Protein 8ZIA (pdb70)

B-factor: mean 26.36, std 8.09, range [13.13, 72.3]

Secondary structure (DSSP, 8-state):
----HHHHHHHHHHTT-HHHHHHHHHTTTT--SS--SHHHHHHHHHHHTTS---BSSSS-HHHHHHHHHHTSHHHHHHTTBHHHHHHHHHHHHHHHHHHTSGGGGGGSS--B-SSS-B-TTSHHHHHHHTTTSTT--HHHHB---TTSGGGG-SSHHHHHTPPBS-HHHHS--TT-TT-TTEEE-SSSEEEEEEESS---BS--SSS-S---HHHHTTT-TTHHHHTT-EEEEEE--TTS--EEE-SSSEEEEEEEEE--BSS---GGGTT----SSSSS--GGGG-HHHHHTTBSEEEEEEEESSTTT-EEEEEEE-BTTB-EEEE-S-TT-EE-TT-EEEEEESB-/-EEEEE-TT-S-EE-GGGGSTT-EE-TTSEEEE-/----HHHHHHHHHHHHSHHHHHHHHHTTTT--SS--SHHHHHHHHHHHTTS---B-SSS-HHHHHHHHHHTSHHHHHHTTBHHHHHHHHHHHHHHHHHHTSGGGGGGSS--B-SSS-B-TTSHHHHHHHTTTSTT--HHHHB---TTSGGGG-SSHHHHHTPPBS-HHHHS--TT-TT-TTEEE-SS-EEEEEEESS---BS--SSGGG---HHHHTTT-TTGGGGTT-EEEEEE--TTS--EEE-SSSEEEEEEEEE--BSS---GGGTT----SSSSSPPGGGG-HHHHHTTBSEEEEEEEESSTTT-EEEEEEE-BTTB-EEEE-S-TT-EE-TT-EEEEEESB-/-EEEEE-TT-S-EE-GGGGSTT-EE-TTSEEEE-

Foldseek 3Di:
DDAPPLLVVLVVVCVVDVLSVVLQQVLLPPPDDPPNGVVRVSVVLRVLLLEAFWDFDQAGDNCVRCVSSLLAPSSLVNQFDLVSLVSLQVSQASSQVNQQAQVHLVLLDQADDDPGTHRCPNPVNQCVLCVQQPPDGSVQQWPFQCPDRSSHARGNQCVLQTDGPCCCRRPNPPPDLVPQVFFAAFFDFAWDDKDFQAEADPDCDPPPLADHQCLLVVNDPCSVVCHRHMDTDGHATPSTNFFTWGGGFFFWADKDWDAFGASHFRPVQRPPDDDPDNPDHHRRSVRVRNCSRGAGKMKIWTAGPPCVVGIDIDIGGHYHQFRDWAFPDDGGDTHTTGHGGTGITRGD/DDDDDDDPPPPWDADPVPVDPPDDDDPPDDGTDD/DDADPLLVVLVVVLVPDDLSVVLQVVLLPPPDDPPNGVVRVSVVLRVLLLEAFWDFDQATDNCVRCVSSLLAPSSLVNQFDLVSLVSLQVSQASSQVNQQAQVHLVLLDQADPDPGTHGCVNPVNQCVLCVQQVPDGSVQQFPFQNPDRSSHARGNQCVLQTDGPCCCRRPNPPPDLPPQVFFAAFFDFAWDDKDFQAEADPDQDDPPLHAHQCLLVVNDPCSVVCHRHMDTDGHATPSTNFFTWGGAFWFWADKDWDAFGASHFRPVQRPPDADPDNPDDHRRSNRVSVCSRGAGWMKIWTAHPPVVVGIDIDIGGHYHQFRDWAFPDDHGDTDTTGHTGTGITRGD/DDDDDDDPPPPWAADVVPVDPPDDDDPPDDGTGD

GO terms:
  GO:0036469 L-tryptophan decarboxylase activity (F, IDA)
  GO:0036469 L-tryptophan decarboxylase activity (F, EXP)
  GO:0140380 psilocybin biosynthetic process (P, IDA)

Organism: Psilocybe cubensis (NCBI:txid181762)

Nearest PDB structures (foldseek):
  8x4q-assembly6_L  TM=1.020E+00  e=7.781E-04  Psilocybe cubensis
  8x4q-assembly1_B  TM=1.007E+00  e=7.781E-04  Psilocybe cubensis
  8x4q-assembly4_H  TM=1.014E+00  e=1.023E-03  Psilocybe cubensis
  8x4q-assembly5_J  TM=1.018E+00  e=1.096E-03  Psilocybe cubensis
  8x4q-assembly1_A  TM=9.985E-01  e=2.226E-72  Psilocybe cubensis

InterPro domains:
  IPR003817 Phosphatidylserine decarboxylase-related [PF02666] (212-435)
  IPR003817 Phosphatidylserine decarboxylase-related [PTHR10067] (170-434)
  IPR022237 L-tryptophan decarboxylase PsiD-like [PF12588] (59-183)

Solvent-accessible surface area: 29964 Å² total; per-residue (Å²): 269,64,50,40,135,18,0,81,85,0,41,52,32,0,81,80,34,108,88,1,52,88,15,1,84,53,1,13,142,72,30,152,75,51,8,114,58,11,73,36,0,0,79,54,0,13,75,25,3,132,134,9,8,51,41,17,41,50,10,21,32,0,11,75,31,0,10,98,0,1,21,38,146,17,0,0,7,0,0,0,12,42,32,0,6,117,45,0,89,110,0,0,50,32,0,13,137,41,2,69,40,128,102,0,61,92,10,1,33,61,79,123,94,70,116,119,38,5,0,9,20,29,120,152,0,29,49,31,8,21,156,46,9,126,80,61,43,5,27,72,0,1,95,21,73,110,137,27,103,68,26,41,12,90,6,5,28,51,3,7,8,9,107,24,107,63,90,101,101,13,3,57,19,67,53,35,54,135,62,48,40,25,0,1,0,1,0,10,7,45,4,47,34,22,28,127,67,8,34,2,3,6,3,11,8,57,16,66,28,49,4,0,0,36,23,0,1,46,55,11,109,51,10,92,88,1,45,78,2,18,0,0,0,0,39,10,50,46,21,13,6,7,16,1,6,0,0,1,14,0,47,1,53,65,35,38,102,13,103,5,2,8,0,1,3,2,24,83,13,43,57,47,109,62,37,150,41,83,172,68,76,3,3,9,30,90,1,1,22,3,2,0,2,10,2,4,14,3,0,0,0,0,53,1,58,26,128,73,0,2,10,0,1,0,0,0,0,1,26,2,0,18,3,34,18,71,27,68,12,72,98,59,78,94,3,56,4,3,55,72,0,2,16,3,32,13,1,15,7,2,0,2,0,2,43,141,109,10,138,2,131,12,45,123,106,1,44,115,85,49,32,37,0,76,1,0,26,25,0,0,27,93,268,62,38,36,128,20,0,84,81,0,54,56,32,0,95,80,31,110,83,5,57,87,15,1,84,55,1,12,149,63,31,151,73,52,8,116,54,15,78,38,0,0,78,54,0,13,71,24,2,131,134,9,8,48,34,21,39,55,10,20,34,0,13,73,32,0,11,93,1,1,21,36,151,17,0,0,5,0,0,0,14,41,30,0,6,116,43,0,85,103,1,0,49,36,0,11,139,40,2,62,40,127,102,0,64,88,10,1,34,61,77,101,92,70,129,128,34,0,0,10,21,25,129,104,0,28,55,31,8,22,154,43,9,127,82,63,44,6,24,71,0,1,94,22,71,110,138,28,106,68,28,48,11,69,6,5,27,62,2,6,7,9,115,24,106,60,73,101,100,13,3,60,14,65,50,33,41,144,57,50,54,24,0,1,0,1,0,10,7,48,4,43,34,22,31,127,70,9,26,9,5,5,3,18,10,71,25,59,68,39,4,0,0,43,22,0,1,39,52,12,112,48,14,100,88,1,47,81,2,18,1,0,0,0,39,10,52,47,23,13,6,8,12,0,6,0,0,4,18,0,46,1,51,48,34,41,98,11,102,5,1,8,0,1,3,3,31,103,12,43,56,48,112,60,31,152,51,103,173,72,71,3,2,8,30,77,0,1,4,12,2,0,3,9,3,4,14,2,0,0,0,0,73,4,68,24,182,84,1,5,12,0,1,0,0,0,1,1,24,2,0,17,3,33,18,72,27,67,12,72,100,58,77,93,4,58,3,5,55,59,0,1,17,2,31,12,1,16,6,1,0,2,0,2,48,143,115,9,134,2,128,12,43,124,106,1,42,119,91,48,26,37,0,76,1,0,25,24,0,0,36,67

Structure (mmCIF, N/CA/C/O backbone):
data_8ZIA
#
_entry.id   8ZIA
#
_cell.length_a   77.277
_cell.length_b   59.265
_cell.length_c   104.138
_cell.angle_alpha   90.000
_cell.angle_beta   93.464
_cell.angle_gamma   90.000
#
_symmetry.space_group_name_H-M   'P 1 21 1'
#
loop_
_entity.id
_entity.type
_entity.pdbx_description
1 polymer 'L-tryptophan decarboxylase'
2 polymer 'L-tryptophan decarboxylase'
3 non-polymer 2-(1H-INDOL-3-YL)ETHANAMINE
4 water water
#
loop_
_atom_site.group_PDB
_atom_site.id
_atom_site.type_symbol
_atom_site.label_atom_id
_atom_site.label_alt_id
_atom_site.label_comp_id
_atom_site.label_asym_id
_atom_site.label_entity_id
_atom_site.label_seq_id
_atom_site.pdbx_PDB_ins_code
_atom_site.Cartn_x
_atom_site.Cartn_y
_atom_site.Cartn_z
_atom_site.occupancy
_atom_site.B_iso_or_equiv
_atom_site.auth_seq_id
_atom_site.auth_comp_id
_atom_site.auth_asym_id
_atom_site.auth_atom_id
_atom_site.pdbx_PDB_model_num
ATOM 1 N N . PHE A 1 6 ? 13.73581 2.48717 -19.27247 1.000 41.67982 55 PHE I N 1
ATOM 2 C CA . PHE A 1 6 ? 12.84435 3.08865 -18.28498 1.000 40.12819 55 PHE I CA 1
ATOM 3 C C . PHE A 1 6 ? 12.55099 4.53858 -18.63435 1.000 38.72673 55 PHE I C 1
ATOM 4 O O . PHE A 1 6 ? 13.37563 5.21613 -19.25982 1.000 40.62568 55 PHE I O 1
ATOM 12 N N . GLY A 1 7 ? 11.37641 5.00973 -18.22128 1.000 35.20088 56 GLY I N 1
ATOM 13 C CA . GLY A 1 7 ? 10.96143 6.37080 -18.49251 1.000 33.92546 56 GLY I CA 1
ATOM 14 C C . GLY A 1 7 ? 9.95384 6.42584 -19.62269 1.000 34.23846 56 GLY I C 1
ATOM 15 O O . GLY A 1 7 ? 10.22011 5.92102 -20.71241 1.000 36.70205 56 GLY I O 1
ATOM 16 N N . LEU A 1 8 ? 8.79662 7.02496 -19.38096 1.000 32.44602 57 LEU I N 1
ATOM 17 C CA . LEU A 1 8 ? 7.72944 7.08388 -20.37111 1.000 30.16666 57 LEU I CA 1
ATOM 18 C C . LEU A 1 8 ? 7.56239 8.51142 -20.87401 1.000 29.68279 57 LEU I C 1
ATOM 19 O O . LEU A 1 8 ? 7.74722 9.47431 -20.12569 1.000 30.96016 57 LEU I O 1
ATOM 24 N N . MET A 1 9 ? 7.19797 8.65435 -22.14342 1.000 29.66045 58 MET I N 1
ATOM 25 C CA . MET A 1 9 ? 6.90919 9.99095 -22.63704 1.000 29.87018 58 MET I CA 1
ATOM 26 C C . MET A 1 9 ? 5.72378 10.58025 -21.87382 1.000 29.18810 58 MET I C 1
ATOM 27 O O . MET A 1 9 ? 4.85230 9.86223 -21.36763 1.000 29.01147 58 MET I O 1
ATOM 32 N N . GLN A 1 10 ? 5.70645 11.90656 -21.77921 1.000 30.12445 59 GLN I N 1
ATOM 33 C CA . GLN A 1 10 ? 4.73512 12.56730 -20.91299 1.000 30.43869 59 GLN I CA 1
ATOM 34 C C . GLN A 1 10 ? 3.28175 12.23255 -21.24085 1.000 28.69442 59 GLN I C 1
ATOM 35 O O . GLN A 1 10 ? 2.51675 11.98009 -20.29930 1.000 28.99600 59 GLN I O 1
ATOM 41 N N . PRO A 1 11 ? 2.83782 12.21860 -22.50244 1.000 27.05661 60 PRO I N 1
ATOM 42 C CA . PRO A 1 11 ? 1.41886 11.88980 -22.74693 1.000 25.80129 60 PRO I CA 1
ATOM 43 C C . PRO A 1 11 ? 1.04956 10.49912 -22.26975 1.000 26.38013 60 PRO I C 1
ATOM 44 O O . PRO A 1 11 ? -0.10652 10.26784 -21.88401 1.000 25.56125 60 PRO I O 1
ATOM 48 N N . ILE A 1 12 ? 2.00119 9.56247 -22.27397 1.000 24.34692 61 ILE I N 1
ATOM 49 C CA . ILE A 1 12 ? 1.71371 8.22721 -21.76662 1.000 25.92464 61 ILE I CA 1
ATOM 50 C C . ILE A 1 12 ? 1.62179 8.25699 -20.24996 1.000 26.74475 61 ILE I C 1
ATOM 51 O O . ILE A 1 12 ? 0.75779 7.60456 -19.65568 1.000 26.32165 61 ILE I O 1
ATOM 56 N N . GLN A 1 13 ? 2.49949 9.02141 -19.59387 1.000 27.78068 62 GLN I N 1
ATOM 57 C CA . GLN A 1 13 ? 2.38490 9.15172 -18.14594 1.000 30.95637 62 GLN I CA 1
ATOM 58 C C . GLN A 1 13 ? 1.02946 9.73115 -17.75651 1.000 28.74238 62 GLN I C 1
ATOM 59 O O . GLN A 1 13 ? 0.43702 9.32738 -16.74956 1.000 29.25482 62 GLN I O 1
ATOM 65 N N . GLU A 1 14 ? 0.51462 10.67064 -18.54895 1.000 27.61540 63 GLU I N 1
ATOM 66 C CA . GLU A 1 14 ? -0.78284 11.26179 -18.22987 1.000 28.69912 63 GLU I CA 1
ATOM 67 C C . GLU A 1 14 ? -1.91925 10.28464 -18.50636 1.000 27.61386 63 GLU I C 1
ATOM 68 O O . GLU A 1 14 ? -2.90949 10.24033 -17.76500 1.000 27.17840 63 GLU I O 1
ATOM 74 N N . PHE A 1 15 ? -1.78977 9.50581 -19.57982 1.000 27.05324 64 PHE I N 1
ATOM 75 C CA . PHE A 1 15 ? -2.70824 8.40552 -19.86304 1.000 24.15176 64 PHE I CA 1
ATOM 76 C C . PHE A 1 15 ? -2.76232 7.42374 -18.69437 1.000 26.02981 64 PHE I C 1
ATOM 77 O O . PHE A 1 15 ? -3.84581 7.06094 -18.21937 1.000 25.95300 64 PHE I O 1
ATOM 85 N N . LYS A 1 16 ? -1.59586 7.01209 -18.19100 1.000 27.32672 65 LYS I N 1
ATOM 86 C CA . LYS A 1 16 ? -1.56208 6.09226 -17.05711 1.000 28.45399 65 LYS I CA 1
ATOM 87 C C . LYS A 1 16 ? -2.16759 6.72766 -15.81263 1.000 28.51888 65 LYS I C 1
ATOM 88 O O . LYS A 1 16 ? -2.90062 6.06770 -15.06885 1.000 31.42939 65 LYS I O 1
ATOM 94 N N . ALA A 1 17 ? -1.86630 8.00290 -15.56255 1.000 27.63027 66 ALA I N 1
ATOM 95 C CA . ALA A 1 17 ? -2.46386 8.67743 -14.41661 1.000 28.88957 66 ALA I CA 1
ATOM 96 C C . ALA A 1 17 ? -3.97596 8.71222 -14.54650 1.000 29.79295 66 ALA I C 1
ATOM 97 O O . ALA A 1 17 ? -4.69584 8.55062 -13.55529 1.000 30.52344 66 ALA I O 1
ATOM 99 N N . PHE A 1 18 ? -4.48106 8.92852 -15.76214 1.000 26.87377 67 PHE I N 1
ATOM 100 C CA . PHE A 1 18 ? -5.92716 8.92477 -15.94618 1.000 26.36884 67 PHE I CA 1
ATOM 101 C C . PHE A 1 18 ? -6.52205 7.57165 -15.57697 1.000 28.59602 67 PHE I C 1
ATOM 102 O O . PHE A 1 18 ? -7.52493 7.49542 -14.85130 1.000 27.05957 67 PHE I O 1
ATOM 110 N N . ILE A 1 19 ? -5.91610 6.49140 -16.07090 1.000 28.01951 68 ILE I N 1
ATOM 111 C CA . ILE A 1 19 ? -6.39392 5.14577 -15.76248 1.000 28.06840 68 ILE I CA 1
ATOM 112 C C . ILE A 1 19 ? -6.51704 4.95493 -14.25597 1.000 29.15965 68 ILE I C 1
ATOM 113 O O . ILE A 1 19 ? -7.50700 4.40137 -13.76011 1.000 30.99240 68 ILE I O 1
ATOM 118 N N . GLU A 1 20 ? -5.51461 5.40396 -13.50823 1.000 28.55120 69 GLU I N 1
ATOM 119 C CA . GLU A 1 20 ? -5.48576 5.23660 -12.06165 1.000 30.86306 69 GLU I CA 1
ATOM 120 C C . GLU A 1 20 ? -6.30294 6.28712 -11.31750 1.000 32.90258 69 GLU I C 1
ATOM 121 O O . GLU A 1 20 ? -6.47977 6.16449 -10.09792 1.000 34.81244 69 GLU I O 1
ATOM 127 N N . SER A 1 21 ? -6.84117 7.28842 -12.01946 1.000 32.42699 70 SER I N 1
ATOM 128 C CA . SER A 1 21 ? -7.60365 8.35709 -11.38210 1.000 32.58368 70 SER I CA 1
ATOM 129 C C . SER A 1 21 ? -9.04352 7.96973 -11.07072 1.000 32.97918 70 SER I C 1
ATOM 130 O O . SER A 1 21 ? -9.67256 8.60217 -10.21651 1.000 35.06360 70 SER I O 1
ATOM 133 N N . ASP A 1 22 ? -9.58534 6.95808 -11.74303 1.000 31.62134 71 ASP I N 1
ATOM 134 C CA . ASP A 1 22 ? -10.98107 6.55846 -11.59402 1.000 33.44182 71 ASP I CA 1
ATOM 135 C C . ASP A 1 22 ? -11.01582 5.08138 -11.23650 1.000 33.64630 71 ASP I C 1
ATOM 136 O O . ASP A 1 22 ? -10.54295 4.25340 -12.03128 1.000 32.68657 71 ASP I O 1
ATOM 141 N N . PRO A 1 23 ? -11.54355 4.68637 -10.07607 1.000 32.02633 72 PRO I N 1
ATOM 142 C CA . PRO A 1 23 ? -11.54391 3.25044 -9.74419 1.000 31.46796 72 PRO I CA 1
ATOM 143 C C . PRO A 1 23 ? -12.28022 2.38506 -10.75641 1.000 31.40744 72 PRO I C 1
ATOM 144 O O . PRO A 1 23 ? -11.88286 1.23321 -10.96961 1.000 33.95720 72 PRO I O 1
ATOM 148 N N . VAL A 1 24 ? -13.34477 2.89088 -11.38257 1.000 31.67132 73 VAL I N 1
ATOM 149 C CA . VAL A 1 24 ? -14.05428 2.07667 -12.36336 1.000 28.56183 73 VAL I CA 1
ATOM 150 C C . VAL A 1 24 ? -13.21142 1.91544 -13.62255 1.000 30.82139 73 VAL I C 1
ATOM 151 O O . VAL A 1 24 ? -13.12560 0.81999 -14.19166 1.000 29.66085 73 VAL I O 1
ATOM 155 N N . VAL A 1 25 ? -12.58425 3.00374 -14.07748 1.000 29.36485 74 VAL I N 1
ATOM 156 C CA . VAL A 1 25 ? -11.67808 2.92502 -15.22163 1.000 28.79480 74 VAL I CA 1
ATOM 157 C C . VAL A 1 25 ? -10.49739 2.02405 -14.89684 1.000 27.71502 74 VAL I C 1
ATOM 158 O O . VAL A 1 25 ? -10.08808 1.18380 -15.70909 1.000 25.71988 74 VAL I O 1
ATOM 162 N N . HIS A 1 26 ? -9.92551 2.18867 -13.70288 1.000 27.75136 75 HIS I N 1
ATOM 163 C CA . HIS A 1 26 ? -8.81942 1.33456 -13.29037 1.000 28.88770 75 HIS I CA 1
ATOM 164 C C . HIS A 1 26 ? -9.22401 -0.13203 -13.34684 1.000 30.22900 75 HIS I C 1
ATOM 165 O O . HIS A 1 26 ? -8.47878 -0.97713 -13.85575 1.000 28.00065 75 HIS I O 1
ATOM 172 N N . GLN A 1 27 ? -10.41549 -0.45281 -12.83247 1.000 28.98116 76 GLN I N 1
ATOM 173 C CA . GLN A 1 27 ? -10.84680 -1.84531 -12.81828 1.000 29.83745 76 GLN I CA 1
ATOM 174 C C . GLN A 1 27 ? -11.05660 -2.38605 -14.22628 1.000 28.05511 76 GLN I C 1
ATOM 175 O O . GLN A 1 27 ? -10.78312 -3.56475 -14.47950 1.000 29.27869 76 GLN I O 1
ATOM 181 N N . GLU A 1 28 ? -11.54147 -1.55588 -15.15408 1.000 27.64472 77 GLU I N 1
ATOM 182 C CA . GLU A 1 28 ? -11.63754 -2.00664 -16.53922 1.000 25.93137 77 GLU I CA 1
ATOM 183 C C . GLU A 1 28 ? -10.26192 -2.33483 -17.09951 1.000 25.66121 77 GLU I C 1
ATOM 184 O O . GLU A 1 28 ? -10.10444 -3.30065 -17.85665 1.000 27.63063 77 GLU I O 1
ATOM 190 N N . PHE A 1 29 ? -9.25107 -1.55482 -16.73167 1.000 26.69652 78 PHE I N 1
ATOM 191 C CA . PHE A 1 29 ? -7.90657 -1.82024 -17.22335 1.000 25.70689 78 PHE I CA 1
ATOM 192 C C . PHE A 1 29 ? -7.21421 -2.95602 -16.47834 1.000 27.83189 78 PHE I C 1
ATOM 193 O O . PHE A 1 29 ? -6.07326 -3.29704 -16.81267 1.000 29.13260 78 PHE I O 1
ATOM 201 N N . ILE A 1 30 ? -7.87856 -3.55308 -15.49461 1.000 29.27565 79 ILE I N 1
ATOM 202 C CA . ILE A 1 30 ? -7.45539 -4.83881 -14.95040 1.000 29.88397 79 ILE I CA 1
ATOM 203 C C . ILE A 1 30 ? -8.22602 -5.98399 -15.59362 1.000 30.97705 79 ILE I C 1
ATOM 204 O O . ILE A 1 30 ? -7.63261 -6.94844 -16.08367 1.000 34.66723 79 ILE I O 1
ATOM 209 N N . ASP A 1 31 ? -9.55603 -5.86676 -15.64189 1.000 31.01842 80 ASP I N 1
ATOM 210 C CA . ASP A 1 31 ? -10.38710 -6.95384 -16.14885 1.000 32.40708 80 ASP I CA 1
ATOM 211 C C . ASP A 1 31 ? -10.10155 -7.25815 -17.61621 1.000 30.40546 80 ASP I C 1
ATOM 212 O O . ASP A 1 31 ? -10.11667 -8.42478 -18.02161 1.000 33.68465 80 ASP I O 1
ATOM 217 N N . MET A 1 32 ? -9.85421 -6.22993 -18.43778 1.000 28.74235 81 MET I N 1
ATOM 218 C CA . MET A 1 32 ? -9.66926 -6.48707 -19.86461 1.000 26.98810 81 MET I CA 1
ATOM 219 C C . MET A 1 32 ? -8.47535 -7.39604 -20.13395 1.000 30.56604 81 MET I C 1
ATOM 220 O O . MET A 1 32 ? -8.38078 -7.97005 -21.22536 1.000 31.16284 81 MET I O 1
ATOM 225 N N . PHE A 1 33 ? -7.57568 -7.55832 -19.16314 1.000 31.45769 82 PHE I N 1
ATOM 226 C CA . PHE A 1 33 ? -6.39073 -8.39075 -19.32498 1.000 33.09999 82 PHE I CA 1
ATOM 227 C C . PHE A 1 33 ? -6.55660 -9.80022 -18.77133 1.000 35.13866 82 PHE I C 1
ATOM 228 O O . PHE A 1 33 ? -5.59608 -10.57308 -18.79921 1.000 36.87132 82 PHE I O 1
ATOM 236 N N . GLU A 1 34 ? -7.73714 -10.15070 -18.26835 1.000 37.36122 83 GLU I N 1
ATOM 237 C CA . GLU A 1 34 ? -7.93094 -11.44590 -17.62744 1.000 39.32493 83 GLU I CA 1
ATOM 238 C C . GLU A 1 34 ? -7.50579 -12.59094 -18.53638 1.000 38.97318 83 GLU I C 1
ATOM 239 O O . GLU A 1 34 ? -7.89092 -12.65170 -19.70826 1.000 41.67820 83 GLU I O 1
ATOM 245 N N . GLY A 1 35 ? -6.70591 -13.50109 -17.98122 1.000 41.00784 84 GLY I N 1
ATOM 246 C CA . GLY A 1 35 ? -6.29206 -14.69422 -18.68308 1.000 40.96402 84 GLY I CA 1
ATOM 247 C C . GLY A 1 35 ? -5.29438 -14.48265 -19.79601 1.000 43.05852 84 GLY I C 1
ATOM 248 O O . GLY A 1 35 ? -4.91449 -15.46010 -20.45292 1.000 44.51450 84 GLY I O 1
ATOM 249 N N . ILE A 1 36 ? -4.85625 -13.25011 -20.03599 1.000 42.53170 85 ILE I N 1
ATOM 250 C CA . ILE A 1 36 ? -3.92534 -12.97738 -21.12550 1.000 41.60686 85 ILE I CA 1
ATOM 251 C C . ILE A 1 36 ? -2.53809 -13.46190 -20.73059 1.000 44.18429 85 ILE I C 1
ATOM 252 O O . ILE A 1 36 ? -2.05602 -13.17816 -19.62737 1.000 46.09333 85 ILE I O 1
ATOM 257 N N . GLN A 1 37 ? -1.88885 -14.18778 -21.63889 1.000 46.60093 86 GLN I N 1
ATOM 258 C CA . GLN A 1 37 ? -0.60604 -14.82359 -21.37006 1.000 46.54372 86 GLN I CA 1
ATOM 259 C C . GLN A 1 37 ? 0.58307 -14.03341 -21.89756 1.000 46.43189 86 GLN I C 1
ATOM 260 O O . GLN A 1 37 ? 1.64327 -14.03120 -21.26419 1.000 48.76953 86 GLN I O 1
ATOM 266 N N . ASP A 1 38 ? 0.43709 -13.36261 -23.03667 1.000 43.64799 87 ASP I N 1
ATOM 267 C CA . ASP A 1 38 ? 1.54152 -12.67691 -23.69232 1.000 41.66020 87 ASP I CA 1
ATOM 268 C C . ASP A 1 38 ? 1.42560 -11.16144 -23.52385 1.000 40.78284 87 ASP I C 1
ATOM 269 O O . ASP A 1 38 ? 0.38946 -10.62533 -23.12650 1.000 40.71727 87 ASP I O 1
ATOM 274 N N . SER A 1 39 ? 2.51402 -10.46872 -23.84275 1.000 39.66510 88 SER I N 1
ATOM 275 C CA . SER A 1 39 ? 2.55469 -9.02432 -23.65957 1.000 38.17723 88 SER I CA 1
ATOM 276 C C . SER A 1 39 ? 1.68520 -8.32798 -24.70316 1.000 36.64240 88 SER I C 1
ATOM 277 O O . SER A 1 39 ? 1.71210 -8.69454 -25.88271 1.000 38.32589 88 SER I O 1
ATOM 280 N N . PRO A 1 40 ? 0.92457 -7.30362 -24.30790 1.000 34.12732 89 PRO I N 1
ATOM 281 C CA . PRO A 1 40 ? 0.83859 -6.71759 -22.95999 1.000 33.98735 89 PRO I CA 1
ATOM 282 C C . PRO A 1 40 ? -0.02380 -7.54485 -22.01129 1.000 34.02485 89 PRO I C 1
ATOM 283 O O . PRO A 1 40 ? -1.13302 -7.94050 -22.36386 1.000 34.66292 89 PRO I O 1
ATOM 287 N N . ARG A 1 41 ? 0.45346 -7.81050 -20.79291 1.000 34.61843 90 ARG I N 1
ATOM 288 C CA . ARG A 1 41 ? -0.29959 -8.57744 -19.80647 1.000 34.69304 90 ARG I CA 1
ATOM 289 C C . ARG A 1 41 ? -0.99162 -7.70725 -18.76462 1.000 33.52035 90 ARG I C 1
ATOM 290 O O . ARG A 1 41 ? -1.78281 -8.23041 -17.97146 1.000 32.14304 90 ARG I O 1
ATOM 298 N N . ASN A 1 42 ? -0.70899 -6.40736 -18.74086 1.000 31.18635 91 ASN I N 1
ATOM 299 C CA . ASN A 1 42 ? -1.32642 -5.46840 -17.81504 1.000 30.95462 91 ASN I CA 1
ATOM 300 C C . ASN A 1 42 ? -1.17674 -4.07741 -18.41362 1.000 29.47724 91 ASN I C 1
ATOM 301 O O . ASN A 1 42 ? -0.47480 -3.88956 -19.41255 1.000 28.78151 91 ASN I O 1
ATOM 306 N N . TYR A 1 43 ? -1.85246 -3.09693 -17.80095 1.000 30.20212 92 TYR I N 1
ATOM 307 C CA . TYR A 1 43 ? -1.86034 -1.76815 -18.40708 1.000 28.87798 92 TYR I CA 1
ATOM 308 C C . TYR A 1 43 ? -0.51683 -1.06317 -18.26067 1.000 30.53724 92 TYR I C 1
ATOM 309 O O . TYR A 1 43 ? -0.20870 -0.16666 -19.05649 1.000 29.58633 92 TYR I O 1
ATOM 318 N N . GLN A 1 44 ? 0.30976 -1.46506 -17.29038 1.000 29.47109 93 GLN I N 1
ATOM 319 C CA . GLN A 1 44 ? 1.67023 -0.94477 -17.24464 1.000 30.77038 93 GLN I CA 1
ATOM 320 C C . GLN A 1 44 ? 2.47293 -1.39443 -18.45958 1.000 29.98872 93 GLN I C 1
ATOM 321 O O . GLN A 1 44 ? 3.16875 -0.58475 -19.08171 1.000 29.10683 93 GLN I O 1
ATOM 327 N N . GLU A 1 45 ? 2.38964 -2.68087 -18.81433 1.000 30.39126 94 GLU I N 1
ATOM 328 C CA . GLU A 1 45 ? 3.06191 -3.16014 -20.01820 1.000 30.30230 94 GLU I CA 1
ATOM 329 C C . GLU A 1 45 ? 2.50397 -2.48325 -21.26124 1.000 28.77063 94 GLU I C 1
ATOM 330 O O . GLU A 1 45 ? 3.25199 -2.13579 -22.18159 1.000 26.96914 94 GLU I O 1
ATOM 336 N N . LEU A 1 46 ? 1.18535 -2.29806 -21.31002 1.000 26.39801 95 LEU I N 1
ATOM 337 C CA . LEU A 1 46 ? 0.58885 -1.58272 -22.43188 1.000 25.16202 95 LEU I CA 1
ATOM 338 C C . LEU A 1 46 ? 1.21846 -0.20429 -22.58856 1.000 26.42498 95 LEU I C 1
ATOM 339 O O . LEU A 1 46 ? 1.57669 0.20388 -23.69893 1.000 24.08155 95 LEU I O 1
ATOM 344 N N . CYS A 1 47 ? 1.37493 0.52375 -21.48272 1.000 25.72303 96 CYS I N 1
ATOM 345 C CA . CYS A 1 47 ? 1.99737 1.84119 -21.54958 1.000 27.03223 96 CYS I CA 1
ATOM 346 C C . CYS A 1 47 ? 3.43876 1.74832 -22.03433 1.000 26.67965 96 CYS I C 1
ATOM 347 O O . CYS A 1 47 ? 3.87755 2.56400 -22.85335 1.000 25.25275 96 CYS I O 1
ATOM 350 N N . ASN A 1 48 ? 4.19551 0.77011 -21.52294 1.000 26.74722 97 ASN I N 1
ATOM 351 C CA . ASN A 1 48 ? 5.56833 0.57187 -21.97990 1.000 28.16325 97 ASN I CA 1
ATOM 352 C C . ASN A 1 48 ? 5.61302 0.29786 -23.47316 1.000 28.14071 97 ASN I C 1
ATOM 353 O O . ASN A 1 48 ? 6.45839 0.84327 -24.19157 1.000 28.08530 97 ASN I O 1
ATOM 358 N N . MET A 1 49 ? 4.71322 -0.55575 -23.95793 1.000 26.40367 98 MET I N 1
ATOM 359 C CA . MET A 1 49 ? 4.73138 -0.90509 -25.37275 1.000 27.16376 98 MET I CA 1
ATOM 360 C C . MET A 1 49 ? 4.29175 0.27079 -26.23922 1.000 25.35617 98 MET I C 1
ATOM 361 O O . MET A 1 49 ? 4.86622 0.50172 -27.31237 1.000 24.95829 98 MET I O 1
ATOM 366 N N . PHE A 1 50 ? 3.27154 1.01889 -25.79806 1.000 23.51226 99 PHE I N 1
ATOM 367 C CA . PHE A 1 50 ? 2.93669 2.28246 -26.45564 1.000 23.54616 99 PHE I CA 1
ATOM 368 C C . PHE A 1 50 ? 4.16102 3.17615 -26.58479 1.000 23.50164 99 PHE I C 1
ATOM 369 O O . PHE A 1 50 ? 4.39007 3.79795 -27.62935 1.000 24.73660 99 PHE I O 1
ATOM 377 N N . ASN A 1 51 ? 4.94340 3.28284 -25.51027 1.000 23.67144 100 ASN I N 1
ATOM 378 C CA . ASN A 1 51 ? 6.08043 4.19115 -25.52209 1.000 23.33610 100 ASN I CA 1
ATOM 379 C C . ASN A 1 51 ? 7.08223 3.81189 -26.60277 1.000 25.33943 100 ASN I C 1
ATOM 380 O O . ASN A 1 51 ? 7.71375 4.69062 -27.19910 1.000 25.99578 100 ASN I O 1
ATOM 385 N N . ASP A 1 52 ? 7.22701 2.51529 -26.87294 1.000 24.64633 101 ASP I N 1
ATOM 386 C CA . ASP A 1 52 ? 8.07264 2.04890 -27.97150 1.000 23.84545 101 ASP I CA 1
ATOM 387 C C . ASP A 1 52 ? 7.41621 2.27056 -29.33065 1.000 23.90623 101 ASP I C 1
ATOM 388 O O . ASP A 1 52 ? 8.07289 2.71985 -30.27970 1.000 23.90453 101 ASP I O 1
ATOM 393 N N . ILE A 1 53 ? 6.12284 1.96822 -29.44543 1.000 23.31608 102 ILE I N 1
ATOM 394 C CA . ILE A 1 53 ? 5.46509 2.08156 -30.74217 1.000 21.75723 102 ILE I CA 1
ATOM 395 C C . ILE A 1 53 ? 5.46670 3.52414 -31.21811 1.000 21.20823 102 ILE I C 1
ATOM 396 O O . ILE A 1 53 ? 5.68555 3.79960 -32.40139 1.000 21.20886 102 ILE I O 1
ATOM 401 N N . PHE A 1 54 ? 5.20677 4.46761 -30.31570 1.000 21.78189 103 PHE I N 1
ATOM 402 C CA . PHE A 1 54 ? 5.03682 5.85738 -30.73253 1.000 21.16540 103 PHE I CA 1
ATOM 403 C C . PHE A 1 54 ? 6.34005 6.53079 -31.13233 1.000 21.71252 103 PHE I C 1
ATOM 404 O O . PHE A 1 54 ? 6.30289 7.67103 -31.59895 1.000 24.36337 103 PHE I O 1
ATOM 412 N N . ARG A 1 55 ? 7.48380 5.87347 -30.95382 1.000 22.11236 104 ARG I N 1
ATOM 413 C CA . ARG A 1 55 ? 8.77720 6.39838 -31.37884 1.000 23.62014 104 ARG I CA 1
ATOM 414 C C . ARG A 1 55 ? 9.35148 5.60267 -32.54365 1.000 23.24509 104 ARG I C 1
ATOM 415 O O . ARG A 1 55 ? 10.54364 5.73299 -32.86247 1.000 24.13809 104 ARG I O 1
ATOM 423 N N . LYS A 1 56 ? 8.51865 4.78401 -33.18565 1.000 22.62495 105 LYS I N 1
ATOM 424 C CA . LYS A 1 56 ? 8.87400 3.98305 -34.34441 1.000 21.63267 105 LYS I CA 1
ATOM 425 C C . LYS A 1 56 ? 7.79628 4.14642 -35.40638 1.000 20.52427 105 LYS I C 1
ATOM 426 O O . LYS A 1 56 ? 6.67556 4.56508 -35.12099 1.000 20.39345 105 LYS I O 1
ATOM 432 N N . ALA A 1 57 ? 8.15479 3.82295 -36.64303 1.000 22.50677 106 ALA I N 1
ATOM 433 C CA . ALA A 1 57 ? 7.19311 3.75646 -37.72959 1.000 20.49840 106 ALA I CA 1
ATOM 434 C C . ALA A 1 57 ? 6.73972 2.32267 -37.95731 1.000 21.68530 106 ALA I C 1
ATOM 435 O O . ALA A 1 57 ? 7.43447 1.36680 -37.59795 1.000 24.21111 106 ALA I O 1
ATOM 437 N N . PRO A 1 58 ? 5.55847 2.13531 -38.53743 1.000 22.03225 107 PRO I N 1
ATOM 438 C CA . PRO A 1 58 ? 5.09579 0.78281 -38.84810 1.000 20.60345 107 PRO I CA 1
ATOM 439 C C . PRO A 1 58 ? 5.96930 0.14197 -39.91309 1.000 21.68520 107 PRO I C 1
ATOM 440 O O . PRO A 1 58 ? 6.57314 0.81760 -40.74509 1.000 22.05919 107 PRO I O 1
ATOM 444 N N . VAL A 1 59 ? 6.00074 -1.18881 -39.89230 1.000 22.54715 108 VAL I N 1
ATOM 445 C CA . VAL A 1 59 ? 6.63823 -1.96768 -40.94490 1.000 21.82289 108 VAL I CA 1
ATOM 446 C C . VAL A 1 59 ? 5.57850 -2.82624 -41.62784 1.000 22.98736 108 VAL I C 1
ATOM 447 O O . VAL A 1 59 ? 4.43486 -2.92868 -41.18013 1.000 23.08719 108 VAL I O 1
ATOM 451 N N . TYR A 1 60 ? 5.96533 -3.43003 -42.74241 1.000 20.55929 109 TYR I N 1
ATOM 452 C CA . TYR A 1 60 ? 5.04301 -4.24811 -43.51231 1.000 21.41349 109 TYR I CA 1
ATOM 453 C C . TYR A 1 60 ? 5.02407 -5.66902 -42.96745 1.000 23.08425 109 TYR I C 1
ATOM 454 O O . TYR A 1 60 ? 6.07384 -6.24114 -42.66369 1.000 23.94042 109 TYR I O 1
ATOM 463 N N . GLY A 1 61 ? 3.82318 -6.23027 -42.83736 1.000 22.32681 110 GLY I N 1
ATOM 464 C CA . GLY A 1 61 ? 3.69498 -7.65000 -42.56595 1.000 22.38103 110 GLY I CA 1
ATOM 465 C C . GLY A 1 61 ? 2.48696 -8.05287 -41.74601 1.000 24.81768 110 GLY I C 1
ATOM 466 O O . GLY A 1 61 ? 1.91061 -9.12174 -41.96639 1.000 25.21332 110 GLY I O 1
ATOM 467 N N . ASP A 1 62 ? 2.10216 -7.21142 -40.79671 1.000 24.46620 111 ASP I N 1
ATOM 468 C CA . ASP A 1 62 ? 0.94516 -7.51912 -39.97429 1.000 24.45632 111 ASP I CA 1
ATOM 469 C C . ASP A 1 62 ? -0.35229 -7.17847 -40.69537 1.000 24.29362 111 ASP I C 1
ATOM 470 O O . ASP A 1 62 ? -0.39693 -6.33962 -41.59832 1.000 23.57361 111 ASP I O 1
ATOM 475 N N . LEU A 1 63 ? -1.43410 -7.79580 -40.21355 1.000 23.90559 112 LEU I N 1
ATOM 476 C CA . LEU A 1 63 ? -2.76002 -7.55206 -40.77345 1.000 26.68483 112 LEU I CA 1
ATOM 477 C C . LEU A 1 63 ? -3.19211 -6.10398 -40.58233 1.000 26.21227 112 LEU I C 1
ATOM 478 O O . LEU A 1 63 ? -3.85522 -5.52228 -41.45113 1.000 26.54066 112 LEU I O 1
ATOM 483 N N . GLY A 1 64 ? -2.86347 -5.51988 -39.43400 1.000 21.77979 113 GLY I N 1
ATOM 484 C CA . GLY A 1 64 ? -3.22180 -4.15452 -39.14495 1.000 21.23387 113 GLY I CA 1
ATOM 485 C C . GLY A 1 64 ? -2.05426 -3.39816 -38.55348 1.000 20.13908 113 GLY I C 1
ATOM 486 O O . GLY A 1 64 ? -0.95461 -3.94154 -38.37481 1.000 21.57441 113 GLY I O 1
ATOM 487 N N . PRO A 1 65 ? -2.26632 -2.12203 -38.25624 1.000 19.51693 114 PRO I N 1
ATOM 488 C CA . PRO A 1 65 ? -1.18733 -1.29422 -37.72684 1.000 20.78326 114 PRO I CA 1
ATOM 489 C C . PRO A 1 65 ? -0.84388 -1.68871 -36.29997 1.000 19.38765 114 PRO I C 1
ATOM 490 O O . PRO A 1 65 ? -1.57584 -2.45466 -35.65194 1.000 18.40717 114 PRO I O 1
ATOM 494 N N . PRO A 1 66 ? 0.26324 -1.16698 -35.77418 1.000 18.97983 115 PRO I N 1
ATOM 495 C CA . PRO A 1 66 ? 0.86289 -1.76788 -34.56827 1.000 21.27100 115 PRO I CA 1
ATOM 496 C C . PRO A 1 66 ? 0.03288 -1.64836 -33.31230 1.000 21.21394 115 PRO I C 1
ATOM 497 O O . PRO A 1 66 ? 0.06301 -2.56429 -32.47626 1.000 21.86684 115 PRO I O 1
ATOM 501 N N . VAL A 1 67 ? -0.66164 -0.52896 -33.10867 1.000 20.27932 116 VAL I N 1
ATOM 502 C CA . VAL A 1 67 ? -1.46192 -0.40271 -31.89533 1.000 20.01523 116 VAL I CA 1
ATOM 503 C C . VAL A 1 67 ? -2.65330 -1.35303 -31.95003 1.000 21.16359 116 VAL I C 1
ATOM 504 O O . VAL A 1 67 ? -2.93420 -2.06476 -30.97846 1.000 20.75539 116 VAL I O 1
ATOM 508 N N . TYR A 1 68 ? -3.34829 -1.41245 -33.09108 1.000 18.30933 117 TYR I N 1
ATOM 509 C CA . TYR A 1 68 ? -4.39991 -2.41962 -33.23750 1.000 19.32015 117 TYR I CA 1
ATOM 510 C C . TYR A 1 68 ? -3.89457 -3.80235 -32.83640 1.000 19.70828 117 TYR I C 1
ATOM 511 O O . TYR A 1 68 ? -4.56506 -4.53629 -32.10567 1.000 20.27376 117 TYR I O 1
ATOM 520 N N . MET A 1 69 ? -2.71145 -4.18361 -33.32571 1.000 18.13254 118 MET I N 1
ATOM 521 C CA . MET A 1 69 ? -2.25162 -5.55396 -33.11944 1.000 19.02058 118 MET I CA 1
ATOM 522 C C . MET A 1 69 ? -2.15610 -5.90385 -31.63960 1.000 22.45470 118 MET I C 1
ATOM 523 O O . MET A 1 69 ? -2.46187 -7.03420 -31.24559 1.000 25.22020 118 MET I O 1
ATOM 528 N N . ILE A 1 70 ? -1.71382 -4.96553 -30.79924 1.000 21.76234 119 ILE I N 1
ATOM 529 C CA . ILE A 1 70 ? -1.60028 -5.29459 -29.37940 1.000 23.20623 119 ILE I CA 1
ATOM 530 C C . ILE A 1 70 ? -2.86095 -4.96283 -28.60022 1.000 22.99374 119 ILE I C 1
ATOM 531 O O . ILE A 1 70 ? -2.99490 -5.40610 -27.45065 1.000 24.28648 119 ILE I O 1
ATOM 536 N N . MET A 1 71 ? -3.80460 -4.23123 -29.19469 1.000 19.84325 120 MET I N 1
ATOM 537 C CA . MET A 1 71 ? -5.06619 -3.91540 -28.53134 1.000 20.48378 120 MET I CA 1
ATOM 538 C C . MET A 1 71 ? -6.17553 -4.90959 -28.83877 1.000 21.44794 120 MET I C 1
ATOM 539 O O . MET A 1 71 ? -7.18071 -4.93268 -28.11702 1.000 21.20754 120 MET I O 1
ATOM 544 N N . ALA A 1 72 ? -6.02318 -5.72920 -29.87993 1.000 19.07508 121 ALA I N 1
ATOM 545 C CA . ALA A 1 72 ? -7.15169 -6.51110 -30.37423 1.000 20.71970 121 ALA I CA 1
ATOM 546 C C . ALA A 1 72 ? -7.74804 -7.39680 -29.28475 1.000 19.88526 121 ALA I C 1
ATOM 547 O O . ALA A 1 72 ? -8.97490 -7.47929 -29.15256 1.000 21.01561 121 ALA I O 1
ATOM 549 N N . LYS A 1 73 ? -6.90555 -8.07833 -28.50315 1.000 22.95155 122 LYS I N 1
ATOM 550 C CA . LYS A 1 73 ? -7.43700 -8.92868 -27.43983 1.000 23.53291 122 LYS I CA 1
ATOM 551 C C . LYS A 1 73 ? -8.20800 -8.12121 -26.40247 1.000 23.45254 122 LYS I C 1
ATOM 552 O O . LYS A 1 73 ? -9.19250 -8.61132 -25.83692 1.000 24.02620 122 LYS I O 1
ATOM 558 N N . LEU A 1 74 ? -7.77370 -6.89010 -26.13202 1.000 22.83981 123 LEU I N 1
ATOM 559 C CA . LEU A 1 74 ? -8.43107 -6.07306 -25.11809 1.000 22.85915 123 LEU I CA 1
ATOM 560 C C . LEU A 1 74 ? -9.76241 -5.54168 -25.62605 1.000 21.36149 123 LEU I C 1
ATOM 561 O O . LEU A 1 74 ? -10.75741 -5.50233 -24.88594 1.000 22.65049 123 LEU I O 1
ATOM 566 N N . MET A 1 75 ? -9.79405 -5.13037 -26.89489 1.000 19.70893 124 MET I N 1
ATOM 567 C CA . MET A 1 75 ? -11.03197 -4.68885 -27.52532 1.000 19.75092 124 MET I CA 1
ATOM 568 C C . MET A 1 75 ? -12.09775 -5.76791 -27.47425 1.000 20.79002 124 MET I C 1
ATOM 569 O O . MET A 1 75 ? -13.29035 -5.45841 -27.40130 1.000 21.81585 124 MET I O 1
ATOM 574 N N . ASN A 1 76 ? -11.67791 -7.03684 -27.50463 1.000 20.75917 125 ASN I N 1
ATOM 575 C CA . ASN A 1 76 ? -12.54556 -8.20187 -27.59929 1.000 22.72323 125 ASN I CA 1
ATOM 576 C C . ASN A 1 76 ? -13.05995 -8.65914 -26.23772 1.000 24.54228 125 ASN I C 1
ATOM 577 O O . ASN A 1 76 ? -13.30079 -9.85853 -26.03807 1.000 24.84584 125 ASN I O 1
ATOM 582 N N . THR A 1 77 ? -13.20127 -7.73261 -25.29128 1.000 23.44384 126 THR I N 1
ATOM 583 C CA . THR A 1 77 ? -13.73713 -8.01306 -23.96442 1.000 24.03171 126 THR I CA 1
ATOM 584 C C . THR A 1 77 ? -14.76782 -6.94769 -23.61547 1.000 23.90749 126 THR I C 1
ATOM 585 O O . THR A 1 77 ? -14.74906 -5.83911 -24.15295 1.000 21.62009 126 THR I O 1
ATOM 589 N N . ARG A 1 78 ? -15.68536 -7.28261 -22.70179 1.000 25.81187 127 ARG I N 1
ATOM 590 C CA . ARG A 1 78 ? -16.64647 -6.27307 -22.26863 1.000 25.23253 127 ARG I CA 1
ATOM 591 C C . ARG A 1 78 ? -15.96114 -5.13338 -21.52131 1.000 23.69389 127 ARG I C 1
ATOM 592 O O . ARG A 1 78 ? -16.35236 -3.96986 -21.66329 1.000 21.97252 127 ARG I O 1
ATOM 600 N N . ALA A 1 79 ? -14.93622 -5.44305 -20.71810 1.000 23.61364 128 ALA I N 1
ATOM 601 C CA . ALA A 1 79 ? -14.24801 -4.39070 -19.97267 1.000 24.56245 128 ALA I CA 1
ATOM 602 C C . ALA A 1 79 ? -13.51379 -3.45027 -20.91719 1.000 23.03083 128 ALA I C 1
ATOM 603 O O . ALA A 1 79 ? -13.50967 -2.23014 -20.71237 1.000 22.36752 128 ALA I O 1
ATOM 605 N N . GLY A 1 80 ? -12.90779 -4.00386 -21.96547 1.000 22.72200 129 GLY I N 1
ATOM 606 C CA . GLY A 1 80 ? -12.24647 -3.16541 -22.95434 1.000 22.32536 129 GLY I CA 1
ATOM 607 C C . GLY A 1 80 ? -13.23372 -2.29745 -23.70850 1.000 19.50627 129 GLY I C 1
ATOM 608 O O . GLY A 1 80 ? -13.06737 -1.07734 -23.79717 1.000 19.76744 129 GLY I O 1
ATOM 609 N N . PHE A 1 81 ? -14.29140 -2.91380 -24.24708 1.000 19.84328 130 PHE I N 1
ATOM 610 C CA . PHE A 1 81 ? -15.32068 -2.13353 -24.92116 1.000 19.64666 130 PHE I CA 1
ATOM 611 C C . PHE A 1 81 ? -15.84562 -1.01223 -24.02426 1.000 18.81587 130 PHE I C 1
ATOM 612 O O . PHE A 1 81 ? -16.03880 0.12080 -24.48195 1.000 18.98897 130 PHE I O 1
ATOM 620 N N . SER A 1 82 ? -16.06953 -1.30297 -22.73837 1.000 21.11546 131 SER I N 1
ATOM 621 C CA . SER A 1 82 ? -16.55540 -0.27279 -21.82269 1.000 22.91300 131 SER I CA 1
ATOM 622 C C . SER A 1 82 ? -15.55025 0.86228 -21.69008 1.000 21.74739 131 SER I C 1
ATOM 623 O O . SER A 1 82 ? -15.90306 2.03868 -21.83106 1.000 21.53289 131 SER I O 1
ATOM 626 N N . ALA A 1 83 ? -14.27736 0.53025 -21.45632 1.000 20.11027 132 ALA I N 1
ATOM 627 C CA . ALA A 1 83 ? -13.26899 1.57907 -21.35086 1.000 21.31500 132 ALA I CA 1
ATOM 628 C C . ALA A 1 83 ? -13.18501 2.38300 -22.63661 1.000 19.93562 132 ALA I C 1
ATOM 629 O O . ALA A 1 83 ? -13.10569 3.61708 -22.61065 1.000 19.09783 132 ALA I O 1
ATOM 631 N N . PHE A 1 84 ? -13.22934 1.69745 -23.77088 1.000 18.93786 133 PHE I N 1
ATOM 632 C CA . PHE A 1 84 ? -12.97576 2.32131 -25.05999 1.000 17.60763 133 PHE I CA 1
ATOM 633 C C . PHE A 1 84 ? -14.18156 3.07783 -25.59994 1.000 18.43466 133 PHE I C 1
ATOM 634 O O . PHE A 1 84 ? -14.09671 3.64975 -26.69567 1.000 18.62121 133 PHE I O 1
ATOM 642 N N . THR A 1 85 ? -15.29245 3.11616 -24.86117 1.000 17.11431 134 THR I N 1
ATOM 643 C CA . THR A 1 85 ? -16.42848 3.94595 -25.23408 1.000 17.73015 134 THR I CA 1
ATOM 644 C C . THR A 1 85 ? -16.68241 5.04018 -24.19806 1.000 18.37644 134 THR I C 1
ATOM 645 O O . THR A 1 85 ? -17.81752 5.52334 -24.07005 1.000 18.70876 134 THR I O 1
ATOM 649 N N . ARG A 1 86 ? -15.64474 5.42366 -23.44701 1.000 18.42509 135 ARG I N 1
ATOM 650 C CA . ARG A 1 86 ? -15.66238 6.59748 -22.57967 1.000 18.80459 135 ARG I CA 1
ATOM 651 C C . ARG A 1 86 ? -15.00063 7.75767 -23.30818 1.000 18.17535 135 ARG I C 1
ATOM 652 O O . ARG A 1 86 ? -13.82699 7.65818 -23.69628 1.000 17.34187 135 ARG I O 1
ATOM 660 N N . GLN A 1 87 ? -15.71799 8.87439 -23.45013 1.000 17.93804 136 GLN I N 1
ATOM 661 C CA . GLN A 1 87 ? -15.11513 10.00157 -24.15672 1.000 17.90519 136 GLN I CA 1
ATOM 662 C C . GLN A 1 87 ? -13.88251 10.54261 -23.42971 1.000 20.19267 136 GLN I C 1
ATOM 663 O O . GLN A 1 87 ? -12.93814 10.99768 -24.08368 1.000 18.25244 136 GLN I O 1
ATOM 669 N N . ARG A 1 88 ? -13.84747 10.47901 -22.09269 1.000 17.44554 137 ARG I N 1
ATOM 670 C CA . ARG A 1 88 ? -12.65951 10.94869 -21.37456 1.000 18.70154 137 ARG I CA 1
ATOM 671 C C . ARG A 1 88 ? -11.41742 10.15161 -21.75588 1.000 20.45011 137 ARG I C 1
ATOM 672 O O . ARG A 1 88 ? -10.33053 10.72095 -21.91021 1.000 20.89208 137 ARG I O 1
ATOM 680 N N . LEU A 1 89 ? -11.54471 8.83042 -21.88862 1.000 19.35992 138 LEU I N 1
ATOM 681 C CA . LEU A 1 89 ? -10.37746 8.03261 -22.25028 1.000 19.46250 138 LEU I CA 1
ATOM 682 C C . LEU A 1 89 ? -9.96746 8.29691 -23.69438 1.000 17.64037 138 LEU I C 1
ATOM 683 O O . LEU A 1 89 ? -8.77133 8.34578 -24.01483 1.000 18.74508 138 LEU I O 1
ATOM 688 N N . ASN A 1 90 ? -10.94597 8.47831 -24.57771 1.000 17.61902 139 ASN I N 1
ATOM 689 C CA . ASN A 1 90 ? -10.60615 8.70269 -25.97292 1.000 17.24554 139 ASN I CA 1
ATOM 690 C C . ASN A 1 90 ? -9.94072 10.05629 -26.19975 1.000 18.60438 139 ASN I C 1
ATOM 691 O O . ASN A 1 90 ? -9.18024 10.19619 -27.16067 1.000 19.48142 139 ASN I O 1
ATOM 696 N N . LEU A 1 91 ? -10.14896 11.03671 -25.31621 1.000 18.43260 140 LEU I N 1
ATOM 697 C CA . LEU A 1 91 ? -9.35114 12.25909 -25.38675 1.000 18.98137 140 LEU I CA 1
ATOM 698 C C . LEU A 1 91 ? -7.86501 11.95196 -25.24157 1.000 19.92795 140 LEU I C 1
ATOM 699 O O . LEU A 1 91 ? -7.02381 12.58057 -25.89470 1.000 20.94889 140 LEU I O 1
ATOM 704 N N . HIS A 1 92 ? -7.52449 10.98445 -24.38616 1.000 19.00670 141 HIS I N 1
ATOM 705 C CA . HIS A 1 92 ? -6.13037 10.60225 -24.21146 1.000 19.73873 141 HIS I CA 1
ATOM 706 C C . HIS A 1 92 ? -5.60397 9.84133 -25.41667 1.000 19.90715 141 HIS I C 1
ATOM 707 O O . HIS A 1 92 ? -4.46375 10.06342 -25.84060 1.000 20.95633 141 HIS I O 1
ATOM 714 N N . PHE A 1 93 ? -6.39559 8.91376 -25.95936 1.000 19.26448 142 PHE I N 1
ATOM 715 C CA . PHE A 1 93 ? -5.95554 8.23301 -27.17152 1.000 20.11789 142 PHE I CA 1
ATOM 716 C C . PHE A 1 93 ? -5.67634 9.23616 -28.28248 1.000 19.86925 142 PHE I C 1
ATOM 717 O O . PHE A 1 93 ? -4.68090 9.10075 -29.01109 1.000 19.36303 142 PHE I O 1
ATOM 725 N N . LYS A 1 94 ? -6.52919 10.25812 -28.41673 1.000 18.01261 143 LYS I N 1
ATOM 726 C CA . LYS A 1 94 ? -6.30487 11.28801 -29.42964 1.000 18.55494 143 LYS I CA 1
ATOM 727 C C . LYS A 1 94 ? -4.94568 11.94312 -29.23166 1.000 20.12202 143 LYS I C 1
ATOM 728 O O . LYS A 1 94 ? -4.17321 12.10457 -30.18493 1.000 20.23317 143 LYS I O 1
ATOM 734 N N . LYS A 1 95 ? -4.65051 12.35093 -27.99627 1.000 20.09966 144 LYS I N 1
ATOM 735 C CA . LYS A 1 95 ? -3.35505 12.96172 -27.69932 1.000 20.65605 144 LYS I CA 1
ATOM 736 C C . LYS A 1 95 ? -2.20461 12.01757 -28.01500 1.000 21.54914 144 LYS I C 1
ATOM 737 O O . LYS A 1 95 ? -1.20326 12.42653 -28.61916 1.000 20.64630 144 LYS I O 1
ATOM 743 N N . LEU A 1 96 ? -2.32665 10.74804 -27.62172 1.000 20.26461 145 LEU I N 1
ATOM 744 C CA . LEU A 1 96 ? -1.25771 9.78671 -27.88129 1.000 20.09970 145 LEU I CA 1
ATOM 745 C C . LEU A 1 96 ? -1.01614 9.61579 -29.37706 1.000 19.04129 145 LEU I C 1
ATOM 746 O O . LEU A 1 96 ? 0.12625 9.64913 -29.84164 1.000 19.49931 145 LEU I O 1
ATOM 751 N N . PHE A 1 97 ? -2.08412 9.43736 -30.15568 1.000 18.67870 146 PHE I N 1
ATOM 752 C CA . PHE A 1 97 ? -1.87003 9.19674 -31.57711 1.000 17.81743 146 PHE I CA 1
ATOM 753 C C . PHE A 1 97 ? -1.42661 10.46436 -32.28801 1.000 18.93874 146 PHE I C 1
ATOM 754 O O . PHE A 1 97 ? -0.64516 10.38716 -33.23918 1.000 19.37676 146 PHE I O 1
ATOM 762 N N . ASP A 1 98 ? -1.89273 11.63518 -31.83956 1.000 18.92063 147 ASP I N 1
ATOM 763 C CA . ASP A 1 98 ? -1.37628 12.88245 -32.39542 1.000 19.74400 147 ASP I CA 1
ATOM 764 C C . ASP A 1 98 ? 0.12302 12.99784 -32.14750 1.000 19.76929 147 ASP I C 1
ATOM 765 O O . ASP A 1 98 ? 0.87139 13.47137 -33.01007 1.000 20.54349 147 ASP I O 1
ATOM 770 N N . THR A 1 99 ? 0.56957 12.60999 -30.95029 1.000 18.92756 148 THR I N 1
ATOM 771 C CA . THR A 1 99 ? 1.99800 12.63218 -30.64507 1.000 20.74302 148 THR I CA 1
ATOM 772 C C . THR A 1 99 ? 2.76115 11.69542 -31.56924 1.000 19.55906 148 THR I C 1
ATOM 773 O O . THR A 1 99 ? 3.81459 12.05219 -32.11579 1.000 20.60756 148 THR I O 1
ATOM 777 N N . TRP A 1 100 ? 2.25775 10.47576 -31.74038 1.000 19.54777 149 TRP I N 1
ATOM 778 C CA . TRP A 1 100 ? 2.88847 9.55710 -32.68545 1.000 20.02458 149 TRP I CA 1
ATOM 779 C C . TRP A 1 100 ? 2.92812 10.16542 -34.08054 1.000 19.28476 149 TRP I C 1
ATOM 780 O O . TRP A 1 100 ? 3.94246 10.06588 -34.78492 1.000 19.51035 149 TRP I O 1
ATOM 791 N N . GLY A 1 101 ? 1.83233 10.81044 -34.49391 1.000 18.14587 150 GLY I N 1
ATOM 792 C CA . GLY A 1 101 ? 1.80120 11.45604 -35.79567 1.000 19.71548 150 GLY I CA 1
ATOM 793 C C . GLY A 1 101 ? 2.91461 12.46223 -36.01561 1.000 20.94161 150 GLY I C 1
ATOM 794 O O . GLY A 1 101 ? 3.41677 12.59565 -37.13345 1.000 21.51167 150 GLY I O 1
ATOM 795 N N . LEU A 1 102 ? 3.30061 13.20347 -34.97153 1.000 20.79019 151 LEU I N 1
ATOM 796 C CA . LEU A 1 102 ? 4.43595 14.11077 -35.10623 1.000 21.20679 151 LEU I CA 1
ATOM 797 C C . LEU A 1 102 ? 5.70495 13.35695 -35.47856 1.000 22.12717 151 LEU I C 1
ATOM 798 O O . LEU A 1 102 ? 6.46027 13.79629 -36.35134 1.000 23.21795 151 LEU I O 1
ATOM 803 N N . PHE A 1 103 ? 5.95875 12.22021 -34.82747 1.000 20.56400 152 PHE I N 1
ATOM 804 C CA . PHE A 1 103 ? 7.12337 11.42217 -35.19359 1.000 21.74893 152 PHE I CA 1
ATOM 805 C C . PHE A 1 103 ? 7.02144 10.92803 -36.62713 1.000 20.19164 152 PHE I C 1
ATOM 806 O O . PHE A 1 103 ? 8.01310 10.92593 -37.36857 1.000 21.06905 152 PHE I O 1
ATOM 814 N N . LEU A 1 104 ? 5.82925 10.48720 -37.02948 1.000 19.55717 153 LEU I N 1
ATOM 815 C CA . LEU A 1 104 ? 5.63970 9.89939 -38.34561 1.000 20.58302 153 LEU I CA 1
ATOM 816 C C . LEU A 1 104 ? 5.73106 10.92857 -39.46260 1.000 19.55960 153 LEU I C 1
ATOM 817 O O . LEU A 1 104 ? 5.88322 10.54391 -40.62710 1.000 20.19743 153 LEU I O 1
ATOM 822 N N . SER A 1 105 ? 5.67280 12.21437 -39.14105 1.000 19.53950 154 SER I N 1
ATOM 823 C CA . SER A 1 105 ? 5.88187 13.27376 -40.11642 1.000 22.74356 154 SER I CA 1
ATOM 824 C C . SER A 1 105 ? 7.31832 13.77230 -40.12910 1.000 22.88921 154 SER I C 1
ATOM 825 O O . SER A 1 105 ? 7.63034 14.69550 -40.88464 1.000 26.26427 154 SER I O 1
ATOM 828 N N . SER A 1 106 ? 8.18408 13.18903 -39.30822 1.000 21.74259 155 SER I N 1
ATOM 829 C CA . SER A 1 106 ? 9.56008 13.62654 -39.13073 1.000 23.87052 155 SER I CA 1
ATOM 830 C C . SER A 1 106 ? 10.50687 12.77634 -39.97150 1.000 24.88480 155 SER I C 1
ATOM 831 O O . SER A 1 106 ? 10.18692 11.66256 -40.39078 1.000 23.44607 155 SER I O 1
ATOM 834 N N . LYS A 1 107 ? 11.70290 13.31910 -40.19977 1.000 24.83795 156 LYS I N 1
ATOM 835 C CA . LYS A 1 107 ? 12.68266 12.61446 -41.01631 1.000 25.81625 156 LYS I CA 1
ATOM 836 C C . LYS A 1 107 ? 13.14646 11.32449 -40.35331 1.000 25.63677 156 LYS I C 1
ATOM 837 O O . LYS A 1 107 ? 13.54480 10.38151 -41.04668 1.000 26.12822 156 LYS I O 1
ATOM 843 N N . ASP A 1 108 ? 13.09870 11.25980 -39.02034 1.000 25.41888 157 ASP I N 1
ATOM 844 C CA . ASP A 1 108 ? 13.51478 10.04826 -38.32362 1.000 25.47853 157 ASP I CA 1
ATOM 845 C C . ASP A 1 108 ? 12.64433 8.85460 -38.67622 1.000 25.22095 157 ASP I C 1
ATOM 846 O O . ASP A 1 108 ? 13.09292 7.71016 -38.53914 1.000 26.05232 157 ASP I O 1
ATOM 851 N N . SER A 1 109 ? 11.40268 9.08586 -39.11601 1.000 21.75370 158 SER I N 1
ATOM 852 C CA . SER A 1 109 ? 10.51509 7.97880 -39.41611 1.000 19.77994 158 SER I CA 1
ATOM 853 C C . SER A 1 109 ? 10.81664 7.33931 -40.75843 1.000 19.85879 158 SER I C 1
ATOM 854 O O . SER A 1 109 ? 10.13964 6.37585 -41.13330 1.000 20.65675 158 SER I O 1
ATOM 857 N N . ARG A 1 110 ? 11.81308 7.85296 -41.49021 1.000 20.65019 159 ARG I N 1
ATOM 858 C CA . ARG A 1 110 ? 12.17018 7.24591 -42.76260 1.000 21.48496 159 ARG I CA 1
ATOM 859 C C . ARG A 1 110 ? 12.87953 5.91122 -42.58946 1.000 22.08396 159 ARG I C 1
ATOM 860 O O . ARG A 1 110 ? 13.07415 5.20577 -43.58592 1.000 23.12579 159 ARG I O 1
ATOM 868 N N . ASN A 1 111 ? 13.24054 5.52905 -41.35721 1.000 23.22510 160 ASN I N 1
ATOM 869 C CA . ASN A 1 111 ? 14.08684 4.35331 -41.19083 1.000 26.80686 160 ASN I CA 1
ATOM 870 C C . ASN A 1 111 ? 13.36785 3.04510 -41.51024 1.000 26.03253 160 ASN I C 1
ATOM 871 O O . ASN A 1 111 ? 14.02230 1.99918 -41.56822 1.000 27.46551 160 ASN I O 1
ATOM 876 N N . VAL A 1 112 ? 12.05025 3.06098 -41.73732 1.000 22.33871 161 VAL I N 1
ATOM 877 C CA . VAL A 1 112 ? 11.37803 1.86269 -42.22854 1.000 21.66842 161 VAL I CA 1
ATOM 878 C C . VAL A 1 112 ? 11.22176 1.86974 -43.73728 1.000 21.44782 161 VAL I C 1
ATOM 879 O O . VAL A 1 112 ? 10.77200 0.86021 -44.30537 1.000 22.01004 161 VAL I O 1
ATOM 883 N N . LEU A 1 113 ? 11.56264 2.97247 -44.40254 1.000 21.21800 162 LEU I N 1
ATOM 884 C CA . LEU A 1 113 ? 11.46544 3.07320 -45.85526 1.000 19.94292 162 LEU I CA 1
ATOM 885 C C . LEU A 1 113 ? 12.76468 2.54253 -46.45699 1.000 22.74694 162 LEU I C 1
ATOM 886 O O . LEU A 1 113 ? 13.56153 3.25559 -47.06430 1.000 23.23422 162 LEU I O 1
ATOM 891 N N . VAL A 1 114 ? 12.96449 1.24784 -46.23684 1.000 21.81561 163 VAL I N 1
ATOM 892 C CA . VAL A 1 114 ? 14.17796 0.53967 -46.61291 1.000 23.24490 163 VAL I CA 1
ATOM 893 C C . VAL A 1 114 ? 13.75190 -0.79232 -47.20872 1.000 22.85366 163 VAL I C 1
ATOM 894 O O . VAL A 1 114 ? 12.60324 -1.22025 -47.07599 1.000 23.32774 163 VAL I O 1
ATOM 898 N N . ALA A 1 115 ? 14.68706 -1.43777 -47.89385 1.000 25.21845 164 ALA I N 1
ATOM 899 C CA . ALA A 1 115 ? 14.42060 -2.72128 -48.52112 1.000 25.95541 164 ALA I CA 1
ATOM 900 C C . ALA A 1 115 ? 14.73938 -3.88950 -47.60370 1.000 26.55895 164 ALA I C 1
ATOM 901 O O . ALA A 1 115 ? 14.53395 -5.04168 -47.99965 1.000 29.18670 164 ALA I O 1
ATOM 903 N N . ASP A 1 116 ? 15.20795 -3.61475 -46.38972 1.000 27.53682 165 ASP I N 1
ATOM 904 C CA . ASP A 1 116 ? 15.56552 -4.67032 -45.45736 1.000 30.14331 165 ASP I CA 1
ATOM 905 C C . ASP A 1 116 ? 14.38379 -5.59240 -45.18870 1.000 25.60130 165 ASP I C 1
ATOM 906 O O . ASP A 1 116 ? 13.22417 -5.16624 -45.12459 1.000 25.86792 165 ASP I O 1
ATOM 911 N N . GLN A 1 117 ? 14.69633 -6.86770 -45.00118 1.000 27.46732 166 GLN I N 1
ATOM 912 C CA . GLN A 1 117 ? 13.78762 -7.81856 -44.38086 1.000 25.15524 166 GLN I CA 1
ATOM 913 C C . GLN A 1 117 ? 14.16137 -7.88548 -42.90662 1.000 26.86037 166 GLN I C 1
ATOM 914 O O . GLN A 1 117 ? 15.33854 -8.04970 -42.57327 1.000 28.31729 166 GLN I O 1
ATOM 920 N N . PHE A 1 118 ? 13.17624 -7.70891 -42.02930 1.000 25.32476 167 PHE I N 1
ATOM 921 C CA . PHE A 1 118 ? 13.44652 -7.64398 -40.59920 1.000 27.85298 167 PHE I CA 1
ATOM 922 C C . PHE A 1 118 ? 13.36631 -9.01044 -39.93377 1.000 29.43575 167 PHE I C 1
ATOM 923 O O . PHE A 1 118 ? 14.21599 -9.34322 -39.10256 1.000 31.11627 167 PHE I O 1
ATOM 931 N N . ASP A 1 119 ? 12.37114 -9.81307 -40.28131 1.000 26.92810 168 ASP I N 1
ATOM 932 C CA . ASP A 1 119 ? 12.33995 -11.20900 -39.86016 1.000 30.30580 168 ASP I CA 1
ATOM 933 C C . ASP A 1 119 ? 11.51378 -11.97447 -40.89130 1.000 32.23805 168 ASP I C 1
ATOM 934 O O . ASP A 1 119 ? 11.36067 -11.52809 -42.03451 1.000 28.79175 168 ASP I O 1
ATOM 939 N N . ASP A 1 120 ? 10.98644 -13.13289 -40.49713 1.000 33.24463 169 ASP I N 1
ATOM 940 C CA . ASP A 1 120 ? 10.26346 -13.97247 -41.44685 1.000 32.03967 169 ASP I CA 1
ATOM 941 C C . ASP A 1 120 ? 8.97895 -13.31280 -41.93738 1.000 35.86151 169 ASP I C 1
ATOM 942 O O . ASP A 1 120 ? 8.52711 -13.59759 -43.05291 1.000 38.91390 169 ASP I O 1
ATOM 947 N N . ARG A 1 121 ? 8.38249 -12.42807 -41.13854 1.000 32.94659 170 ARG I N 1
ATOM 948 C CA . ARG A 1 121 ? 7.07490 -11.87683 -41.46817 1.000 34.60474 170 ARG I CA 1
ATOM 949 C C . ARG A 1 121 ? 7.01258 -10.35297 -41.50867 1.000 32.94142 170 ARG I C 1
ATOM 950 O O . ARG A 1 121 ? 5.91797 -9.80899 -41.69463 1.000 34.69865 170 ARG I O 1
ATOM 958 N N . HIS A 1 122 ? 8.12962 -9.64460 -41.32973 1.000 28.41820 171 HIS I N 1
ATOM 959 C CA . HIS A 1 122 ? 8.13451 -8.18637 -41.37054 1.000 26.10752 171 HIS I CA 1
ATOM 960 C C . HIS A 1 122 ? 9.26809 -7.68686 -42.24946 1.000 25.46462 171 HIS I C 1
ATOM 961 O O . HIS A 1 122 ? 10.36106 -8.25921 -42.25232 1.000 25.73353 171 HIS I O 1
ATOM 968 N N . CYS A 1 123 ? 9.02026 -6.59770 -42.97233 1.000 23.71672 172 CYS I N 1
ATOM 969 C CA . CYS A 1 123 ? 10.05562 -6.03833 -43.82664 1.000 24.06286 172 CYS I CA 1
ATOM 970 C C . CYS A 1 123 ? 9.81872 -4.54637 -44.00426 1.000 21.33105 172 CYS I C 1
ATOM 971 O O . CYS A 1 123 ? 8.73711 -4.02158 -43.71511 1.000 20.89126 172 CYS I O 1
ATOM 974 N N . GLY A 1 124 ? 10.85222 -3.86712 -44.48717 1.000 21.51522 173 GLY I N 1
ATOM 975 C CA . GLY A 1 124 ? 10.70857 -2.47352 -44.83895 1.000 20.79789 173 GLY I CA 1
ATOM 976 C C . GLY A 1 124 ? 9.79685 -2.28677 -46.03381 1.000 20.69697 173 GLY I C 1
ATOM 977 O O . GLY A 1 124 ? 9.52452 -3.20647 -46.81251 1.000 20.82917 173 GLY I O 1
ATOM 978 N N . TRP A 1 125 ? 9.29857 -1.05984 -46.17239 1.000 19.90605 174 TRP I N 1
ATOM 979 C CA . TRP A 1 125 ? 8.31189 -0.78511 -47.20312 1.000 18.99166 174 TRP I CA 1
ATOM 980 C C . TRP A 1 125 ? 8.90121 -0.76872 -48.60122 1.000 19.65003 174 TRP I C 1
ATOM 981 O O . TRP A 1 125 ? 8.13724 -0.77943 -49.56890 1.000 20.74638 174 TRP I O 1
ATOM 992 N N . LEU A 1 126 ? 10.22530 -0.76793 -48.74038 1.000 19.73929 175 LEU I N 1
ATOM 993 C CA . LEU A 1 126 ? 10.83279 -0.85636 -50.06203 1.000 22.25355 175 LEU I CA 1
ATOM 994 C C . LEU A 1 126 ? 11.35151 -2.25626 -50.37444 1.000 23.71934 175 LEU I C 1
ATOM 995 O O . LEU A 1 126 ? 12.01446 -2.45215 -51.40568 1.000 24.01281 175 LEU I O 1
ATOM 1000 N N . ASN A 1 127 ? 11.10087 -3.22177 -49.49566 1.000 22.57404 176 ASN I N 1
ATOM 1001 C CA . ASN A 1 127 ? 11.35159 -4.61409 -49.83127 1.000 23.57573 176 ASN I CA 1
ATOM 1002 C C . ASN A 1 127 ? 10.34528 -5.07337 -50.87950 1.000 21.22513 176 ASN I C 1
ATOM 1003 O O . ASN A 1 127 ? 9.20455 -4.61111 -50.91610 1.000 21.73511 176 ASN I O 1
ATOM 1008 N N . GLU A 1 128 ? 10.77207 -6.00146 -51.74426 1.000 22.69195 177 GLU I N 1
ATOM 1009 C CA . GLU A 1 128 ? 9.91775 -6.41016 -52.85555 1.000 21.63795 177 GLU I CA 1
ATOM 1010 C C . GLU A 1 128 ? 8.58600 -6.97512 -52.37468 1.000 24.96729 177 GLU I C 1
ATOM 1011 O O . GLU A 1 128 ? 7.56141 -6.80418 -53.04444 1.000 23.80571 177 GLU I O 1
ATOM 1017 N N . ARG A 1 129 ? 8.56921 -7.65010 -51.22546 1.000 23.04826 178 ARG I N 1
ATOM 1018 C CA . ARG A 1 129 ? 7.30360 -8.18709 -50.73701 1.000 23.96837 178 ARG I CA 1
ATOM 1019 C C . ARG A 1 129 ? 6.29403 -7.07094 -50.47061 1.000 24.44000 178 ARG I C 1
ATOM 1020 O O . ARG A 1 129 ? 5.10171 -7.20445 -50.78915 1.000 24.58937 178 ARG I O 1
ATOM 1028 N N . ALA A 1 130 ? 6.74837 -5.96817 -49.87462 1.000 22.38069 179 ALA I N 1
ATOM 1029 C CA . ALA A 1 130 ? 5.84648 -4.85736 -49.58697 1.000 22.93023 179 ALA I CA 1
ATOM 1030 C C . ALA A 1 130 ? 5.47033 -4.11258 -50.86422 1.000 21.92243 179 ALA I C 1
ATOM 1031 O O . ALA A 1 130 ? 4.29418 -3.79758 -51.09163 1.000 22.04742 179 ALA I O 1
ATOM 1033 N N . LEU A 1 131 ? 6.46161 -3.83434 -51.71774 1.000 21.62326 180 LEU I N 1
ATOM 1034 C CA . LEU A 1 131 ? 6.18722 -3.15375 -52.98072 1.000 20.74937 180 LEU I CA 1
ATOM 1035 C C . LEU A 1 131 ? 5.14126 -3.90551 -53.79708 1.000 23.50376 180 LEU I C 1
ATOM 1036 O O . LEU A 1 131 ? 4.17829 -3.30774 -54.29347 1.000 23.10368 180 LEU I O 1
ATOM 1041 N N . SER A 1 132 ? 5.29693 -5.22546 -53.92608 1.000 23.39766 181 SER I N 1
ATOM 1042 C CA . SER A 1 132 ? 4.33701 -6.00350 -54.70750 1.000 24.27713 181 SER I CA 1
ATOM 1043 C C . SER A 1 132 ? 2.94965 -5.95891 -54.08564 1.000 24.28988 181 SER I C 1
ATOM 1044 O O . SER A 1 132 ? 1.94702 -5.84931 -54.80137 1.000 25.09827 181 SER I O 1
ATOM 1047 N N . ALA A 1 133 ? 2.86435 -6.08147 -52.75612 1.000 21.76595 182 ALA I N 1
ATOM 1048 C CA . ALA A 1 133 ? 1.56426 -5.98228 -52.10348 1.000 22.34046 182 ALA I CA 1
ATOM 1049 C C . ALA A 1 133 ? 0.89773 -4.65074 -52.41165 1.000 23.46826 182 ALA I C 1
ATOM 1050 O O . ALA A 1 133 ? -0.32130 -4.58989 -52.62602 1.000 22.83620 182 ALA I O 1
ATOM 1052 N N . MET A 1 134 ? 1.67686 -3.56955 -52.43439 1.000 21.49770 183 MET I N 1
ATOM 1053 C CA . MET A 1 134 ? 1.08621 -2.25658 -52.63851 1.000 21.62628 183 MET I CA 1
ATOM 1054 C C . MET A 1 134 ? 0.61219 -2.03445 -54.06585 1.000 21.57672 183 MET I C 1
ATOM 1055 O O . MET A 1 134 ? -0.23032 -1.15953 -54.28343 1.000 22.33373 183 MET I O 1
ATOM 1060 N N . VAL A 1 135 ? 1.09844 -2.80220 -55.04338 1.000 20.97699 184 VAL I N 1
ATOM 1061 C CA . VAL A 1 135 ? 0.63743 -2.61479 -56.41522 1.000 21.95628 184 VAL I CA 1
ATOM 1062 C C . VAL A 1 135 ? -0.20391 -3.79963 -56.89700 1.000 22.30782 184 VAL I C 1
ATOM 1063 O O . VAL A 1 135 ? -0.40116 -3.96486 -58.09624 1.000 22.61714 184 VAL I O 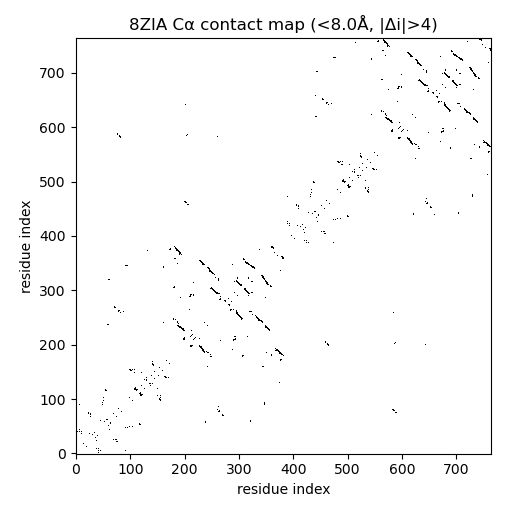1
ATOM 1067 N N . LYS A 1 136 ? -0.74589 -4.59356 -55.96996 1.000 23.01856 185 LYS I N 1
ATOM 1068 C CA . LYS A 1 136 ? -1.54027 -5.75857 -56.35313 1.000 24.37715 185 LYS I CA 1
ATOM 1069 C C . LYS A 1 136 ? -2.64276 -5.40066 -57.34469 1.000 24.09020 185 LYS I C 1
ATOM 1070 O O . LYS A 1 136 ? -2.89189 -6.14276 -58.29990 1.000 25.32176 185 LYS I O 1
ATOM 1076 N N . HIS A 1 137 ? -3.32514 -4.27443 -57.13446 1.000 22.65617 186 HIS I N 1
ATOM 1077 C CA . HIS A 1 137 ? -4.47556 -3.90949 -57.95643 1.000 21.62459 186 HIS I CA 1
ATOM 1078 C C . HIS A 1 137 ? -4.12766 -2.90733 -59.05028 1.000 22.71089 186 HIS I C 1
ATOM 1079 O O . HIS A 1 137 ? -4.99625 -2.14729 -59.49398 1.000 20.49271 186 HIS I O 1
ATOM 1086 N N . TYR A 1 138 ? -2.88527 -2.91989 -59.53988 1.000 22.66496 187 TYR I N 1
ATOM 1087 C CA . TYR A 1 138 ? -2.47717 -1.97537 -60.57037 1.000 22.96482 187 TYR I CA 1
ATOM 1088 C C . TYR A 1 138 ? -1.99500 -2.67009 -61.84220 1.000 26.00643 187 TYR I C 1
ATOM 1089 O O . TYR A 1 138 ? -1.21815 -2.09055 -62.60700 1.000 25.97984 187 TYR I O 1
ATOM 1098 N N . ASN A 1 139 ? -2.46249 -3.89468 -62.08681 1.000 27.24726 188 ASN I N 1
ATOM 1099 C CA . ASN A 1 139 ? -2.40202 -4.50047 -63.42106 1.000 27.36163 188 ASN I CA 1
ATOM 1100 C C . ASN A 1 139 ? -0.97101 -4.62647 -63.93017 1.000 28.79331 188 ASN I C 1
ATOM 1101 O O . ASN A 1 139 ? -0.69643 -4.41846 -65.11401 1.000 29.64195 188 ASN I O 1
ATOM 1106 N N . GLY A 1 140 ? -0.04846 -4.96648 -63.03112 1.000 26.82733 189 GLY I N 1
ATOM 1107 C CA . GLY A 1 140 ? 1.32186 -5.24492 -63.40719 1.000 27.80751 189 GLY I CA 1
ATOM 1108 C C . GLY A 1 140 ? 2.26711 -4.06331 -63.38226 1.000 28.08823 189 GLY I C 1
ATOM 1109 O O . GLY A 1 140 ? 3.48134 -4.26068 -63.53485 1.000 27.18816 189 GLY I O 1
ATOM 1110 N N . ARG A 1 141 ? 1.76555 -2.84609 -63.19385 1.000 25.46259 190 ARG I N 1
ATOM 1111 C CA . ARG A 1 141 ? 2.64445 -1.69161 -63.09687 1.000 25.40166 190 ARG I CA 1
ATOM 1112 C C . ARG A 1 141 ? 3.40042 -1.70321 -61.77204 1.000 24.25114 190 ARG I C 1
ATOM 1113 O O . ARG A 1 141 ? 2.89015 -2.15529 -60.74005 1.000 24.49234 190 ARG I O 1
ATOM 1121 N N . ALA A 1 142 ? 4.62489 -1.18749 -61.80503 1.000 25.38544 191 ALA I N 1
ATOM 1122 C CA . ALA A 1 142 ? 5.48701 -1.20624 -60.63240 1.000 23.73969 191 ALA I CA 1
ATOM 1123 C C . ALA A 1 142 ? 5.17422 -0.03558 -59.70361 1.000 22.62256 191 ALA I C 1
ATOM 1124 O O . ALA A 1 142 ? 4.59937 0.97340 -60.10997 1.000 22.08009 191 ALA I O 1
ATOM 1126 N N . PHE A 1 143 ? 5.60600 -0.17231 -58.44800 1.000 22.70417 192 PHE I N 1
ATOM 1127 C CA . PHE A 1 143 ? 5.35438 0.86373 -57.44745 1.000 23.45128 192 PHE I CA 1
ATOM 1128 C C . PHE A 1 143 ? 5.78767 2.23571 -57.94519 1.000 22.61035 192 PHE I C 1
ATOM 1129 O O . PHE A 1 143 ? 5.05082 3.21931 -57.80451 1.000 20.86512 192 PHE I O 1
ATOM 1137 N N . ASP A 1 144 ? 6.99837 2.32507 -58.52171 1.000 22.60468 193 ASP I N 1
ATOM 1138 C CA . ASP A 1 144 ? 7.51399 3.61793 -58.95227 1.000 23.06252 193 ASP I CA 1
ATOM 1139 C C . ASP A 1 144 ? 6.84901 4.13350 -60.22369 1.000 23.89053 193 ASP I C 1
ATOM 1140 O O . ASP A 1 144 ? 7.01097 5.31557 -60.54282 1.000 24.41428 193 ASP I O 1
ATOM 1145 N N . GLU A 1 145 ? 6.10637 3.29169 -60.95043 1.000 21.83919 194 GLU I N 1
ATOM 1146 C CA . GLU A 1 145 ? 5.28041 3.79248 -62.04513 1.000 22.30769 194 GLU I CA 1
ATOM 1147 C C . GLU A 1 145 ? 3.95742 4.34168 -61.53308 1.000 22.01973 194 GLU I C 1
ATOM 1148 O O . GLU A 1 145 ? 3.48050 5.37753 -62.01786 1.000 21.82095 194 GLU I O 1
ATOM 1154 N N . VAL A 1 146 ? 3.37193 3.65808 -60.54395 1.000 21.14580 195 VAL I N 1
ATOM 1155 C CA . VAL A 1 146 ? 2.05638 4.02337 -60.02812 1.000 19.87392 195 VAL I CA 1
ATOM 1156 C C . VAL A 1 146 ? 2.15039 5.26366 -59.16117 1.000 19.33224 195 VAL I C 1
ATOM 1157 O O . VAL A 1 146 ? 1.29151 6.15254 -59.22838 1.000 19.39901 195 VAL I O 1
ATOM 1161 N N . PHE A 1 147 ? 3.17718 5.34197 -58.32061 1.000 18.57960 196 PHE I N 1
ATOM 1162 C CA . PHE A 1 147 ? 3.24356 6.38144 -57.31053 1.000 19.66177 196 PHE I CA 1
ATOM 1163 C C . PHE A 1 147 ? 4.39653 7.33444 -57.56869 1.000 21.50269 196 PHE I C 1
ATOM 1164 O O . PHE A 1 147 ? 5.44380 6.95193 -58.10022 1.000 21.56742 196 PHE I O 1
ATOM 1172 N N . LEU A 1 148 ? 4.18564 8.58088 -57.16281 1.000 21.57026 197 LEU I N 1
ATOM 1173 C CA . LEU A 1 148 ? 5.18141 9.62538 -57.34342 1.000 23.41920 197 LEU I CA 1
ATOM 1174 C C . LEU A 1 148 ? 6.30861 9.43385 -56.33434 1.000 22.53267 197 LEU I C 1
ATOM 1175 O O . LEU A 1 148 ? 6.09840 9.52630 -55.12402 1.000 22.25492 197 LEU I O 1
ATOM 1180 N N . CYS A 1 149 ? 7.50655 9.16221 -56.82808 1.000 22.03232 198 CYS I N 1
ATOM 1181 C CA . CYS A 1 149 ? 8.64023 8.85503 -55.97340 1.000 22.95271 198 CYS I CA 1
ATOM 1182 C C . CYS A 1 149 ? 9.87779 8.90398 -56.85239 1.000 24.49717 198 CYS I C 1
ATOM 1183 O O . CYS A 1 149 ? 9.78968 9.07624 -58.07296 1.000 26.29640 198 CYS I O 1
ATOM 1186 N N . ASP A 1 150 ? 11.03333 8.72648 -56.22271 1.000 23.48221 199 ASP I N 1
ATOM 1187 C CA . ASP A 1 150 ? 12.30871 8.62030 -56.93503 1.000 26.12570 199 ASP I CA 1
ATOM 1188 C C . ASP A 1 150 ? 12.92975 7.28533 -56.54444 1.000 24.00894 199 ASP I C 1
ATOM 1189 O O . ASP A 1 150 ? 13.54847 7.17799 -55.48470 1.000 22.95464 199 ASP I O 1
ATOM 1194 N N . LYS A 1 151 ? 12.78180 6.27264 -57.40309 1.000 24.00947 200 LYS I N 1
ATOM 1195 C CA . LYS A 1 151 ? 13.23274 4.93534 -57.03636 1.000 25.33195 200 LYS I CA 1
ATOM 1196 C C . LYS A 1 151 ? 14.74559 4.85838 -56.85718 1.000 27.85614 200 LYS I C 1
ATOM 1197 O O . LYS A 1 151 ? 15.23551 3.88214 -56.27972 1.000 27.20459 200 LYS I O 1
ATOM 1203 N N . ASN A 1 152 ? 15.49004 5.86521 -57.31266 1.000 28.24799 201 ASN I N 1
ATOM 1204 C CA . ASN A 1 152 ? 16.94444 5.87785 -57.19355 1.000 28.45948 201 ASN I CA 1
ATOM 1205 C C . ASN A 1 152 ? 17.43618 6.66702 -55.98916 1.000 28.52824 201 ASN I C 1
ATOM 1206 O O . ASN A 1 152 ? 18.65059 6.75296 -55.77353 1.000 30.25155 201 ASN I O 1
ATOM 1211 N N . ALA A 1 153 ? 16.52028 7.23126 -55.18062 1.000 25.88742 202 ALA I N 1
ATOM 1212 C CA . ALA A 1 153 ? 16.88310 8.02553 -54.02453 1.000 26.85225 202 ALA I CA 1
ATOM 1213 C C . ALA A 1 153 ? 16.72949 7.20891 -52.75015 1.000 27.04308 202 ALA I C 1
ATOM 1214 O O . ALA A 1 153 ? 15.91798 6.27712 -52.69622 1.000 26.08024 202 ALA I O 1
ATOM 1216 N N . PRO A 1 154 ? 17.51767 7.51975 -51.72259 1.000 26.62676 203 PRO I N 1
ATOM 1217 C CA . PRO A 1 154 ? 17.25988 6.93324 -50.40481 1.000 25.08724 203 PRO I CA 1
ATOM 1218 C C . PRO A 1 154 ? 15.80149 7.14174 -50.03826 1.000 23.71047 203 PRO I C 1
ATOM 1219 O O . PRO A 1 154 ? 15.24286 8.21170 -50.27293 1.000 22.77470 203 PRO I O 1
ATOM 1223 N N . TYR A 1 155 ? 15.19722 6.11445 -49.45403 1.000 21.42142 204 TYR I N 1
ATOM 1224 C CA . TYR A 1 155 ? 13.81095 6.18705 -48.98178 1.000 20.49549 204 TYR I CA 1
ATOM 1225 C C . TYR A 1 155 ? 12.83144 6.44384 -50.11400 1.000 23.04193 204 TYR I C 1
ATOM 1226 O O . TYR A 1 155 ? 11.70182 6.89030 -49.87165 1.000 21.80529 204 TYR I O 1
ATOM 1235 N N . TYR A 1 156 ? 13.23711 6.16940 -51.35209 1.000 22.87202 205 TYR I N 1
ATOM 1236 C CA . TYR A 1 156 ? 12.44009 6.47528 -52.53731 1.000 25.25111 205 TYR I CA 1
ATOM 1237 C C . TYR A 1 156 ? 12.08084 7.95447 -52.62053 1.000 23.11861 205 TYR I C 1
ATOM 1238 O O . TYR A 1 156 ? 11.11804 8.32415 -53.29665 1.000 22.48690 205 TYR I O 1
ATOM 1247 N N . GLY A 1 157 ? 12.86082 8.81641 -51.96610 1.000 22.37007 206 GLY I N 1
ATOM 1248 C CA . GLY A 1 157 ? 12.63383 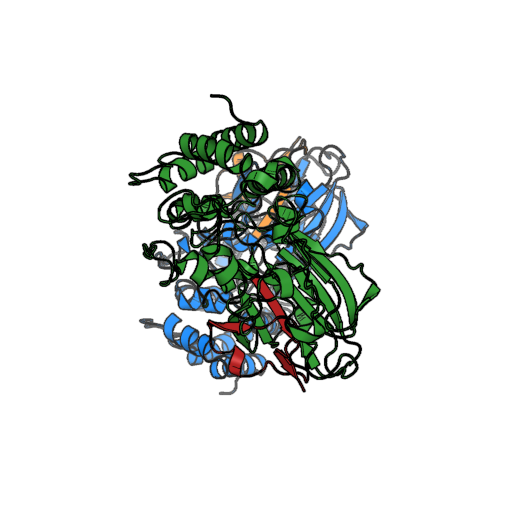10.24319 -51.99961 1.000 23.93288 206 GLY I CA 1
ATOM 1249 C C . GLY A 1 157 ? 11.60423 10.74465 -51.01103 1.000 23.50531 206 GLY I C 1
ATOM 1250 O O . GLY A 1 157 ? 11.38842 11.96033 -50.92967 1.000 23.73614 206 GLY I O 1
ATOM 1251 N N . PHE A 1 158 ? 10.97384 9.85521 -50.25582 1.000 21.14830 207 PHE I N 1
ATOM 1252 C CA . PHE A 1 158 ? 9.96230 10.28887 -49.30086 1.000 21.67163 207 PHE I CA 1
ATOM 1253 C C . PHE A 1 158 ? 10.60882 10.95126 -48.09050 1.000 22.46272 207 PHE I C 1
ATOM 1254 O O . PHE A 1 158 ? 11.67464 10.53128 -47.62407 1.000 23.36027 207 PHE I O 1
ATOM 1262 N N . ASN A 1 159 ? 9.93717 11.97918 -47.56087 1.000 21.85025 208 ASN I N 1
ATOM 1263 C CA . ASN A 1 159 ? 10.49597 12.78657 -46.48287 1.000 22.14522 208 ASN I CA 1
ATOM 1264 C C . ASN A 1 159 ? 10.16399 12.25445 -45.09805 1.000 24.04583 208 ASN I C 1
ATOM 1265 O O . ASN A 1 159 ? 10.75742 12.70743 -44.11502 1.000 23.33694 208 ASN I O 1
ATOM 1270 N N . SER A 1 160 ? 9.22856 11.31835 -44.99732 1.000 20.96420 209 SER I N 1
ATOM 1271 C CA . SER A 1 160 ? 8.75250 10.82309 -43.71456 1.000 20.67321 209 SER I CA 1
ATOM 1272 C C . SER A 1 160 ? 7.87690 9.61210 -43.99544 1.000 20.13703 209 SER I C 1
ATOM 1273 O O . SER A 1 160 ? 7.47892 9.36443 -45.13962 1.000 18.92194 209 SER I O 1
ATOM 1276 N N . TYR A 1 161 ? 7.54081 8.87862 -42.92952 1.000 18.91914 210 TYR I N 1
ATOM 1277 C CA . TYR A 1 161 ? 6.57315 7.80158 -43.09836 1.000 19.14909 210 TYR I CA 1
ATOM 1278 C C . TYR A 1 161 ? 5.22400 8.35030 -43.56283 1.000 18.09832 210 TYR I C 1
ATOM 1279 O O . TYR A 1 161 ? 4.57992 7.76033 -44.43569 1.000 18.70098 210 TYR I O 1
ATOM 1288 N N . ASP A 1 162 ? 4.79878 9.50072 -43.03073 1.000 18.69887 211 ASP I N 1
ATOM 1289 C CA . ASP A 1 162 ? 3.51703 10.07186 -43.45405 1.000 17.96549 211 ASP I CA 1
ATOM 1290 C C . ASP A 1 162 ? 3.52460 10.42175 -44.94164 1.000 17.98122 211 ASP I C 1
ATOM 1291 O O . ASP A 1 162 ? 2.50837 10.27061 -45.63498 1.000 16.82891 211 ASP I O 1
ATOM 1296 N N . ASP A 1 163 ? 4.65997 10.91156 -45.44804 1.000 17.91357 212 ASP I N 1
ATOM 1297 C CA . ASP A 1 163 ? 4.75903 11.25370 -46.86429 1.000 18.90606 212 ASP I CA 1
ATOM 1298 C C . ASP A 1 163 ? 4.56469 10.00992 -47.72677 1.000 18.65057 212 ASP I C 1
ATOM 1299 O O . ASP A 1 163 ? 3.88702 10.04866 -48.75949 1.000 19.15859 212 ASP I O 1
ATOM 1304 N N . PHE A 1 164 ? 5.16994 8.89823 -47.31194 1.000 17.45138 213 PHE I N 1
ATOM 1305 C CA . PHE A 1 164 ? 4.99510 7.62064 -47.99470 1.000 18.39726 213 PHE I CA 1
ATOM 1306 C C . PHE A 1 164 ? 3.56079 7.11402 -47.86069 1.000 18.14352 213 PHE I C 1
ATOM 1307 O O . PHE A 1 164 ? 2.95674 6.66318 -48.84102 1.000 18.24484 213 PHE I O 1
ATOM 1315 N N . PHE A 1 165 ? 3.02370 7.14363 -46.63697 1.000 16.58914 214 PHE I N 1
ATOM 1316 C CA . PHE A 1 165 ? 1.64316 6.72903 -46.39587 1.000 16.96767 214 PHE I CA 1
ATOM 1317 C C . PHE A 1 165 ? 0.68204 7.48047 -47.29989 1.000 16.32322 214 PHE I C 1
ATOM 1318 O O . PHE A 1 165 ? -0.29055 6.90775 -47.81361 1.000 18.36214 214 PHE I O 1
ATOM 1326 N N . ASN A 1 166 ? 0.92921 8.77276 -47.49019 1.000 16.57376 215 ASN I N 1
ATOM 1327 C CA . ASN A 1 166 ? 0.09198 9.63166 -48.31302 1.000 18.17588 215 ASN I CA 1
ATOM 1328 C C . ASN A 1 166 ? 0.72091 9.90403 -49.67110 1.000 17.34834 215 ASN I C 1
ATOM 1329 O O . ASN A 1 166 ? 0.54430 10.98476 -50.24875 1.000 18.10917 215 ASN I O 1
ATOM 1334 N N . ARG A 1 167 ? 1.45870 8.93075 -50.18440 1.000 16.73399 216 ARG I N 1
ATOM 1335 C CA . ARG A 1 167 ? 2.01963 9.04769 -51.52010 1.000 18.13913 216 ARG I CA 1
ATOM 1336 C C . ARG A 1 167 ? 0.91837 9.35236 -52.53300 1.000 17.61596 216 ARG I C 1
ATOM 1337 O O . ARG A 1 167 ? -0.24187 8.96161 -52.36665 1.000 17.10405 216 ARG I O 1
ATOM 1345 N N . ARG A 1 168 ? 1.29616 10.04685 -53.60580 1.000 17.30474 217 ARG I N 1
ATOM 1346 C CA . ARG A 1 168 ? 0.37632 10.44017 -54.66470 1.000 17.93478 217 ARG I CA 1
ATOM 1347 C C . ARG A 1 168 ? 0.55926 9.54566 -55.88504 1.000 18.58775 217 ARG I C 1
ATOM 1348 O O . ARG A 1 168 ? 1.60026 8.90698 -56.05899 1.000 18.36043 217 ARG I O 1
ATOM 1356 N N . PHE A 1 169 ? -0.45046 9.54206 -56.75699 1.000 18.23109 218 PHE I N 1
ATOM 1357 C CA . PHE A 1 169 ? -0.32272 8.87132 -58.05035 1.000 17.99007 218 PHE I CA 1
ATOM 1358 C C . PHE A 1 169 ? 0.55694 9.67921 -58.99204 1.000 21.60343 218 PHE I C 1
ATOM 1359 O O . PHE A 1 169 ? 0.43563 10.90577 -59.08448 1.000 20.79806 218 PHE I O 1
ATOM 1367 N N . ARG A 1 170 ? 1.43981 8.97403 -59.69893 1.000 19.56269 219 ARG I N 1
ATOM 1368 C CA . ARG A 1 170 ? 2.29144 9.62731 -60.68921 1.000 22.40926 219 ARG I CA 1
ATOM 1369 C C . ARG A 1 170 ? 1.51643 9.95941 -61.95682 1.000 23.41218 219 ARG I C 1
ATOM 1370 O O . ARG A 1 170 ? 1.72804 11.02134 -62.56146 1.000 25.42820 219 ARG I O 1
ATOM 1378 N N A ASN A 1 171 ? 0.59619 9.07711 -62.36334 0.475 22.72277 220 ASN I N 1
ATOM 1379 N N B ASN A 1 171 ? 0.61791 9.05922 -62.38883 0.525 22.75035 220 ASN I N 1
ATOM 1380 C CA A ASN A 1 171 ? -0.14894 9.28367 -63.60437 0.475 24.46060 220 ASN I CA 1
ATOM 1381 C CA B ASN A 1 171 ? -0.14945 9.24830 -63.62903 0.525 24.50352 220 ASN I CA 1
ATOM 1382 C C A ASN A 1 171 ? -1.51607 8.61136 -63.44989 0.475 23.24626 220 ASN I C 1
ATOM 1383 C C B ASN A 1 171 ? -1.52266 8.59364 -63.44281 0.525 23.22756 220 ASN I C 1
ATOM 1384 O O A ASN A 1 171 ? -1.77151 7.50997 -63.94607 0.475 21.93763 220 ASN I O 1
ATOM 1385 O O B ASN A 1 171 ? -1.79290 7.48682 -63.91886 0.525 21.98230 220 ASN I O 1
ATOM 1394 N N . ARG A 1 172 ? -2.41669 9.29477 -62.74231 1.000 23.19149 221 ARG I N 1
ATOM 1395 C CA . ARG A 1 172 ? -3.72533 8.70696 -62.47302 1.000 20.95890 221 ARG I CA 1
ATOM 1396 C C . ARG A 1 172 ? -4.51773 8.44707 -63.75166 1.000 21.49942 221 ARG I C 1
ATOM 1397 O O . ARG A 1 172 ? -5.35611 7.53787 -63.77678 1.000 21.25544 221 ARG I O 1
ATOM 1405 N N . ASP A 1 173 ? -4.26604 9.19780 -64.83261 1.000 22.35384 222 ASP I N 1
ATOM 1406 C CA . ASP A 1 173 ? -5.00664 8.90519 -66.05487 1.000 24.12496 222 ASP I CA 1
ATOM 1407 C C . ASP A 1 173 ? -4.67722 7.52420 -66.60424 1.000 23.26341 222 ASP I C 1
ATOM 1408 O O . ASP A 1 173 ? -5.48620 6.95739 -67.34626 1.000 24.67540 222 ASP I O 1
ATOM 1413 N N . ILE A 1 174 ? -3.50804 6.97810 -66.27629 1.000 21.77009 223 ILE I N 1
ATOM 1414 C CA . ILE A 1 174 ? -3.19588 5.59144 -66.60712 1.000 21.97993 223 ILE I CA 1
ATOM 1415 C C . ILE A 1 174 ? -3.73757 4.62460 -65.55897 1.000 22.81820 223 ILE I C 1
ATOM 1416 O O . ILE A 1 174 ? -4.42562 3.65525 -65.88698 1.000 24.69840 223 ILE I O 1
ATOM 1421 N N . ASP A 1 175 ? -3.41113 4.84330 -64.28985 1.000 21.36753 224 ASP I N 1
ATOM 1422 C CA . ASP A 1 175 ? -3.64951 3.82249 -63.27279 1.000 20.71430 224 ASP I CA 1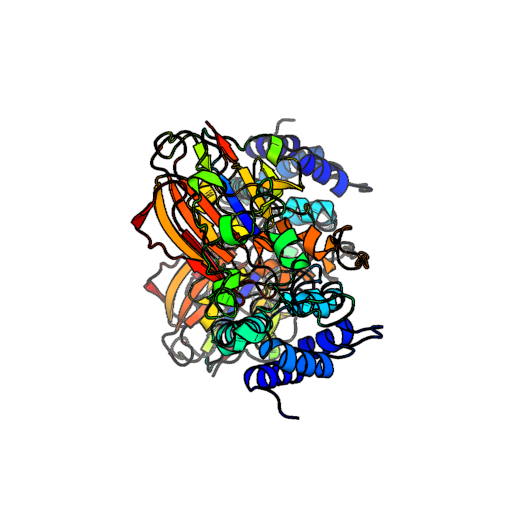
ATOM 1423 C C . ASP A 1 175 ? -5.02811 3.89686 -62.62974 1.000 20.18782 224 ASP I C 1
ATOM 1424 O O . ASP A 1 175 ? -5.57640 2.86016 -62.24986 1.000 19.30872 224 ASP I O 1
ATOM 1429 N N . ARG A 1 176 ? -5.59737 5.08459 -62.48605 1.000 18.92908 225 ARG I N 1
ATOM 1430 C CA . ARG A 1 176 ? -6.87928 5.25980 -61.79595 1.000 17.60511 225 ARG I CA 1
ATOM 1431 C C . ARG A 1 176 ? -7.65693 6.34490 -62.51001 1.000 18.78285 225 ARG I C 1
ATOM 1432 O O . ARG A 1 176 ? -7.88141 7.43877 -61.97328 1.000 18.04728 225 ARG I O 1
ATOM 1440 N N . PRO A 1 177 ? -8.07516 6.09705 -63.74752 1.000 19.35559 226 PRO I N 1
ATOM 1441 C CA . PRO A 1 177 ? -8.73022 7.15159 -64.52130 1.000 19.86067 226 PRO I CA 1
ATOM 1442 C C . PRO A 1 177 ? -10.06976 7.55298 -63.91850 1.000 18.38868 226 PRO I C 1
ATOM 1443 O O . PRO A 1 177 ? -10.73024 6.77637 -63.22852 1.000 18.91875 226 PRO I O 1
ATOM 1447 N N . VAL A 1 178 ? -10.46412 8.79183 -64.19062 1.000 19.75383 227 VAL I N 1
ATOM 1448 C CA . VAL A 1 178 ? -11.79963 9.24508 -63.83076 1.000 19.72628 227 VAL I CA 1
ATOM 1449 C C . VAL A 1 178 ? -12.76308 8.65979 -64.85455 1.000 20.72938 227 VAL I C 1
ATOM 1450 O O . VAL A 1 178 ? -12.99800 9.24347 -65.91931 1.000 22.55348 227 VAL I O 1
ATOM 1454 N N . VAL A 1 179 ? -13.30689 7.48131 -64.54279 1.000 21.09845 228 VAL I N 1
ATOM 1455 C CA . VAL A 1 179 ? -14.00959 6.69549 -65.55041 1.000 21.04987 228 VAL I CA 1
ATOM 1456 C C . VAL A 1 179 ? -15.24310 7.44360 -66.03085 1.000 22.20249 228 VAL I C 1
ATOM 1457 O O . VAL A 1 179 ? -16.02538 7.97927 -65.23298 1.000 22.26475 228 VAL I O 1
ATOM 1461 N N . GLY A 1 180 ? -15.43291 7.47339 -67.35249 1.000 25.23371 229 GLY I N 1
ATOM 1462 C CA . GLY A 1 180 ? -16.56764 8.15943 -67.93244 1.000 25.01906 229 GLY I CA 1
ATOM 1463 C C . GLY A 1 180 ? -16.31447 9.60685 -68.27316 1.000 27.68325 229 GLY I C 1
ATOM 1464 O O . GLY A 1 180 ? -17.13702 10.22012 -68.96923 1.000 26.45738 229 GLY I O 1
ATOM 1465 N N . GLY A 1 181 ? -15.20616 10.17265 -67.80825 1.000 24.24466 230 GLY I N 1
ATOM 1466 C CA . GLY A 1 181 ? -14.88207 11.54809 -68.10454 1.000 25.26667 230 GLY I CA 1
ATOM 1467 C C . GLY A 1 181 ? -15.36430 12.51883 -67.05040 1.000 22.58655 230 GLY I C 1
ATOM 1468 O O . GLY A 1 181 ? -16.52955 12.47069 -66.62360 1.000 22.75793 230 GLY I O 1
ATOM 1469 N N . VAL A 1 182 ? -14.47565 13.43428 -66.65446 1.000 23.90359 231 VAL I N 1
ATOM 1470 C CA . VAL A 1 182 ? -14.79627 14.39110 -65.60242 1.000 22.93137 231 VAL I CA 1
ATOM 1471 C C . VAL A 1 182 ? -16.01417 15.22831 -65.96415 1.000 22.10888 231 VAL I C 1
ATOM 1472 O O . VAL A 1 182 ? -16.77068 15.65128 -65.08365 1.000 22.33165 231 VAL I O 1
ATOM 1476 N N . ASN A 1 183 ? -16.24239 15.47093 -67.24967 1.000 24.56890 232 ASN I N 1
ATOM 1477 C CA . ASN A 1 183 ? -17.31383 16.38225 -67.60651 1.000 25.05220 232 ASN I CA 1
ATOM 1478 C C . ASN A 1 183 ? -18.69420 15.74768 -67.52446 1.000 25.71150 232 ASN I C 1
ATOM 1479 O O . ASN A 1 183 ? -19.69099 16.47602 -67.59556 1.000 26.29894 232 ASN I O 1
ATOM 1484 N N . ASN A 1 184 ? -18.78759 14.42681 -67.35847 1.000 24.71382 233 ASN I N 1
ATOM 1485 C CA . ASN A 1 184 ? -20.08457 13.76938 -67.20803 1.000 25.44528 233 ASN I CA 1
ATOM 1486 C C . ASN A 1 184 ? -20.52482 13.92791 -65.75877 1.000 24.74976 233 ASN I C 1
ATOM 1487 O O . ASN A 1 184 ? -20.05509 13.21009 -64.87237 1.000 23.55242 233 ASN I O 1
ATOM 1492 N N . THR A 1 185 ? -21.45004 14.86026 -65.51396 1.000 23.10171 234 THR I N 1
ATOM 1493 C CA . THR A 1 185 ? -21.85894 15.20318 -64.15694 1.000 22.78736 234 THR I CA 1
ATOM 1494 C C . THR A 1 185 ? -22.84408 14.20806 -63.55269 1.000 22.26529 234 THR I C 1
ATOM 1495 O O . THR A 1 185 ? -23.24567 14.39021 -62.39721 1.000 22.49976 234 THR I O 1
ATOM 1499 N N . THR A 1 186 ? -23.21969 13.15596 -64.27785 1.000 23.19027 235 THR I N 1
ATOM 1500 C CA . THR A 1 186 ? -24.17150 12.17404 -63.76780 1.000 23.58773 235 THR I CA 1
ATOM 1501 C C . THR A 1 186 ? -23.50465 11.02364 -63.03554 1.000 24.42191 235 THR I C 1
ATOM 1502 O O . THR A 1 186 ? -24.20723 10.13376 -62.54451 1.000 25.14256 235 THR I O 1
ATOM 1506 N N . LEU A 1 187 ? -22.17745 11.01866 -62.94511 1.000 21.38973 236 LEU I N 1
ATOM 1507 C CA . LEU A 1 187 ? -21.43332 9.88031 -62.42758 1.000 20.15659 236 LEU I CA 1
ATOM 1508 C C . LEU A 1 187 ? -20.83738 10.22903 -61.07312 1.000 19.31468 236 LEU I C 1
ATOM 1509 O O . LEU A 1 187 ? -20.42223 11.36954 -60.83840 1.000 20.99138 236 LEU I O 1
ATOM 1514 N N . ILE A 1 188 ? -20.81409 9.24343 -60.18375 1.000 17.95659 237 ILE I N 1
ATOM 1515 C CA . ILE A 1 188 ? -20.20318 9.37224 -58.86788 1.000 16.87076 237 ILE I CA 1
ATOM 1516 C C . ILE A 1 188 ? -19.08230 8.35268 -58.76605 1.000 18.19703 237 ILE I C 1
ATOM 1517 O O . ILE A 1 188 ? -19.30590 7.15618 -59.00383 1.000 18.45347 237 ILE I O 1
ATOM 1522 N N . SER A 1 189 ? -17.88454 8.82537 -58.40523 1.000 18.23432 238 SER I N 1
ATOM 1523 C CA . SER A 1 189 ? -16.69195 8.00136 -58.30693 1.000 18.15034 23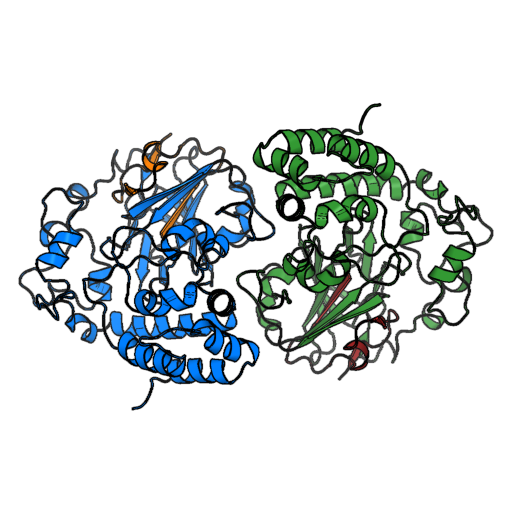8 SER I CA 1
ATOM 1524 C C . SER A 1 189 ? -16.39771 7.62035 -56.86224 1.000 16.77816 238 SER I C 1
ATOM 1525 O O . SER A 1 189 ? -16.83504 8.28297 -55.91460 1.000 17.28007 238 SER I O 1
ATOM 1528 N N . ALA A 1 190 ? -15.62478 6.54382 -56.71620 1.000 17.17737 239 ALA I N 1
ATOM 1529 C CA . ALA A 1 190 ? -15.10551 6.14465 -55.41411 1.000 16.31885 239 ALA I CA 1
ATOM 1530 C C . ALA A 1 190 ? -14.13946 7.19001 -54.87305 1.000 17.22895 239 ALA I C 1
ATOM 1531 O O . ALA A 1 190 ? -13.17978 7.56788 -55.54603 1.000 17.13303 239 ALA I O 1
ATOM 1533 N N . ALA A 1 191 ? -14.37653 7.63640 -53.64311 1.000 15.85373 240 ALA I N 1
ATOM 1534 C CA . ALA A 1 191 ? -13.52884 8.63936 -53.01888 1.000 14.80813 240 ALA I CA 1
ATOM 1535 C C . ALA A 1 191 ? -12.24454 8.05118 -52.46327 1.000 15.67849 240 ALA I C 1
ATOM 1536 O O . ALA A 1 191 ? -11.28262 8.80153 -52.23413 1.000 15.87925 240 ALA I O 1
ATOM 1538 N N . CYS A 1 192 ? -12.21127 6.73729 -52.23560 1.000 15.48780 241 CYS I N 1
ATOM 1539 C CA . CYS A 1 192 ? -11.06145 6.06277 -51.65203 1.000 15.60742 241 CYS I CA 1
ATOM 1540 C C . CYS A 1 192 ? -10.80125 4.75217 -52.36423 1.000 16.49581 241 CYS I C 1
ATOM 1541 O O . CYS A 1 192 ? -11.73528 4.07378 -52.80312 1.000 17.03803 241 CYS I O 1
ATOM 1544 N N . GLU A 1 193 ? -9.51277 4.43048 -52.47721 1.000 14.86528 242 GLU I N 1
ATOM 1545 C CA . GLU A 1 193 ? -9.05921 3.12148 -52.91934 1.000 15.05494 242 GLU I CA 1
ATOM 1546 C C . GLU A 1 193 ? -9.34126 2.11488 -51.81211 1.000 17.13988 242 GLU I C 1
ATOM 1547 O O . GLU A 1 193 ? -8.84914 2.26884 -50.68673 1.000 16.78413 242 GLU I O 1
ATOM 1553 N N . SER A 1 194 ? -10.14029 1.09232 -52.10075 1.000 15.80670 243 SER I N 1
ATOM 1554 C CA . SER A 1 194 ? -10.72230 0.35033 -50.98848 1.000 15.95739 243 SER I CA 1
ATOM 1555 C C . SER A 1 194 ? -11.24378 -1.00032 -51.46244 1.000 17.21793 243 SER I C 1
ATOM 1556 O O . SER A 1 194 ? -11.16580 -1.35122 -52.64295 1.000 17.66635 243 SER I O 1
ATOM 1559 N N . LEU A 1 195 ? -11.78915 -1.75644 -50.51386 1.000 17.54370 244 LEU I N 1
ATOM 1560 C CA . LEU A 1 195 ? -12.59012 -2.93896 -50.78968 1.000 17.10158 244 LEU I CA 1
ATOM 1561 C C . LEU A 1 195 ? -14.00664 -2.65957 -50.31233 1.000 17.05921 244 LEU I C 1
ATOM 1562 O O . LEU A 1 195 ? -14.20467 -2.05015 -49.25684 1.000 16.89330 244 LEU I O 1
ATOM 1567 N N . SER A 1 196 ? -15.00110 -3.06307 -51.09797 1.000 17.47574 245 SER I N 1
ATOM 1568 C CA . SER A 1 196 ? -16.36037 -2.85190 -50.63602 1.000 16.48469 245 SER I CA 1
ATOM 1569 C C . SER A 1 196 ? -16.56709 -3.56940 -49.31061 1.000 18.84941 245 SER I C 1
ATOM 1570 O O . SER A 1 196 ? -16.08352 -4.68768 -49.10436 1.000 17.49871 245 SER I O 1
ATOM 1573 N N . TYR A 1 197 ? -17.23818 -2.89362 -48.38536 1.000 16.65783 246 TYR I N 1
ATOM 1574 C CA . TYR A 1 197 ? -17.55997 -3.49574 -47.10075 1.000 18.17108 246 TYR I CA 1
ATOM 1575 C C . TYR A 1 197 ? -19.04711 -3.72963 -46.92503 1.000 18.19399 246 TYR I C 1
ATOM 1576 O O . TYR A 1 197 ? -19.45344 -4.81027 -46.49110 1.000 18.71150 246 TYR I O 1
ATOM 1585 N N . ASN A 1 198 ? -19.86339 -2.74546 -47.27286 1.000 17.29985 247 ASN I N 1
ATOM 1586 C CA . ASN A 1 198 ? -21.29385 -2.87091 -47.06930 1.000 17.65004 247 ASN I CA 1
ATOM 1587 C C . ASN A 1 198 ? -22.03522 -1.89495 -47.95842 1.000 17.45982 247 ASN I C 1
ATOM 1588 O O . ASN A 1 198 ? -21.58357 -0.77005 -48.18186 1.000 17.77756 247 ASN I O 1
ATOM 1593 N N . VAL A 1 199 ? -23.20340 -2.32096 -48.43759 1.000 18.15399 248 VAL I N 1
ATOM 1594 C CA . VAL A 1 199 ? -24.17037 -1.41663 -49.04232 1.000 16.37163 248 VAL I CA 1
ATOM 1595 C C . VAL A 1 199 ? -25.48404 -1.61178 -48.30072 1.000 18.39886 248 VAL I C 1
ATOM 1596 O O . VAL A 1 199 ? -25.93215 -2.75136 -48.12874 1.000 19.00179 248 VAL I O 1
ATOM 1600 N N . SER A 1 200 ? -26.06959 -0.51512 -47.82974 1.000 16.99357 249 SER I N 1
ATOM 1601 C CA . SER A 1 200 ? -27.37394 -0.54440 -47.17724 1.000 17.82653 249 SER I CA 1
ATOM 1602 C C . SER A 1 200 ? -28.34756 0.36369 -47.90538 1.000 18.93947 249 SER I C 1
ATOM 1603 O O . SER A 1 200 ? -27.99290 1.46650 -48.33439 1.000 17.38650 249 SER I O 1
ATOM 1606 N N . TYR A 1 201 ? -29.59186 -0.08911 -48.01553 1.000 18.35835 250 TYR I N 1
ATOM 1607 C CA . TYR A 1 201 ? -30.65922 0.70737 -48.59318 1.000 19.27431 250 TYR I CA 1
ATOM 1608 C C . TYR A 1 201 ? -31.68283 1.08287 -47.52563 1.000 19.79211 250 TYR I C 1
ATOM 1609 O O . TYR A 1 201 ? -31.77364 0.44845 -46.46823 1.000 21.79605 250 TYR I O 1
ATOM 1618 N N . ASP A 1 202 ? -32.45542 2.12889 -47.82205 1.000 17.94217 251 ASP I N 1
ATOM 1619 C CA . ASP A 1 202 ? -33.54912 2.56751 -46.95854 1.000 22.89243 251 ASP I CA 1
ATOM 1620 C C . ASP A 1 202 ? -33.05116 2.87834 -45.55020 1.000 23.13671 251 ASP I C 1
ATOM 1621 O O . ASP A 1 202 ? -33.64625 2.47144 -44.55452 1.000 21.50792 251 ASP I O 1
ATOM 1626 N N . VAL A 1 203 ? -31.93337 3.60577 -45.47073 1.000 19.42821 252 VAL I N 1
ATOM 1627 C CA . VAL A 1 203 ? -31.27330 3.77785 -44.18260 1.000 19.44771 252 VAL I CA 1
ATOM 1628 C C . VAL A 1 203 ? -32.07475 4.72079 -43.28559 1.000 19.57914 252 VAL I C 1
ATOM 1629 O O . VAL A 1 203 ? -32.86970 5.55279 -43.73983 1.000 20.41438 252 VAL I O 1
ATOM 1633 N N . GLN A 1 204 ? -31.88624 4.55435 -41.97418 1.000 19.24144 253 GLN I N 1
ATOM 1634 C CA . GLN A 1 204 ? -32.73526 5.18717 -40.97145 1.000 21.26920 253 GLN I CA 1
ATOM 1635 C C . GLN A 1 204 ? -31.88539 5.61346 -39.77919 1.000 18.45020 253 GLN I C 1
ATOM 1636 O O . GLN A 1 204 ? -30.66368 5.40757 -39.74268 1.000 16.81936 253 GLN I O 1
ATOM 1642 N N . SER A 1 205 ? -32.54739 6.19923 -38.78440 1.000 18.54598 254 SER I N 1
ATOM 1643 C CA . SER A 1 205 ? -31.91351 6.54976 -37.52372 1.000 16.31308 254 SER I CA 1
ATOM 1644 C C . SER A 1 205 ? -32.45758 5.67020 -36.40551 1.000 16.38330 254 SER I C 1
ATOM 1645 O O . SER A 1 205 ? -33.62979 5.27045 -36.40866 1.000 16.42252 254 SER I O 1
ATOM 1648 N N . LEU A 1 206 ? -31.58579 5.39652 -35.44891 1.000 15.73971 255 LEU I N 1
ATOM 1649 C CA . LEU A 1 206 ? -31.86938 4.54429 -34.31003 1.000 18.39813 255 LEU I CA 1
ATOM 1650 C C . LEU A 1 206 ? -31.69946 5.36913 -33.04727 1.000 18.58981 255 LEU I C 1
ATOM 1651 O O . LEU A 1 206 ? -30.86323 6.27499 -32.99092 1.000 17.36875 255 LEU I O 1
ATOM 1656 N N . ASP A 1 207 ? -32.49239 5.05974 -32.02305 1.000 14.10196 256 ASP I N 1
ATOM 1657 C CA . ASP A 1 207 ? -32.29994 5.77290 -30.77277 1.000 14.19429 256 ASP I CA 1
ATOM 1658 C C . ASP A 1 207 ? -31.10579 5.24815 -29.99526 1.000 15.71368 256 ASP I C 1
ATOM 1659 O O . ASP A 1 207 ? -30.47537 6.00996 -29.25675 1.000 17.50814 256 ASP I O 1
ATOM 1664 N N . THR A 1 208 ? -30.80285 3.95918 -30.12976 1.000 15.77713 257 THR I N 1
ATOM 1665 C CA . THR A 1 208 ? -29.64737 3.35746 -29.46715 1.000 17.25346 257 THR I CA 1
ATOM 1666 C C . THR A 1 208 ? -28.95774 2.40238 -30.42137 1.000 20.40264 257 THR I C 1
ATOM 1667 O O . THR A 1 208 ? -29.59849 1.80740 -31.29291 1.000 20.59010 257 THR I O 1
ATOM 1671 N N . LEU A 1 209 ? -27.65033 2.23674 -30.21716 1.000 22.31114 258 LEU I N 1
ATOM 1672 C CA . LEU A 1 209 ? -26.83492 1.32284 -31.01429 1.000 24.57964 258 LEU I CA 1
ATOM 1673 C C . LEU A 1 209 ? -26.64088 0.00180 -30.27495 1.000 26.56293 258 LEU I C 1
ATOM 1674 O O . LEU A 1 209 ? -25.52982 -0.37083 -29.88890 1.000 28.40259 258 LEU I O 1
ATOM 1679 N N . VAL A 1 210 ? -27.75838 -0.67906 -30.04477 1.000 29.06964 259 VAL I N 1
ATOM 1680 C CA . VAL A 1 210 ? -27.82311 -1.92800 -29.28746 1.000 29.12929 259 VAL I CA 1
ATOM 1681 C C . VAL A 1 210 ? -28.74497 -2.86453 -30.05854 1.000 31.45637 259 VAL I C 1
ATOM 1682 O O . VAL A 1 210 ? -29.91312 -2.52416 -30.29086 1.000 31.98720 259 VAL I O 1
ATOM 1686 N N . PHE A 1 211 ? -28.22807 -4.02311 -30.46906 1.000 31.15630 260 PHE I N 1
ATOM 1687 C CA . PHE A 1 211 ? -29.01609 -5.01802 -31.23872 1.000 30.68879 260 PHE I CA 1
ATOM 1688 C C . PHE A 1 211 ? -29.33844 -4.40060 -32.60530 1.000 32.64670 260 PHE I C 1
ATOM 1689 O O . PHE A 1 211 ? -28.51487 -3.66425 -33.17342 1.000 31.50430 260 PHE I O 1
ATOM 1697 N N . LYS A 1 212 ? -30.51979 -4.69003 -33.16122 1.000 28.97219 261 LYS I N 1
ATOM 1698 C CA . LYS A 1 212 ? -31.02996 -4.01367 -34.35872 1.000 28.84889 261 LYS I CA 1
ATOM 1699 C C . LYS A 1 212 ? -30.08453 -4.17196 -35.54748 1.000 32.24774 261 LYS I C 1
ATOM 1700 O O . LYS A 1 212 ? -30.04224 -3.32511 -36.44634 1.000 29.01258 261 LYS I O 1
ATOM 1706 N N . GLY A 1 213 ? -29.34870 -5.27838 -35.58113 1.000 32.53539 262 GLY I N 1
ATOM 1707 C CA . GLY A 1 213 ? -28.41517 -5.53435 -36.65675 1.000 32.50189 262 GLY I CA 1
ATOM 1708 C C . GLY A 1 213 ? -27.15280 -4.70311 -36.59951 1.000 33.51168 262 GLY I C 1
ATOM 1709 O O . GLY A 1 213 ? -26.30208 -4.83526 -37.49697 1.000 31.19957 262 GLY I O 1
ATOM 1710 N N . GLU A 1 214 ? -27.00114 -3.84244 -35.58580 1.000 30.53922 263 GLU I N 1
ATOM 1711 C CA . GLU A 1 214 ? -25.79811 -3.01887 -35.45118 1.000 30.28585 263 GLU I CA 1
ATOM 1712 C C . GLU A 1 214 ? -25.48119 -2.31850 -36.77076 1.000 30.13845 263 GLU I C 1
ATOM 1713 O O . GLU A 1 214 ? -24.33704 -2.27977 -37.23167 1.000 30.10066 263 GLU I O 1
ATOM 1719 N N . THR A 1 215 ? -26.53207 -1.73710 -37.35822 1.000 33.43988 264 THR I N 1
ATOM 1720 C CA . THR A 1 215 ? -26.52305 -1.14029 -38.68386 1.000 25.21252 264 THR I CA 1
ATOM 1721 C C . THR A 1 215 ? -26.21923 0.35369 -38.58789 1.000 20.16731 264 THR I C 1
ATOM 1722 O O . THR A 1 215 ? -25.88137 0.86096 -37.51413 1.000 19.75785 264 THR I O 1
ATOM 1726 N N . TYR A 1 216 ? -26.35890 1.08864 -39.70169 1.000 17.84249 265 TYR I N 1
ATOM 1727 C CA . TYR A 1 216 ? -26.20484 2.54031 -39.63958 1.000 18.00806 265 TYR I CA 1
ATOM 1728 C C . TYR A 1 216 ? -27.34218 3.18021 -38.86492 1.000 18.45917 265 TYR I C 1
ATOM 1729 O O . TYR A 1 216 ? -28.50302 2.76659 -38.98032 1.000 18.31492 265 TYR I O 1
ATOM 1738 N N . SER A 1 217 ? -27.01456 4.22859 -38.11216 1.000 16.56776 266 SER I N 1
ATOM 1739 C CA . SER A 1 217 ? -28.01522 5.15696 -37.58721 1.000 16.79969 266 SER I CA 1
ATOM 1740 C C . SER A 1 217 ? -27.63884 6.54609 -38.08830 1.000 16.60575 266 SER I C 1
ATOM 1741 O O . SER A 1 217 ? -26.61906 7.10475 -37.66068 1.000 15.07611 266 SER I O 1
ATOM 1744 N N . LEU A 1 218 ? -28.42636 7.08060 -39.03212 1.000 16.54835 267 LEU I N 1
ATOM 1745 C CA . LEU A 1 218 ? -28.06707 8.34267 -39.67698 1.000 16.16060 267 LEU I CA 1
ATOM 1746 C C . LEU A 1 218 ? -27.76021 9.42727 -38.66008 1.000 16.74046 267 LEU I C 1
ATOM 1747 O O . LEU A 1 218 ? -26.76174 10.14425 -38.78895 1.000 16.73774 267 LEU I O 1
ATOM 1752 N N . LYS A 1 219 ? -28.59855 9.55893 -37.62504 1.000 14.88499 268 LYS I N 1
ATOM 1753 C CA . LYS A 1 219 ? -28.36727 10.65765 -36.69756 1.000 16.22172 268 LYS I CA 1
ATOM 1754 C C . LYS A 1 219 ? -27.07242 10.46488 -35.90956 1.000 16.95646 268 LYS I C 1
ATOM 1755 O O . LYS A 1 219 ? -26.46789 11.45007 -35.48035 1.000 18.05038 268 LYS I O 1
ATOM 1761 N N . HIS A 1 220 ? -26.65690 9.21852 -35.67508 1.000 14.91146 269 HIS I N 1
ATOM 1762 C CA . HIS A 1 220 ? -25.34745 8.98184 -35.07370 1.000 14.75019 269 HIS I CA 1
ATOM 1763 C C . HIS A 1 220 ? -24.24445 9.25884 -36.08110 1.000 16.16406 269 HIS I C 1
ATOM 1764 O O . HIS A 1 220 ? -23.35488 10.08509 -35.83882 1.000 15.69189 269 HIS I O 1
ATOM 1771 N N . LEU A 1 221 ? -24.27598 8.53579 -37.20090 1.000 15.56346 270 LEU I N 1
ATOM 1772 C CA . LEU A 1 221 ? -23.26169 8.68225 -38.24497 1.000 15.20346 270 LEU I CA 1
ATOM 1773 C C . LEU A 1 221 ? -22.98978 10.14855 -38.57129 1.000 15.52685 270 LEU I C 1
ATOM 1774 O O . LEU A 1 221 ? -21.82606 10.57643 -38.65826 1.000 15.09740 270 LEU I O 1
ATOM 1779 N N . LEU A 1 222 ? -24.05227 10.92672 -38.77555 1.000 15.70882 271 LEU I N 1
ATOM 1780 C CA . LEU A 1 222 ? -23.96391 12.32675 -39.16974 1.000 14.53187 271 LEU I CA 1
ATOM 1781 C C . LEU A 1 222 ? -23.98829 13.27882 -37.98279 1.000 16.52735 271 LEU I C 1
ATOM 1782 O O . LEU A 1 222 ? -24.11565 14.49590 -38.17810 1.000 16.56231 271 LEU I O 1
ATOM 1787 N N . ASN A 1 223 ? -23.86887 12.74908 -36.76607 1.000 16.36950 272 ASN I N 1
ATOM 1788 C CA . ASN A 1 223 ? -23.77405 13.55413 -35.54663 1.000 20.07496 272 ASN I CA 1
ATOM 1789 C C . ASN A 1 223 ? -24.89250 14.59287 -35.46866 1.000 22.41580 272 ASN I C 1
ATOM 1790 O O . ASN A 1 223 ? -24.66438 15.77013 -35.16690 1.000 20.14425 272 ASN I O 1
ATOM 1795 N N . ASN A 1 224 ? -26.11414 14.14823 -35.75597 1.000 20.61346 273 ASN I N 1
ATOM 1796 C CA . ASN A 1 224 ? -27.31093 14.97865 -35.62503 1.000 21.67402 273 ASN I CA 1
ATOM 1797 C C . ASN A 1 224 ? -27.24112 16.24216 -36.47221 1.000 23.41528 273 ASN I C 1
ATOM 1798 O O . ASN A 1 224 ? -27.83329 17.26732 -36.12795 1.000 22.47902 273 ASN I O 1
ATOM 1803 N N . ASP A 1 225 ? -26.54472 16.18330 -37.60249 1.000 18.86605 274 ASP I N 1
ATOM 1804 C CA . ASP A 1 225 ? -26.51163 17.33235 -38.48206 1.000 20.92857 274 ASP I CA 1
ATOM 1805 C C . ASP A 1 225 ? -27.93076 17.73166 -38.88989 1.000 19.20742 274 ASP I C 1
ATOM 1806 O O . ASP A 1 225 ? -28.79492 16.87245 -39.09012 1.000 20.79185 274 ASP I O 1
ATOM 1811 N N . PRO A 1 226 ? -28.18323 19.02801 -39.07039 1.000 21.49120 275 PRO I N 1
ATOM 1812 C CA . PRO A 1 226 ? -29.48043 19.45176 -39.63054 1.000 21.74131 275 PRO I CA 1
ATOM 1813 C C . PRO A 1 226 ? -29.80444 18.84477 -40.98621 1.000 22.44237 275 PRO I C 1
ATOM 1814 O O . PRO A 1 226 ? -30.98535 18.80143 -41.35400 1.000 22.92453 275 PRO I O 1
ATOM 1818 N N . PHE A 1 227 ? -28.80577 18.39509 -41.75383 1.000 20.97806 276 PHE I N 1
ATOM 1819 C CA . PHE A 1 227 ? -29.06618 17.75300 -43.03716 1.000 19.94245 276 PHE I CA 1
ATOM 1820 C C . PHE A 1 227 ? -29.55969 16.32111 -42.89346 1.000 19.85324 276 PHE I C 1
ATOM 1821 O O . PHE A 1 227 ? -30.03350 15.74200 -43.87875 1.000 19.53211 276 PHE I O 1
ATOM 1829 N N . THR A 1 228 ? -29.45612 15.73383 -41.70261 1.000 18.47894 277 THR I N 1
ATOM 1830 C CA . THR A 1 228 ? -29.74224 14.30933 -41.53835 1.000 19.48791 277 THR I CA 1
ATOM 1831 C C . THR A 1 228 ? -31.08200 13.88902 -42.12695 1.000 19.16772 277 THR I C 1
ATOM 1832 O O . THR A 1 228 ? -31.13177 12.86026 -42.82168 1.000 19.43683 277 THR I O 1
ATOM 1836 N N . PRO A 1 229 ? -32.18414 14.60986 -41.90702 1.000 22.09147 278 PRO I N 1
ATOM 1837 C CA . PRO A 1 229 ? -33.46996 14.14667 -42.44914 1.000 22.51018 278 PRO I CA 1
ATOM 1838 C C . PRO A 1 229 ? -33.47325 13.96114 -43.95217 1.000 22.52669 278 PRO I C 1
ATOM 1839 O O . PRO A 1 229 ? -34.23821 13.12795 -44.45525 1.000 23.16695 278 PRO I O 1
ATOM 1843 N N . GLN A 1 230 ? -32.65889 14.71763 -44.68953 1.000 21.07654 279 GLN I N 1
ATOM 1844 C CA . GLN A 1 230 ? -32.65024 14.56914 -46.13890 1.000 22.50266 279 GLN I CA 1
ATOM 1845 C C . GLN A 1 230 ? -32.16225 13.19539 -46.56713 1.000 22.28816 279 GLN I C 1
ATOM 1846 O O . GLN A 1 230 ? -32.41242 12.78999 -47.70675 1.000 20.89553 279 GLN I O 1
ATOM 1852 N N . PHE A 1 231 ? -31.47192 12.47104 -45.68521 1.000 20.34423 280 PHE I N 1
ATOM 1853 C CA . PHE A 1 231 ? -30.89797 11.18278 -46.03562 1.000 19.10113 280 PHE I CA 1
ATOM 1854 C C . PHE A 1 231 ? -31.69270 10.01174 -45.50374 1.000 19.62187 280 PHE I C 1
ATOM 1855 O O . PHE A 1 231 ? -31.36459 8.86421 -45.81789 1.000 19.15017 280 PHE I O 1
ATOM 1863 N N . GLU A 1 232 ? -32.75821 10.26547 -44.73849 1.000 21.09780 281 GLU I N 1
ATOM 1864 C CA . GLU A 1 232 ? -33.63144 9.17923 -44.32889 1.000 23.57413 281 GLU I CA 1
ATOM 1865 C C . GLU A 1 232 ? -34.20479 8.50160 -45.56881 1.000 20.01515 281 GLU I C 1
ATOM 1866 O O . GLU A 1 232 ? -34.58551 9.16937 -46.53864 1.000 19.98212 281 GLU I O 1
ATOM 1872 N N . HIS A 1 233 ? -34.20916 7.16836 -45.55457 1.000 20.36183 282 HIS I N 1
ATOM 1873 C CA . HIS A 1 233 ? -34.61092 6.31286 -46.67218 1.000 21.10067 282 HIS I CA 1
ATOM 1874 C C . HIS A 1 233 ? -33.58555 6.27997 -47.79406 1.000 21.53711 282 HIS I C 1
ATOM 1875 O O . HIS A 1 233 ? -33.85920 5.70323 -48.85419 1.000 21.26193 282 HIS I O 1
ATOM 1882 N N . GLY A 1 234 ? -32.40353 6.86020 -47.59165 1.000 19.33042 283 GLY I N 1
ATOM 1883 C CA . GLY A 1 234 ? -31.37290 6.86520 -48.61379 1.000 19.14835 283 GLY I CA 1
ATOM 1884 C C . GLY A 1 234 ? -30.55266 5.58925 -48.61735 1.000 19.62667 283 GLY I C 1
ATOM 1885 O O . GLY A 1 234 ? -30.93728 4.56503 -48.05174 1.000 18.69544 283 GLY I O 1
ATOM 1886 N N . SER A 1 235 ? -29.39433 5.65016 -49.28177 1.000 18.82979 284 SER I N 1
ATOM 1887 C CA . SER A 1 235 ? -28.53354 4.48410 -49.38896 1.000 18.70704 284 SER I CA 1
ATOM 1888 C C . SER A 1 235 ? -27.10617 4.87169 -49.03681 1.000 16.19885 284 SER I C 1
ATOM 1889 O O . SER A 1 235 ? -26.71295 6.03335 -49.16671 1.000 16.83526 284 SER I O 1
ATOM 1892 N N . ILE A 1 236 ? -26.34500 3.89259 -48.57353 1.000 15.67290 285 ILE I N 1
ATOM 1893 C CA . ILE A 1 236 ? -24.95590 4.10572 -48.18028 1.000 16.47858 285 ILE I CA 1
ATOM 1894 C C . ILE A 1 236 ? -24.08337 3.00119 -48.75962 1.000 16.76527 285 ILE I C 1
ATOM 1895 O O . ILE A 1 236 ? -24.41795 1.81462 -48.65851 1.000 16.51150 285 ILE I O 1
ATOM 1900 N N . LEU A 1 237 ? -22.95240 3.39350 -49.34773 1.000 15.51806 286 LEU I N 1
ATOM 1901 C CA . LEU A 1 237 ? -21.87962 2.49054 -49.73207 1.000 15.77053 286 LEU I CA 1
ATOM 1902 C C . LEU A 1 237 ? -20.68846 2.75018 -48.81938 1.000 14.80567 286 LEU I C 1
ATOM 1903 O O . LEU A 1 237 ? -20.26716 3.89941 -48.66021 1.000 16.69950 286 LEU I O 1
ATOM 1908 N N . GLN A 1 238 ? -20.15582 1.69604 -48.21581 1.000 15.20940 287 GLN I N 1
ATOM 1909 C CA . GLN A 1 238 ? -19.01692 1.82003 -47.31424 1.000 14.63357 287 GLN I CA 1
ATOM 1910 C C . GLN A 1 238 ? -17.88660 0.93039 -47.80411 1.000 15.15581 287 GLN I C 1
ATOM 1911 O O . GLN A 1 238 ? -18.11955 -0.23274 -48.15233 1.000 15.29570 287 GLN I O 1
ATOM 1917 N N . GLY A 1 239 ? -16.66704 1.47807 -47.81909 1.000 15.84886 288 GLY I N 1
ATOM 1918 C CA . GLY A 1 239 ? -15.47062 0.75715 -48.22507 1.000 17.00557 288 GLY I CA 1
ATOM 1919 C C . GLY A 1 239 ? -14.45152 0.68225 -47.10488 1.000 15.84223 288 GLY I C 1
ATOM 1920 O O . GLY A 1 239 ? -14.48575 1.48483 -46.15889 1.000 15.11452 288 GLY I O 1
ATOM 1921 N N . PHE A 1 240 ? -13.53897 -0.27971 -47.21008 1.000 15.77153 289 PHE I N 1
ATOM 1922 C CA . PHE A 1 240 ? -12.47363 -0.49899 -46.24242 1.000 14.09559 289 PHE I CA 1
ATOM 1923 C C . PHE A 1 240 ? -11.14202 -0.32249 -46.95205 1.000 14.99084 289 PHE I C 1
ATOM 1924 O O . PHE A 1 240 ? -10.88842 -0.98113 -47.96970 1.000 17.24402 289 PHE I O 1
ATOM 1932 N N . LEU A 1 241 ? -10.30557 0.56376 -46.40869 1.000 14.19735 290 LEU I N 1
ATOM 1933 C CA . LEU A 1 241 ? -8.94037 0.79316 -46.87871 1.000 14.63041 290 LEU I CA 1
ATOM 1934 C C . LEU A 1 241 ? -8.00512 -0.04827 -46.02366 1.000 17.74810 290 LEU I C 1
ATOM 1935 O O . LEU A 1 241 ? -7.89809 0.18560 -44.81193 1.000 17.36891 290 LEU I O 1
ATOM 1940 N N . ASN A 1 242 ? -7.33468 -1.02422 -46.63623 1.000 17.35262 291 ASN I N 1
ATOM 1941 C CA . ASN A 1 242 ? -6.46426 -1.89252 -45.85750 1.000 19.57769 291 ASN I CA 1
ATOM 1942 C C . ASN A 1 242 ? -5.08151 -1.25290 -45.69493 1.000 20.83564 291 ASN I C 1
ATOM 1943 O O . ASN A 1 242 ? -4.81404 -0.15328 -46.18264 1.000 18.68605 291 ASN I O 1
ATOM 1948 N N . VAL A 1 243 ? -4.19744 -1.93597 -44.96353 1.000 20.98104 292 VAL I N 1
ATOM 1949 C CA . VAL A 1 243 ? -2.94675 -1.30949 -44.54287 1.000 23.09657 292 VAL I CA 1
ATOM 1950 C C . VAL A 1 243 ? -2.04813 -0.92042 -45.70799 1.000 23.63483 292 VAL I C 1
ATOM 1951 O O . VAL A 1 243 ? -1.18776 -0.05278 -45.54490 1.000 28.74797 292 VAL I O 1
ATOM 1955 N N . THR A 1 244 ? -2.22288 -1.52041 -46.87812 1.000 21.63131 293 THR I N 1
ATOM 1956 C CA . THR A 1 244 ? -1.36787 -1.18404 -48.01325 1.000 23.22139 293 THR I CA 1
ATOM 1957 C C . THR A 1 244 ? -2.03695 -0.25172 -49.01718 1.000 23.68954 293 THR I C 1
ATOM 1958 O O . THR A 1 244 ? -1.41428 0.10442 -50.01780 1.000 23.83173 293 THR I O 1
ATOM 1962 N N . ALA A 1 245 ? -3.27631 0.15893 -48.78144 1.000 19.98960 294 ALA I N 1
ATOM 1963 C CA . ALA A 1 245 ? -3.98267 0.97236 -49.75679 1.000 19.19184 294 ALA I CA 1
ATOM 1964 C C . ALA A 1 245 ? -3.46914 2.40764 -49.77374 1.000 17.40225 294 ALA I C 1
ATOM 1965 O O . ALA A 1 245 ? -3.03543 2.95232 -48.75295 1.000 18.32162 294 ALA I O 1
ATOM 1967 N N . TYR A 1 246 ? -3.54396 3.02140 -50.95343 1.000 15.58833 295 TYR I N 1
ATOM 1968 C CA . TYR A 1 246 ? -3.53184 4.47597 -51.06833 1.000 15.67069 295 TYR I CA 1
ATOM 1969 C C . TYR A 1 246 ? -4.53701 5.07064 -50.09115 1.000 16.31638 295 TYR I C 1
ATOM 1970 O O . TYR A 1 246 ? -5.66947 4.59401 -49.99614 1.000 15.27267 295 TYR I O 1
ATOM 1979 N N . HIS A 1 247 ? -4.12209 6.11572 -49.36179 1.000 15.06806 296 HIS I N 1
ATOM 1980 C CA . HIS A 1 247 ? -4.92007 6.62138 -48.24879 1.000 15.07652 296 HIS I CA 1
ATOM 1981 C C . HIS A 1 247 ? -5.33181 8.08243 -48.40083 1.000 15.61077 296 HIS I C 1
ATOM 1982 O O . HIS A 1 247 ? -5.80068 8.68916 -47.42666 1.000 14.99109 296 HIS I O 1
ATOM 1989 N N . ARG A 1 248 ? -5.21686 8.64831 -49.59608 1.000 15.52453 297 ARG I N 1
ATOM 1990 C CA . ARG A 1 248 ? -5.75443 9.97234 -49.86984 1.000 15.05561 297 ARG I CA 1
ATOM 1991 C C . ARG A 1 248 ? -7.21753 9.84978 -50.30133 1.000 15.43603 297 ARG I C 1
ATOM 1992 O O . ARG A 1 248 ? -7.69913 8.76610 -50.62726 1.000 16.25646 297 ARG I O 1
ATOM 2000 N N . TRP A 1 249 ? -7.91769 10.97928 -50.29053 1.000 15.50654 298 TRP I N 1
ATOM 2001 C CA . TRP A 1 249 ? -9.31762 11.05750 -50.67521 1.000 15.82962 298 TRP I CA 1
ATOM 2002 C C . TRP A 1 249 ? -9.42847 11.86744 -51.95747 1.000 17.36977 298 TRP I C 1
ATOM 2003 O O . TRP A 1 249 ? -8.76117 12.89908 -52.10009 1.000 16.42071 298 TRP I O 1
ATOM 2014 N N . HIS A 1 250 ? -10.31089 11.42936 -52.85533 1.000 15.86257 299 HIS I N 1
ATOM 2015 C CA . HIS A 1 250 ? -10.62003 12.13875 -54.08780 1.000 15.79031 299 HIS I CA 1
ATOM 2016 C C . HIS A 1 250 ? -12.08392 12.55859 -54.10378 1.000 15.54699 299 HIS I C 1
ATOM 2017 O O . HIS A 1 250 ? -12.94305 11.91906 -53.48689 1.000 17.45798 299 HIS I O 1
ATOM 2024 N N . ALA A 1 251 ? -12.36758 13.63982 -54.82054 1.000 15.89661 300 ALA I N 1
ATOM 2025 C CA . ALA A 1 251 ? -13.75270 14.11620 -54.89604 1.000 16.20417 300 ALA I CA 1
ATOM 2026 C C . ALA A 1 251 ? -14.61380 13.10669 -55.65014 1.000 16.13763 300 ALA I C 1
ATOM 2027 O O . ALA A 1 251 ? -14.22613 12.64188 -56.72476 1.000 17.09090 300 ALA I O 1
ATOM 2029 N N . PRO A 1 252 ? -15.78778 12.75380 -55.13168 1.000 15.88605 301 PRO I N 1
ATOM 2030 C CA . PRO A 1 252 ? -16.59898 11.71732 -55.78538 1.000 17.08357 301 PRO I CA 1
ATOM 2031 C C . PRO A 1 252 ? -17.48669 12.24901 -56.88806 1.000 16.96184 301 PRO I C 1
ATOM 2032 O O . PRO A 1 252 ? -18.00624 11.44900 -57.67820 1.000 18.00256 301 PRO I O 1
ATOM 2036 N N . VAL A 1 253 ? -17.67506 13.56660 -56.96623 1.000 17.39898 302 VAL I N 1
ATOM 2037 C CA . VAL A 1 253 ? -18.58742 14.17643 -57.92551 1.000 17.53419 302 VAL I CA 1
ATOM 2038 C C . VAL A 1 253 ? -18.10016 15.58514 -58.20957 1.000 20.38469 302 VAL I C 1
ATOM 2039 O O . VAL A 1 253 ? -17.38779 16.18898 -57.40280 1.000 20.54414 302 VAL I O 1
ATOM 2043 N N . ASN A 1 254 ? -18.46721 16.10010 -59.38706 1.000 18.69135 303 ASN I N 1
ATOM 2044 C CA . ASN A 1 254 ? -18.40333 17.53438 -59.62760 1.000 18.70167 303 ASN I CA 1
ATOM 2045 C C . ASN A 1 254 ? -19.41873 18.20957 -58.72293 1.000 20.37612 303 ASN I C 1
ATOM 2046 O O . ASN A 1 254 ? -20.61591 17.90443 -58.79952 1.000 20.84591 303 ASN I O 1
ATOM 2051 N N . GLY A 1 255 ? -18.96589 19.14739 -57.90521 1.000 18.76565 304 GLY I N 1
ATOM 2052 C CA . GLY A 1 255 ? -19.88694 19.75702 -56.96954 1.000 20.40374 304 GLY I CA 1
ATOM 2053 C C . GLY A 1 255 ? -19.17758 20.73348 -56.06496 1.000 20.54797 304 GLY I C 1
ATOM 2054 O O . GLY A 1 255 ? -17.98883 21.01853 -56.22887 1.000 20.95124 304 GLY I O 1
ATOM 2055 N N . THR A 1 256 ? -19.93103 21.23702 -55.10017 1.000 20.34028 305 THR I N 1
ATOM 2056 C CA . THR A 1 256 ? -19.45072 22.25355 -54.17855 1.000 21.72912 305 THR I CA 1
ATOM 2057 C C . THR A 1 256 ? -19.42014 21.69524 -52.76301 1.000 19.68753 305 THR I C 1
ATOM 2058 O O . THR A 1 256 ? -20.40348 21.10632 -52.29953 1.000 18.97587 305 THR I O 1
ATOM 2062 N N . ILE A 1 257 ? -18.30078 21.90073 -52.07134 1.000 19.16434 306 ILE I N 1
ATOM 2063 C CA . ILE A 1 257 ? -18.21886 21.51019 -50.66912 1.000 19.49118 306 ILE I CA 1
ATOM 2064 C C . ILE A 1 257 ? -19.16346 22.38416 -49.85778 1.000 20.05084 306 ILE I C 1
ATOM 2065 O O . ILE A 1 257 ? -19.02049 23.61362 -49.82663 1.000 20.99211 306 ILE I O 1
ATOM 2070 N N . VAL A 1 258 ? -20.12136 21.75990 -49.17818 1.000 18.29893 307 VAL I N 1
ATOM 2071 C CA . VAL A 1 258 ? -21.09150 22.52718 -48.40706 1.000 19.85063 307 VAL I CA 1
ATOM 2072 C C . VAL A 1 258 ? -20.65321 22.68184 -46.96090 1.000 20.64887 307 VAL I C 1
ATOM 2073 O O . VAL A 1 258 ? -20.68698 23.78536 -46.40563 1.000 23.81706 307 VAL I O 1
ATOM 2077 N N . LYS A 1 259 ? -20.22532 21.59101 -46.32709 1.000 19.33593 308 LYS I N 1
ATOM 2078 C CA . LYS A 1 259 ? -19.99519 21.61500 -44.88962 1.000 19.86889 308 LYS I CA 1
ATOM 2079 C C . LYS A 1 259 ? -19.03295 20.49502 -44.52603 1.000 18.33266 308 LYS I C 1
ATOM 2080 O O . LYS A 1 259 ? -19.17397 19.37706 -45.02516 1.000 18.40199 308 LYS I O 1
ATOM 2086 N N . ILE A 1 260 ? -18.05239 20.80184 -43.67560 1.000 18.06872 309 ILE I N 1
ATOM 2087 C CA . ILE A 1 260 ? -17.09709 19.82320 -43.16427 1.000 19.90296 309 ILE I CA 1
ATOM 2088 C C . ILE A 1 260 ? -17.18926 19.81208 -41.64524 1.000 19.50547 309 ILE I C 1
ATOM 2089 O O . ILE A 1 260 ? -17.02991 20.86193 -41.00918 1.000 19.93137 309 ILE I O 1
ATOM 2094 N N . ILE A 1 261 ? -17.40562 18.63186 -41.06076 1.000 17.77849 310 ILE I N 1
ATOM 2095 C CA . ILE A 1 261 ? -17.53060 18.50469 -39.60343 1.000 20.20423 310 ILE I CA 1
ATOM 2096 C C . ILE A 1 261 ? -16.59264 17.41673 -39.09650 1.000 18.61203 310 ILE I C 1
ATOM 2097 O O . ILE A 1 261 ? -16.69881 16.25678 -39.51034 1.000 16.73688 310 ILE I O 1
ATOM 2102 N N . ASN A 1 262 ? -15.70615 17.77323 -38.17430 1.000 18.69236 311 ASN I N 1
ATOM 2103 C CA . ASN A 1 262 ? -14.85696 16.79688 -37.50832 1.000 20.69115 311 ASN I CA 1
ATOM 2104 C C . ASN A 1 262 ? -15.50776 16.39109 -36.19621 1.000 20.91384 311 ASN I C 1
ATOM 2105 O O . ASN A 1 262 ? -15.81795 17.25585 -35.37040 1.000 22.45234 311 ASN I O 1
ATOM 2110 N N . VAL A 1 263 ? -15.71232 15.09161 -36.00223 1.000 17.36492 312 VAL I N 1
ATOM 2111 C CA . VAL A 1 263 ? -16.46657 14.59286 -34.85350 1.000 16.91979 312 VAL I CA 1
ATOM 2112 C C . VAL A 1 263 ? -15.55117 13.73825 -33.99203 1.000 19.03910 312 VAL I C 1
ATOM 2113 O O . VAL A 1 263 ? -15.06971 12.69365 -34.44198 1.000 17.28302 312 VAL I O 1
ATOM 2117 N N . PRO A 1 264 ? -15.30823 14.10457 -32.73504 1.000 17.59120 313 PRO I N 1
ATOM 2118 C CA . PRO A 1 264 ? -14.55395 13.22165 -31.84037 1.000 18.08353 313 PRO I CA 1
ATOM 2119 C C . PRO A 1 264 ? -15.30260 11.91668 -31.63835 1.000 16.79476 313 PRO I C 1
ATOM 2120 O O . PRO A 1 264 ? -16.53375 11.87799 -31.65040 1.000 16.52135 313 PRO I O 1
ATOM 2124 N N . GLY A 1 265 ? -14.55252 10.84534 -31.41579 1.000 16.12170 314 GLY I N 1
ATOM 2125 C CA . GLY A 1 265 ? -15.20467 9.56421 -31.24368 1.000 16.70213 314 GLY I CA 1
ATOM 2126 C C . GLY A 1 265 ? -14.32007 8.45676 -30.72675 1.000 14.25722 314 GLY I C 1
ATOM 2127 O O . GLY A 1 265 ? -13.31576 8.70368 -30.04298 1.000 16.47121 314 GLY I O 1
ATOM 2128 N N . THR A 1 266 ? -14.66872 7.22179 -31.06118 1.000 13.83013 315 THR I N 1
ATOM 2129 C CA . THR A 1 266 ? -13.93313 6.05346 -30.59968 1.000 14.66268 315 THR I CA 1
ATOM 2130 C C . THR A 1 266 ? -12.77825 5.70765 -31.53877 1.000 13.71220 315 THR I C 1
ATOM 2131 O O . THR A 1 266 ? -12.69949 6.16334 -32.68533 1.000 15.87286 315 THR I O 1
ATOM 2135 N N . TYR A 1 267 ? -11.89230 4.86669 -31.02755 1.000 16.08678 316 TYR I N 1
ATOM 2136 C CA . TYR A 1 267 ? -10.73961 4.29170 -31.71428 1.000 14.36842 316 TYR I CA 1
ATOM 2137 C C . TYR A 1 267 ? -10.74580 2.77533 -31.67446 1.000 16.19303 316 TYR I C 1
ATOM 2138 O O . TYR A 1 267 ? -10.36857 2.13336 -32.66039 1.000 17.18919 316 TYR I O 1
ATOM 2147 N N . PHE A 1 268 ? -11.20315 2.18340 -30.57150 1.000 15.93758 317 PHE I N 1
ATOM 2148 C CA . PHE A 1 268 ? -11.01953 0.76242 -30.30856 1.000 15.97061 317 PHE I CA 1
ATOM 2149 C C . PHE A 1 268 ? -12.33357 0.06493 -29.98813 1.000 17.37897 317 PHE I C 1
ATOM 2150 O O . PHE A 1 268 ? -12.32554 -0.99940 -29.35800 1.000 17.84924 317 PHE I O 1
ATOM 2158 N N . ALA A 1 269 ? -13.45242 0.63353 -30.41729 1.000 16.90851 318 ALA I N 1
ATOM 2159 C CA . ALA A 1 269 ? -14.76113 0.05200 -30.16501 1.000 16.90127 318 ALA I CA 1
ATOM 2160 C C . ALA A 1 269 ? -15.14873 -0.85689 -31.32663 1.000 16.17483 318 ALA I C 1
ATOM 2161 O O . ALA A 1 269 ? -15.32100 -0.39231 -32.45820 1.000 17.91868 318 ALA I O 1
ATOM 2163 N N . GLN A 1 270 ? -15.28109 -2.14135 -31.04825 1.000 18.40319 319 GLN I N 1
ATOM 2164 C CA . GLN A 1 270 ? -15.86235 -3.08062 -31.99131 1.000 17.25923 319 GLN I CA 1
ATOM 2165 C C . GLN A 1 270 ? -17.34308 -3.25535 -31.66230 1.000 18.76520 319 GLN I C 1
ATOM 2166 O O . GLN A 1 270 ? -17.84658 -2.75022 -30.65438 1.000 19.76848 319 GLN I O 1
ATOM 2172 N N . ALA A 1 271 ? -18.04357 -3.97276 -32.53182 1.000 17.39104 320 ALA I N 1
ATOM 2173 C CA . ALA A 1 271 ? -19.47042 -4.17866 -32.32997 1.000 19.62693 320 ALA I CA 1
ATOM 2174 C C . ALA A 1 271 ? -19.69440 -5.06524 -31.10974 1.000 19.85944 320 ALA I C 1
ATOM 2175 O O . ALA A 1 271 ? -19.04188 -6.10745 -30.98048 1.000 20.15899 320 ALA I O 1
ATOM 2177 N N . PRO A 1 272 ? -20.59482 -4.69008 -30.19682 1.000 19.43677 321 PRO I N 1
ATOM 2178 C CA . PRO A 1 272 ? -20.76746 -5.49752 -28.97784 1.000 22.13663 321 PRO I CA 1
ATOM 2179 C C . PRO A 1 272 ? -21.13494 -6.94695 -29.24875 1.000 23.07113 321 PRO I C 1
ATOM 2180 O O . PRO A 1 272 ? -20.73170 -7.83133 -28.47809 1.000 23.75461 321 PRO I O 1
ATOM 2184 N N . SER A 1 273 ? -21.89366 -7.22275 -30.31220 1.000 22.18818 322 SER I N 1
ATOM 2185 C CA . SER A 1 273 ? -22.26963 -8.60322 -30.60339 1.000 25.06159 322 SER I CA 1
ATOM 2186 C C . SER A 1 273 ? -21.06930 -9.48593 -30.91653 1.000 26.94413 322 SER I C 1
ATOM 2187 O O . SER A 1 273 ? -21.18217 -10.71477 -30.83100 1.000 29.33027 322 SER I O 1
ATOM 2190 N N . THR A 1 274 ? -19.92915 -8.90204 -31.27811 1.000 23.23717 323 THR I N 1
ATOM 2191 C CA . THR A 1 274 ? -18.75931 -9.68229 -31.65502 1.000 23.48027 323 THR I CA 1
ATOM 2192 C C . THR A 1 274 ? -17.81718 -9.93319 -30.48985 1.000 24.20803 323 THR I C 1
ATOM 2193 O O . THR A 1 274 ? -16.81832 -10.63799 -30.66467 1.000 24.75921 323 THR I O 1
ATOM 2197 N N . ILE A 1 275 ? -18.09508 -9.36058 -29.31964 1.000 22.61342 324 ILE I N 1
ATOM 2198 C CA . ILE A 1 275 ? -17.18659 -9.50253 -28.19002 1.000 23.16309 324 ILE I CA 1
ATOM 2199 C C . ILE A 1 275 ? -17.07992 -10.97496 -27.81988 1.000 24.47214 324 ILE I C 1
ATOM 2200 O O . ILE A 1 275 ? -18.08539 -11.62978 -27.51621 1.000 26.01384 324 ILE I O 1
ATOM 2205 N N . GLY A 1 276 ? -15.85976 -11.50097 -27.84526 1.000 25.15154 325 GLY I N 1
ATOM 2206 C CA . GLY A 1 276 ? -15.60865 -12.89627 -27.55586 1.000 26.33761 325 GLY I CA 1
ATOM 2207 C C . GLY A 1 276 ? -15.41164 -13.76864 -28.77513 1.000 29.42467 325 GLY I C 1
ATOM 2208 O O . GLY A 1 276 ? -14.96176 -14.91408 -28.63071 1.000 30.97994 325 GLY I O 1
ATOM 2209 N N . ASP A 1 277 ? -15.72853 -13.27096 -29.96631 1.000 28.09848 326 ASP I N 1
ATOM 2210 C CA . ASP A 1 277 ? -15.46753 -14.04315 -31.16527 1.000 27.73205 326 ASP I CA 1
ATOM 2211 C C . ASP A 1 277 ? -13.97152 -14.32916 -31.28303 1.000 29.41837 326 ASP I C 1
ATOM 2212 O O . ASP A 1 277 ? -13.13997 -13.56492 -30.78345 1.000 29.09765 326 ASP I O 1
ATOM 2217 N N . PRO A 1 278 ? -13.59763 -15.41723 -31.94933 1.000 31.35186 327 PRO I N 1
ATOM 2218 C CA . PRO A 1 278 ? -12.17240 -15.71305 -32.11166 1.000 31.02084 327 PRO I CA 1
ATOM 2219 C C . PRO A 1 278 ? -11.46492 -14.64426 -32.93293 1.000 31.36911 327 PRO I C 1
ATOM 2220 O O . PRO A 1 278 ? -12.03512 -14.04140 -33.84690 1.000 30.25164 327 PRO I O 1
ATOM 2224 N N . ILE A 1 279 ? -10.20705 -14.40466 -32.57804 1.000 29.63327 328 ILE I N 1
ATOM 2225 C CA . ILE A 1 279 ? -9.30688 -13.56670 -33.36285 1.000 30.85913 328 ILE I CA 1
ATOM 2226 C C . ILE A 1 279 ? -8.41537 -14.50859 -34.16122 1.000 31.18347 328 ILE I C 1
ATOM 2227 O O . ILE A 1 279 ? -7.48761 -15.10243 -33.59314 1.000 32.01825 328 ILE I O 1
ATOM 2232 N N . PRO A 1 280 ? -8.66311 -14.69325 -35.45645 1.000 32.28973 329 PRO I N 1
ATOM 2233 C CA . PRO A 1 280 ? -7.90713 -15.70339 -36.20899 1.000 32.24732 329 PRO I CA 1
ATOM 2234 C C . PRO A 1 280 ? -6.42201 -15.38719 -36.22464 1.000 33.51036 329 PRO I C 1
ATOM 2235 O O . PRO A 1 280 ? -6.01636 -14.22409 -36.25582 1.000 34.64568 329 PRO I O 1
ATOM 2239 N N . ASP A 1 281 ? -5.60965 -16.44159 -36.21014 1.000 36.08021 330 ASP I N 1
ATOM 2240 C CA . ASP A 1 281 ? -4.15313 -16.31605 -36.26065 1.000 37.22735 330 ASP I CA 1
ATOM 2241 C C . ASP A 1 281 ? -3.64162 -16.38708 -37.69810 1.000 37.70701 330 ASP I C 1
ATOM 2242 O O . ASP A 1 281 ? -2.73356 -17.15046 -38.03526 1.000 39.66550 330 ASP I O 1
ATOM 2247 N N . ASN A 1 282 ? -4.24640 -15.57601 -38.55939 1.000 36.14263 331 ASN I N 1
ATOM 2248 C CA . ASN A 1 282 ? -3.88626 -15.51114 -39.96825 1.000 36.87377 331 ASN I CA 1
ATOM 2249 C C . ASN A 1 282 ? -4.40957 -14.19024 -40.51379 1.000 37.00421 331 ASN I C 1
ATOM 2250 O O . ASN A 1 282 ? -5.11938 -13.45406 -39.82538 1.000 37.90216 331 ASN I O 1
ATOM 2255 N N . ASP A 1 283 ? -4.06330 -13.89675 -41.76555 1.000 36.41809 332 ASP I N 1
ATOM 2256 C CA . ASP A 1 283 ? -4.39921 -12.60585 -42.35156 1.000 36.99227 332 ASP I CA 1
ATOM 2257 C C . ASP A 1 283 ? -5.60553 -12.65945 -43.28122 1.000 36.00685 332 ASP I C 1
ATOM 2258 O O . ASP A 1 283 ? -5.90804 -11.65521 -43.93364 1.000 38.93435 332 ASP I O 1
ATOM 2263 N N . TYR A 1 284 ? -6.31903 -13.78527 -43.34439 1.000 35.44739 333 TYR I N 1
ATOM 2264 C CA . TYR A 1 284 ? -7.43605 -13.90681 -44.27499 1.000 35.44386 333 TYR I CA 1
ATOM 2265 C C . TYR A 1 284 ? -8.79594 -14.11557 -43.61870 1.000 36.15386 333 TYR I C 1
ATOM 2266 O O . TYR A 1 284 ? -9.80493 -13.72242 -44.20768 1.000 39.46155 333 TYR I O 1
ATOM 2275 N N . ASP A 1 285 ? -8.86499 -14.71150 -42.42790 1.000 35.81703 334 ASP I N 1
ATOM 2276 C CA . ASP A 1 285 ? -10.13420 -14.81430 -41.71298 1.000 32.69658 334 ASP I CA 1
ATOM 2277 C C . ASP A 1 285 ? -10.33863 -13.56001 -40.86992 1.000 33.49729 334 ASP I C 1
ATOM 2278 O O . ASP A 1 285 ? -9.53230 -13.29901 -39.96802 1.000 32.22860 334 ASP I O 1
ATOM 2283 N N . PRO A 1 286 ? -11.38081 -12.76842 -41.11235 1.000 30.61919 335 PRO I N 1
ATOM 2284 C CA . PRO A 1 286 ? -11.46763 -11.43304 -40.49326 1.000 29.27338 335 PRO I CA 1
ATOM 2285 C C . PRO A 1 286 ? -11.68716 -11.52403 -38.99361 1.000 28.19382 335 PRO I C 1
ATOM 2286 O O . PRO A 1 286 ? -12.49196 -12.33973 -38.51658 1.000 30.70732 335 PRO I O 1
ATOM 2290 N N . PRO A 1 287 ? -10.99331 -10.69104 -38.22315 1.000 25.39616 336 PRO I N 1
ATOM 2291 C CA . PRO A 1 287 ? -11.22612 -10.63442 -36.78274 1.000 24.57669 336 PRO I CA 1
ATOM 2292 C C . PRO A 1 287 ? -12.42929 -9.76378 -36.47027 1.000 22.36235 336 PRO I C 1
ATOM 2293 O O . PRO A 1 287 ? -12.93883 -9.05466 -37.34987 1.000 22.29477 336 PRO I O 1
ATOM 2297 N N . PRO A 1 288 ? -12.89375 -9.76363 -35.21622 1.000 21.97438 337 PRO I N 1
ATOM 2298 C CA . PRO A 1 288 ? -14.15294 -9.06018 -34.90367 1.000 20.82551 337 PRO I CA 1
ATOM 2299 C C . PRO A 1 288 ? -14.14750 -7.57757 -35.23899 1.000 19.70914 337 PRO I C 1
ATOM 2300 O O . PRO A 1 288 ? -15.16731 -7.05711 -35.70414 1.000 20.12884 337 PRO I O 1
ATOM 2304 N N . TYR A 1 289 ? -13.04132 -6.86839 -35.00290 1.000 18.69054 338 TYR I N 1
ATOM 2305 C CA . TYR A 1 289 ? -13.03438 -5.44283 -35.31833 1.000 18.20713 338 TYR I CA 1
ATOM 2306 C C . TYR A 1 289 ? -13.28810 -5.21432 -36.80339 1.000 18.02089 338 TYR I C 1
ATOM 2307 O O . TYR A 1 289 ? -13.96241 -4.24907 -37.18343 1.000 18.68607 338 TYR I O 1
ATOM 2316 N N . LEU A 1 290 ? -12.75079 -6.08611 -37.66342 1.000 19.34193 339 LEU I N 1
ATOM 2317 C CA . LEU A 1 290 ? -12.97650 -5.93227 -39.09994 1.000 18.77032 339 LEU I CA 1
ATOM 2318 C C . LEU A 1 290 ? -14.33820 -6.46598 -39.53044 1.000 21.02431 339 LEU I C 1
ATOM 2319 O O . LEU A 1 290 ? -14.67499 -6.39263 -40.71445 1.000 20.70480 339 LEU I O 1
ATOM 2324 N N . LYS A 1 291 ? -15.12686 -6.99634 -38.59840 1.000 18.25103 340 LYS I N 1
ATOM 2325 C CA . LYS A 1 291 ? -16.53707 -7.27342 -38.83857 1.000 20.85389 340 LYS I CA 1
ATOM 2326 C C . LYS A 1 291 ? -17.43755 -6.19982 -38.23423 1.000 20.54024 340 LYS I C 1
ATOM 2327 O O . LYS A 1 291 ? -18.65434 -6.38789 -38.16166 1.000 20.82786 340 LYS I O 1
ATOM 2333 N N . SER A 1 292 ? -16.86424 -5.07094 -37.80621 1.000 18.22136 341 SER I N 1
ATOM 2334 C CA . SER A 1 292 ? -17.59205 -4.04494 -37.07140 1.000 17.80394 341 SER I CA 1
ATOM 2335 C C . SER A 1 292 ? -17.64880 -2.70070 -37.78888 1.000 16.48070 341 SER I C 1
ATOM 2336 O O . SER A 1 292 ? -18.05947 -1.71523 -37.17935 1.000 15.80706 341 SER I O 1
ATOM 2339 N N . LEU A 1 293 ? -17.23970 -2.61590 -39.05931 1.000 16.44717 342 LEU I N 1
ATOM 2340 C CA . LEU A 1 293 ? -17.09415 -1.29722 -39.67525 1.000 16.74892 342 LEU I CA 1
ATOM 2341 C C . LEU A 1 293 ? -18.41927 -0.54872 -39.77800 1.000 14.59462 342 LEU I C 1
ATOM 2342 O O . LEU A 1 293 ? -18.43819 0.68549 -39.68032 1.000 14.63027 342 LEU I O 1
ATOM 2347 N N . VAL A 1 294 ? -19.53191 -1.25012 -40.02274 1.000 15.95185 343 VAL I N 1
ATOM 2348 C CA . VAL A 1 294 ? -20.81594 -0.55489 -40.05957 1.000 16.58511 343 VAL I CA 1
ATOM 2349 C C . VAL A 1 294 ? -21.15922 -0.03090 -38.67277 1.000 14.85506 343 VAL I C 1
ATOM 2350 O O . VAL A 1 294 ? -21.52108 1.14001 -38.50414 1.000 15.23722 343 VAL I O 1
ATOM 2354 N N . TYR A 1 295 ? -20.98632 -0.87356 -37.65347 1.000 15.57425 344 TYR I N 1
ATOM 2355 C CA . TYR A 1 295 ? -21.28495 -0.44522 -36.29324 1.000 17.29246 344 TYR I CA 1
ATOM 2356 C C . TYR A 1 295 ? -20.49852 0.80140 -35.92060 1.000 15.66037 344 TYR I C 1
ATOM 2357 O O . TYR A 1 295 ? -21.07191 1.79375 -35.45430 1.000 14.12428 344 TYR I O 1
ATOM 2366 N N . PHE A 1 296 ? -19.17030 0.77745 -36.10365 1.000 14.54090 345 PHE I N 1
ATOM 2367 C CA . PHE A 1 296 ? -18.42312 1.89597 -35.54889 1.000 16.69120 345 PHE I CA 1
ATOM 2368 C C . PHE A 1 296 ? -18.36825 3.09852 -36.48067 1.000 14.73211 345 PHE I C 1
ATOM 2369 O O . PHE A 1 296 ? -17.92748 4.16711 -36.04364 1.000 14.55239 345 PHE I O 1
ATOM 2377 N N . SER A 1 297 ? -18.90343 2.99136 -37.70609 1.000 14.58898 346 SER I N 1
ATOM 2378 C CA . SER A 1 297 ? -19.12295 4.20154 -38.49518 1.000 13.42853 346 SER I CA 1
ATOM 2379 C C . SER A 1 297 ? -19.97257 5.20034 -37.71788 1.000 14.25333 346 SER I C 1
ATOM 2380 O O . SER A 1 297 ? -19.83048 6.41677 -37.90110 1.000 14.69962 346 SER I O 1
ATOM 2383 N N . ASN A 1 298 ? -20.84640 4.69913 -36.83079 1.000 14.30673 347 ASN I N 1
ATOM 2384 C CA . ASN A 1 298 ? -21.72910 5.54145 -36.04528 1.000 14.26700 347 ASN I CA 1
ATOM 2385 C C . ASN A 1 298 ? -21.02238 6.31222 -34.94257 1.000 15.30728 347 ASN I C 1
ATOM 2386 O O . ASN A 1 298 ? -21.56969 7.33132 -34.49105 1.000 16.35434 347 ASN I O 1
ATOM 2391 N N . ILE A 1 299 ? -19.83504 5.86572 -34.50283 1.000 14.69313 348 ILE I N 1
ATOM 2392 C CA . ILE A 1 299 ? -19.25717 6.39504 -33.26650 1.000 13.56573 348 ILE I CA 1
ATOM 2393 C C . ILE A 1 299 ? -17.76407 6.68871 -33.34599 1.000 14.58713 348 ILE I C 1
ATOM 2394 O O . ILE A 1 299 ? -17.22260 7.32362 -32.43442 1.000 14.15673 348 ILE I O 1
ATOM 2399 N N . ALA A 1 300 ? -17.08704 6.22031 -34.39227 1.000 13.75006 349 ALA I N 1
ATOM 2400 C CA . ALA A 1 300 ? -15.64091 6.40860 -34.48946 1.000 13.67189 349 ALA I CA 1
ATOM 2401 C C . ALA A 1 300 ? -15.29427 7.87773 -34.70979 1.000 13.46792 349 ALA I C 1
ATOM 2402 O O . ALA A 1 300 ? -16.05806 8.63072 -35.30484 1.000 14.18252 349 ALA I O 1
ATOM 2404 N N . ALA A 1 301 ? -14.08907 8.27364 -34.28505 1.000 13.42769 350 ALA I N 1
ATOM 2405 C CA . ALA A 1 301 ? -13.55865 9.55544 -34.73221 1.000 14.04709 350 ALA I CA 1
ATOM 2406 C C . ALA A 1 301 ? -13.67516 9.63349 -36.25498 1.000 14.41861 350 ALA I C 1
ATOM 2407 O O . ALA A 1 301 ? -13.29007 8.69617 -36.95782 1.000 16.21156 350 ALA I O 1
ATOM 2409 N N . ARG A 1 302 ? -14.26223 10.71883 -36.76305 1.000 14.41385 351 ARG I N 1
ATOM 2410 C CA . ARG A 1 302 ? -14.65888 10.72169 -38.16892 1.000 13.60753 351 ARG I CA 1
ATOM 2411 C C . ARG A 1 302 ? -14.82438 12.15518 -38.64433 1.000 14.93001 351 ARG I C 1
ATOM 2412 O O . ARG A 1 302 ? -14.99926 13.07752 -37.84500 1.000 16.75622 351 ARG I O 1
ATOM 2420 N N . GLN A 1 303 ? -14.78064 12.32937 -39.96178 1.000 13.93239 352 GLN I N 1
ATOM 2421 C CA . GLN A 1 303 ? -15.10644 13.60308 -40.58860 1.000 14.05279 352 GLN I CA 1
ATOM 2422 C C . GLN A 1 303 ? -16.29603 13.41453 -41.51482 1.000 15.37081 352 GLN I C 1
ATOM 2423 O O . GLN A 1 303 ? -16.30905 12.49575 -42.34273 1.000 14.75027 352 GLN I O 1
ATOM 2429 N N . ILE A 1 304 ? -17.28564 14.28387 -41.37547 1.000 15.91417 353 ILE I N 1
ATOM 2430 C CA . ILE A 1 304 ? -18.45081 14.29782 -42.24739 1.000 14.73252 353 ILE I CA 1
ATOM 2431 C C . ILE A 1 304 ? -18.26303 15.41840 -43.25215 1.000 16.57091 353 ILE I C 1
ATOM 2432 O O . ILE A 1 304 ? -17.95311 16.55267 -42.87099 1.000 16.97596 353 ILE I O 1
ATOM 2437 N N . MET A 1 305 ? -18.46984 15.12245 -44.53016 1.000 16.16728 354 MET I N 1
ATOM 2438 C CA . MET A 1 305 ? -18.36101 16.14272 -45.56417 1.000 15.92796 354 MET I CA 1
ATOM 2439 C C . MET A 1 305 ? -19.61287 16.09989 -46.42319 1.000 16.84653 354 MET I C 1
ATOM 2440 O O . MET A 1 305 ? -19.89987 15.07506 -47.05272 1.000 18.23095 354 MET I O 1
ATOM 2445 N N . PHE A 1 306 ? -20.34868 17.20760 -46.46591 1.000 16.52368 355 PHE I N 1
ATOM 2446 C CA . PHE A 1 306 ? -21.50263 17.31605 -47.35888 1.000 16.72471 355 PHE I CA 1
ATOM 2447 C C . PHE A 1 306 ? -21.09037 18.03459 -48.63768 1.000 18.12765 355 PHE I C 1
ATOM 2448 O O . PHE A 1 306 ? -20.43000 19.07845 -48.58562 1.000 18.77846 355 PHE I O 1
ATOM 2456 N N . ILE A 1 307 ? -21.48883 17.47758 -49.78079 1.000 17.87182 356 ILE I N 1
ATOM 2457 C CA . ILE A 1 307 ? -21.16629 18.02597 -51.09414 1.000 17.29785 356 ILE I CA 1
ATOM 2458 C C . ILE A 1 307 ? -22.46205 18.17551 -51.88193 1.000 17.92162 356 ILE I C 1
ATOM 2459 O O . ILE A 1 307 ? -23.26950 17.24302 -51.93042 1.000 18.52396 356 ILE I O 1
ATOM 2464 N N . GLU A 1 308 ? -22.66523 19.34226 -52.49336 1.000 17.83498 357 GLU I N 1
ATOM 2465 C CA . GLU A 1 308 ? -23.80096 19.56465 -53.38385 1.000 20.36518 357 GLU I CA 1
ATOM 2466 C C . GLU A 1 308 ? -23.31122 19.34646 -54.80621 1.000 20.89589 357 GLU I C 1
ATOM 2467 O O . GLU A 1 308 ? -22.56881 20.17024 -55.34174 1.000 21.91742 357 GLU I O 1
ATOM 2473 N N . ALA A 1 309 ? -23.73131 18.24658 -55.41514 1.000 20.80514 358 ALA I N 1
ATOM 2474 C CA . ALA A 1 309 ? -23.33534 17.97358 -56.78938 1.000 19.75769 358 ALA I CA 1
ATOM 2475 C C . ALA A 1 309 ? -23.81801 19.07949 -57.72503 1.000 22.50996 358 ALA I C 1
ATOM 2476 O O . ALA A 1 309 ? -24.88433 19.67356 -57.51835 1.000 22.21136 358 ALA I O 1
ATOM 2478 N N . ASP A 1 310 ? -23.01333 19.36047 -58.75982 1.000 20.89448 359 ASP I N 1
ATOM 2479 C CA . ASP A 1 310 ? -23.45046 20.25698 -59.83063 1.000 24.48100 359 ASP I CA 1
ATOM 2480 C C . ASP A 1 310 ? -24.72410 19.74143 -60.48122 1.000 24.05095 359 ASP I C 1
ATOM 2481 O O . ASP A 1 310 ? -25.61440 20.52059 -60.84964 1.000 24.56163 359 ASP I O 1
ATOM 2486 N N . ASN A 1 311 ? -24.81698 18.43177 -60.65565 1.000 22.31044 360 ASN I N 1
ATOM 2487 C CA . ASN A 1 311 ? -26.02213 17.81540 -61.18790 1.000 24.16060 360 ASN I CA 1
ATOM 2488 C C . ASN A 1 311 ? -27.03031 17.67245 -60.05455 1.000 23.97125 360 ASN I C 1
ATOM 2489 O O . ASN A 1 311 ? -26.82315 16.88794 -59.12681 1.000 24.83211 360 ASN I O 1
ATOM 2494 N N . LYS A 1 312 ? -28.12681 18.42421 -60.12222 1.000 27.48989 361 LYS I N 1
ATOM 2495 C CA . LYS A 1 312 ? -29.07266 18.39892 -59.01420 1.000 28.24419 361 LYS I CA 1
ATOM 2496 C C . LYS A 1 312 ? -29.95617 17.15432 -59.00695 1.000 28.66020 361 LYS I C 1
ATOM 2497 O O . LYS A 1 312 ? -30.66949 16.93765 -58.02048 1.000 29.53885 361 LYS I O 1
ATOM 2503 N N . GLU A 1 313 ? -29.92395 16.33329 -60.06172 1.000 27.27257 362 GLU I N 1
ATOM 2504 C CA . GLU A 1 313 ? -30.48533 14.99244 -59.95261 1.000 29.86709 362 GLU I CA 1
ATOM 2505 C C . GLU A 1 313 ? -29.66995 14.10835 -59.02020 1.000 27.18639 362 GLU I C 1
ATOM 2506 O O . GLU A 1 313 ? -30.17762 13.08407 -58.54800 1.000 28.17678 362 GLU I O 1
ATOM 2512 N N . ILE A 1 314 ? -28.41767 14.47225 -58.75952 1.000 24.11124 363 ILE I N 1
ATOM 2513 C CA . ILE A 1 314 ? -27.65871 13.88032 -57.66631 1.000 21.67692 363 ILE I CA 1
ATOM 2514 C C . ILE A 1 314 ? -27.79238 14.71541 -56.40613 1.000 21.51898 363 ILE I C 1
ATOM 2515 O O . ILE A 1 314 ? -28.09155 14.19580 -55.32560 1.000 22.48203 363 ILE I O 1
ATOM 2520 N N . GLY A 1 315 ? -27.58178 16.02516 -56.54255 1.000 21.87540 364 GLY I N 1
ATOM 2521 C CA . GLY A 1 315 ? -27.83982 16.94533 -55.44742 1.000 22.90569 364 GLY I CA 1
ATOM 2522 C C . GLY A 1 315 ? -26.92050 16.71379 -54.26434 1.000 20.55376 364 GLY I C 1
ATOM 2523 O O . GLY A 1 315 ? -25.73985 16.38295 -54.41188 1.000 20.92821 364 GLY I O 1
ATOM 2524 N N . LEU A 1 316 ? -27.47255 16.89615 -53.07141 1.000 19.78891 365 LEU I N 1
ATOM 2525 C CA . LEU A 1 316 ? -26.68517 16.81835 -51.85030 1.000 18.02964 365 LEU I CA 1
ATOM 2526 C C . LEU A 1 316 ? -26.33798 15.36847 -51.54029 1.000 18.60323 365 LEU I C 1
ATOM 2527 O O . LEU A 1 316 ? -27.21373 14.50027 -51.50655 1.000 19.45487 365 LEU I O 1
ATOM 2532 N N . ILE A 1 317 ? -25.04811 15.10664 -51.33597 1.000 17.24514 366 ILE I N 1
ATOM 2533 C CA . ILE A 1 317 ? -24.55487 13.79858 -50.91697 1.000 16.73450 366 ILE I CA 1
ATOM 2534 C C . ILE A 1 317 ? -23.71311 13.99997 -49.66320 1.000 15.16704 366 ILE I C 1
ATOM 2535 O O . ILE A 1 317 ? -23.39197 15.12800 -49.28022 1.000 16.60453 366 ILE I O 1
ATOM 2540 N N . PHE A 1 318 ? -23.36335 12.89233 -49.00431 1.000 14.50902 367 PHE I N 1
ATOM 2541 C CA . PHE A 1 318 ? -22.36876 12.98593 -47.94437 1.000 15.47002 367 PHE I CA 1
ATOM 2542 C C . PHE A 1 318 ? -21.27118 11.94977 -48.12174 1.000 15.51112 367 PHE I C 1
ATOM 2543 O O . PHE A 1 318 ? -21.44769 10.89221 -48.73953 1.000 15.20268 367 PHE I O 1
ATOM 2551 N N . LEU A 1 319 ? -20.10711 12.30758 -47.60587 1.000 15.56837 368 LEU I N 1
ATOM 2552 C CA . LEU A 1 319 ? -19.03163 11.37358 -47.34300 1.000 15.12421 368 LEU I CA 1
ATOM 2553 C C . LEU A 1 319 ? -18.76598 11.38785 -45.85332 1.000 15.21934 368 LEU I C 1
ATOM 2554 O O . LEU A 1 319 ? -18.81174 12.44553 -45.22142 1.000 16.99016 368 LEU I O 1
ATOM 2559 N N . VAL A 1 320 ? -18.48751 10.22436 -45.28474 1.000 14.57843 369 VAL I N 1
ATOM 2560 C CA . VAL A 1 320 ? -17.92361 10.15848 -43.94421 1.000 13.95896 369 VAL I CA 1
ATOM 2561 C C . VAL A 1 320 ? -16.60580 9.41606 -44.03810 1.000 14.21488 369 VAL I C 1
ATOM 2562 O O . VAL A 1 320 ? -16.55152 8.28276 -44.53334 1.000 15.16226 369 VAL I O 1
ATOM 2566 N N . PHE A 1 321 ? -15.54636 10.06356 -43.59350 1.000 13.37804 370 PHE I N 1
ATOM 2567 C CA . PHE A 1 321 ? -14.24203 9.43896 -43.50038 1.000 14.11996 370 PHE I CA 1
ATOM 2568 C C . PHE A 1 321 ? -14.09324 8.96117 -42.06707 1.000 13.63833 370 PHE I C 1
ATOM 2569 O O . PHE A 1 321 ? -14.23349 9.75020 -41.12694 1.000 14.78292 370 PHE I O 1
ATOM 2577 N N . ILE A 1 322 ? -13.91078 7.65663 -41.91613 1.000 13.13403 371 ILE I N 1
ATOM 2578 C CA . ILE A 1 322 ? -14.12360 6.94628 -40.65908 1.000 13.68551 371 ILE I CA 1
ATOM 2579 C C . ILE A 1 322 ? -12.76781 6.46259 -40.15957 1.000 15.19221 371 ILE I C 1
ATOM 2580 O O . ILE A 1 322 ? -12.08751 5.68662 -40.84545 1.000 14.28043 371 ILE I O 1
ATOM 2585 N N . GLY A 1 323 ? -12.37506 6.90543 -38.96380 1.000 13.76510 372 GLY I N 1
ATOM 2586 C CA . GLY A 1 323 ? -11.12468 6.44575 -38.39252 1.000 14.04628 372 GLY I CA 1
ATOM 2587 C C . GLY A 1 323 ? -11.16300 4.97501 -38.01808 1.000 14.25500 372 GLY I C 1
ATOM 2588 O O . GLY A 1 323 ? -12.21490 4.37884 -37.76603 1.000 14.36692 372 GLY I O 1
ATOM 2589 N N . MET A 1 324 ? -9.97980 4.37295 -37.97946 1.000 14.09083 373 MET I N 1
ATOM 2590 C CA . MET A 1 324 ? -9.82077 3.02592 -37.44480 1.000 14.16476 373 MET I CA 1
ATOM 2591 C C . MET A 1 324 ? -8.55000 2.99090 -36.61425 1.000 14.45371 373 MET I C 1
ATOM 2592 O O . MET A 1 324 ? -7.46437 3.28131 -37.12252 1.000 15.11242 373 MET I O 1
ATOM 2597 N N . THR A 1 325 ? -8.69665 2.63855 -35.33890 1.000 14.78356 374 THR I N 1
ATOM 2598 C CA . THR A 1 325 ? -7.62418 2.64863 -34.34434 1.000 15.47320 374 THR I CA 1
ATOM 2599 C C . THR A 1 325 ? -6.70806 3.85722 -34.54090 1.000 14.97708 374 THR I C 1
ATOM 2600 O O . THR A 1 325 ? -7.19173 4.99516 -34.52271 1.000 16.29732 374 THR I O 1
ATOM 2604 N N . GLU A 1 326 ? -5.39135 3.64863 -34.69545 1.000 15.85267 375 GLU I N 1
ATOM 2605 C CA . GLU A 1 326 ? -4.46532 4.77151 -34.74684 1.000 16.54193 375 GLU I CA 1
ATOM 2606 C C . GLU A 1 326 ? -4.52942 5.56073 -36.04712 1.000 17.23039 375 GLU I C 1
ATOM 2607 O O . GLU A 1 326 ? -3.91884 6.63305 -36.12490 1.000 16.69812 375 GLU I O 1
ATOM 2613 N N . ILE A 1 327 ? -5.22379 5.05856 -37.07303 1.000 14.65419 376 ILE I N 1
ATOM 2614 C CA . ILE A 1 327 ? -5.35076 5.80124 -38.31884 1.000 15.54439 376 ILE I CA 1
ATOM 2615 C C . ILE A 1 327 ? -6.69531 6.51261 -38.30663 1.000 15.66873 376 ILE I C 1
ATOM 2616 O O . ILE A 1 327 ? -7.64211 6.10662 -38.98683 1.000 13.99623 376 ILE I O 1
ATOM 2621 N N . SER A 1 328 ? -6.77703 7.59991 -37.54105 1.000 15.50612 377 SER I N 1
ATOM 2622 C CA . SER A 1 328 ? -8.04703 8.25606 -37.29844 1.000 16.95662 377 SER I CA 1
ATOM 2623 C C . SER A 1 328 ? -8.02028 9.75901 -37.53287 1.000 18.23425 377 SER I C 1
ATOM 2624 O O . SER A 1 328 ? -9.06102 10.40079 -37.37538 1.000 18.75106 377 SER I O 1
ATOM 2627 N N . THR A 1 329 ? -6.90160 10.33336 -37.96784 1.000 15.19304 378 THR I N 1
ATOM 2628 C CA . THR A 1 329 ? -6.91338 11.73115 -38.36730 1.000 16.42358 378 THR I CA 1
ATOM 2629 C C . THR A 1 329 ? -7.45872 11.86177 -39.78447 1.000 17.81878 378 THR I C 1
ATOM 2630 O O . THR A 1 329 ? -6.98093 11.20168 -40.71552 1.000 16.44884 378 THR I O 1
ATOM 2634 N N . CYS A 1 330 ? -8.46922 12.70838 -39.93779 1.000 17.88864 379 CYS I N 1
ATOM 2635 C CA . CYS A 1 330 ? -9.10544 12.98218 -41.22051 1.000 16.24465 379 CYS I CA 1
ATOM 2636 C C . CYS A 1 330 ? -8.80759 14.43389 -41.57209 1.000 19.90926 379 CYS I C 1
ATOM 2637 O O . CYS A 1 330 ? -9.31430 15.35166 -40.91449 1.000 22.35085 379 CYS I O 1
ATOM 2640 N N . GLU A 1 331 ? -7.96670 14.64716 -42.59098 1.000 17.06196 380 GLU I N 1
ATOM 2641 C CA . GLU A 1 331 ? -7.58228 15.99166 -43.01452 1.000 17.38985 380 GLU I CA 1
ATOM 2642 C C . GLU A 1 331 ? -8.22888 16.31454 -44.35351 1.000 19.23357 380 GLU I C 1
ATOM 2643 O O . GLU A 1 331 ? -7.86618 15.73395 -45.38357 1.000 16.98674 380 GLU I O 1
ATOM 2649 N N . ALA A 1 332 ? -9.17219 17.24900 -44.34152 1.000 16.31131 381 ALA I N 1
ATOM 2650 C CA . ALA A 1 332 ? -9.67192 17.81793 -45.58652 1.000 17.40303 381 ALA I CA 1
ATOM 2651 C C . ALA A 1 332 ? -8.68900 18.86623 -46.08934 1.000 20.41675 381 ALA I C 1
ATOM 2652 O O . ALA A 1 332 ? -8.20079 19.69691 -45.31917 1.000 19.89071 381 ALA I O 1
ATOM 2654 N N . THR A 1 333 ? -8.39017 18.82825 -47.38916 1.000 19.42477 382 THR I N 1
ATOM 2655 C CA . THR A 1 333 ? -7.57262 19.87304 -47.99382 1.000 21.01097 382 THR I CA 1
ATOM 2656 C C . THR A 1 333 ? -8.39437 20.80638 -48.87502 1.000 21.03983 382 THR I C 1
ATOM 2657 O O . THR A 1 333 ? -7.82825 21.66672 -49.55634 1.000 25.60249 382 THR I O 1
ATOM 2661 N N . VAL A 1 334 ? -9.71523 20.65289 -48.87396 1.000 19.33383 383 VAL I N 1
ATOM 2662 C CA . VAL A 1 334 ? -10.62997 21.57070 -49.53456 1.000 21.23200 383 VAL I CA 1
ATOM 2663 C C . VAL A 1 334 ? -11.35432 22.35880 -48.45128 1.000 22.58063 383 VAL I C 1
ATOM 2664 O O . VAL A 1 334 ? -11.42024 21.94521 -47.28821 1.000 21.99819 383 VAL I O 1
ATOM 2668 N N . SER A 1 335 ? -11.88049 23.51738 -48.83818 1.000 22.54065 384 SER I N 1
ATOM 2669 C CA . SER A 1 335 ? -12.61224 24.40181 -47.94238 1.000 22.57781 384 SER I CA 1
ATOM 2670 C C . SER A 1 335 ? -14.09540 24.40949 -48.28112 1.000 20.96927 384 SER I C 1
ATOM 2671 O O . SER A 1 335 ? -14.49247 24.17205 -49.42654 1.000 22.38384 384 SER I O 1
ATOM 2674 N N . GLU A 1 336 ? -14.91316 24.72337 -47.27701 1.000 21.48091 385 GLU I N 1
ATOM 2675 C CA . GLU A 1 336 ? -16.33248 24.94032 -47.53355 1.000 21.00068 385 GLU I CA 1
ATOM 2676 C C . GLU A 1 336 ? -16.50914 26.04599 -48.57468 1.000 22.70597 385 GLU I C 1
ATOM 2677 O O . GLU A 1 336 ? -15.81194 27.06969 -48.54734 1.000 23.98439 385 GLU I O 1
ATOM 2683 N N . GLY A 1 337 ? -17.41839 25.81139 -49.52527 1.000 23.02655 386 GLY I N 1
ATOM 2684 C CA . GLY A 1 337 ? -17.66067 26.72710 -50.62337 1.000 23.73612 386 GLY I CA 1
ATOM 2685 C C . GLY A 1 337 ? -16.83356 26.47717 -51.86866 1.000 22.95628 386 GLY I C 1
ATOM 2686 O O . GLY A 1 337 ? -17.09591 27.10886 -52.90369 1.000 26.73756 386 GLY I O 1
ATOM 2687 N N . GLN A 1 338 ? -15.84318 25.58789 -51.80364 1.000 22.94100 387 GLN I N 1
ATOM 2688 C CA . GLN A 1 338 ? -14.96364 25.31669 -52.93337 1.000 24.31195 387 GLN I CA 1
ATOM 2689 C C . GLN A 1 338 ? -15.63047 24.35953 -53.91514 1.000 23.97115 387 GLN I C 1
ATOM 2690 O O . GLN A 1 338 ? -16.26186 23.37761 -53.51416 1.000 21.50377 387 GLN I O 1
ATOM 2696 N N . HIS A 1 339 ? -15.48622 24.64517 -55.20768 1.000 24.81760 388 HIS I N 1
ATOM 2697 C CA . HIS A 1 339 ? -15.91247 23.70757 -56.23360 1.000 24.52858 388 HIS I CA 1
ATOM 2698 C C . HIS A 1 339 ? -14.83116 22.66312 -56.46631 1.000 24.07169 388 HIS I C 1
ATOM 2699 O O . HIS A 1 339 ? -13.63552 22.98049 -56.50464 1.000 25.34875 388 HIS I O 1
ATOM 2706 N N . VAL A 1 340 ? -15.25675 21.41275 -56.62308 1.000 20.44454 389 VAL I N 1
ATOM 2707 C CA . VAL A 1 340 ? -14.34941 20.32543 -56.95697 1.000 20.91972 389 VAL I CA 1
ATOM 2708 C C . VAL A 1 340 ? -14.89487 19.58940 -58.17007 1.000 21.19665 389 VAL I C 1
ATOM 2709 O O . VAL A 1 340 ? -16.10769 19.55153 -58.40911 1.000 20.40821 389 VAL I O 1
ATOM 2713 N N . ASN A 1 341 ? -13.98701 19.01260 -58.94200 1.000 19.99237 390 ASN I N 1
ATOM 2714 C CA . ASN A 1 341 ? -14.34546 18.06787 -59.98394 1.000 18.93210 390 ASN I CA 1
ATOM 2715 C C . ASN A 1 341 ? -14.03604 16.65464 -59.52200 1.000 18.57616 390 ASN I C 1
ATOM 2716 O O . ASN A 1 341 ? -13.09684 16.41884 -58.75430 1.000 17.85490 390 ASN I O 1
ATOM 2721 N N . ARG A 1 342 ? -14.83798 15.71629 -60.01268 1.000 18.72606 391 ARG I N 1
ATOM 2722 C CA . ARG A 1 342 ? -14.64400 14.30256 -59.72486 1.000 18.33744 391 ARG I CA 1
ATOM 2723 C C . ARG A 1 342 ? -13.19317 13.90012 -59.99608 1.000 17.54835 391 ARG I C 1
ATOM 2724 O O . ARG A 1 342 ? -12.64811 14.16636 -61.07179 1.000 19.37398 391 ARG I O 1
ATOM 2732 N N . GLY A 1 343 ? -12.55363 13.27967 -58.99500 1.000 17.27612 392 GLY I N 1
ATOM 2733 C CA . GLY A 1 343 ? -11.15514 12.90881 -59.08218 1.000 17.74319 392 GLY I CA 1
ATOM 2734 C C . GLY A 1 343 ? -10.17430 13.86277 -58.42201 1.000 19.42605 392 GLY I C 1
ATOM 2735 O O . GLY A 1 343 ? -9.00650 13.47796 -58.22024 1.000 19.32139 392 GLY I O 1
ATOM 2736 N N . ASP A 1 344 ? -10.59057 15.08969 -58.11419 1.000 18.43074 393 ASP I N 1
ATOM 2737 C CA . ASP A 1 344 ? -9.69262 16.07586 -57.51893 1.000 18.62698 393 ASP I CA 1
ATOM 2738 C C . ASP A 1 344 ? -9.25949 15.65080 -56.11827 1.000 19.73342 393 ASP I C 1
ATOM 2739 O O . ASP A 1 344 ? -9.96997 14.93292 -55.41054 1.000 18.28570 393 ASP I O 1
ATOM 2744 N N . ASP A 1 345 ? -8.07723 16.12874 -55.71684 1.000 19.76843 394 ASP I N 1
ATOM 2745 C CA . ASP A 1 345 ? -7.60047 15.92891 -54.35273 1.000 21.86423 394 ASP I CA 1
ATOM 2746 C C . ASP A 1 345 ? -8.60391 16.50231 -53.36765 1.000 21.96981 394 ASP I C 1
ATOM 2747 O O . ASP A 1 345 ? -9.01136 17.66459 -53.48469 1.000 22.63465 394 ASP I O 1
ATOM 2752 N N . LEU A 1 346 ? -8.99094 15.69416 -52.38201 1.000 17.71657 395 LEU I N 1
ATOM 2753 C CA . LEU A 1 346 ? -10.00084 16.08367 -51.40836 1.000 17.38403 395 LEU I CA 1
ATOM 2754 C C . LEU A 1 346 ? -9.46919 16.14553 -49.97868 1.000 19.31410 395 LEU I C 1
ATOM 2755 O O . LEU A 1 346 ? -9.92947 16.98826 -49.19251 1.000 18.38615 395 LEU I O 1
ATOM 2760 N N . GLY A 1 347 ? -8.48022 15.32169 -49.64882 1.000 16.94052 396 GLY I N 1
ATOM 2761 C CA . GLY A 1 347 ? -7.92975 15.23554 -48.30440 1.000 16.95064 396 GLY I CA 1
ATOM 2762 C C . GLY A 1 347 ? -7.21891 13.90383 -48.14326 1.000 16.95198 396 GLY I C 1
ATOM 2763 O O . GLY A 1 347 ? -6.90261 13.23851 -49.12810 1.000 16.00866 396 GLY I O 1
ATOM 2764 N N . MET A 1 348 ? -6.98868 13.52218 -46.88801 1.000 15.63100 397 MET I N 1
ATOM 2765 C CA . MET A 1 348 ? -6.34108 12.23508 -46.66743 1.000 14.85962 397 MET I CA 1
ATOM 2766 C C . MET A 1 348 ? -6.47247 11.82194 -45.20812 1.000 14.66657 397 MET I C 1
ATOM 2767 O O . MET A 1 348 ? -6.78523 12.63889 -44.33536 1.000 14.67353 397 MET I O 1
ATOM 2772 N N . PHE A 1 349 ? -6.22461 10.53638 -44.96233 1.000 14.54517 398 PHE I N 1
ATOM 2773 C CA . PHE A 1 349 ? -6.05533 10.01441 -43.61142 1.000 14.82923 398 PHE I CA 1
ATOM 2774 C C . PHE A 1 349 ? -4.61736 10.20067 -43.14435 1.000 16.12359 398 PHE I C 1
ATOM 2775 O O . PHE A 1 349 ? -3.67809 10.18446 -43.94359 1.000 17.59107 398 PHE I O 1
ATOM 2783 N N . HIS A 1 350 ? -4.44629 10.33211 -41.83217 1.000 15.65058 399 HIS I N 1
ATOM 2784 C CA . HIS A 1 350 ? -3.12460 10.24741 -41.21058 1.000 16.48316 399 HIS I CA 1
ATOM 2785 C C . HIS A 1 350 ? -3.19925 9.36190 -39.97371 1.000 16.46070 399 HIS I C 1
ATOM 2786 O O . HIS A 1 350 ? -4.25108 9.23005 -39.33617 1.000 15.73115 399 HIS I O 1
ATOM 2793 N N . PHE A 1 351 ? -2.05083 8.79387 -39.60494 1.000 18.68660 400 PHE I N 1
ATOM 2794 C CA . PHE A 1 351 ? -1.89021 8.32488 -38.23591 1.000 17.51598 400 PHE I CA 1
ATOM 2795 C C . PHE A 1 351 ? -2.10487 9.49966 -37.29547 1.000 18.72660 400 PHE I C 1
ATOM 2796 O O . PHE A 1 351 ? -1.54217 10.57870 -37.49280 1.000 21.00251 400 PHE I O 1
ATOM 2804 N N . GLY A 1 352 ? -2.94173 9.30690 -36.29457 1.000 16.52474 401 GLY I N 1
ATOM 2805 C CA . GLY A 1 352 ? -3.30186 10.39050 -35.40306 1.000 18.38829 401 GLY I CA 1
ATOM 2806 C C . GLY A 1 352 ? -4.70737 10.18042 -34.88142 1.000 16.99607 401 GLY I C 1
ATOM 2807 O O . GLY A 1 352 ? -5.39525 9.23086 -35.24443 1.000 17.39546 401 GLY I O 1
ATOM 2808 N N . GLY A 1 353 ? -5.10215 11.07102 -33.98189 1.000 19.30623 402 GLY I N 1
ATOM 2809 C CA . GLY A 1 353 ? -6.42011 10.97844 -33.37418 1.000 19.61137 402 GLY I CA 1
ATOM 2810 C C . GLY A 1 353 ? -7.50232 11.72578 -34.11085 1.000 22.66419 402 GLY I C 1
ATOM 2811 O O . GLY A 1 353 ? -8.68532 11.63556 -33.73937 1.000 20.68432 402 GLY I O 1
ATOM 2818 N N . SER B 2 2 ? -11.77125 3.78698 -43.27911 1.000 13.55940 502 SER J N 1
ATOM 2819 C CA . SER B 2 2 ? -13.02435 3.43682 -43.93275 1.000 13.41519 502 SER J CA 1
ATOM 2820 C C . SER B 2 2 ? -13.66544 4.70405 -44.43636 1.000 13.93273 502 SER J C 1
ATOM 2821 O O . SER B 2 2 ? -13.34659 5.79705 -43.97047 1.000 13.33653 502 SER J O 1
ATOM 2824 N N . PHE B 2 3 ? -14.58488 4.57811 -45.38755 1.000 14.24780 503 PHE J N 1
ATOM 2825 C CA . PHE B 2 3 ? -15.35184 5.73503 -45.81648 1.000 13.56426 503 PHE J CA 1
ATOM 2826 C C . PHE B 2 3 ? -16.73366 5.26668 -46.20686 1.000 14.66810 503 PHE J C 1
ATOM 2827 O O . PHE B 2 3 ? -16.92532 4.10814 -46.59183 1.000 15.18195 503 PHE J O 1
ATOM 2835 N N . ALA B 2 4 ? -17.68608 6.17825 -46.08932 1.000 15.34582 504 ALA J N 1
ATOM 2836 C CA . ALA B 2 4 ? -19.05855 5.91816 -46.47762 1.000 14.58844 504 ALA J CA 1
ATOM 2837 C C . ALA B 2 4 ? -19.50790 7.02519 -47.40468 1.000 15.12279 504 ALA J C 1
ATOM 2838 O O . ALA B 2 4 ? -19.23789 8.19870 -47.15314 1.000 16.72390 504 ALA J O 1
ATOM 2840 N N . LEU B 2 5 ? -20.21077 6.63135 -48.46111 1.000 14.71152 505 LEU J N 1
ATOM 2841 C CA . LEU B 2 5 ? -20.86864 7.53947 -49.38788 1.000 14.36506 505 LEU J CA 1
ATOM 2842 C C . LEU B 2 5 ? -22.36136 7.42834 -49.14459 1.000 14.96525 505 LEU J C 1
ATOM 2843 O O . LEU B 2 5 ? -22.90460 6.32440 -49.17398 1.000 15.57189 505 LEU J O 1
ATOM 2848 N N . GLY B 2 6 ? -23.00368 8.56208 -48.89575 1.000 14.47208 506 GLY J N 1
ATOM 2849 C CA . GLY B 2 6 ? -24.43266 8.58431 -48.62099 1.000 14.62491 506 GLY J CA 1
ATOM 2850 C C . GLY B 2 6 ? -25.19956 9.30704 -49.70912 1.000 15.07581 506 GLY J C 1
ATOM 2851 O O . GLY B 2 6 ? -24.85921 10.43780 -50.07728 1.000 16.28753 506 GLY J O 1
ATOM 2852 N N . LEU B 2 7 ? -26.26493 8.67029 -50.19690 1.000 17.18722 507 LEU J N 1
ATOM 2853 C CA . LEU B 2 7 ? -27.12181 9.20377 -51.24644 1.000 17.36605 507 LEU J CA 1
ATOM 2854 C C . LEU B 2 7 ? -28.54177 9.34424 -50.71893 1.000 19.33956 507 LEU J C 1
ATOM 2855 O O . LEU B 2 7 ? -29.02890 8.47399 -49.99229 1.000 21.02916 507 LEU J O 1
ATOM 2860 N N . ARG B 2 8 ? -29.19299 10.43978 -51.09142 1.000 18.34086 508 ARG J N 1
ATOM 2861 C CA . ARG B 2 8 ? -30.58778 10.64431 -50.72463 1.000 21.49736 508 ARG J CA 1
ATOM 2862 C C . ARG B 2 8 ? -31.48088 9.71582 -51.54686 1.000 22.59288 508 ARG J C 1
ATOM 2863 O O . ARG B 2 8 ? -31.11753 9.26328 -52.63603 1.000 26.80427 508 ARG J O 1
ATOM 2871 N N . LYS B 2 9 ? -32.67356 9.43594 -51.01327 1.000 27.24318 509 LYS J N 1
ATOM 2872 C CA . LYS B 2 9 ? -33.58600 8.53083 -51.70942 1.000 28.27342 509 LYS J CA 1
ATOM 2873 C C . LYS B 2 9 ? -33.92000 9.03739 -53.11010 1.000 31.71777 509 LYS J C 1
ATOM 2874 O O . LYS B 2 9 ? -34.01566 8.24667 -54.05911 1.000 33.02285 509 LYS J O 1
ATOM 2880 N N . ASP B 2 10 ? -34.07795 10.35348 -53.26346 1.000 35.05295 510 ASP J N 1
ATOM 2881 C CA . ASP B 2 10 ? -34.39199 10.95573 -54.55643 1.000 36.52917 510 ASP J CA 1
ATOM 2882 C C . ASP B 2 10 ? -33.19540 11.04260 -55.49803 1.000 35.76098 510 ASP J C 1
ATOM 2883 O O . ASP B 2 10 ? -33.38157 11.34574 -56.68355 1.000 39.52598 510 ASP J O 1
ATOM 2888 N N . CYS B 2 11 ? -31.98277 10.79140 -55.01483 1.000 32.96735 511 CYS J N 1
ATOM 2889 C CA . CYS B 2 11 ? -30.82291 10.76760 -55.89631 1.000 33.57649 511 CYS J CA 1
ATOM 2890 C C . CYS B 2 11 ? -31.05792 9.77559 -57.02631 1.000 34.19903 511 CYS J C 1
ATOM 2891 O O . CYS B 2 11 ? -31.34823 8.60010 -56.78525 1.000 35.34250 511 CYS J O 1
ATOM 2894 N N . ARG B 2 12 ? -30.94276 10.24898 -58.26607 1.000 36.54093 512 ARG J N 1
ATOM 2895 C CA . ARG B 2 12 ? -31.14842 9.35330 -59.39536 1.000 35.54011 512 ARG J CA 1
ATOM 2896 C C . ARG B 2 12 ? -29.95074 8.45091 -59.65593 1.000 37.00353 512 ARG J C 1
ATOM 2897 O O . ARG B 2 12 ? -30.10048 7.42838 -60.33444 1.000 38.04974 512 ARG J O 1
ATOM 2905 N N . ALA B 2 13 ? -28.77251 8.80275 -59.14476 1.000 36.40907 513 ALA J N 1
ATOM 2906 C CA . ALA B 2 13 ? -27.62659 7.91057 -59.22072 1.000 33.38775 513 ALA J CA 1
ATOM 2907 C C . ALA B 2 13 ? -27.79032 6.79760 -58.19751 1.000 32.55231 513 ALA J C 1
ATOM 2908 O O . ALA B 2 13 ? -27.99956 7.05919 -57.00890 1.000 37.93248 513 ALA J O 1
ATOM 2910 N N . GLU B 2 14 ? -27.71294 5.55928 -58.66516 1.000 31.12545 514 GLU J N 1
ATOM 2911 C CA . GLU B 2 14 ? -27.85616 4.37991 -57.83005 1.000 30.31808 514 GLU J CA 1
ATOM 2912 C C . GLU B 2 14 ? -26.52040 3.66056 -57.73669 1.000 25.62285 514 GLU J C 1
ATOM 2913 O O . GLU B 2 14 ? -25.76283 3.61144 -58.71195 1.000 25.57246 514 GLU J O 1
ATOM 2919 N N . ILE B 2 15 ? -26.25586 3.08363 -56.56385 1.000 24.84404 515 ILE J N 1
ATOM 2920 C CA . ILE B 2 15 ? -25.00085 2.37769 -56.33340 1.000 23.37910 515 ILE J CA 1
ATOM 2921 C C . ILE B 2 15 ? -24.83796 1.23578 -57.33123 1.000 23.90737 515 ILE J C 1
ATOM 2922 O O . ILE B 2 15 ? -25.77787 0.47757 -57.61325 1.000 24.86045 515 ILE J O 1
ATOM 2927 N N . VAL B 2 16 ? -23.62713 1.11876 -57.87913 1.000 21.92431 516 VAL J N 1
ATOM 2928 C CA . VAL B 2 16 ? -23.33394 0.09010 -58.87063 1.000 22.56294 516 VAL J CA 1
ATOM 2929 C C . VAL B 2 16 ? -23.40521 -1.28245 -58.21532 1.000 24.46597 516 VAL J C 1
ATOM 2930 O O . VAL B 2 16 ? -22.81494 -1.51843 -57.15147 1.000 24.42078 516 VAL J O 1
ATOM 2934 N N . GLU B 2 17 ? -24.10680 -2.20985 -58.87399 1.000 26.62424 517 GLU J N 1
ATOM 2935 C CA . GLU B 2 17 ? -24.55068 -3.43070 -58.20534 1.000 28.47235 517 GLU J CA 1
ATOM 2936 C C . GLU B 2 17 ? -23.38569 -4.27211 -57.69120 1.000 24.07099 517 GLU J C 1
ATOM 2937 O O . GLU B 2 17 ? -23.48639 -4.88198 -56.61849 1.000 25.68861 517 GLU J O 1
ATOM 2943 N N . LYS B 2 18 ? -22.27556 -4.33439 -58.43376 1.000 25.55768 518 LYS J N 1
ATOM 2944 C CA . LYS B 2 18 ? -21.19773 -5.23287 -58.02719 1.000 24.73489 518 LYS J CA 1
ATOM 2945 C C . LYS B 2 18 ? -20.65385 -4.88463 -56.64779 1.000 24.45056 518 LYS J C 1
ATOM 2946 O O . LYS B 2 18 ? -20.10315 -5.75781 -55.96919 1.000 26.05216 518 LYS J O 1
ATOM 2952 N N . PHE B 2 19 ? -20.80315 -3.63984 -56.20842 1.000 21.89490 519 PHE J N 1
ATOM 2953 C CA . PHE B 2 19 ? -20.24649 -3.25805 -54.91838 1.000 20.85165 519 PHE J CA 1
ATOM 2954 C C . PHE B 2 19 ? -21.10177 -3.69400 -53.73953 1.000 23.20416 519 PHE J C 1
ATOM 2955 O O . PHE B 2 19 ? -20.65559 -3.55002 -52.59408 1.000 21.02156 519 PHE J O 1
ATOM 2963 N N . THR B 2 20 ? -22.30240 -4.23786 -53.98182 1.000 21.60541 520 THR J N 1
ATOM 2964 C CA . THR B 2 20 ? -23.09738 -4.78878 -52.88886 1.000 21.68663 520 THR J CA 1
ATOM 2965 C C . THR B 2 20 ? -22.52081 -6.08942 -52.36089 1.000 22.82419 520 THR J C 1
ATOM 2966 O O . THR B 2 20 ? -22.94721 -6.55081 -51.29613 1.000 25.51818 520 THR J O 1
ATOM 2970 N N . GLU B 2 21 ? -21.57829 -6.69072 -53.07803 1.000 24.87427 521 GLU J N 1
ATOM 2971 C CA . GLU B 2 21 ? -20.91060 -7.89225 -52.60505 1.000 26.32359 521 GLU J CA 1
ATOM 2972 C C . GLU B 2 21 ? -19.67007 -7.49506 -51.82039 1.000 24.95631 521 GLU J C 1
ATOM 2973 O O . GLU B 2 21 ? -18.75785 -6.89019 -52.39867 1.000 22.16214 521 GLU J O 1
ATOM 2979 N N . PRO B 2 22 ? -19.58430 -7.80922 -50.53099 1.000 21.80352 522 PRO J N 1
ATOM 2980 C CA . PRO B 2 22 ? -18.39904 -7.41349 -49.75984 1.000 21.70165 522 PRO J CA 1
ATOM 2981 C C . PRO B 2 22 ? -17.12408 -8.02037 -50.32866 1.000 22.11968 522 PRO J C 1
ATOM 2982 O O . PRO B 2 22 ? -17.12209 -9.12738 -50.87162 1.000 22.86247 522 PRO J O 1
ATOM 2986 N N . GLY B 2 23 ? -16.02345 -7.28114 -50.18498 1.000 21.37509 523 GLY J N 1
ATOM 2987 C CA . GLY B 2 23 ? -14.73174 -7.72350 -50.65958 1.000 21.45975 523 GLY J CA 1
ATOM 2988 C C . GLY B 2 23 ? -14.42554 -7.36106 -52.09288 1.000 21.74915 523 GLY J C 1
ATOM 2989 O O . GLY B 2 23 ? -13.34195 -7.70673 -52.57999 1.000 23.97158 523 GLY J O 1
ATOM 2990 N N . THR B 2 24 ? -15.33837 -6.67794 -52.77741 1.000 20.69557 524 THR J N 1
ATOM 2991 C CA . THR B 2 24 ? -15.12087 -6.30948 -54.17106 1.000 19.77318 524 THR J CA 1
ATOM 2992 C C . THR B 2 24 ? -14.14378 -5.14406 -54.26228 1.000 19.89655 524 THR J C 1
ATOM 2993 O O . THR B 2 24 ? -14.23010 -4.17484 -53.50264 1.000 19.76994 524 THR J O 1
ATOM 2997 N N . VAL B 2 25 ? -13.21068 -5.22891 -55.20970 1.000 20.51485 525 VAL J N 1
ATOM 2998 C CA . VAL B 2 25 ? -12.21395 -4.17242 -55.33034 1.000 19.95049 525 VAL J CA 1
ATOM 2999 C C . VAL B 2 25 ? -12.89295 -2.87837 -55.75543 1.000 18.91038 525 VAL J C 1
ATOM 3000 O O . VAL B 2 25 ? -13.67257 -2.85252 -56.71676 1.000 20.30585 525 VAL J O 1
ATOM 3004 N N . ILE B 2 26 ? -12.60674 -1.80081 -55.02802 1.000 17.78492 526 ILE J N 1
ATOM 3005 C CA . ILE B 2 26 ? -13.01895 -0.44685 -55.38604 1.000 18.83658 526 ILE J CA 1
ATOM 3006 C C . ILE B 2 26 ? -11.76077 0.30779 -55.80110 1.000 17.64977 526 ILE J C 1
ATOM 3007 O O . ILE B 2 26 ? -10.94947 0.71232 -54.95803 1.000 16.89691 526 ILE J O 1
ATOM 3012 N N . ARG B 2 27 ? -11.58132 0.50686 -57.10420 1.000 17.00375 527 ARG J N 1
ATOM 3013 C CA . ARG B 2 27 ? -10.47436 1.31851 -57.58087 1.000 18.00527 527 ARG J CA 1
ATOM 3014 C C . ARG B 2 27 ? -10.84696 2.78469 -57.44335 1.000 16.59156 527 ARG J C 1
ATOM 3015 O O . ARG B 2 27 ? -11.91235 3.20928 -57.90781 1.000 16.37685 527 ARG J O 1
ATOM 3023 N N . ILE B 2 28 ? -10.01202 3.55260 -56.74769 1.000 15.88746 528 ILE J N 1
ATOM 3024 C CA . ILE B 2 28 ? -10.33517 4.95824 -56.57467 1.000 16.37850 528 ILE J CA 1
ATOM 3025 C C . ILE B 2 28 ? -10.58165 5.58350 -57.94772 1.000 16.15814 528 ILE J C 1
ATOM 3026 O O . ILE B 2 28 ? -9.95545 5.21544 -58.95280 1.000 16.49655 528 ILE J O 1
ATOM 3031 N N . ASN B 2 29 ? -11.55092 6.48987 -58.00718 1.000 16.15105 529 ASN J N 1
ATOM 3032 C CA . ASN B 2 29 ? -12.00073 7.20505 -59.19828 1.000 16.54393 529 ASN J CA 1
ATOM 3033 C C . ASN B 2 29 ? -12.92236 6.37566 -60.09504 1.000 17.90200 529 ASN J C 1
ATOM 3034 O O . ASN B 2 29 ? -13.49825 6.94113 -61.02564 1.000 18.62490 529 ASN J O 1
ATOM 3039 N N . GLU B 2 30 ? -13.07301 5.06735 -59.88140 1.000 17.35421 530 GLU J N 1
ATOM 3040 C CA . GLU B 2 30 ? -14.01264 4.35299 -60.73443 1.000 18.27714 530 GLU J CA 1
ATOM 3041 C C . GLU B 2 30 ? -15.44066 4.67556 -60.31212 1.000 17.24558 530 GLU J C 1
ATOM 3042 O O . GLU B 2 30 ? -15.69269 5.17009 -59.21309 1.000 17.76134 530 GLU J O 1
ATOM 3048 N N . VAL B 2 31 ? -16.38699 4.40173 -61.20882 1.000 17.69662 531 VAL J N 1
ATOM 3049 C CA . VAL B 2 31 ? -17.77586 4.75867 -60.94813 1.000 17.34864 531 VAL J CA 1
ATOM 3050 C C . VAL B 2 31 ? -18.35514 3.82684 -59.89854 1.000 18.49871 531 VAL J C 1
ATOM 3051 O O . VAL B 2 31 ? -18.29083 2.59625 -60.03214 1.000 20.72898 531 VAL J O 1
ATOM 3055 N N . VAL B 2 32 ? -18.94348 4.40567 -58.85250 1.000 17.67979 532 VAL J N 1
ATOM 3056 C CA . VAL B 2 32 ? -19.65294 3.61568 -57.85269 1.000 17.30256 532 VAL J CA 1
ATOM 3057 C C . VAL B 2 32 ? -21.14381 3.90315 -57.82497 1.000 18.76522 532 VAL J C 1
ATOM 3058 O O . VAL B 2 32 ? -21.88807 3.13319 -57.20306 1.000 20.01579 532 VAL J O 1
ATOM 3062 N N . ALA B 2 33 ? -21.60737 4.97484 -58.47109 1.000 18.65086 533 ALA J N 1
ATOM 3063 C CA . ALA B 2 33 ? -23.03664 5.23649 -58.58029 1.000 20.58827 533 ALA J CA 1
ATOM 3064 C C . ALA B 2 33 ? -23.28115 6.01738 -59.86073 1.000 22.39807 533 ALA J C 1
ATOM 3065 O O . ALA B 2 33 ? -22.44382 6.82204 -60.27921 1.000 21.22507 533 ALA J O 1
ATOM 3067 N N . ALA B 2 34 ? -24.43257 5.76984 -60.48476 1.000 23.26687 534 ALA J N 1
ATOM 3068 C CA . ALA B 2 34 ? -24.70454 6.34439 -61.79336 1.000 26.38904 534 ALA J CA 1
ATOM 3069 C C . ALA B 2 34 ? -26.20953 6.38689 -61.99573 1.000 32.02830 534 ALA J C 1
ATOM 3070 O O . ALA B 2 34 ? -26.95099 5.63895 -61.35355 1.000 29.82030 534 ALA J O 1
ATOM 3072 N N . LEU B 2 35 ? -26.64426 7.26772 -62.89461 1.000 33.09226 535 LEU J N 1
ATOM 3073 C CA . LEU B 2 35 ? -28.06676 7.48698 -63.14530 1.000 35.81440 535 LEU J CA 1
ATOM 3074 C C . LEU B 2 35 ? -28.66763 6.34840 -63.96555 1.000 38.46566 535 LEU J C 1
ATOM 3075 O O . LEU B 2 35 ? -28.15967 5.22399 -63.95695 1.000 42.55385 535 LEU J O 1
ATOM 3080 N N . PHE C 1 6 ? -65.98322 -2.51040 -34.86756 1.000 38.35470 55 PHE A N 1
ATOM 3081 C CA . PHE C 1 6 ? -65.06265 -2.56061 -35.99775 1.000 35.79556 55 PHE A CA 1
ATOM 3082 C C . PHE C 1 6 ? -64.71821 -1.16934 -36.49779 1.000 36.80842 55 PHE A C 1
ATOM 3083 O O . PHE C 1 6 ? -65.49654 -0.22940 -36.33882 1.000 38.70343 55 PHE A O 1
ATOM 3091 N N . GLY C 1 7 ? -63.55136 -1.05288 -37.12113 1.000 32.62323 56 GLY A N 1
ATOM 3092 C CA . GLY C 1 7 ? -63.09580 0.21681 -37.64889 1.000 31.78263 56 GLY A CA 1
ATOM 3093 C C . GLY C 1 7 ? -62.07873 0.84972 -36.72240 1.000 32.97941 56 GLY A C 1
ATOM 3094 O O . GLY C 1 7 ? -62.35613 1.04075 -35.53808 1.000 35.45387 56 GLY A O 1
ATOM 3095 N N . LEU C 1 8 ? -60.90157 1.16602 -37.24368 1.000 29.79921 57 LEU A N 1
ATOM 3096 C CA . LEU C 1 8 ? -59.81894 1.73763 -36.45729 1.000 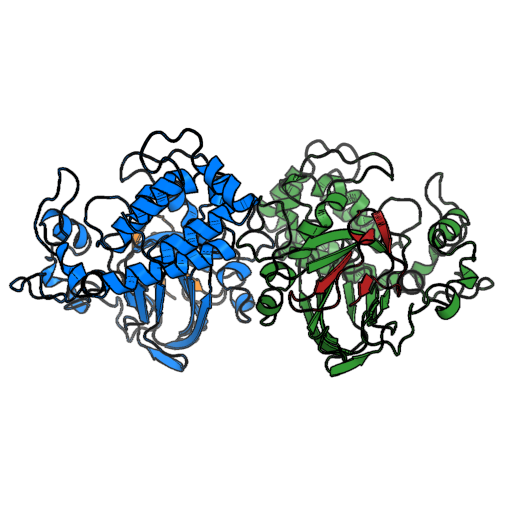30.75097 57 LEU A CA 1
ATOM 3097 C C . LEU C 1 8 ? -59.60395 3.19116 -36.85097 1.000 30.16251 57 LEU A C 1
ATOM 3098 O O . LEU C 1 8 ? -59.81302 3.57353 -38.00409 1.000 31.99872 57 LEU A O 1
ATOM 3103 N N . MET C 1 9 ? -59.16588 4.00306 -35.89292 1.000 30.58669 58 MET A N 1
ATOM 3104 C CA . MET C 1 9 ? -58.83587 5.37603 -36.24074 1.000 31.43018 58 MET A CA 1
ATOM 3105 C C . MET C 1 9 ? -57.64052 5.39974 -37.18712 1.000 30.93375 58 MET A C 1
ATOM 3106 O O . MET C 1 9 ? -56.78053 4.51320 -37.17018 1.000 28.38384 58 MET A O 1
ATOM 3111 N N . GLN C 1 10 ? -57.60644 6.41914 -38.04295 1.000 31.19450 59 GLN A N 1
ATOM 3112 C CA . GLN C 1 10 ? -56.63445 6.43000 -39.12812 1.000 33.69454 59 GLN A CA 1
ATOM 3113 C C . GLN C 1 10 ? -55.19480 6.31728 -38.64381 1.000 31.06666 59 GLN A C 1
ATOM 3114 O O . GLN C 1 10 ? -54.43218 5.54484 -39.24111 1.000 30.87986 59 GLN A O 1
ATOM 3120 N N . PRO C 1 11 ? -54.76510 7.02988 -37.60165 1.000 31.55790 60 PRO A N 1
ATOM 3121 C CA . PRO C 1 11 ? -53.36891 6.86629 -37.15711 1.000 28.90862 60 PRO A CA 1
ATOM 3122 C C . PRO C 1 11 ? -53.04289 5.44199 -36.73317 1.000 27.78572 60 PRO A C 1
ATOM 3123 O O . PRO C 1 11 ? -51.89780 4.99849 -36.89996 1.000 25.01894 60 PRO A O 1
ATOM 3127 N N . ILE C 1 12 ? -54.01495 4.70230 -36.19265 1.000 25.75235 61 ILE A N 1
ATOM 3128 C CA . ILE C 1 12 ? -53.73639 3.32003 -35.80943 1.000 25.51169 61 ILE A CA 1
ATOM 3129 C C . ILE C 1 12 ? -53.62441 2.43716 -37.04348 1.000 26.16847 61 ILE A C 1
ATOM 3130 O O . ILE C 1 12 ? -52.77614 1.54198 -37.10781 1.000 25.41006 61 ILE A O 1
ATOM 3135 N N . GLN C 1 13 ? -54.47133 2.67374 -38.04729 1.000 26.59028 62 GLN A N 1
ATOM 3136 C CA . GLN C 1 13 ? -54.35324 1.92120 -39.29205 1.000 28.33453 62 GLN A CA 1
ATOM 3137 C C . GLN C 1 13 ? -52.97665 2.12149 -39.92542 1.000 26.41807 62 GLN A C 1
ATOM 3138 O O . GLN C 1 13 ? -52.37684 1.17370 -40.44631 1.000 27.52325 62 GLN A O 1
ATOM 3144 N N . GLU C 1 14 ? -52.43354 3.33819 -39.84113 1.000 27.56077 63 GLU A N 1
ATOM 3145 C CA . GLU C 1 14 ? -51.12952 3.60763 -40.43707 1.000 27.29948 63 GLU A CA 1
ATOM 3146 C C . GLU C 1 14 ? -50.01309 2.94876 -39.64131 1.000 26.53623 63 GLU A C 1
ATOM 3147 O O . GLU C 1 14 ? -49.01809 2.48718 -40.21164 1.000 27.12133 63 GLU A O 1
ATOM 3153 N N . PHE C 1 15 ? -50.16395 2.91168 -38.31905 1.000 25.17215 64 PHE A N 1
ATOM 3154 C CA . PHE C 1 15 ? -49.22649 2.20146 -37.45540 1.000 23.95733 64 PHE A CA 1
ATOM 3155 C C . PHE C 1 15 ? -49.21692 0.71520 -37.78637 1.000 24.05446 64 PHE A C 1
ATOM 3156 O O . PHE C 1 15 ? -48.15191 0.09931 -37.94014 1.000 23.82211 64 PHE A O 1
ATOM 3164 N N . LYS C 1 16 ? -50.40589 0.12780 -37.92440 1.000 23.84872 65 LYS A N 1
ATOM 3165 C CA . LYS C 1 16 ? -50.49338 -1.28513 -38.26531 1.000 23.80047 65 LYS A CA 1
ATOM 3166 C C . LYS C 1 16 ? -49.90181 -1.55431 -39.64260 1.000 26.45563 65 LYS A C 1
ATOM 3167 O O . LYS C 1 16 ? -49.22205 -2.56444 -39.84537 1.000 26.52824 65 LYS A O 1
ATOM 3173 N N . ALA C 1 17 ? -50.14878 -0.66093 -40.60427 1.000 26.75385 66 ALA A N 1
ATOM 3174 C CA . ALA C 1 17 ? -49.59279 -0.84997 -41.94135 1.000 28.79501 66 ALA A CA 1
ATOM 3175 C C . ALA C 1 17 ? -48.07333 -0.77405 -41.92165 1.000 29.14491 66 ALA A C 1
ATOM 3176 O O . ALA C 1 17 ? -47.39331 -1.50815 -42.65270 1.000 29.66608 66 ALA A O 1
ATOM 3178 N N . PHE C 1 18 ? -47.51841 0.11434 -41.09417 1.000 25.98724 67 PHE A N 1
ATOM 3179 C CA . PHE C 1 18 ? -46.07027 0.16957 -40.95233 1.000 29.54054 67 PHE A CA 1
ATOM 3180 C C . PHE C 1 18 ? -45.52639 -1.16413 -40.45189 1.000 29.62345 67 PHE A C 1
ATOM 3181 O O . PHE C 1 18 ? -44.52931 -1.67445 -40.97343 1.000 30.12323 67 PHE A O 1
ATOM 3189 N N . ILE C 1 19 ? -46.18409 -1.75488 -39.45049 1.000 26.33797 68 ILE A N 1
ATOM 3190 C CA . ILE C 1 19 ? -45.74700 -3.04893 -38.93649 1.000 27.06549 68 ILE A CA 1
ATOM 3191 C C . ILE C 1 19 ? -45.83769 -4.13055 -40.00445 1.000 29.76046 68 ILE A C 1
ATOM 3192 O O . ILE C 1 19 ? -45.08216 -5.10926 -39.97221 1.000 33.16720 68 ILE A O 1
ATOM 3197 N N . GLU C 1 20 ? -46.76569 -3.99669 -40.94494 1.000 29.14501 69 GLU A N 1
ATOM 3198 C CA . GLU C 1 20 ? -46.95749 -5.00335 -41.97966 1.000 28.93169 69 GLU A CA 1
ATOM 3199 C C . GLU C 1 20 ? -46.16180 -4.69875 -43.23916 1.000 31.60678 69 GLU A C 1
ATOM 3200 O O . GLU C 1 20 ? -46.26783 -5.44554 -44.21979 1.000 35.09326 69 GLU A O 1
ATOM 3206 N N . SER C 1 21 ? -45.36323 -3.63481 -43.22067 1.000 31.51232 70 SER A N 1
ATOM 3207 C CA . SER C 1 21 ? -44.58332 -3.21977 -44.37571 1.000 34.31127 70 SER A CA 1
ATOM 3208 C C . SER C 1 21 ? -43.09896 -3.49484 -44.21863 1.000 34.47193 70 SER A C 1
ATOM 3209 O O . SER C 1 21 ? -42.42444 -3.78092 -45.21218 1.000 38.62923 70 SER A O 1
ATOM 3212 N N . ASP C 1 22 ? -42.56853 -3.41866 -43.00203 1.000 32.80433 71 ASP A N 1
ATOM 3213 C CA . ASP C 1 22 ? -41.14123 -3.58442 -42.79417 1.000 33.32426 71 ASP A CA 1
ATOM 3214 C C . ASP C 1 22 ? -40.82878 -4.98235 -42.28545 1.000 33.12006 71 ASP A C 1
ATOM 3215 O O . ASP C 1 22 ? -41.41819 -5.41518 -41.28170 1.000 31.56726 71 ASP A O 1
ATOM 3220 N N . PRO C 1 23 ? -39.89270 -5.70102 -42.91296 1.000 32.15203 72 PRO A N 1
ATOM 3221 C CA . PRO C 1 23 ? -39.64850 -7.09540 -42.51170 1.000 30.10302 72 PRO A CA 1
ATOM 3222 C C . PRO C 1 23 ? -39.15342 -7.23597 -41.08767 1.000 29.67199 72 PRO A C 1
ATOM 3223 O O . PRO C 1 23 ? -39.66148 -8.08573 -40.34311 1.000 30.01364 72 PRO A O 1
ATOM 3227 N N . VAL C 1 24 ? -38.15407 -6.44062 -40.69765 1.000 29.69115 73 VAL A N 1
ATOM 3228 C CA . VAL C 1 24 ? -37.57851 -6.58582 -39.36684 1.000 27.29292 73 VAL A CA 1
ATOM 3229 C C . VAL C 1 24 ? -38.57450 -6.13766 -38.30972 1.000 26.73687 73 VAL A C 1
ATOM 3230 O O . VAL C 1 24 ? -38.71524 -6.78561 -37.26947 1.000 23.12722 73 VAL A O 1
ATOM 3234 N N . VAL C 1 25 ? -39.28216 -5.03088 -38.55582 1.000 27.32709 74 VAL A N 1
ATOM 3235 C CA . VAL C 1 25 ? -40.25465 -4.54597 -37.57563 1.000 25.75878 74 VAL A CA 1
ATOM 3236 C C . VAL C 1 25 ? -41.37393 -5.56204 -37.38787 1.000 23.37231 74 VAL A C 1
ATOM 3237 O O . VAL C 1 25 ? -41.82638 -5.81458 -36.25795 1.000 21.76550 74 VAL A O 1
ATOM 3241 N N . HIS C 1 26 ? -41.84340 -6.16342 -38.48277 1.000 23.40219 75 HIS A N 1
ATOM 3242 C CA . HIS C 1 26 ? -42.89116 -7.16770 -38.36017 1.000 22.83567 75 HIS A CA 1
ATOM 3243 C C . HIS C 1 26 ? -42.43712 -8.31330 -37.46817 1.000 23.24175 75 HIS A C 1
ATOM 3244 O O . HIS C 1 26 ? -43.17916 -8.76344 -36.58933 1.000 21.85543 75 HIS A O 1
ATOM 3251 N N . GLN C 1 27 ? -41.20927 -8.78948 -37.66151 1.000 22.02378 76 GLN A N 1
ATOM 3252 C CA . GLN C 1 27 ? -40.75923 -9.91135 -36.84914 1.000 23.02958 76 GLN A CA 1
ATOM 3253 C C . GLN C 1 27 ? -40.59663 -9.50711 -35.38737 1.000 19.08612 76 GLN A C 1
ATOM 3254 O O . GLN C 1 27 ? -40.87645 -10.30679 -34.49077 1.000 21.03102 76 GLN A O 1
ATOM 3260 N N . GLU C 1 28 ? -40.14900 -8.27793 -35.12842 1.000 20.01062 77 GLU A N 1
ATOM 3261 C CA . GLU C 1 28 ? -40.06881 -7.81213 -33.74266 1.000 19.33413 77 GLU A CA 1
ATOM 3262 C C . GLU C 1 28 ? -41.44751 -7.77355 -33.10854 1.000 18.69016 77 GLU A C 1
ATOM 3263 O O . GLU C 1 28 ? -41.61024 -8.10906 -31.92692 1.000 18.32292 77 GLU A O 1
ATOM 3269 N N . PHE C 1 29 ? -42.45862 -7.38908 -33.88182 1.000 19.08154 78 PHE A N 1
ATOM 3270 C CA . PHE C 1 29 ? -43.81114 -7.36564 -33.33871 1.000 17.94825 78 PHE A CA 1
ATOM 3271 C C . PHE C 1 29 ? -44.45555 -8.74008 -33.27055 1.000 19.23660 78 PHE A C 1
ATOM 3272 O O . PHE C 1 29 ? -45.57798 -8.85023 -32.76000 1.000 19.91241 78 PHE A O 1
ATOM 3280 N N . ILE C 1 30 ? -43.78357 -9.77597 -33.76102 1.000 18.59721 79 ILE A N 1
ATOM 3281 C CA . ILE C 1 30 ? -44.11821 -11.15333 -33.41728 1.000 19.23092 79 ILE A CA 1
ATOM 3282 C C . ILE C 1 30 ? -43.36193 -11.59330 -32.17433 1.000 20.75104 79 ILE A C 1
ATOM 3283 O O . ILE C 1 30 ? -43.95539 -12.02373 -31.18279 1.000 21.63066 79 ILE A O 1
ATOM 3288 N N . ASP C 1 31 ? -42.03369 -11.47038 -32.21555 1.000 19.99320 80 ASP A N 1
ATOM 3289 C CA . ASP C 1 31 ? -41.20002 -12.01177 -31.14411 1.000 21.57390 80 ASP A CA 1
ATOM 3290 C C . ASP C 1 31 ? -41.48307 -11.37224 -29.78492 1.000 21.62620 80 ASP A C 1
ATOM 3291 O O . ASP C 1 31 ? -41.35841 -12.04398 -28.75152 1.000 22.38674 80 ASP A O 1
ATOM 3296 N N . MET C 1 32 ? -41.83750 -10.08806 -29.74616 1.000 18.45774 81 MET A N 1
ATOM 3297 C CA . MET C 1 32 ? -42.06282 -9.45888 -28.44510 1.000 18.12231 81 MET A CA 1
ATOM 3298 C C . MET C 1 32 ? -43.25878 -10.05661 -27.70920 1.000 19.38878 81 MET A C 1
ATOM 3299 O O . MET C 1 32 ? -43.36342 -9.89620 -26.48486 1.000 20.65126 81 MET A O 1
ATOM 3304 N N . PHE C 1 33 ? -44.15842 -10.75680 -28.40748 1.000 20.41736 82 PHE A N 1
ATOM 3305 C CA . PHE C 1 33 ? -45.30406 -11.38433 -27.76555 1.000 21.62425 82 PHE A CA 1
ATOM 3306 C C . PHE C 1 33 ? -45.05934 -12.84245 -27.41001 1.000 24.91990 82 PHE A C 1
ATOM 3307 O O . PHE C 1 33 ? -45.98315 -13.51490 -26.94131 1.000 26.35374 82 PHE A O 1
ATOM 3315 N N . GLU C 1 34 ? -43.84417 -13.34891 -27.61280 1.000 25.84434 83 GLU A N 1
ATOM 3316 C CA . GLU C 1 34 ? -43.61546 -14.77450 -27.43326 1.000 30.16505 83 GLU A CA 1
ATOM 3317 C C . GLU C 1 34 ? -44.03176 -15.19735 -26.03279 1.000 30.20371 83 GLU A C 1
ATOM 3318 O O . GLU C 1 34 ? -43.65701 -14.56338 -25.04069 1.000 30.10251 83 GLU A O 1
ATOM 3324 N N . GLY C 1 35 ? -44.84738 -16.24730 -25.96074 1.000 30.14416 84 GLY A N 1
ATOM 3325 C CA . GLY C 1 35 ? -45.29743 -16.80024 -24.69732 1.000 32.75799 84 GLY A CA 1
ATOM 3326 C C . GLY C 1 35 ? -46.37775 -16.02704 -23.96819 1.000 33.16476 84 GLY A C 1
ATOM 3327 O O . GLY C 1 35 ? -46.85873 -16.50393 -22.93240 1.000 35.81000 84 GLY A O 1
ATOM 3328 N N . ILE C 1 36 ? -46.78580 -14.86037 -24.45856 1.000 32.51041 85 ILE A N 1
ATOM 3329 C CA . ILE C 1 36 ? -47.75148 -14.03918 -23.73251 1.000 32.82797 85 ILE A CA 1
ATOM 3330 C C . ILE C 1 36 ? -49.12731 -14.68475 -23.81544 1.000 34.70251 85 ILE A C 1
ATOM 3331 O O . ILE C 1 36 ? -49.57167 -15.10200 -24.89259 1.000 34.92108 85 ILE A O 1
ATOM 3336 N N . GLN C 1 37 ? -49.80749 -14.75650 -22.67418 1.000 36.78748 86 GLN A N 1
ATOM 3337 C CA . GLN C 1 37 ? -51.08765 -15.44083 -22.53521 1.000 38.52013 86 GLN A CA 1
ATOM 3338 C C . GLN C 1 37 ? -52.28581 -14.50344 -22.56747 1.000 37.67566 86 GLN A C 1
ATOM 3339 O O . GLN C 1 37 ? -53.35790 -14.89511 -23.04277 1.000 40.86157 86 GLN A O 1
ATOM 3345 N N . ASP C 1 38 ? -52.14896 -13.28535 -22.05676 1.000 34.05254 87 ASP A N 1
ATOM 3346 C CA . ASP C 1 38 ? -53.29390 -12.39994 -21.90485 1.000 33.43383 87 ASP A CA 1
ATOM 3347 C C . ASP C 1 38 ? -53.23271 -11.27271 -22.92890 1.000 33.08048 87 ASP A C 1
ATOM 3348 O O . ASP C 1 38 ? -52.21847 -11.05951 -23.59708 1.000 29.55390 87 ASP A O 1
ATOM 3353 N N . SER C 1 39 ? -54.34936 -10.56171 -23.06348 1.000 29.68720 88 SER A N 1
ATOM 3354 C CA . SER C 1 39 ? -54.41574 -9.50001 -24.05967 1.000 29.17699 88 SER A CA 1
ATOM 3355 C C . SER C 1 39 ? -53.55839 -8.31714 -23.62337 1.000 28.84841 88 SER A C 1
ATOM 3356 O O . SER C 1 39 ? -53.58098 -7.93306 -22.45195 1.000 27.84829 88 SER A O 1
ATOM 3359 N N . PRO C 1 40 ? -52.79952 -7.71130 -24.53888 1.000 25.24966 89 PRO A N 1
ATOM 3360 C CA . PRO C 1 40 ? -52.67099 -8.04349 -25.96643 1.000 25.07863 89 PRO A CA 1
ATOM 3361 C C . PRO C 1 40 ? -51.78364 -9.25518 -26.21159 1.000 25.47043 89 PRO A C 1
ATOM 3362 O O . PRO C 1 40 ? -50.66136 -9.32430 -25.69480 1.000 23.84578 89 PRO A O 1
ATOM 3366 N N . ARG C 1 41 ? -52.25557 -10.20227 -27.02791 1.000 25.31189 90 ARG A N 1
ATOM 3367 C CA . ARG C 1 41 ? -51.51265 -11.40788 -27.36678 1.000 24.55725 90 ARG A CA 1
ATOM 3368 C C . ARG C 1 41 ? -50.74034 -11.29097 -28.67407 1.000 22.58678 90 ARG A C 1
ATOM 3369 O O . ARG C 1 41 ? -49.92611 -12.16914 -28.97465 1.000 23.41577 90 ARG A O 1
ATOM 3377 N N . ASN C 1 42 ? -50.98211 -10.23836 -29.44769 1.000 21.02332 91 ASN A N 1
ATOM 3378 C CA . ASN C 1 42 ? -50.35344 -10.05180 -30.74784 1.000 20.88741 91 ASN A CA 1
ATOM 3379 C C . ASN C 1 42 ? -50.51972 -8.58656 -31.12655 1.000 20.51442 91 ASN A C 1
ATOM 3380 O O . ASN C 1 42 ? -51.27465 -7.84747 -30.48862 1.000 20.03636 91 ASN A O 1
ATOM 3385 N N . TYR C 1 43 ? -49.81679 -8.16811 -32.18561 1.000 20.12601 92 TYR A N 1
ATOM 3386 C CA . TYR C 1 43 ? -49.84243 -6.74697 -32.51906 1.000 19.30867 92 TYR A CA 1
ATOM 3387 C C . TYR C 1 43 ? -51.21109 -6.31947 -33.03117 1.000 20.39894 92 TYR A C 1
ATOM 3388 O O . TYR C 1 43 ? -51.59512 -5.15394 -32.86808 1.000 20.56267 92 TYR A O 1
ATOM 3397 N N . GLN C 1 44 ? -51.97006 -7.24112 -33.62475 1.000 20.84708 93 GLN A N 1
ATOM 3398 C CA . GLN C 1 44 ? -53.32402 -6.90097 -34.04591 1.000 21.49299 93 GLN A CA 1
ATOM 3399 C C . GLN C 1 44 ? -54.18995 -6.55068 -32.83913 1.000 22.15956 93 GLN A C 1
ATOM 3400 O O . GLN C 1 44 ? -54.88860 -5.52969 -32.83182 1.000 22.52084 93 GLN A O 1
ATOM 3406 N N . GLU C 1 45 ? -54.13751 -7.37755 -31.79489 1.000 22.87318 94 GLU A N 1
ATOM 3407 C CA . GLU C 1 45 ? -54.86016 -7.05347 -30.56982 1.000 21.14555 94 GLU A CA 1
ATOM 3408 C C . GLU C 1 45 ? -54.34949 -5.75099 -29.96419 1.000 21.59220 94 GLU A C 1
ATOM 3409 O O . GLU C 1 45 ? -55.12811 -4.94282 -29.44804 1.000 21.70118 94 GLU A O 1
ATOM 3415 N N . LEU C 1 46 ? -53.03391 -5.53364 -30.00050 1.000 19.88059 95 LEU A N 1
ATOM 3416 C CA . LEU C 1 46 ? -52.50642 -4.29537 -29.44947 1.000 19.28084 95 LEU A CA 1
ATOM 3417 C C . LEU C 1 46 ? -53.12134 -3.09396 -30.14869 1.000 20.93252 95 LEU A C 1
ATOM 3418 O O . LEU C 1 46 ? -53.48803 -2.10830 -29.50135 1.000 21.22009 95 LEU A O 1
ATOM 3423 N N . CYS C 1 47 ? -53.23183 -3.15334 -31.47736 1.000 20.49774 96 CYS A N 1
ATOM 3424 C CA . CYS C 1 47 ? -53.81852 -2.03996 -32.21421 1.000 20.90851 96 CYS A CA 1
ATOM 3425 C C . CYS C 1 47 ? -55.26843 -1.83375 -31.81463 1.000 21.19379 96 CYS A C 1
ATOM 3426 O O . CYS C 1 47 ? -55.71924 -0.69414 -31.65302 1.000 22.57966 96 CYS A O 1
ATOM 3429 N N . ASN C 1 48 ? -56.01260 -2.92700 -31.64600 1.000 21.65114 97 ASN A N 1
ATOM 3430 C CA . ASN C 1 48 ? -57.39921 -2.81185 -31.21226 1.000 23.65724 97 ASN A CA 1
ATOM 3431 C C . ASN C 1 48 ? -57.48891 -2.15553 -29.84450 1.000 25.80824 97 ASN A C 1
ATOM 3432 O O . ASN C 1 48 ? -58.33793 -1.28634 -29.61572 1.000 25.12871 97 ASN A O 1
ATOM 3437 N N . MET C 1 49 ? -56.61720 -2.55920 -28.91966 1.000 20.81258 98 MET A N 1
ATOM 3438 C CA . MET C 1 49 ? -56.66971 -1.98934 -27.57953 1.000 21.42022 98 MET A CA 1
ATOM 3439 C C . MET C 1 49 ? -56.25094 -0.52620 -27.57744 1.000 22.50687 98 MET A C 1
ATOM 3440 O O . MET C 1 49 ? -56.84127 0.28322 -26.85374 1.000 21.68378 98 MET A O 1
ATOM 3445 N N . PHE C 1 50 ? -55.20295 -0.17773 -28.34392 1.000 20.81518 99 PHE A N 1
ATOM 3446 C CA . PHE C 1 50 ? -54.88482 1.22643 -28.58747 1.000 21.57478 99 PHE A CA 1
ATOM 3447 C C . PHE C 1 50 ? -56.11253 2.00181 -29.04474 1.000 23.59197 99 PHE A C 1
ATOM 3448 O O . PHE C 1 50 ? -56.35684 3.12547 -28.59044 1.000 23.92065 99 PHE A O 1
ATOM 3456 N N . ASN C 1 51 ? -56.87274 1.43745 -29.98468 1.000 23.09888 100 ASN A N 1
ATOM 3457 C CA . ASN C 1 51 ? -58.00272 2.18311 -30.53337 1.000 25.91392 100 ASN A CA 1
ATOM 3458 C C . ASN C 1 51 ? -59.01657 2.54705 -29.45578 1.000 27.38242 100 ASN A C 1
ATOM 3459 O O . ASN C 1 51 ? -59.64244 3.61085 -29.52896 1.000 29.56939 100 ASN A O 1
ATOM 3464 N N . ASP C 1 52 ? -59.18531 1.69349 -28.44538 1.000 26.60632 101 ASP A N 1
ATOM 3465 C CA . ASP C 1 52 ? -60.05961 2.02367 -27.32734 1.000 26.60300 101 ASP A CA 1
ATOM 3466 C C . ASP C 1 52 ? -59.38787 2.97030 -26.33927 1.000 25.86394 101 ASP A C 1
ATOM 3467 O O . ASP C 1 52 ? -60.02194 3.90153 -25.83435 1.000 25.81900 101 ASP A O 1
ATOM 3472 N N . ILE C 1 53 ? -58.10502 2.75775 -26.04774 1.000 23.62505 102 ILE A N 1
ATOM 3473 C CA . ILE C 1 53 ? -57.44596 3.60637 -25.06452 1.000 23.12012 102 ILE A CA 1
ATOM 3474 C C . ILE C 1 53 ? -57.42923 5.06061 -25.52060 1.000 22.52119 102 ILE A C 1
ATOM 3475 O O . ILE C 1 53 ? -57.63774 5.97708 -24.71675 1.000 22.88214 102 ILE A O 1
ATOM 3480 N N . PHE C 1 54 ? -57.15446 5.30280 -26.80027 1.000 21.87539 103 PHE A N 1
ATOM 3481 C CA . PHE C 1 54 ? -56.94406 6.67077 -27.27075 1.000 23.29649 103 PHE A CA 1
ATOM 3482 C C . PHE C 1 54 ? -58.23157 7.46721 -27.38919 1.000 25.20390 103 PHE A C 1
ATOM 3483 O O . PHE C 1 54 ? -58.17682 8.64940 -27.74973 1.000 26.68923 103 PHE A O 1
ATOM 3491 N N . ARG C 1 55 ? -59.37117 6.85365 -27.08763 1.000 23.58849 104 ARG A N 1
ATOM 3492 C CA . ARG C 1 55 ? -60.66686 7.52233 -27.09740 1.000 25.55046 104 ARG A CA 1
ATOM 3493 C C . ARG C 1 55 ? -61.29785 7.49310 -25.71340 1.000 26.15907 104 ARG A C 1
ATOM 3494 O O . ARG C 1 55 ? -62.50813 7.75207 -25.56625 1.000 27.47544 104 ARG A O 1
ATOM 3502 N N . LYS C 1 56 ? -60.49758 7.18063 -24.69201 1.000 27.12232 105 LYS A N 1
ATOM 3503 C CA . LYS C 1 56 ? -60.89094 7.18955 -23.29547 1.000 26.31917 105 LYS A CA 1
ATOM 3504 C C . LYS C 1 56 ? -59.85056 7.96887 -22.50377 1.000 26.29541 105 LYS A C 1
ATOM 3505 O O . LYS C 1 56 ? -58.72846 8.19805 -22.97014 1.000 25.67126 105 LYS A O 1
ATOM 3511 N N . ALA C 1 57 ? -60.22249 8.35640 -21.30139 1.000 27.57911 106 ALA A N 1
ATOM 3512 C CA . ALA C 1 57 ? -59.28637 8.98792 -20.38750 1.000 27.43683 106 ALA A CA 1
ATOM 3513 C C . ALA C 1 57 ? -58.81267 7.99030 -19.34204 1.000 25.76560 106 ALA A C 1
ATOM 3514 O O . ALA C 1 57 ? -59.48965 6.99855 -19.05705 1.000 29.21117 106 ALA A O 1
ATOM 3516 N N . PRO C 1 58 ? -57.62651 8.19993 -18.77161 1.000 25.76140 107 PRO A N 1
ATOM 3517 C CA . PRO C 1 58 ? -57.15576 7.30205 -17.71436 1.000 25.35721 107 PRO A CA 1
ATOM 3518 C C . PRO C 1 58 ? -58.06519 7.36726 -16.49776 1.000 26.87882 107 PRO A C 1
ATOM 3519 O O . PRO C 1 58 ? -58.72919 8.37458 -16.25148 1.000 26.31705 107 PRO A O 1
ATOM 3523 N N . VAL C 1 59 ? -58.06523 6.28422 -15.72185 1.000 27.79817 108 VAL A N 1
ATOM 3524 C CA . VAL C 1 59 ? -58.74548 6.23577 -14.43431 1.000 28.67288 108 VAL A CA 1
ATOM 3525 C C . VAL C 1 59 ? -57.70812 5.94728 -13.35278 1.000 28.41134 108 VAL A C 1
ATOM 3526 O O . VAL C 1 59 ? -56.54552 5.64223 -13.63505 1.000 28.90756 108 VAL A O 1
ATOM 3530 N N . TYR C 1 60 ? -58.14522 6.04893 -12.10078 1.000 28.43217 109 TYR A N 1
ATOM 3531 C CA . TYR C 1 60 ? -57.26775 5.84366 -10.95751 1.000 28.81041 109 TYR A CA 1
ATOM 3532 C C . TYR C 1 60 ? -57.24242 4.37390 -10.57095 1.000 29.75759 109 TYR A C 1
ATOM 3533 O O . TYR C 1 60 ? -58.28805 3.71830 -10.50988 1.000 33.49970 109 TYR A O 1
ATOM 3542 N N . GLY C 1 61 ? -56.04661 3.86542 -10.29169 1.000 28.15166 110 GLY A N 1
ATOM 3543 C CA . GLY C 1 61 ? -55.92736 2.51638 -9.77653 1.000 30.13072 110 GLY A CA 1
ATOM 3544 C C . GLY C 1 61 ? -54.62830 1.81671 -10.11270 1.000 30.64991 110 GLY A C 1
ATOM 3545 O O . GLY C 1 61 ? -54.05264 1.13018 -9.26190 1.000 31.64300 110 GLY A O 1
ATOM 3546 N N . ASP C 1 62 ? -54.15303 1.98698 -11.34403 1.000 27.37675 111 ASP A N 1
ATOM 3547 C CA . ASP C 1 62 ? -52.96987 1.27765 -11.80913 1.000 28.01797 111 ASP A CA 1
ATOM 3548 C C . ASP C 1 62 ? -51.69261 1.99989 -11.39540 1.000 27.21589 111 ASP A C 1
ATOM 3549 O O . ASP C 1 62 ? -51.68222 3.20298 -11.11503 1.000 26.38567 111 ASP A O 1
ATOM 3554 N N . LEU C 1 63 ? -50.59581 1.23805 -11.38161 1.000 24.16274 112 LEU A N 1
ATOM 3555 C CA . LEU C 1 63 ? -49.28601 1.80787 -11.07417 1.000 25.82261 112 LEU A CA 1
ATOM 3556 C C . LEU C 1 63 ? -48.90260 2.88180 -12.08206 1.000 24.39635 112 LEU A C 1
ATOM 3557 O O . LEU C 1 63 ? -48.34114 3.92350 -11.71937 1.000 25.58023 112 LEU A O 1
ATOM 3562 N N . GLY C 1 64 ? -49.20152 2.64936 -13.35175 1.000 23.16313 113 GLY A N 1
ATOM 3563 C CA . GLY C 1 64 ? -48.84593 3.58328 -14.38682 1.000 21.37154 113 GLY A CA 1
ATOM 3564 C C . GLY C 1 64 ? -50.01347 3.86323 -15.31173 1.000 19.50761 113 GLY A C 1
ATOM 3565 O O . GLY C 1 64 ? -51.11723 3.33093 -15.14033 1.000 21.25605 113 GLY A O 1
ATOM 3566 N N . PRO C 1 65 ? -49.79669 4.71319 -16.30966 1.000 19.49541 114 PRO A N 1
ATOM 3567 C CA . PRO C 1 65 ? -50.87656 5.06360 -17.23870 1.000 20.12544 114 PRO A CA 1
ATOM 3568 C C . PRO C 1 65 ? -51.18833 3.91260 -18.18180 1.000 19.60705 114 PRO A C 1
ATOM 3569 O O . PRO C 1 65 ? -50.45643 2.91268 -18.23068 1.000 19.30026 114 PRO A O 1
ATOM 3573 N N . PRO C 1 66 ? -52.30101 3.99273 -18.91770 1.000 19.04396 115 PRO A N 1
ATOM 3574 C CA . PRO C 1 66 ? -52.87309 2.77055 -19.50294 1.000 19.86118 115 PRO A CA 1
ATOM 3575 C C . PRO C 1 66 ? -52.05025 2.16101 -20.62440 1.000 19.30629 115 PRO A C 1
ATOM 3576 O O . PRO C 1 66 ? -52.09228 0.93520 -20.78868 1.000 20.46234 115 PRO A O 1
ATOM 3580 N N . VAL C 1 67 ? -51.30899 2.95329 -21.39798 1.000 20.10620 116 VAL A N 1
ATOM 3581 C CA . VAL C 1 67 ? -50.49887 2.35995 -22.45292 1.000 18.00639 116 VAL A CA 1
ATOM 3582 C C . VAL C 1 67 ? -49.29694 1.64156 -21.84831 1.000 18.67142 116 VAL A C 1
ATOM 3583 O O . VAL C 1 67 ? -49.01228 0.48792 -22.18889 1.000 19.08201 116 VAL A O 1
ATOM 3587 N N . TYR C 1 68 ? -48.61441 2.27991 -20.89438 1.000 17.66674 117 TYR A N 1
ATOM 3588 C CA . TYR C 1 68 ? -47.54661 1.57522 -20.18523 1.000 18.04652 117 TYR A CA 1
ATOM 3589 C C . TYR C 1 68 ? -48.03677 0.21979 -19.68157 1.000 18.32498 117 TYR A C 1
ATOM 3590 O O . TYR C 1 68 ? -47.34590 -0.79929 -19.81099 1.000 19.60076 117 TYR A O 1
ATOM 3599 N N . MET C 1 69 ? -49.22977 0.19651 -19.07634 1.000 17.58148 118 MET A N 1
ATOM 3600 C CA . MET C 1 69 ? -49.69721 -1.03182 -18.44123 1.000 18.25765 118 MET A CA 1
ATOM 3601 C C . MET C 1 69 ? -49.76135 -2.18619 -19.43372 1.000 20.32126 118 MET A C 1
ATOM 3602 O O . MET C 1 69 ? -49.40574 -3.31845 -19.09486 1.000 23.69122 118 MET A O 1
ATOM 3607 N N . ILE C 1 70 ? -50.19461 -1.93066 -20.67455 1.000 20.31106 119 ILE A N 1
ATOM 3608 C CA . ILE C 1 70 ? -50.29488 -3.04670 -21.61773 1.000 18.59537 119 ILE A CA 1
ATOM 3609 C C . ILE C 1 70 ? -49.02886 -3.23334 -22.44417 1.000 19.05293 119 ILE A C 1
ATOM 3610 O O . ILE C 1 70 ? -48.90679 -4.24976 -23.14543 1.000 22.55557 119 ILE A O 1
ATOM 3615 N N . MET C 1 71 ? -48.08083 -2.30489 -22.37058 1.000 17.45287 120 MET A N 1
ATOM 3616 C CA . MET C 1 71 ? -46.81432 -2.41694 -23.08841 1.000 17.09321 120 MET A CA 1
ATOM 3617 C C . MET C 1 71 ? -45.69121 -2.99932 -22.24109 1.000 17.07620 120 MET A C 1
ATOM 3618 O O . MET C 1 71 ? -44.65339 -3.37689 -22.79226 1.000 17.67083 120 MET A O 1
ATOM 3623 N N . ALA C 1 72 ? -45.86397 -3.07351 -20.91897 1.000 17.28396 121 ALA A N 1
ATOM 3624 C CA . ALA C 1 72 ? -44.72622 -3.36197 -20.05249 1.000 17.19869 121 ALA A CA 1
ATOM 3625 C C . ALA C 1 72 ? -44.09377 -4.70860 -20.39121 1.000 17.39367 121 ALA A C 1
ATOM 3626 O O . ALA C 1 72 ? -42.86347 -4.82905 -20.45515 1.000 17.55542 121 ALA A O 1
ATOM 3628 N N . LYS C 1 73 ? -44.91841 -5.73653 -20.62325 1.000 19.77751 122 LYS A N 1
ATOM 3629 C CA . LYS C 1 73 ? -44.36648 -7.04405 -20.96399 1.000 19.42855 122 LYS A CA 1
ATOM 3630 C C . LYS C 1 73 ? -43.61525 -7.01710 -22.28255 1.000 17.86224 122 LYS A C 1
ATOM 3631 O O . LYS C 1 73 ? -42.61944 -7.72710 -22.44204 1.000 21.14348 122 LYS A O 1
ATOM 3637 N N . LEU C 1 74 ? -44.06741 -6.19536 -23.22742 1.000 18.05097 123 LEU A N 1
ATOM 3638 C CA . LEU C 1 74 ? -43.40738 -6.11256 -24.52247 1.000 17.60893 123 LEU A CA 1
ATOM 3639 C C . LEU C 1 74 ? -42.08746 -5.36758 -24.41407 1.000 17.54286 123 LEU A C 1
ATOM 3640 O O . LEU C 1 74 ? -41.09958 -5.72978 -25.06763 1.000 18.38761 123 LEU A O 1
ATOM 3645 N N . MET C 1 75 ? -42.07351 -4.29528 -23.61831 1.000 16.51189 124 MET A N 1
ATOM 3646 C CA . MET C 1 75 ? -40.85696 -3.53200 -23.38355 1.000 16.07967 124 MET A CA 1
ATOM 3647 C C . MET C 1 75 ? -39.76275 -4.40053 -22.78788 1.000 16.20679 124 MET A C 1
ATOM 3648 O O . MET C 1 75 ? -38.57023 -4.16388 -23.02871 1.000 17.73118 124 MET A O 1
ATOM 3653 N N . ASN C 1 76 ? -40.15725 -5.40694 -22.01396 1.000 17.65496 125 ASN A N 1
ATOM 3654 C CA . ASN C 1 76 ? -39.24449 -6.25848 -21.25870 1.000 19.03928 125 ASN A CA 1
ATOM 3655 C C . ASN C 1 76 ? -38.71766 -7.42875 -22.08210 1.000 19.50531 125 ASN A C 1
ATOM 3656 O O . ASN C 1 76 ? -38.48516 -8.51878 -21.54276 1.000 21.96606 125 ASN A O 1
ATOM 3661 N N . THR C 1 77 ? -38.50571 -7.21114 -23.38228 1.000 17.83592 126 THR A N 1
ATOM 3662 C CA . THR C 1 77 ? -37.99292 -8.22788 -24.28570 1.000 19.50471 126 THR A CA 1
ATOM 3663 C C . THR C 1 77 ? -36.96007 -7.57901 -25.19261 1.000 17.57725 126 THR A C 1
ATOM 3664 O O . THR C 1 77 ? -37.00233 -6.36743 -25.43641 1.000 16.48199 126 THR A O 1
ATOM 3668 N N . ARG C 1 78 ? -36.02192 -8.38478 -25.69460 1.000 19.14603 127 ARG A N 1
ATOM 3669 C CA . ARG C 1 78 ? -35.06126 -7.84072 -26.64449 1.000 20.08455 127 ARG A CA 1
ATOM 3670 C C . ARG C 1 78 ? -35.76099 -7.33487 -27.89987 1.000 17.53162 127 ARG A C 1
ATOM 3671 O O . ARG C 1 78 ? -35.43354 -6.26102 -28.40519 1.000 18.39110 127 ARG A O 1
ATOM 3679 N N . ALA C 1 79 ? -36.76114 -8.07377 -28.38425 1.000 18.63423 128 ALA A N 1
ATOM 3680 C CA . ALA C 1 79 ? -37.46230 -7.66295 -29.59887 1.000 18.36205 128 ALA A CA 1
ATOM 3681 C C . ALA C 1 79 ? -38.22465 -6.35783 -29.39502 1.000 17.57710 128 ALA A C 1
ATOM 3682 O O . ALA C 1 79 ? -38.23916 -5.49286 -30.28573 1.000 18.24853 128 ALA A O 1
ATOM 3684 N N . GLY C 1 80 ? -38.88162 -6.20708 -28.24002 1.000 16.81117 129 GLY A N 1
ATOM 3685 C CA . GLY C 1 80 ? -39.55724 -4.95480 -27.93723 1.000 17.46052 129 GLY A CA 1
ATOM 3686 C C . GLY C 1 80 ? -38.59896 -3.78804 -27.79463 1.000 16.28092 129 GLY A C 1
ATOM 3687 O O . GLY C 1 80 ? -38.78269 -2.73840 -28.41532 1.000 15.90839 129 GLY A O 1
ATOM 3688 N N . PHE C 1 81 ? -37.54464 -3.95707 -26.98925 1.000 15.76631 130 PHE A N 1
ATOM 3689 C CA . PHE C 1 81 ? -36.54213 -2.90300 -26.88309 1.000 17.27831 130 PHE A CA 1
ATOM 3690 C C . PHE C 1 81 ? -36.02476 -2.50241 -28.25517 1.000 15.72386 130 PHE A C 1
ATOM 3691 O O . PHE C 1 81 ? -35.86509 -1.31313 -28.55065 1.000 16.52356 130 PHE A O 1
ATOM 3699 N N . SER C 1 82 ? -35.77982 -3.48970 -29.10966 1.000 16.15887 131 SER A N 1
ATOM 3700 C CA . SER C 1 82 ? -35.28343 -3.21543 -30.45268 1.000 17.35335 131 SER A CA 1
ATOM 3701 C C . SER C 1 82 ? -36.27497 -2.37583 -31.24306 1.000 16.64200 131 SER A C 1
ATOM 3702 O O . SER C 1 82 ? -35.92142 -1.32943 -31.79815 1.000 17.49191 131 SER A O 1
ATOM 3705 N N . ALA C 1 83 ? -37.53971 -2.80629 -31.28704 1.000 15.66823 132 ALA A N 1
ATOM 3706 C CA . ALA C 1 83 ? -38.52703 -2.03686 -32.03339 1.000 14.90530 132 ALA A CA 1
ATOM 3707 C C . ALA C 1 83 ? -38.64483 -0.62965 -31.47625 1.000 15.56750 132 ALA A C 1
ATOM 3708 O O . ALA C 1 83 ? -38.76856 0.34212 -32.22711 1.000 15.04800 132 ALA A O 1
ATOM 3710 N N . PHE C 1 84 ? -38.64724 -0.50856 -30.15142 1.000 15.47062 133 PHE A N 1
ATOM 3711 C CA . PHE C 1 84 ? -38.93145 0.75239 -29.48248 1.000 14.71601 133 PHE A CA 1
ATOM 3712 C C . PHE C 1 84 ? -37.73986 1.68766 -29.44288 1.000 16.16886 133 PHE A C 1
ATOM 3713 O O . PHE C 1 84 ? -37.85012 2.78866 -28.88960 1.000 16.11308 133 PHE A O 1
ATOM 3721 N N . THR C 1 85 ? -36.62365 1.29530 -30.04823 1.000 14.87267 134 THR A N 1
ATOM 3722 C CA . THR C 1 85 ? -35.49009 2.19029 -30.22441 1.000 15.43032 134 THR A CA 1
ATOM 3723 C C . THR C 1 85 ? -35.22228 2.44444 -31.70612 1.000 16.35969 134 THR A C 1
ATOM 3724 O O . THR C 1 85 ? -34.09151 2.77270 -32.08196 1.000 17.13076 134 THR A O 1
ATOM 3728 N N . ARG C 1 86 ? -36.24151 2.27879 -32.54503 1.000 14.57947 135 ARG A N 1
ATOM 3729 C CA . ARG C 1 86 ? -36.20996 2.69874 -33.94369 1.000 15.94884 135 ARG A CA 1
ATOM 3730 C C . ARG C 1 86 ? -36.91993 4.03994 -34.07736 1.000 16.91903 135 ARG A C 1
ATOM 3731 O O . ARG C 1 86 ? -38.08551 4.16673 -33.69358 1.000 16.94891 135 ARG A O 1
ATOM 3739 N N . GLN C 1 87 ? -36.23091 5.04036 -34.63639 1.000 17.63619 136 GLN A N 1
ATOM 3740 C CA . GLN C 1 87 ? -36.85719 6.35660 -34.72460 1.000 17.01944 136 GLN A CA 1
ATOM 3741 C C . GLN C 1 87 ? -38.09138 6.34490 -35.62325 1.000 19.20176 136 GLN A C 1
ATOM 3742 O O . GLN C 1 87 ? -39.03477 7.10172 -35.37572 1.000 19.22135 136 GLN A O 1
ATOM 3748 N N . ARG C 1 88 ? -38.12240 5.48027 -36.64446 1.000 17.21420 137 ARG A N 1
ATOM 3749 C CA . ARG C 1 88 ? -39.29086 5.43527 -37.52370 1.000 19.55231 137 ARG A CA 1
ATOM 3750 C C . ARG C 1 88 ? -40.52596 4.97341 -36.77581 1.000 20.28875 137 ARG A C 1
ATOM 3751 O O . ARG C 1 88 ? -41.62191 5.51205 -36.97453 1.000 20.89566 137 ARG A O 1
ATOM 3759 N N . LEU C 1 89 ? -40.38108 3.95537 -35.92772 1.000 18.77845 138 LEU A N 1
ATOM 3760 C CA . LEU C 1 89 ? -41.52916 3.51627 -35.14489 1.000 18.43597 138 LEU A CA 1
ATOM 3761 C C . LEU C 1 89 ? -41.95980 4.59284 -34.15956 1.000 17.41289 138 LEU A C 1
ATOM 3762 O O . LEU C 1 89 ? -43.15977 4.80158 -33.93149 1.000 16.72386 138 LEU A O 1
ATOM 3767 N N . ASN C 1 90 ? -41.00136 5.29936 -33.56839 1.000 17.80278 139 ASN A N 1
ATOM 3768 C CA . ASN C 1 90 ? -41.36243 6.29412 -32.57118 1.000 17.35404 139 ASN A CA 1
ATOM 3769 C C . ASN C 1 90 ? -42.07127 7.50087 -33.17450 1.000 19.45918 139 ASN A C 1
ATOM 3770 O O . ASN C 1 90 ? -42.85694 8.14726 -32.47258 1.000 19.12862 139 ASN A O 1
ATOM 3775 N N . LEU C 1 91 ? -41.86019 7.78690 -34.46568 1.000 18.47062 140 LEU A N 1
ATOM 3776 C CA . LEU C 1 91 ? -42.70441 8.76576 -35.14874 1.000 20.11521 140 LEU A CA 1
ATOM 3777 C C . LEU C 1 91 ? -44.17272 8.37171 -35.09225 1.000 19.64484 140 LEU A C 1
ATOM 3778 O O . LEU C 1 91 ? -45.04823 9.23443 -34.96001 1.000 21.46065 140 LEU A O 1
ATOM 3783 N N . HIS C 1 92 ? -44.46631 7.07715 -35.23672 1.000 18.85822 141 HIS A N 1
ATOM 3784 C CA . HIS C 1 92 ? -45.85562 6.63671 -35.14933 1.000 19.69102 141 HIS A CA 1
ATOM 3785 C C . HIS C 1 92 ? -46.38329 6.77898 -33.73077 1.000 19.78862 141 HIS A C 1
ATOM 3786 O O . HIS C 1 92 ? -47.51676 7.22974 -33.52179 1.000 19.90558 141 HIS A O 1
ATOM 3793 N N . PHE C 1 93 ? -45.58636 6.39495 -32.73220 1.000 18.82685 142 PHE A N 1
ATOM 3794 C CA . PHE C 1 93 ? -46.06089 6.57813 -31.36670 1.000 18.14287 142 PHE A CA 1
ATOM 3795 C C . PHE C 1 93 ? -46.33601 8.04689 -31.08618 1.000 19.71116 142 PHE A C 1
ATOM 3796 O O . PHE C 1 93 ? -47.30714 8.37697 -30.39807 1.000 19.64276 142 PHE A O 1
ATOM 3804 N N . LYS C 1 94 ? -45.49068 8.94562 -31.60271 1.000 18.94732 143 LYS A N 1
ATOM 3805 C CA . LYS C 1 94 ? -45.70719 10.37590 -31.38730 1.000 18.05548 143 LYS A CA 1
ATOM 3806 C C . LYS C 1 94 ? -47.05563 10.80643 -31.95331 1.000 21.04792 143 LYS A C 1
ATOM 3807 O O . LYS C 1 94 ? -47.81632 11.52565 -31.30152 1.000 21.47567 143 LYS A O 1
ATOM 3813 N N . LYS C 1 95 ? -47.36482 10.36952 -33.17108 1.000 21.39333 144 LYS A N 1
ATOM 3814 C CA . LYS C 1 95 ? -48.65137 10.70500 -33.77402 1.000 21.15670 144 LYS A CA 1
ATOM 3815 C C . LYS C 1 95 ? -49.81285 10.11842 -32.98003 1.000 23.07424 144 LYS A C 1
ATOM 3816 O O . LYS C 1 95 ? -50.82040 10.79831 -32.74183 1.000 23.72864 144 LYS A O 1
ATOM 3822 N N . LEU C 1 96 ? -49.69559 8.85687 -32.55645 1.000 21.98444 145 LEU A N 1
ATOM 3823 C CA . LEU C 1 96 ? -50.76769 8.23497 -31.78587 1.000 22.73808 145 LEU A CA 1
ATOM 3824 C C . LEU C 1 96 ? -51.01507 8.98030 -30.48351 1.000 22.02981 145 LEU A C 1
ATOM 3825 O O . LEU C 1 96 ? -52.16537 9.24661 -30.11646 1.000 21.30696 145 LEU A O 1
ATOM 3830 N N . PHE C 1 97 ? -49.94893 9.30821 -29.75132 1.000 20.34127 146 PHE A N 1
ATOM 3831 C CA . PHE C 1 97 ? -50.15833 9.95979 -28.46572 1.000 20.02021 146 PHE A CA 1
ATOM 3832 C C . PHE C 1 97 ? -50.62682 11.39723 -28.63633 1.000 20.85664 146 PHE A C 1
ATOM 3833 O O . PHE C 1 97 ? -51.43486 11.87009 -27.83453 1.000 21.73510 146 PHE A O 1
ATOM 3841 N N . ASP C 1 98 ? -50.13968 12.10362 -29.66175 1.000 22.03364 147 ASP A N 1
ATOM 3842 C CA . ASP C 1 98 ? -50.68072 13.42727 -29.95629 1.000 22.03946 147 ASP A CA 1
ATOM 3843 C C . ASP C 1 98 ? -52.17794 13.34256 -30.22316 1.000 23.41385 147 ASP A C 1
ATOM 3844 O O . ASP C 1 98 ? -52.94926 14.18933 -29.75964 1.000 23.98334 147 ASP A O 1
ATOM 3849 N N . THR C 1 99 ? -52.60054 12.31398 -30.96422 1.000 21.98169 148 THR A N 1
ATOM 3850 C CA . THR C 1 99 ? -54.02107 12.11457 -31.24133 1.000 23.92273 148 THR A CA 1
ATOM 3851 C C . THR C 1 99 ? -54.79712 11.90231 -29.95081 1.000 24.33917 148 THR A C 1
ATOM 3852 O O . THR C 1 99 ? -55.85539 12.51040 -29.72930 1.000 24.82425 148 THR A O 1
ATOM 3856 N N . TRP C 1 100 ? -54.29150 11.01991 -29.09020 1.000 22.29129 149 TRP A N 1
ATOM 3857 C CA . TRP C 1 100 ? -54.91909 10.82276 -27.78905 1.000 23.73628 149 TRP A CA 1
ATOM 3858 C C . TRP C 1 100 ? -54.97207 12.12794 -27.00713 1.000 24.31680 149 TRP A C 1
ATOM 3859 O O . TRP C 1 100 ? -55.97698 12.42702 -26.34956 1.000 25.00892 149 TRP A O 1
ATOM 3870 N N . GLY C 1 101 ? -53.89193 12.91739 -27.06254 1.000 23.17673 150 GLY A N 1
ATOM 3871 C CA . GLY C 1 101 ? -53.86642 14.18109 -26.34118 1.000 25.40152 150 GLY A CA 1
ATOM 3872 C C . GLY C 1 101 ? -54.95226 15.14439 -26.78281 1.000 26.89647 150 GLY A C 1
ATOM 3873 O O . GLY C 1 101 ? -55.47100 15.91549 -25.97003 1.000 27.11986 150 GLY A O 1
ATOM 3874 N N . LEU C 1 102 ? -55.30124 15.12811 -28.06948 1.000 25.96182 151 LEU A N 1
ATOM 3875 C CA . LEU C 1 102 ? -56.41013 15.95876 -28.53068 1.000 28.41152 151 LEU A CA 1
ATOM 3876 C C . LEU C 1 102 ? -57.69621 15.58867 -27.81058 1.000 28.26894 151 LEU A C 1
ATOM 3877 O O . LEU C 1 102 ? -58.45331 16.46708 -27.37995 1.000 31.58627 151 LEU A O 1
ATOM 3882 N N . PHE C 1 103 ? -57.95807 14.29009 -27.66049 1.000 27.30829 152 PHE A N 1
ATOM 3883 C CA . PHE C 1 103 ? -59.12512 13.86684 -26.89971 1.000 27.48055 152 PHE A CA 1
ATOM 3884 C C . PHE C 1 103 ? -59.01817 14.29002 -25.44178 1.000 27.25550 152 PHE A C 1
ATOM 3885 O O . PHE C 1 103 ? -60.00514 14.71301 -24.82973 1.000 26.38152 152 PHE A O 1
ATOM 3893 N N . LEU C 1 104 ? -57.82585 14.16844 -24.85643 1.000 23.39317 153 LEU A N 1
ATOM 3894 C CA . LEU C 1 104 ? -57.68602 14.45896 -23.43587 1.000 24.56957 153 LEU A CA 1
ATOM 3895 C C . LEU C 1 104 ? -57.81996 15.94575 -23.13272 1.000 24.93096 153 LEU A C 1
ATOM 3896 O O . LEU C 1 104 ? -58.01032 16.31138 -21.96596 1.000 25.53213 153 LEU A O 1
ATOM 3901 N N . SER C 1 105 ? -57.73563 16.79919 -24.14988 1.000 26.65440 154 SER A N 1
ATOM 3902 C CA . SER C 1 105 ? -57.93997 18.23457 -24.00121 1.000 27.51649 154 SER A CA 1
ATOM 3903 C C . SER C 1 105 ? -59.38084 18.64952 -24.25639 1.000 30.21327 154 SER A C 1
ATOM 3904 O O . SER C 1 105 ? -59.70395 19.83136 -24.10872 1.000 32.81874 154 SER A O 1
ATOM 3907 N N . SER C 1 106 ? -60.23903 17.71182 -24.63749 1.000 29.45017 155 SER A N 1
ATOM 3908 C CA . SER C 1 106 ? -61.61177 17.99288 -25.02791 1.000 31.42806 155 SER A CA 1
ATOM 3909 C C . SER C 1 106 ? -62.56580 17.76263 -23.86167 1.000 30.92353 155 SER A C 1
ATOM 3910 O O . SER C 1 106 ? -62.25764 17.05971 -22.89428 1.000 30.64741 155 SER A O 1
ATOM 3913 N N . LYS C 1 107 ? -63.75280 18.36275 -23.96993 1.000 32.20020 156 LYS A N 1
ATOM 3914 C CA . LYS C 1 107 ? -64.74182 18.20759 -22.91142 1.000 31.86719 156 LYS A CA 1
ATOM 3915 C C . LYS C 1 107 ? -65.17484 16.75507 -22.74283 1.000 30.62007 156 LYS A C 1
ATOM 3916 O O . LYS C 1 107 ? -65.57207 16.35200 -21.64426 1.000 32.42596 156 LYS A O 1
ATOM 3922 N N . ASP C 1 108 ? -65.10940 15.95349 -23.80956 1.000 30.83006 157 ASP A N 1
ATOM 3923 C CA . ASP C 1 108 ? -65.50486 14.55490 -23.69112 1.000 32.53066 157 ASP A CA 1
ATOM 3924 C C . A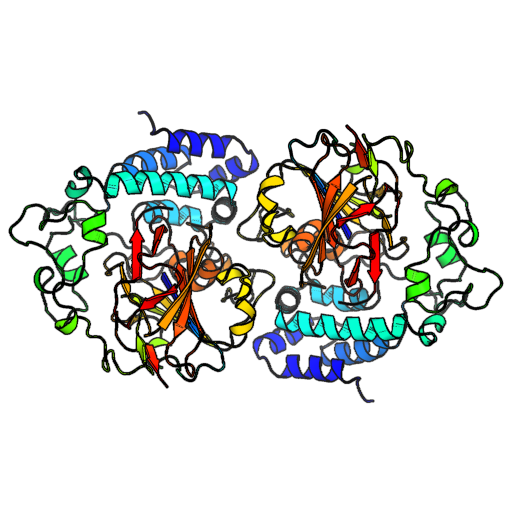SP C 1 108 ? -64.64836 13.78985 -22.68924 1.000 31.13918 157 ASP A C 1
ATOM 3925 O O . ASP C 1 108 ? -65.10569 12.77765 -22.14552 1.000 31.47609 157 ASP A O 1
ATOM 3930 N N . SER C 1 109 ? -63.41651 14.23953 -22.43282 1.000 28.56947 158 SER A N 1
ATOM 3931 C CA . SER C 1 109 ? -62.53905 13.51416 -21.52377 1.000 29.38656 158 SER A CA 1
ATOM 3932 C C . SER C 1 109 ? -62.85135 13.78019 -20.05962 1.000 28.57034 158 SER A C 1
ATOM 3933 O O . SER C 1 109 ? -62.14878 13.25888 -19.18698 1.000 27.95463 158 SER A O 1
ATOM 3936 N N . ARG C 1 110 ? -63.88883 14.56488 -19.76556 1.000 30.04835 159 ARG A N 1
ATOM 3937 C CA . ARG C 1 110 ? -64.28060 14.79394 -18.38382 1.000 29.82086 159 ARG A CA 1
ATOM 3938 C C . ARG C 1 110 ? -64.97628 13.59275 -17.75864 1.000 29.42724 159 ARG A C 1
ATOM 3939 O O . ARG C 1 110 ? -65.17469 13.58322 -16.53996 1.000 30.34074 159 ARG A O 1
ATOM 3947 N N . ASN C 1 111 ? -65.33509 12.57996 -18.55353 1.000 31.10747 160 ASN A N 1
ATOM 3948 C CA . ASN C 1 111 ? -66.18511 11.50330 -18.05815 1.000 31.48055 160 ASN A CA 1
ATOM 3949 C C . ASN C 1 111 ? -65.48671 10.60056 -17.04819 1.000 30.26038 160 ASN A C 1
ATOM 3950 O O . ASN C 1 111 ? -66.14092 9.73065 -16.46774 1.000 32.42745 160 ASN A O 1
ATOM 3955 N N . VAL C 1 112 ? -64.18200 10.77249 -16.81622 1.000 29.98978 161 VAL A N 1
ATOM 3956 C CA . VAL C 1 112 ? -63.53186 10.08268 -15.70651 1.000 27.59699 161 VAL A CA 1
ATOM 3957 C C . VAL C 1 112 ? -63.38432 10.97331 -14.48353 1.000 28.14875 161 VAL A C 1
ATOM 3958 O O . VAL C 1 112 ? -62.93503 10.49326 -13.42978 1.000 28.35436 161 VAL A O 1
ATOM 3962 N N . LEU C 1 113 ? -63.72324 12.25599 -14.59232 1.000 27.97541 162 LEU A N 1
ATOM 3963 C CA . LEU C 1 113 ? -63.67373 13.17197 -13.45676 1.000 26.21646 162 LEU A CA 1
ATOM 3964 C C . LEU C 1 113 ? -64.98980 13.05290 -12.69069 1.000 30.63534 162 LEU A C 1
ATOM 3965 O O . LEU C 1 113 ? -65.81792 13.96294 -12.65591 1.000 33.70624 162 LEU A O 1
ATOM 3970 N N . VAL C 1 114 ? -65.16526 11.87686 -12.08670 1.000 30.75652 163 VAL A N 1
ATOM 3971 C CA . VAL C 1 114 ? -66.37906 11.50528 -11.36451 1.000 32.38171 163 VAL A CA 1
ATOM 3972 C C . VAL C 1 114 ? -65.96593 10.70983 -10.13262 1.000 33.74616 163 VAL A C 1
ATOM 3973 O O . VAL C 1 114 ? -64.81123 10.30820 -9.98574 1.000 33.81521 163 VAL A O 1
ATOM 3977 N N . ALA C 1 115 ? -66.93004 10.46719 -9.24097 1.000 34.00936 164 ALA A N 1
ATOM 3978 C CA . ALA C 1 115 ? -66.64927 9.72385 -8.01890 1.000 34.91998 164 ALA A CA 1
ATOM 3979 C C . ALA C 1 115 ? -66.89705 8.22757 -8.16432 1.000 35.47621 164 ALA A C 1
ATOM 3980 O O . ALA C 1 115 ? -66.62373 7.47103 -7.22430 1.000 37.12744 164 ALA A O 1
ATOM 3982 N N . ASP C 1 116 ? -67.37024 7.78961 -9.32554 1.000 36.58834 165 ASP A N 1
ATOM 3983 C CA . ASP C 1 116 ? -67.75327 6.40067 -9.53035 1.000 37.76075 165 ASP A CA 1
ATOM 3984 C C . ASP C 1 116 ? -66.61672 5.43846 -9.20467 1.000 38.05946 165 ASP A C 1
ATOM 3985 O O . ASP C 1 116 ? -65.44302 5.69621 -9.48838 1.000 38.18294 165 ASP A O 1
ATOM 3990 N N . GLN C 1 117 ? -66.98647 4.31307 -8.60354 1.000 41.17211 166 GLN A N 1
ATOM 3991 C CA . GLN C 1 117 ? -66.13872 3.13152 -8.55952 1.000 40.13154 166 GLN A CA 1
ATOM 3992 C C . GLN C 1 117 ? -66.45041 2.29226 -9.79394 1.000 40.29982 166 GLN A C 1
ATOM 3993 O O . GLN C 1 117 ? -67.56463 1.77853 -9.93506 1.000 42.21379 166 GLN A O 1
ATOM 3999 N N . PHE C 1 118 ? -65.48530 2.17733 -10.70153 1.000 39.13435 167 PHE A N 1
ATOM 4000 C CA . PHE C 1 118 ? -65.74205 1.49438 -11.96478 1.000 39.72447 167 PHE A CA 1
ATOM 4001 C C . PHE C 1 118 ? -65.67892 -0.02450 -11.83704 1.000 41.28249 167 PHE A C 1
ATOM 4002 O O . PHE C 1 118 ? -66.53063 -0.73034 -12.38901 1.000 45.43489 167 PHE A O 1
ATOM 4010 N N . ASP C 1 119 ? -64.67856 -0.54500 -11.13980 1.000 43.29960 168 ASP A N 1
ATOM 4011 C CA . ASP C 1 119 ? -64.64240 -1.95696 -10.78157 1.000 43.73846 168 ASP A CA 1
ATOM 4012 C C . ASP C 1 119 ? -63.92408 -2.06125 -9.44050 1.000 43.52541 168 ASP A C 1
ATOM 4013 O O . ASP C 1 119 ? -63.74019 -1.05732 -8.74436 1.000 44.61535 168 ASP A O 1
ATOM 4018 N N . ASP C 1 120 ? -63.50875 -3.27281 -9.07089 1.000 46.65313 169 ASP A N 1
ATOM 4019 C CA . ASP C 1 120 ? -62.89998 -3.45361 -7.75857 1.000 45.39928 169 ASP A CA 1
ATOM 4020 C C . ASP C 1 120 ? -61.57679 -2.70962 -7.61906 1.000 45.08168 169 ASP A C 1
ATOM 4021 O O . ASP C 1 120 ? -61.17771 -2.38790 -6.49490 1.000 47.71053 169 ASP A O 1
ATOM 4026 N N . ARG C 1 121 ? -60.89507 -2.41199 -8.72454 1.000 42.94454 170 ARG A N 1
ATOM 4027 C CA . ARG C 1 121 ? -59.55712 -1.84495 -8.65872 1.000 42.88664 170 ARG A CA 1
ATOM 4028 C C . ARG C 1 121 ? -59.42811 -0.46776 -9.29672 1.000 41.01405 170 ARG A C 1
ATOM 4029 O O . ARG C 1 121 ? -58.35023 0.13526 -9.20379 1.000 41.13285 170 ARG A O 1
ATOM 4037 N N . HIS C 1 122 ? -60.48189 0.05105 -9.92789 1.000 38.51094 171 HIS A N 1
ATOM 4038 C CA . HIS C 1 122 ? -60.42185 1.30570 -10.66415 1.000 38.38370 171 HIS A CA 1
ATOM 4039 C C . HIS C 1 122 ? -61.59403 2.19939 -10.28809 1.000 38.55736 171 HIS A C 1
ATOM 4040 O O . HIS C 1 122 ? -62.71966 1.72185 -10.10266 1.000 38.26569 171 HIS A O 1
ATOM 4047 N N . CYS C 1 123 ? -61.32776 3.50134 -10.19978 1.000 35.77752 172 CYS A N 1
ATOM 4048 C CA . CYS C 1 123 ? -62.35376 4.47321 -9.85349 1.000 34.19314 172 CYS A CA 1
ATOM 4049 C C . CYS C 1 123 ? -62.05376 5.79313 -10.54985 1.000 33.02618 172 CYS A C 1
ATOM 4050 O O . CYS C 1 123 ? -60.96256 6.00821 -11.08928 1.000 30.29381 172 CYS A O 1
ATOM 4053 N N . GLY C 1 124 ? -63.04786 6.67533 -10.54571 1.000 32.75146 173 GLY A N 1
ATOM 4054 C CA . GLY C 1 124 ? -62.85426 8.00474 -11.08088 1.000 31.48854 173 GLY A CA 1
ATOM 4055 C C . GLY C 1 124 ? -61.96339 8.85069 -10.19365 1.000 31.47222 173 GLY A C 1
ATOM 4056 O O . GLY C 1 124 ? -61.70783 8.53644 -9.03239 1.000 29.76953 173 GLY A O 1
ATOM 4057 N N . TRP C 1 125 ? -61.46487 9.94891 -10.77050 1.000 29.36108 174 TRP A N 1
ATOM 4058 C CA . TRP C 1 125 ? -60.50432 10.79618 -10.07650 1.000 28.79201 174 TRP A CA 1
ATOM 4059 C C . TRP C 1 125 ? -61.11993 11.63472 -8.96991 1.000 31.77599 174 TRP A C 1
ATOM 4060 O O . TRP C 1 125 ? -60.37390 12.16276 -8.13797 1.000 29.82450 174 TRP A O 1
ATOM 4071 N N . LEU C 1 126 ? -62.44594 11.77485 -8.93373 1.000 30.43478 175 LEU A N 1
ATOM 4072 C CA . LEU C 1 126 ? -63.10967 12.47609 -7.84418 1.000 33.53788 175 LEU A CA 1
ATOM 4073 C C . LEU C 1 126 ? -63.61111 11.52316 -6.77085 1.000 34.53269 175 LEU A C 1
ATOM 4074 O O . LEU C 1 126 ? -64.27771 11.96291 -5.82861 1.000 37.56570 175 LEU A O 1
ATOM 4079 N N . ASN C 1 127 ? -63.30045 10.23420 -6.88951 1.000 35.46572 176 ASN A N 1
ATOM 4080 C CA . ASN C 1 127 ? -63.53245 9.28861 -5.80511 1.000 35.92607 176 ASN A CA 1
ATOM 4081 C C . ASN C 1 127 ? -62.62435 9.61041 -4.62338 1.000 34.56049 176 ASN A C 1
ATOM 4082 O O . ASN C 1 127 ? -61.45848 9.96929 -4.79587 1.000 33.64284 176 ASN A O 1
ATOM 4087 N N . GLU C 1 128 ? -63.16595 9.48746 -3.40802 1.000 37.23812 177 GLU A N 1
ATOM 4088 C CA . GLU C 1 128 ? -62.39715 9.84693 -2.21927 1.000 36.05432 177 GLU A CA 1
ATOM 4089 C C . GLU C 1 128 ? -61.04691 9.14153 -2.18193 1.000 36.83660 177 GLU A C 1
ATOM 4090 O O . GLU C 1 128 ? -60.07745 9.67757 -1.63229 1.000 36.73817 177 GLU A O 1
ATOM 4096 N N . ARG C 1 129 ? -60.96565 7.93892 -2.74955 1.000 37.45097 178 ARG A N 1
ATOM 4097 C CA . ARG C 1 129 ? -59.70798 7.20212 -2.75341 1.000 37.65182 178 ARG A CA 1
ATOM 4098 C C . ARG C 1 129 ? -58.67334 7.89048 -3.63643 1.000 36.07892 178 ARG A C 1
ATOM 4099 O O . ARG C 1 129 ? -57.49305 7.98630 -3.27279 1.000 37.41416 178 ARG A O 1
ATOM 4107 N N . ALA C 1 130 ? -59.09813 8.36630 -4.80828 1.000 35.03039 179 ALA A N 1
ATOM 4108 C CA . ALA C 1 130 ? -58.18175 9.06275 -5.70388 1.000 33.13909 179 ALA A CA 1
ATOM 4109 C C . ALA C 1 130 ? -57.80415 10.42341 -5.13701 1.000 33.47782 179 ALA A C 1
ATOM 4110 O O . ALA C 1 130 ? -56.62312 10.79306 -5.10720 1.000 31.29179 179 ALA A O 1
ATOM 4112 N N . LEU C 1 131 ? -58.80126 11.18163 -4.67176 1.000 31.80977 180 LEU A N 1
ATOM 4113 C CA . LEU C 1 131 ? -58.52041 12.46459 -4.03767 1.000 31.71463 180 LEU A CA 1
ATOM 4114 C C . LEU C 1 131 ? -57.51023 12.30802 -2.91112 1.000 34.44986 180 LEU A C 1
ATOM 4115 O O . LEU C 1 131 ? -56.57313 13.10597 -2.78637 1.000 32.01121 180 LEU A O 1
ATOM 4120 N N . SER C 1 132 ? -57.69070 11.28404 -2.07406 1.000 35.33734 181 SER A N 1
ATOM 4121 C CA . SER C 1 132 ? -56.78607 11.07236 -0.95167 1.000 34.29278 181 SER A CA 1
ATOM 4122 C C . SER C 1 132 ? -55.36230 10.81008 -1.42974 1.000 35.39552 181 SER A C 1
ATOM 4123 O O . SER C 1 132 ? -54.40233 11.37913 -0.89812 1.000 34.87953 181 SER A O 1
ATOM 4126 N N . ALA C 1 133 ? -55.20421 9.94195 -2.43193 1.000 34.27562 182 ALA A N 1
ATOM 4127 C CA . ALA C 1 133 ? -53.86417 9.62957 -2.91756 1.000 33.71669 182 ALA A CA 1
ATOM 4128 C C . ALA C 1 133 ? -53.17858 10.87499 -3.45710 1.000 34.35293 182 ALA A C 1
ATOM 4129 O O . ALA C 1 133 ? -51.95332 11.02098 -3.34655 1.000 32.19455 182 ALA A O 1
ATOM 4131 N N . MET C 1 134 ? -53.95535 11.79270 -4.03537 1.000 31.49333 183 MET A N 1
ATOM 4132 C CA . MET C 1 134 ? -53.37046 12.97788 -4.64369 1.000 30.40917 183 MET A CA 1
ATOM 4133 C C . MET C 1 134 ? -52.96648 14.04501 -3.62942 1.000 31.66752 183 MET A C 1
ATOM 4134 O O . MET C 1 134 ? -52.19191 14.93805 -3.98154 1.000 29.25082 183 MET A O 1
ATOM 4139 N N . VAL C 1 135 ? -53.45383 13.99485 -2.38912 1.000 30.54880 184 VAL A N 1
ATOM 4140 C CA . VAL C 1 135 ? -52.99336 14.95493 -1.38784 1.000 30.87990 184 VAL A CA 1
ATOM 4141 C C . VAL C 1 135 ? -52.10628 14.29061 -0.33540 1.000 31.90512 184 VAL A C 1
ATOM 4142 O O .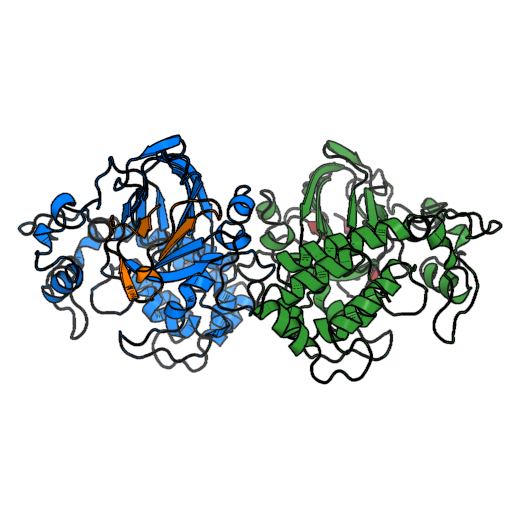 VAL C 1 135 ? -51.87537 14.86471 0.72421 1.000 33.08135 184 VAL A O 1
ATOM 4146 N N . LYS C 1 136 ? -51.58534 13.09722 -0.62986 1.000 31.34698 185 LYS A N 1
ATOM 4147 C CA . LYS C 1 136 ? -50.73549 12.38302 0.32009 1.000 33.02683 185 LYS A CA 1
ATOM 4148 C C . LYS C 1 136 ? -49.65506 13.27635 0.93120 1.000 33.16346 185 LYS A C 1
ATOM 4149 O O . LYS C 1 136 ? -49.36460 13.17763 2.13036 1.000 32.96358 185 LYS A O 1
ATOM 4155 N N . HIS C 1 137 ? -49.03839 14.15049 0.13242 1.000 31.68766 186 HIS A N 1
ATOM 4156 C CA . HIS C 1 137 ? -47.88041 14.91050 0.59143 1.000 29.71165 186 HIS A CA 1
ATOM 4157 C C . HIS C 1 137 ? -48.21093 16.36585 0.91219 1.000 29.36500 186 HIS A C 1
ATOM 4158 O O . HIS C 1 137 ? -47.32678 17.22525 0.88053 1.000 29.24514 186 HIS A O 1
ATOM 4165 N N . TYR C 1 138 ? -49.46517 16.65111 1.28613 1.000 31.73665 187 TYR A N 1
ATOM 4166 C CA . TYR C 1 138 ? -49.88482 18.01961 1.57240 1.000 29.80063 187 TYR A CA 1
ATOM 4167 C C . TYR C 1 138 ? -50.40410 18.17860 2.99776 1.000 34.09364 187 TYR A C 1
ATOM 4168 O O . TYR C 1 138 ? -51.20665 19.07467 3.26694 1.000 33.10266 187 TYR A O 1
ATOM 4177 N N . ASN C 1 139 ? -49.95799 17.31148 3.90327 1.000 33.49753 188 ASN A N 1
ATOM 4178 C CA . ASN C 1 139 ? -50.06509 17.52482 5.34962 1.000 35.90343 188 ASN A CA 1
ATOM 4179 C C . ASN C 1 139 ? -51.50616 17.76788 5.79474 1.000 35.59304 188 ASN A C 1
ATOM 4180 O O . ASN C 1 139 ? -51.79934 18.67886 6.57640 1.000 37.66062 188 ASN A O 1
ATOM 4185 N N . GLY C 1 140 ? -52.40884 16.91636 5.31250 1.000 37.27681 189 GLY A N 1
ATOM 4186 C CA . GLY C 1 140 ? -53.77956 16.90138 5.77807 1.000 35.52051 189 GLY A CA 1
ATOM 4187 C C . GLY C 1 140 ? -54.72660 17.82962 5.05359 1.000 37.18905 189 GLY A C 1
ATOM 4188 O O . GLY C 1 140 ? -55.93901 17.75491 5.29006 1.000 36.58625 189 GLY A O 1
ATOM 4189 N N . ARG C 1 141 ? -54.22226 18.70333 4.18929 1.000 36.23132 190 ARG A N 1
ATOM 4190 C CA . ARG C 1 141 ? -55.09084 19.56566 3.40528 1.000 34.17529 190 ARG A CA 1
ATOM 4191 C C . ARG C 1 141 ? -55.82508 18.75765 2.33824 1.000 36.37554 190 ARG A C 1
ATOM 4192 O O . ARG C 1 141 ? -55.29568 17.78959 1.77761 1.000 33.63526 190 ARG A O 1
ATOM 4200 N N . ALA C 1 142 ? -57.05804 19.17011 2.05913 1.000 34.00575 191 ALA A N 1
ATOM 4201 C CA . ALA C 1 142 ? -57.91281 18.47362 1.11329 1.000 32.91991 191 ALA A CA 1
ATOM 4202 C C . ALA C 1 142 ? -57.59693 18.89655 -0.31867 1.000 32.70341 191 ALA A C 1
ATOM 4203 O O . ALA C 1 142 ? -57.03871 19.96765 -0.57108 1.000 31.41624 191 ALA A O 1
ATOM 4205 N N . PHE C 1 143 ? -57.98009 18.03212 -1.26288 1.000 32.88532 192 PHE A N 1
ATOM 4206 C CA . PHE C 1 143 ? -57.71373 18.28806 -2.67690 1.000 31.41708 192 PHE A CA 1
ATOM 4207 C C . PHE C 1 143 ? -58.21425 19.66508 -3.10184 1.000 32.18087 192 PHE A C 1
ATOM 4208 O O . PHE C 1 143 ? -57.50674 20.40772 -3.78958 1.000 30.68477 192 PHE A O 1
ATOM 4216 N N . ASP C 1 144 ? -59.44489 20.02429 -2.71261 1.000 29.93010 193 ASP A N 1
ATOM 4217 C CA . ASP C 1 144 ? -59.97601 21.31532 -3.13700 1.000 31.64606 193 ASP A CA 1
ATOM 4218 C C . ASP C 1 144 ? -59.31317 22.49127 -2.43230 1.000 32.26199 193 ASP A C 1
ATOM 4219 O O . ASP C 1 144 ? -59.48884 23.63142 -2.87664 1.000 34.04078 193 ASP A O 1
ATOM 4224 N N . GLU C 1 145 ? -58.57912 22.24987 -1.34140 1.000 32.29279 194 GLU A N 1
ATOM 4225 C CA . GLU C 1 145 ? -57.79783 23.30672 -0.70744 1.000 32.04835 194 GLU A CA 1
ATOM 4226 C C . GLU C 1 145 ? -56.45762 23.48495 -1.40993 1.000 32.22698 194 GLU A C 1
ATOM 4227 O O . GLU C 1 145 ? -56.01777 24.61544 -1.65282 1.000 31.99472 194 GLU A O 1
ATOM 4233 N N . VAL C 1 146 ? -55.81752 22.37050 -1.76117 1.000 29.82037 195 VAL A N 1
ATOM 4234 C CA . VAL C 1 146 ? -54.50437 22.41979 -2.39821 1.000 27.73908 195 VAL A CA 1
ATOM 4235 C C . VAL C 1 146 ? -54.61289 22.90465 -3.83901 1.000 30.16884 195 VAL A C 1
ATOM 4236 O O . VAL C 1 146 ? -53.78631 23.70094 -4.30524 1.000 28.70494 195 VAL A O 1
ATOM 4240 N N . PHE C 1 147 ? -55.60822 22.42455 -4.57304 1.000 27.01347 196 PHE A N 1
ATOM 4241 C CA . PHE C 1 147 ? -55.67838 22.65139 -6.00662 1.000 28.27236 196 PHE A CA 1
ATOM 4242 C C . PHE C 1 147 ? -56.83661 23.57619 -6.34910 1.000 30.54790 196 PHE A C 1
ATOM 4243 O O . PHE C 1 147 ? -57.88318 23.57009 -5.68746 1.000 30.28521 196 PHE A O 1
ATOM 4251 N N . LEU C 1 148 ? -56.62548 24.37741 -7.39196 1.000 30.17442 197 LEU A N 1
ATOM 4252 C CA . LEU C 1 148 ? -57.64149 25.30754 -7.86548 1.000 32.34061 197 LEU A CA 1
ATOM 4253 C C . LEU C 1 148 ? -58.73012 24.54182 -8.60792 1.000 32.22005 197 LEU A C 1
ATOM 4254 O O . LEU C 1 148 ? -58.47521 23.95358 -9.66527 1.000 30.99596 197 LEU A O 1
ATOM 4259 N N . CYS C 1 149 ? -59.93872 24.54636 -8.05114 1.000 33.82136 198 CYS A N 1
ATOM 4260 C CA . CYS C 1 149 ? -61.06650 23.78224 -8.57212 1.000 32.64345 198 CYS A CA 1
ATOM 4261 C C . CYS C 1 149 ? -62.32675 24.31068 -7.89398 1.000 32.99623 198 CYS A C 1
ATOM 4262 O O . CYS C 1 149 ? -62.26522 25.20286 -7.04526 1.000 33.77199 198 CYS A O 1
ATOM 4265 N N . ASP C 1 150 ? -63.47007 23.74145 -8.26885 1.000 33.19574 199 ASP A N 1
ATOM 4266 C CA . ASP C 1 150 ? -64.76513 24.06485 -7.66411 1.000 34.14906 199 ASP A CA 1
ATOM 4267 C C . ASP C 1 150 ? -65.39884 22.74085 -7.25411 1.000 33.49710 199 ASP A C 1
ATOM 4268 O O . ASP C 1 150 ? -65.99013 22.04788 -8.08824 1.000 35.14453 199 ASP A O 1
ATOM 4273 N N . LYS C 1 151 ? -65.24569 22.37921 -5.97773 1.000 34.28365 200 LYS A N 1
ATOM 4274 C CA . LYS C 1 151 ? -65.69549 21.07043 -5.51706 1.000 36.57367 200 LYS A CA 1
ATOM 4275 C C . LYS C 1 151 ? -67.20190 20.89096 -5.64120 1.000 38.83751 200 LYS A C 1
ATOM 4276 O O . LYS C 1 151 ? -67.68575 19.75834 -5.53774 1.000 39.86457 200 LYS A O 1
ATOM 4282 N N . ASN C 1 152 ? -67.94884 21.97219 -5.85439 1.000 39.53087 201 ASN A N 1
ATOM 4283 C CA . ASN C 1 152 ? -69.39819 21.90597 -5.98914 1.000 38.24472 201 ASN A CA 1
ATOM 4284 C C . ASN C 1 152 ? -69.85413 21.91265 -7.44184 1.000 38.05898 201 ASN A C 1
ATOM 4285 O O . ASN C 1 152 ? -71.05670 21.81793 -7.70012 1.000 40.63976 201 ASN A O 1
ATOM 4290 N N . ALA C 1 153 ? -68.93273 22.01021 -8.39389 1.000 38.27333 202 ALA A N 1
ATOM 4291 C CA . ALA C 1 153 ? -69.29096 21.97810 -9.79938 1.000 37.04909 202 ALA A CA 1
ATOM 4292 C C . ALA C 1 153 ? -69.09867 20.58116 -10.37038 1.000 37.87420 202 ALA A C 1
ATOM 4293 O O . ALA C 1 153 ? -68.28969 19.79550 -9.86644 1.000 38.75263 202 ALA A O 1
ATOM 4295 N N . PRO C 1 154 ? -69.83948 20.22817 -11.41886 1.000 38.89476 203 PRO A N 1
ATOM 4296 C CA . PRO C 1 154 ? -69.58484 18.94985 -12.09160 1.000 34.35890 203 PRO A CA 1
ATOM 4297 C C . PRO C 1 154 ? -68.13732 18.88633 -12.55162 1.000 34.37035 203 PRO A C 1
ATOM 4298 O O . PRO C 1 154 ? -67.57890 19.87678 -13.02517 1.000 33.11395 203 PRO A O 1
ATOM 4302 N N . TYR C 1 155 ? -67.53407 17.71174 -12.39917 1.000 33.90553 204 TYR A N 1
ATOM 4303 C CA . TYR C 1 155 ? -66.13712 17.48543 -12.77946 1.000 31.00003 204 TYR A CA 1
ATOM 4304 C C . TYR C 1 155 ? -65.17734 18.35938 -11.98464 1.000 32.98109 204 TYR A C 1
ATOM 4305 O O . TYR C 1 155 ? -64.03416 18.57481 -12.40500 1.000 31.97040 204 TYR A O 1
ATOM 4314 N N . TYR C 1 156 ? -65.60953 18.85725 -10.82762 1.000 32.61641 205 TYR A N 1
ATOM 4315 C CA . TYR C 1 156 ? -64.84556 19.81904 -10.03665 1.000 34.01653 205 TYR A CA 1
ATOM 4316 C C . TYR C 1 156 ? -64.48541 21.06675 -10.83363 1.000 33.92220 205 TYR A C 1
ATOM 4317 O O . TYR C 1 156 ? -63.52559 21.76594 -10.49020 1.000 31.85335 205 TYR A O 1
ATOM 4326 N N . GLY C 1 157 ? -65.22930 21.35930 -11.89834 1.000 31.21892 206 GLY A N 1
ATOM 4327 C CA . GLY C 1 157 ? -64.99415 22.55227 -12.68466 1.000 30.59344 206 GLY A CA 1
ATOM 4328 C C . GLY C 1 157 ? -63.90739 22.43612 -13.73490 1.000 32.27137 206 GLY A C 1
ATOM 4329 O O . GLY C 1 157 ? -63.68151 23.40022 -14.47675 1.000 32.13580 206 GLY A O 1
ATOM 4330 N N . PHE C 1 158 ? -63.23857 21.29324 -13.83220 1.000 29.62721 207 PHE A N 1
ATOM 4331 C CA . PHE C 1 158 ? -62.23274 21.09525 -14.86675 1.000 30.94412 207 PHE A CA 1
ATOM 4332 C C . PHE C 1 158 ? -62.89202 20.90070 -16.22596 1.000 31.41665 207 PHE A C 1
ATOM 4333 O O . PHE C 1 158 ? -63.94475 20.26595 -16.33772 1.000 31.11584 207 PHE A O 1
ATOM 4341 N N . ASN C 1 159 ? -62.26196 21.44585 -17.26596 1.000 30.16080 208 ASN A N 1
ATOM 4342 C CA . ASN C 1 159 ? -62.83800 21.38847 -18.60374 1.000 32.92016 208 ASN A CA 1
ATOM 4343 C C . ASN C 1 159 ? -62.42675 20.15496 -19.39241 1.000 32.39977 208 ASN A C 1
ATOM 4344 O O . ASN C 1 159 ? -63.01109 19.88491 -20.44529 1.000 31.99701 208 ASN A O 1
ATOM 4349 N N . SER C 1 160 ? -61.42461 19.41705 -18.93335 1.000 28.95841 209 SER A N 1
ATOM 4350 C CA . SER C 1 160 ? -60.91403 18.28144 -19.68533 1.000 29.03814 209 SER A CA 1
ATOM 4351 C C . SER C 1 160 ? -60.03651 17.48157 -18.74150 1.000 27.03350 209 SER A C 1
ATOM 4352 O O . SER C 1 160 ? -59.68455 17.94731 -17.65698 1.000 25.89394 209 SER A O 1
ATOM 4355 N N . TYR C 1 161 ? -59.68658 16.26713 -19.16208 1.000 26.50389 210 TYR A N 1
ATOM 4356 C CA . TYR C 1 161 ? -58.73918 15.49917 -18.36466 1.000 26.71468 210 TYR A CA 1
ATOM 4357 C C . TYR C 1 161 ? -57.40608 16.22733 -18.25825 1.000 25.07421 210 TYR A C 1
ATOM 4358 O O . TYR C 1 161 ? -56.77483 16.22327 -17.19366 1.000 24.34977 210 TYR A O 1
ATOM 4367 N N . ASP C 1 162 ? -56.96419 16.85704 -19.34997 1.000 24.85909 211 ASP A N 1
ATOM 4368 C CA . ASP C 1 162 ? -55.69404 17.57754 -19.32770 1.000 25.11559 211 ASP A CA 1
ATOM 4369 C C . ASP C 1 162 ? -55.74364 18.74282 -18.35077 1.000 26.51934 211 ASP A C 1
ATOM 4370 O O . ASP C 1 162 ? -54.75396 19.03435 -17.66940 1.000 25.24135 211 ASP A O 1
ATOM 4375 N N . ASP C 1 163 ? -56.88921 19.42421 -18.26910 1.000 25.77699 212 ASP A N 1
ATOM 4376 C CA . ASP C 1 163 ? -57.03144 20.51595 -17.31112 1.000 25.62184 212 ASP A CA 1
ATOM 4377 C C . ASP C 1 163 ? -56.85587 20.01472 -15.88137 1.000 24.99395 212 ASP A C 1
ATOM 4378 O O . ASP C 1 163 ? -56.20397 20.67197 -15.05977 1.000 26.77443 212 ASP A O 1
ATOM 4383 N N . PHE C 1 164 ? -57.42205 18.84308 -15.57351 1.000 24.04356 213 PHE A N 1
ATOM 4384 C CA . PHE C 1 164 ? -57.25500 18.22248 -14.26274 1.000 23.61406 213 PHE A CA 1
ATOM 4385 C C . PHE C 1 164 ? -55.81643 17.74277 -14.06247 1.000 24.61563 213 PHE A C 1
ATOM 4386 O O . PHE C 1 164 ? -55.20865 17.98522 -13.01159 1.000 23.96530 213 PHE A O 1
ATOM 4394 N N . PHE C 1 165 ? -55.27149 17.04233 -15.05844 1.000 22.27721 214 PHE A N 1
ATOM 4395 C CA . PHE C 1 165 ? -53.88684 16.56785 -14.99223 1.000 22.73911 214 PHE A CA 1
ATOM 4396 C C . PHE C 1 165 ? -52.92141 17.71055 -14.70441 1.000 24.21736 214 PHE A C 1
ATOM 4397 O O . PHE C 1 165 ? -51.96584 17.55156 -13.93070 1.000 24.20670 214 PHE A O 1
ATOM 4405 N N . ASN C 1 166 ? -53.14147 18.86807 -15.32561 1.000 22.37382 215 ASN A N 1
ATOM 4406 C CA . ASN C 1 166 ? -52.30633 20.03931 -15.09540 1.000 23.58601 215 ASN A CA 1
ATOM 4407 C C . ASN C 1 166 ? -52.98216 21.06552 -14.19757 1.000 24.98936 215 ASN A C 1
ATOM 4408 O O . ASN C 1 166 ? -52.79078 22.27574 -14.37030 1.000 25.57226 215 ASN A O 1
ATOM 4413 N N . ARG C 1 167 ? -53.74957 20.58855 -13.22427 1.000 24.44153 216 ARG A N 1
ATOM 4414 C CA . ARG C 1 167 ? -54.33279 21.46180 -12.21849 1.000 25.86073 216 ARG A CA 1
ATOM 4415 C C . ARG C 1 167 ? -53.25336 22.32668 -11.57912 1.000 27.11808 216 ARG A C 1
ATOM 4416 O O . ARG C 1 167 ? -52.08750 21.92828 -11.45920 1.000 25.37696 216 ARG A O 1
ATOM 4424 N N . ARG C 1 168 ? -53.65571 23.52074 -11.16190 1.000 27.89752 217 ARG A N 1
ATOM 4425 C CA . ARG C 1 168 ? -52.77330 24.48863 -10.53544 1.000 25.86716 217 ARG A CA 1
ATOM 4426 C C . ARG C 1 168 ? -52.97484 24.50509 -9.02454 1.000 28.27959 217 ARG A C 1
ATOM 4427 O O . ARG C 1 168 ? -53.99475 24.04276 -8.49830 1.000 26.81527 217 ARG A O 1
ATOM 4435 N N . PHE C 1 169 ? -51.99242 25.07322 -8.32792 1.000 27.27320 218 PHE A N 1
ATOM 4436 C CA . PHE C 1 169 ? -52.10822 25.26134 -6.88728 1.000 26.92700 218 PHE A CA 1
ATOM 4437 C C . PHE C 1 169 ? -52.99721 26.45329 -6.56542 1.000 29.11404 218 PHE A C 1
ATOM 4438 O O . PHE C 1 169 ? -52.84017 27.53553 -7.14195 1.000 27.85128 218 PHE A O 1
ATOM 4446 N N . ARG C 1 170 ? -53.92385 26.24912 -5.62268 1.000 27.15530 219 ARG A N 1
ATOM 4447 C CA . ARG C 1 170 ? -54.76639 27.35068 -5.16581 1.000 30.49166 219 ARG A CA 1
ATOM 4448 C C . ARG C 1 170 ? -53.95576 28.38604 -4.39621 1.000 30.90327 219 ARG A C 1
ATOM 4449 O O . ARG C 1 170 ? -54.16054 29.59396 -4.56569 1.000 32.92005 219 ARG A O 1
ATOM 4457 N N . ASN C 1 171 ? -53.00672 27.93535 -3.56267 1.000 30.38899 220 ASN A N 1
ATOM 4458 C CA . ASN C 1 171 ? -52.24634 28.85324 -2.71002 1.000 31.65116 220 ASN A CA 1
ATOM 4459 C C . ASN C 1 171 ? -50.89525 28.20257 -2.38419 1.000 31.43615 220 ASN A C 1
ATOM 4460 O O . ASN C 1 171 ? -50.67283 27.63330 -1.30912 1.000 29.44695 220 ASN A O 1
ATOM 4465 N N . ARG C 1 172 ? -49.96747 28.29281 -3.33974 1.000 31.28517 221 ARG A N 1
ATOM 4466 C CA . ARG C 1 172 ? -48.67412 27.64521 -3.15644 1.000 29.34409 221 ARG A CA 1
ATOM 4467 C C . ARG C 1 172 ? -47.95541 28.15235 -1.91208 1.000 30.52809 221 ARG A C 1
ATOM 4468 O O . ARG C 1 172 ? -47.15634 27.41745 -1.32215 1.000 29.89218 221 ARG A O 1
ATOM 4476 N N . ASP C 1 173 ? -48.22567 29.39212 -1.48797 1.000 31.38225 222 ASP A N 1
ATOM 4477 C CA . ASP C 1 173 ? -47.56134 29.90668 -0.29340 1.000 32.35110 222 ASP A CA 1
ATOM 4478 C C . ASP C 1 173 ? -47.90962 29.08711 0.93947 1.000 32.42335 222 ASP A C 1
ATOM 4479 O O . ASP C 1 173 ? -47.11842 29.02109 1.88515 1.000 33.36965 222 ASP A O 1
ATOM 4484 N N . ILE C 1 174 ? -49.06547 28.44022 0.94657 1.000 32.06139 223 ILE A N 1
ATOM 4485 C CA . ILE C 1 174 ? -49.37889 27.51402 2.02356 1.000 33.19782 223 ILE A CA 1
ATOM 4486 C C . ILE C 1 174 ? -48.81976 26.12901 1.73668 1.000 31.11939 223 ILE A C 1
ATOM 4487 O O . ILE C 1 174 ? -48.07866 25.56399 2.54468 1.000 34.98723 223 ILE A O 1
ATOM 4492 N N . ASP C 1 175 ? -49.12530 25.57521 0.56503 1.000 29.79397 224 ASP A N 1
ATOM 4493 C CA . ASP C 1 175 ? -48.90148 24.15380 0.34152 1.000 28.54111 224 ASP A CA 1
ATOM 4494 C C . ASP C 1 175 ? -47.51469 23.82447 -0.18944 1.000 28.17797 224 ASP A C 1
ATOM 4495 O O . ASP C 1 175 ? -46.97964 22.76060 0.13871 1.000 28.46576 224 ASP A O 1
ATOM 4500 N N . ARG C 1 176 ? -46.91947 24.70374 -0.98612 1.000 26.53257 225 ARG A N 1
ATOM 4501 C CA . ARG C 1 176 ? -45.62245 24.44352 -1.61594 1.000 26.95015 225 ARG A CA 1
ATOM 4502 C C . ARG C 1 176 ? -44.82564 25.73603 -1.60412 1.000 26.81895 225 ARG A C 1
ATOM 4503 O O . ARG C 1 176 ? -44.60085 26.36326 -2.64283 1.000 26.82001 225 ARG A O 1
ATOM 4511 N N . PRO C 1 177 ? -44.40450 26.18513 -0.42356 1.000 28.13547 226 PRO A N 1
ATOM 4512 C CA . PRO C 1 177 ? -43.73422 27.48305 -0.33935 1.000 28.78345 226 PRO A CA 1
ATOM 4513 C C . PRO C 1 177 ? -42.44068 27.49479 -1.13012 1.000 26.23800 226 PRO A C 1
ATOM 4514 O O . PRO C 1 177 ? -41.77125 26.46971 -1.29022 1.000 26.34703 226 PRO A O 1
ATOM 4518 N N . VAL C 1 178 ? -42.09470 28.67792 -1.63132 1.000 27.43300 227 VAL A N 1
ATOM 4519 C CA . VAL C 1 178 ? -40.77284 28.88792 -2.20454 1.000 27.78613 227 VAL A CA 1
ATOM 4520 C C . VAL C 1 178 ? -39.81132 29.05823 -1.03486 1.000 27.37281 227 VAL A C 1
ATOM 4521 O O . VAL C 1 178 ? -39.56452 30.17545 -0.56316 1.000 29.18206 227 VAL A O 1
ATOM 4525 N N . VAL C 1 179 ? -39.27348 27.93439 -0.55716 1.000 27.25832 228 VAL A N 1
ATOM 4526 C CA . VAL C 1 179 ? -38.52795 27.92224 0.69831 1.000 28.39372 228 VAL A CA 1
ATOM 4527 C C . VAL C 1 179 ? -37.34976 28.88458 0.64273 1.000 29.12968 228 VAL A C 1
ATOM 4528 O O . VAL C 1 179 ? -36.55736 28.89035 -0.30717 1.000 26.93694 228 VAL A O 1
ATOM 4532 N N . GLY C 1 180 ? -37.20471 29.68926 1.69344 1.000 31.94621 229 GLY A N 1
ATOM 4533 C CA . GLY C 1 180 ? -36.17649 30.69514 1.74748 1.000 31.93339 229 GLY A CA 1
ATOM 4534 C C . GLY C 1 180 ? -36.56657 32.02643 1.14626 1.000 33.77694 229 GLY A C 1
ATOM 4535 O O . GLY C 1 180 ? -35.89238 33.02487 1.40829 1.000 34.92930 229 GLY A O 1
ATOM 4536 N N . GLY C 1 181 ? -37.63624 32.06905 0.35235 1.000 32.56472 230 GLY A N 1
ATOM 4537 C CA . GLY C 1 181 ? -38.10029 33.30939 -0.24394 1.000 31.93688 230 GLY A CA 1
ATOM 4538 C C . GLY C 1 181 ? -37.50567 33.61669 -1.60509 1.000 32.81220 230 GLY A C 1
ATOM 4539 O O . GLY C 1 181 ? -36.32056 33.36263 -1.84500 1.000 32.97947 230 GLY A O 1
ATOM 4540 N N . VAL C 1 182 ? -38.31272 34.19343 -2.50083 1.000 32.91541 231 VAL A N 1
ATOM 4541 C CA . VAL C 1 182 ? -37.82769 34.46976 -3.85394 1.000 32.94249 231 VAL A CA 1
ATOM 4542 C C . VAL C 1 182 ? -36.60560 35.37660 -3.83053 1.000 32.38426 231 VAL A C 1
ATOM 4543 O O . VAL C 1 182 ? -35.74005 35.28837 -4.71147 1.000 33.91735 231 VAL A O 1
ATOM 4547 N N . ASN C 1 183 ? -36.49522 36.24739 -2.82940 1.000 34.84098 232 ASN A N 1
ATOM 4548 C CA . ASN C 1 183 ? -35.39445 37.20208 -2.79588 1.000 37.40633 232 ASN A CA 1
ATOM 4549 C C . ASN C 1 183 ? -34.07811 36.60369 -2.31213 1.000 37.97941 232 ASN A C 1
ATOM 4550 O O . ASN C 1 183 ? -33.04699 37.28324 -2.38696 1.000 39.28985 232 ASN A O 1
ATOM 4555 N N . ASN C 1 184 ? -34.07625 35.36717 -1.81741 1.000 35.61129 233 ASN A N 1
ATOM 4556 C CA . ASN C 1 184 ? -32.83498 34.67267 -1.48013 1.000 35.00833 233 ASN A CA 1
ATOM 4557 C C . ASN C 1 184 ? -32.38310 33.90676 -2.71900 1.000 35.38616 233 ASN A C 1
ATOM 4558 O O . ASN C 1 184 ? -32.94186 32.85778 -3.04701 1.000 32.90809 233 ASN A O 1
ATOM 4563 N N . THR C 1 185 ? -31.36811 34.42707 -3.41222 1.000 34.41245 234 THR A N 1
ATOM 4564 C CA . THR C 1 185 ? -30.91475 33.83278 -4.66568 1.000 33.94385 234 THR A CA 1
ATOM 4565 C C . THR C 1 185 ? -29.73626 32.88748 -4.48772 1.000 31.81404 234 THR A C 1
ATOM 4566 O O . THR C 1 185 ? -29.08116 32.54267 -5.47741 1.000 35.14343 234 THR A O 1
ATOM 4570 N N . THR C 1 186 ? -29.44389 32.46418 -3.26338 1.000 33.14790 235 THR A N 1
ATOM 4571 C CA . THR C 1 186 ? -28.44847 31.42649 -3.03661 1.000 34.60605 235 THR A CA 1
ATOM 4572 C C . THR C 1 186 ? -29.04290 30.03005 -3.14757 1.000 33.46376 235 THR A C 1
ATOM 4573 O O . THR C 1 186 ? -28.33829 29.04506 -2.89764 1.000 32.32676 235 THR A O 1
ATOM 4577 N N . LEU C 1 187 ? -30.31749 29.92502 -3.51277 1.000 28.17293 236 LEU A N 1
ATOM 4578 C CA . LEU C 1 187 ? -31.06260 28.68475 -3.41429 1.000 27.64295 236 LEU A CA 1
ATOM 4579 C C . LEU C 1 187 ? -31.59615 28.27862 -4.78034 1.000 28.54681 236 LEU A C 1
ATOM 4580 O O . LEU C 1 187 ? -31.95166 29.12424 -5.60870 1.000 29.91711 236 LEU A O 1
ATOM 4585 N N . ILE C 1 188 ? -31.65879 26.97143 -5.00004 1.000 25.68045 237 ILE A N 1
ATOM 4586 C CA . ILE C 1 188 ? -32.27841 26.39920 -6.19141 1.000 25.82987 237 ILE A CA 1
ATOM 4587 C C . ILE C 1 188 ? -33.44565 25.52702 -5.74901 1.000 24.54087 237 ILE A C 1
ATOM 4588 O O . ILE C 1 188 ? -33.27372 24.63846 -4.90393 1.000 23.49787 237 ILE A O 1
ATOM 4593 N N . SER C 1 189 ? -34.62335 25.77362 -6.33015 1.000 23.60008 238 SER A N 1
ATOM 4594 C CA . SER C 1 189 ? -35.86098 25.07680 -6.00856 1.000 23.55274 238 SER A CA 1
ATOM 4595 C C . SER C 1 189 ? -36.07635 23.86702 -6.91126 1.000 24.26420 238 SER A C 1
ATOM 4596 O O . SER C 1 189 ? -35.60051 23.81316 -8.04709 1.000 24.38131 238 SER A O 1
ATOM 4599 N N . ALA C 1 190 ? -36.82378 22.89888 -6.38896 1.000 23.08449 239 ALA A N 1
ATOM 4600 C CA . ALA C 1 190 ? -37.26023 21.76527 -7.19564 1.000 21.31640 239 ALA A CA 1
ATOM 4601 C C . ALA C 1 190 ? -38.21939 22.23843 -8.28312 1.000 20.07643 239 ALA A C 1
ATOM 4602 O O . ALA C 1 190 ? -39.20331 22.92588 -8.00009 1.000 21.36300 239 ALA A O 1
ATOM 4604 N N . ALA C 1 191 ? -37.94888 21.85166 -9.53754 1.000 19.70283 240 ALA A N 1
ATOM 4605 C CA . ALA C 1 191 ? -38.80989 22.27515 -10.63330 1.000 19.30204 240 ALA A CA 1
ATOM 4606 C C . ALA C 1 191 ? -40.06074 21.42221 -10.77555 1.000 19.06981 240 ALA A C 1
ATOM 4607 O O . ALA C 1 191 ? -41.02706 21.87359 -11.40240 1.000 19.51585 240 ALA A O 1
ATOM 4609 N N . CYS C 1 192 ? -40.07735 20.21526 -10.20486 1.000 20.28845 241 CYS A N 1
ATOM 4610 C CA . CYS C 1 192 ? -41.24217 19.34485 -10.27670 1.000 19.47646 241 CYS A CA 1
ATOM 4611 C C . CYS C 1 192 ? -41.52595 18.69131 -8.93569 1.000 19.06148 241 CYS A C 1
ATOM 4612 O O . CYS C 1 192 ? -40.60359 18.35116 -8.18672 1.000 20.82721 241 CYS A O 1
ATOM 4615 N N . GLU C 1 193 ? -42.81466 18.49469 -8.67114 1.000 19.84012 242 GLU A N 1
ATOM 4616 C CA . GLU C 1 193 ? -43.28367 17.66196 -7.57228 1.000 20.34945 242 GLU A CA 1
ATOM 4617 C C . GLU C 1 193 ? -42.94456 16.20898 -7.87301 1.000 19.76713 242 GLU A C 1
ATOM 4618 O O . GLU C 1 193 ? -43.45115 15.64332 -8.84972 1.000 20.93502 242 GLU A O 1
ATOM 4624 N N . SER C 1 194 ? -42.10357 15.59024 -7.04848 1.000 20.52648 243 SER A N 1
ATOM 4625 C CA . SER C 1 194 ? -41.53312 14.31486 -7.46392 1.000 18.80476 243 SER A CA 1
ATOM 4626 C C . SER C 1 194 ? -40.98705 13.54288 -6.27019 1.000 20.76780 243 SER A C 1
ATOM 4627 O O . SER C 1 194 ? -41.06102 13.98094 -5.11869 1.000 21.36623 243 SER A O 1
ATOM 4630 N N . LEU C 1 195 ? -40.41910 12.37828 -6.57224 1.000 19.41698 244 LEU A N 1
ATOM 4631 C CA . LEU C 1 195 ? -39.58276 11.63620 -5.64128 1.000 20.83543 244 LEU A CA 1
ATOM 4632 C C . LEU C 1 195 ? -38.17138 11.63347 -6.19118 1.000 19.24062 244 LEU A C 1
ATOM 4633 O O . LEU C 1 195 ? -37.97154 11.49638 -7.40600 1.000 20.27116 244 LEU A O 1
ATOM 4638 N N . SER C 1 196 ? -37.18627 11.78210 -5.31274 1.000 20.21959 245 SER A N 1
ATOM 4639 C CA . SER C 1 196 ? -35.82394 11.71607 -5.81584 1.000 20.68811 245 SER A CA 1
ATOM 4640 C C . SER C 1 196 ? -35.59039 10.35320 -6.45727 1.000 20.55669 245 SER A C 1
ATOM 4641 O O . SER C 1 196 ? -36.08972 9.32670 -5.98463 1.000 20.90649 245 SER A O 1
ATOM 4644 N N . TYR C 1 197 ? -34.85521 10.34590 -7.56849 1.000 19.55301 246 TYR A N 1
ATOM 4645 C CA . TYR C 1 197 ? -34.52800 9.09625 -8.23774 1.000 18.93641 246 TYR A CA 1
ATOM 4646 C C . TYR C 1 197 ? -33.03310 8.83702 -8.27119 1.000 20.35547 246 TYR A C 1
ATOM 4647 O O . TYR C 1 197 ? -32.59336 7.71241 -7.99151 1.000 20.42214 246 TYR A O 1
ATOM 4656 N N . ASN C 1 198 ? -32.23787 9.85366 -8.58801 1.000 17.87151 247 ASN A N 1
ATOM 4657 C CA . ASN C 1 198 ? -30.80043 9.65505 -8.68534 1.000 17.90245 247 ASN A CA 1
ATOM 4658 C C . ASN C 1 198 ? -30.09316 10.98658 -8.53954 1.000 18.07658 247 ASN A C 1
ATOM 4659 O O . ASN C 1 198 ? -30.58965 12.01880 -8.99421 1.000 18.86923 247 ASN A O 1
ATOM 4664 N N . VAL C 1 199 ? -28.90976 10.94732 -7.91883 1.000 18.44028 248 VAL A N 1
ATOM 4665 C CA . VAL C 1 199 ? -27.96512 12.05360 -7.97830 1.000 19.71421 248 VAL A CA 1
ATOM 4666 C C . VAL C 1 199 ? -26.63316 11.49555 -8.44867 1.000 19.69464 248 VAL A C 1
ATOM 4667 O O . VAL C 1 199 ? -26.14823 10.49840 -7.89739 1.000 21.07995 248 VAL A O 1
ATOM 4671 N N . SER C 1 200 ? -26.05249 12.12342 -9.46320 1.000 19.07079 249 SER A N 1
ATOM 4672 C CA . SER C 1 200 ? -24.72720 11.75611 -9.93970 1.000 20.69754 249 SER A CA 1
ATOM 4673 C C . SER C 1 200 ? -23.80383 12.95769 -9.89081 1.000 19.99119 249 SER A C 1
ATOM 4674 O O . SER C 1 200 ? -24.21064 14.07688 -10.20804 1.000 19.06543 249 SER A O 1
ATOM 4677 N N . TYR C 1 201 ? -22.54170 12.70509 -9.54332 1.000 21.12239 250 TYR A N 1
ATOM 4678 C CA . TYR C 1 201 ? -21.49784 13.71540 -9.51569 1.000 22.62050 250 TYR A CA 1
ATOM 4679 C C . TYR C 1 201 ? -20.45849 13.42597 -10.59060 1.000 22.56047 250 TYR A C 1
ATOM 4680 O O . TYR C 1 201 ? -20.33237 12.29519 -11.06359 1.000 22.12418 250 TYR A O 1
ATOM 4689 N N . ASP C 1 202 ? -19.70952 14.46710 -10.95980 1.000 21.42453 251 ASP A N 1
ATOM 4690 C CA . ASP C 1 202 ? -18.60592 14.35108 -11.91631 1.000 22.25473 251 ASP A CA 1
ATOM 4691 C C . ASP C 1 202 ? -19.07180 13.72178 -13.22484 1.000 23.59125 251 ASP A C 1
ATOM 4692 O O . ASP C 1 202 ? -18.44933 12.79845 -13.74935 1.000 22.49894 251 ASP A O 1
ATOM 4697 N N . VAL C 1 203 ? -20.17426 14.24111 -13.76513 1.000 19.77709 252 VAL A N 1
ATOM 4698 C CA . VAL C 1 203 ? -20.80089 13.56028 -14.90431 1.000 17.73264 252 VAL A CA 1
ATOM 4699 C C . VAL C 1 203 ? -19.95710 13.71530 -16.16806 1.000 20.73124 252 VAL A C 1
ATOM 4700 O O . VAL C 1 203 ? -19.09560 14.59564 -16.29260 1.000 20.70191 252 VAL A O 1
ATOM 4704 N N . GLN C 1 204 ? -20.20285 12.82107 -17.12222 1.000 17.97774 253 GLN A N 1
ATOM 4705 C CA . GLN C 1 204 ? -19.33643 12.71327 -18.28708 1.000 17.57731 253 GLN A CA 1
ATOM 4706 C C . GLN C 1 204 ? -20.17242 12.29607 -19.48811 1.000 18.56252 253 GLN A C 1
ATOM 4707 O O . GLN C 1 204 ? -21.38109 12.07877 -19.38545 1.000 18.08522 253 GLN A O 1
ATOM 4713 N N . SER C 1 205 ? -19.51762 12.18314 -20.64283 1.000 17.27180 254 SER A N 1
ATOM 4714 C CA . SER C 1 205 ? -20.15383 11.72164 -21.86942 1.000 18.93686 254 SER A CA 1
ATOM 4715 C C . SER C 1 205 ? -19.59473 10.36770 -22.27158 1.000 17.64521 254 SER A C 1
ATOM 4716 O O . SER C 1 205 ? -18.40154 10.07906 -22.07884 1.000 17.38600 254 SER A O 1
ATOM 4719 N N . LEU C 1 206 ? -20.45985 9.55916 -22.87332 1.000 16.63924 255 LEU A N 1
ATOM 4720 C CA . LEU C 1 206 ? -20.12575 8.22138 -23.32585 1.000 20.11803 255 LEU A CA 1
ATOM 4721 C C . LEU C 1 206 ? -20.30313 8.14397 -24.83550 1.000 17.50629 255 LEU A C 1
ATOM 4722 O O . LEU C 1 206 ? -21.15303 8.83251 -25.40818 1.000 18.07914 255 LEU A O 1
ATOM 4727 N N . ASP C 1 207 ? -19.49058 7.30370 -25.48795 1.000 16.94901 256 ASP A N 1
ATOM 4728 C CA . ASP C 1 207 ? -19.67512 7.09706 -26.92112 1.000 16.41170 256 ASP A CA 1
ATOM 4729 C C . ASP C 1 207 ? -20.87584 6.20979 -27.22687 1.000 17.82086 256 ASP A C 1
ATOM 4730 O O . ASP C 1 207 ? -21.50691 6.36758 -28.27917 1.000 17.45982 256 ASP A O 1
ATOM 4735 N N . THR C 1 208 ? -21.19272 5.26898 -26.34245 1.000 15.89292 257 THR A N 1
ATOM 4736 C CA . THR C 1 208 ? -22.36560 4.41200 -26.50954 1.000 17.67671 257 THR A CA 1
ATOM 4737 C C . THR C 1 208 ? -22.99088 4.18445 -25.14970 1.000 20.25341 257 THR A C 1
ATOM 4738 O O . THR C 1 208 ? -22.31993 4.27075 -24.11833 1.000 20.40117 257 THR A O 1
ATOM 4742 N N . LEU C 1 209 ? -24.27909 3.84812 -25.17437 1.000 22.19361 258 LEU A N 1
ATOM 4743 C CA . LEU C 1 209 ? -25.02637 3.50658 -23.96396 1.000 26.19452 258 LEU A CA 1
ATOM 4744 C C . LEU C 1 209 ? -25.24689 1.99871 -23.88428 1.000 29.75215 258 LEU A C 1
ATOM 4745 O O . LEU C 1 209 ? -26.37999 1.49594 -23.92834 1.000 33.39202 258 LEU A O 1
ATOM 4750 N N . VAL C 1 210 ? -24.12840 1.28843 -23.79443 1.000 29.93808 259 VAL A N 1
ATOM 4751 C CA . VAL C 1 210 ? -24.07213 -0.15960 -23.63512 1.000 32.66332 259 VAL A CA 1
ATOM 4752 C C . VAL C 1 210 ? -23.16926 -0.41994 -22.43463 1.000 34.78792 259 VAL A C 1
ATOM 4753 O O . VAL C 1 210 ? -21.98923 -0.03753 -22.45834 1.000 36.14231 259 VAL A O 1
ATOM 4757 N N . PHE C 1 211 ? -23.71937 -1.03284 -21.38467 1.000 34.00821 260 PHE A N 1
ATOM 4758 C CA . PHE C 1 211 ? -22.97249 -1.36482 -20.14063 1.000 34.25099 260 PHE A CA 1
ATOM 4759 C C . PHE C 1 211 ? -22.63706 -0.05112 -19.41885 1.000 37.01967 260 PHE A C 1
ATOM 4760 O O . PHE C 1 211 ? -23.43079 0.90561 -19.43667 1.000 37.95183 260 PHE A O 1
ATOM 4768 N N . LYS C 1 212 ? -21.47651 0.01732 -18.75368 1.000 33.13377 261 LYS A N 1
ATOM 4769 C CA . LYS C 1 212 ? -20.94904 1.22920 -18.12297 1.000 34.55560 261 LYS A CA 1
ATOM 4770 C C . LYS C 1 212 ? -21.89654 1.80202 -17.06575 1.000 36.25076 261 LYS A C 1
ATOM 4771 O O . LYS C 1 212 ? -21.90267 3.02163 -16.82922 1.000 35.43358 261 LYS A O 1
ATOM 4777 N N . GLY C 1 213 ? -22.66073 0.94078 -16.39115 1.000 38.29826 262 GLY A N 1
ATOM 4778 C CA . GLY C 1 213 ? -23.66471 1.36087 -15.42939 1.000 37.58309 262 GLY A CA 1
ATOM 4779 C C . GLY C 1 213 ? -24.90931 1.93147 -16.10013 1.000 39.32864 262 GLY A C 1
ATOM 4780 O O . GLY C 1 213 ? -24.94761 2.17104 -17.31513 1.000 36.07841 262 GLY A O 1
ATOM 4781 N N . GLU C 1 214 ? -25.97093 2.09462 -15.29074 1.000 37.23311 263 GLU A N 1
ATOM 4782 C CA . GLU C 1 214 ? -27.07187 3.00328 -15.64122 1.000 33.60497 263 GLU A CA 1
ATOM 4783 C C . GLU C 1 214 ? -26.57712 4.41435 -15.36070 1.000 31.96097 263 GLU A C 1
ATOM 4784 O O . GLU C 1 214 ? -26.47525 4.84248 -14.20559 1.000 32.33025 263 GLU A O 1
ATOM 4790 N N . THR C 1 215 ? -26.24725 5.12729 -16.42751 1.000 32.62868 264 THR A N 1
ATOM 4791 C CA . THR C 1 215 ? -25.33071 6.24782 -16.35721 1.000 26.11974 264 THR A CA 1
ATOM 4792 C C . THR C 1 215 ? -25.79170 7.34279 -17.30216 1.000 18.91479 264 THR A C 1
ATOM 4793 O O . THR C 1 215 ? -26.22850 7.06693 -18.42558 1.000 20.48230 264 THR A O 1
ATOM 4797 N N . TYR C 1 216 ? -25.65978 8.59016 -16.86043 1.000 18.96643 265 TYR A N 1
ATOM 4798 C CA . TYR C 1 216 ? -25.84992 9.70376 -17.77024 1.000 17.31465 265 TYR A CA 1
ATOM 4799 C C . TYR C 1 216 ? -24.70753 9.75177 -18.75877 1.000 15.62386 265 TYR A C 1
ATOM 4800 O O . TYR C 1 216 ? -23.53983 9.56497 -18.39609 1.000 18.40797 265 TYR A O 1
ATOM 4809 N N . SER C 1 217 ? -25.04344 10.09676 -19.98823 1.000 16.11613 266 SER A N 1
ATOM 4810 C CA . SER C 1 217 ? -24.05961 10.53931 -20.96771 1.000 15.89907 266 SER A CA 1
ATOM 4811 C C . SER C 1 217 ? -24.44864 11.95564 -21.35101 1.000 16.54956 266 SER A C 1
ATOM 4812 O O . SER C 1 217 ? -25.48256 12.16076 -21.99324 1.000 16.18861 266 SER A O 1
ATOM 4815 N N . LEU C 1 218 ? -23.67476 12.94005 -20.89773 1.000 15.50340 267 LEU A N 1
ATOM 4816 C CA . LEU C 1 218 ? -24.05450 14.33349 -21.12484 1.000 16.28592 267 LEU A CA 1
ATOM 4817 C C . LEU C 1 218 ? -24.37800 14.61435 -22.58167 1.000 19.24922 267 LEU A C 1
ATOM 4818 O O . LEU C 1 218 ? -25.38832 15.25237 -22.89213 1.000 19.47918 267 LEU A O 1
ATOM 4823 N N . LYS C 1 219 ? -23.49948 14.20015 -23.49615 1.000 17.34739 268 LYS A N 1
ATOM 4824 C CA . LYS C 1 219 ? -23.73696 14.55228 -24.89003 1.000 19.54860 268 LYS A CA 1
ATOM 4825 C C . LYS C 1 219 ? -25.01138 13.90372 -25.42175 1.000 18.79089 268 LYS A C 1
ATOM 4826 O O . LYS C 1 219 ? -25.63741 14.43847 -26.34271 1.000 19.71605 268 LYS A O 1
ATOM 4832 N N . HIS C 1 220 ? -25.42386 12.77244 -24.84823 1.000 18.16796 269 HIS A N 1
ATOM 4833 C CA . HIS C 1 220 ? -26.71349 12.19161 -25.21810 1.000 16.68421 269 HIS A CA 1
ATOM 4834 C C . HIS C 1 220 ? -27.85310 12.97943 -24.59428 1.000 17.51105 269 HIS A C 1
ATOM 4835 O O . HIS C 1 220 ? -28.74308 13.48370 -25.29236 1.000 16.77824 269 HIS A O 1
ATOM 4842 N N . LEU C 1 221 ? -27.81818 13.10273 -23.26475 1.000 17.89401 270 LEU A N 1
ATOM 4843 C CA . LEU C 1 221 ? -28.85272 13.80585 -22.51236 1.000 16.14967 270 LEU A CA 1
ATOM 4844 C C . LEU C 1 221 ? -29.14630 15.17544 -23.11336 1.000 17.59331 270 LEU A C 1
ATOM 4845 O O . LEU C 1 221 ? -30.30825 15.54825 -23.30728 1.000 17.31198 270 LEU A O 1
ATOM 4850 N N . LEU C 1 222 ? -28.09222 15.94094 -23.41824 1.000 17.55872 271 LEU A N 1
ATOM 4851 C CA . LEU C 1 222 ? -28.22088 17.29852 -23.93447 1.000 17.77660 271 LEU A CA 1
ATOM 4852 C C . LEU C 1 222 ? -28.18547 17.35182 -25.45697 1.000 19.20575 271 LEU A C 1
ATOM 4853 O O . LEU C 1 222 ? -28.10635 18.44418 -26.02524 1.000 19.26643 271 LEU A O 1
ATOM 4858 N N . ASN C 1 223 ? -28.22686 16.19934 -26.11359 1.000 17.69903 272 ASN A N 1
ATOM 4859 C CA . ASN C 1 223 ? -28.33730 16.11185 -27.57312 1.000 21.00326 272 ASN A CA 1
ATOM 4860 C C . ASN C 1 223 ? -27.23242 16.89946 -28.27073 1.000 23.28680 272 ASN A C 1
ATOM 4861 O O . ASN C 1 223 ? -27.47509 17.62590 -29.23379 1.000 22.16740 272 ASN A O 1
ATOM 4866 N N . ASN C 1 224 ? -26.01300 16.77098 -27.76039 1.000 21.28259 273 ASN A N 1
ATOM 4867 C CA . ASN C 1 224 ? -24.82856 17.38160 -28.38125 1.000 22.16458 273 ASN A CA 1
ATOM 4868 C C . ASN C 1 224 ? -24.93234 18.90089 -28.42055 1.000 25.60297 273 ASN A C 1
ATOM 4869 O O . ASN C 1 224 ? -24.39218 19.54920 -29.31854 1.000 25.53031 273 ASN A O 1
ATOM 4874 N N . ASP C 1 225 ? -25.61892 19.48651 -27.44421 1.000 22.48649 274 ASP A N 1
ATOM 4875 C CA . ASP C 1 225 ? -25.73271 20.93267 -27.39878 1.000 23.45029 274 ASP A CA 1
ATOM 4876 C C . ASP C 1 225 ? -24.34697 21.57339 -27.30428 1.000 23.70114 274 ASP A C 1
ATOM 4877 O O . ASP C 1 225 ? -23.43077 21.00822 -26.70210 1.000 22.90716 274 ASP A O 1
ATOM 4882 N N . PRO C 1 226 ? -24.16155 22.75360 -27.89995 1.000 26.41439 275 PRO A N 1
ATOM 4883 C CA . PRO C 1 226 ? -22.87580 23.45773 -27.73932 1.000 25.57338 275 PRO A CA 1
ATOM 4884 C C . PRO C 1 226 ? -22.53965 23.80610 -26.29269 1.000 26.41841 275 PRO A C 1
ATOM 4885 O O . PRO C 1 226 ? -21.35708 23.98471 -25.97759 1.000 26.23672 275 PRO A O 1
ATOM 4889 N N . PHE C 1 227 ? -23.53226 23.91094 -25.40247 1.000 24.58510 276 PHE A N 1
ATOM 4890 C CA . PHE C 1 227 ? -23.25827 24.13744 -23.98949 1.000 24.71779 276 PHE A CA 1
ATOM 4891 C C . PHE C 1 227 ? -22.74965 22.89066 -23.27504 1.000 23.78447 276 PHE A C 1
ATOM 4892 O O . PHE C 1 227 ? -22.29779 22.99923 -22.13023 1.000 23.32514 276 PHE A O 1
ATOM 4900 N N . THR C 1 228 ? -22.83310 21.71597 -23.90188 1.000 21.89996 277 THR A N 1
ATOM 4901 C CA . THR C 1 228 ? -22.50564 20.47277 -23.20430 1.000 23.41379 277 THR A CA 1
ATOM 4902 C C . THR C 1 228 ? -21.16393 20.51376 -22.48085 1.000 24.67105 277 THR A C 1
ATOM 4903 O O . THR C 1 228 ? -21.10422 20.07446 -21.31820 1.000 22.48587 277 THR A O 1
ATOM 4907 N N . PRO C 1 229 ? -20.07800 21.01705 -23.07350 1.000 22.78158 278 PRO A N 1
ATOM 4908 C CA . PRO C 1 229 ? -18.78963 20.98054 -22.36838 1.000 23.58889 278 PRO A CA 1
ATOM 4909 C C . PRO C 1 229 ? -18.80360 21.72682 -21.05275 1.000 24.99399 278 PRO A C 1
ATOM 4910 O O . PRO C 1 229 ? -17.99732 21.41155 -20.16870 1.000 23.95555 278 PRO A O 1
ATOM 4914 N N . GLN C 1 230 ? -19.68751 22.71743 -20.89849 1.000 23.78210 279 GLN A N 1
ATOM 4915 C CA . GLN C 1 230 ? -19.73824 23.47673 -19.65402 1.000 25.94979 279 GLN A CA 1
ATOM 4916 C C . GLN C 1 230 ? -20.20630 22.63049 -18.48315 1.000 24.61979 279 GLN A C 1
ATOM 4917 O O . GLN C 1 230 ? -19.95084 22.99754 -17.32722 1.000 25.20019 279 GLN A O 1
ATOM 4923 N N . PHE C 1 231 ? -20.90191 21.52393 -18.74973 1.000 23.87187 280 PHE A N 1
ATOM 4924 C CA . PHE C 1 231 ? -21.44021 20.67933 -17.69354 1.000 21.85440 280 PHE A CA 1
ATOM 4925 C C . PHE C 1 231 ? -20.61390 19.42600 -17.47362 1.000 22.18952 280 PHE A C 1
ATOM 4926 O O . PHE C 1 231 ? -20.90603 18.65080 -16.56995 1.000 21.55562 280 PHE A O 1
ATOM 4934 N N . GLU C 1 232 ? -19.53767 19.24414 -18.22382 1.000 21.60294 281 GLU A N 1
ATOM 4935 C CA . GLU C 1 232 ? -18.61904 18.15765 -17.93314 1.000 22.26797 281 GLU A CA 1
ATOM 4936 C C . GLU C 1 232 ? -18.06594 18.32215 -16.52513 1.000 22.25844 281 GLU A C 1
ATOM 4937 O O . GLU C 1 232 ? -17.68646 19.42307 -16.12101 1.000 23.47541 281 GLU A O 1
ATOM 4943 N N . HIS C 1 233 ? -18.04831 17.22331 -15.77526 1.000 21.67846 282 HIS A N 1
ATOM 4944 C CA . HIS C 1 233 ? -17.65416 17.16552 -14.36359 1.000 22.47016 282 HIS A CA 1
ATOM 4945 C C . HIS C 1 233 ? -18.68477 17.77100 -13.42044 1.000 23.14489 282 HIS A C 1
ATOM 4946 O O . HIS C 1 233 ? -18.41404 17.87644 -12.21128 1.000 24.97523 282 HIS A O 1
ATOM 4953 N N . GLY C 1 234 ? -19.83638 18.19733 -13.93159 1.000 21.78306 283 GLY A N 1
ATOM 4954 C CA . GLY C 1 234 ? -20.89504 18.74415 -13.10745 1.000 23.29671 283 GLY A CA 1
ATOM 4955 C C . GLY C 1 234 ? -21.67625 17.66900 -12.37613 1.000 21.58910 283 GLY A C 1
ATOM 4956 O O . GLY C 1 234 ? -21.26290 16.50964 -12.27849 1.000 20.52466 283 GLY A O 1
ATOM 4957 N N . SER C 1 235 ? -22.83570 18.07186 -11.84446 1.000 21.39315 284 SER A N 1
ATOM 4958 C CA . SER C 1 235 ? -23.69582 17.18395 -11.07561 1.000 20.43122 284 SER A CA 1
ATOM 4959 C C . SER C 1 235 ? -25.12474 17.25680 -11.59766 1.000 19.43769 284 SER A C 1
ATOM 4960 O O . SER C 1 235 ? -25.56300 18.28198 -12.13637 1.000 19.14675 284 SER A O 1
ATOM 4963 N N . ILE C 1 236 ? -25.85837 16.16465 -11.41065 1.000 17.97269 285 ILE A N 1
ATOM 4964 C CA . ILE C 1 236 ? -27.23980 16.06115 -11.86945 1.000 17.96624 285 ILE A CA 1
ATOM 4965 C C . ILE C 1 236 ? -28.10106 15.46489 -10.76724 1.000 19.00148 285 ILE A C 1
ATOM 4966 O O . ILE C 1 236 ? -27.73074 14.45121 -10.16865 1.000 19.39485 285 ILE A O 1
ATOM 4971 N N . LEU C 1 237 ? -29.26219 16.07659 -10.53032 1.000 17.98390 286 LEU A N 1
ATOM 4972 C CA . LEU C 1 237 ? -30.32196 15.54121 -9.68745 1.000 18.87130 286 LEU A CA 1
ATOM 4973 C C . LEU C 1 237 ? -31.50907 15.20640 -10.57461 1.000 17.94197 286 LEU A C 1
ATOM 4974 O O . LEU C 1 237 ? -31.93466 16.04973 -11.37133 1.000 19.04081 286 LEU A O 1
ATOM 4979 N N . GLN C 1 238 ? -32.04184 13.98907 -10.43169 1.000 17.50844 287 GLN A N 1
ATOM 4980 C CA . GLN C 1 238 ? -33.18050 13.53089 -11.21720 1.000 17.13263 287 GLN A CA 1
ATOM 4981 C C . GLN C 1 238 ? -34.30233 13.06903 -10.29435 1.000 17.39389 287 GLN A C 1
ATOM 4982 O O . GLN C 1 238 ? -34.06106 12.34760 -9.31763 1.000 17.68758 287 GLN A O 1
ATOM 4988 N N . GLY C 1 239 ? -35.52522 13.47613 -10.63110 1.000 17.32059 288 GLY A N 1
ATOM 4989 C CA . GLY C 1 239 ? -36.73376 13.14728 -9.88625 1.000 17.56436 288 GLY A CA 1
ATOM 4990 C C . GLY C 1 239 ? -37.74376 12.42233 -10.75804 1.000 17.22401 288 GLY A C 1
ATOM 4991 O O . GLY C 1 239 ? -37.69621 12.50870 -11.99502 1.000 16.82973 288 GLY A O 1
ATOM 4992 N N . PHE C 1 240 ? -38.65878 11.70225 -10.11038 1.000 18.44362 289 PHE A N 1
ATOM 4993 C CA . PHE C 1 240 ? -39.68941 10.89962 -10.75507 1.000 19.24031 289 PHE A CA 1
ATOM 4994 C C . PHE C 1 240 ? -41.04414 11.42995 -10.31544 1.000 18.89525 289 PHE A C 1
ATOM 4995 O O . PHE C 1 240 ? -41.33812 11.44387 -9.11744 1.000 20.74199 289 PHE A O 1
ATOM 5003 N N . LEU C 1 241 ? -41.83837 11.89505 -11.27346 1.000 17.30738 290 LEU A N 1
ATOM 5004 C CA . LEU C 1 241 ? -43.22980 12.28717 -11.04779 1.000 19.19467 290 LEU A CA 1
ATOM 5005 C C . LEU C 1 241 ? -44.12360 11.07086 -11.25895 1.000 21.00981 290 LEU A C 1
ATOM 5006 O O . LEU C 1 241 ? -44.19245 10.53686 -12.36436 1.000 20.71048 290 LEU A O 1
ATOM 5011 N N . ASN C 1 242 ? -44.81850 10.63945 -10.21201 1.000 22.14045 291 ASN A N 1
ATOM 5012 C CA . ASN C 1 242 ? -45.68046 9.47341 -10.33465 1.000 23.78794 291 ASN A CA 1
ATOM 5013 C C . ASN C 1 242 ? -47.05605 9.87893 -10.87179 1.000 25.02771 291 ASN A C 1
ATOM 5014 O O . ASN C 1 242 ? -47.32594 11.05054 -11.14351 1.000 22.73280 291 ASN A O 1
ATOM 5019 N N . VAL C 1 243 ? -47.93894 8.88910 -11.04231 1.000 25.09085 292 VAL A N 1
ATOM 5020 C CA . VAL C 1 243 ? -49.20036 9.12489 -11.74946 1.000 27.85902 292 VAL A CA 1
ATOM 5021 C C . VAL C 1 243 ? -50.11339 10.11373 -11.03618 1.000 29.31484 292 VAL A C 1
ATOM 5022 O O . VAL C 1 243 ? -50.94736 10.75220 -11.68980 1.000 34.35183 292 VAL A O 1
ATOM 5026 N N . THR C 1 244 ? -49.99799 10.25814 -9.72265 1.000 27.25567 293 THR A N 1
ATOM 5027 C CA . THR C 1 244 ? -50.83355 11.19523 -8.98224 1.000 30.28638 293 THR A CA 1
ATOM 5028 C C . THR C 1 244 ? -50.13693 12.51702 -8.67519 1.000 28.15392 293 THR A C 1
ATOM 5029 O O . THR C 1 244 ? -50.70224 13.34196 -7.95040 1.000 32.73562 293 THR A O 1
ATOM 5033 N N . ALA C 1 245 ? -48.93504 12.74949 -9.20126 1.000 24.33314 294 ALA A N 1
ATOM 5034 C CA . ALA C 1 245 ? -48.22646 13.97562 -8.88223 1.000 24.04721 294 ALA A CA 1
ATOM 5035 C C . ALA C 1 245 ? -48.73494 15.14747 -9.71307 1.000 23.45476 294 ALA A C 1
ATOM 5036 O O . ALA C 1 245 ? -49.15225 14.99711 -10.86282 1.000 22.77483 294 ALA A O 1
ATOM 5038 N N . TYR C 1 246 ? -48.69551 16.32691 -9.10684 1.000 22.86622 295 TYR A N 1
ATOM 5039 C CA . TYR C 1 246 ? -48.72586 17.57667 -9.85381 1.000 21.31591 295 TYR A CA 1
ATOM 5040 C C . TYR C 1 246 ? -47.72200 17.50210 -10.99310 1.000 20.41882 295 TYR A C 1
ATOM 5041 O O . TYR C 1 246 ? -46.58622 17.08664 -10.78274 1.000 20.14949 295 TYR A O 1
ATOM 5050 N N . HIS C 1 247 ? -48.14098 17.89723 -12.20034 1.000 20.11965 296 HIS A N 1
ATOM 5051 C CA . HIS C 1 247 ? -47.31745 17.68964 -13.38837 1.000 19.10533 296 HIS A CA 1
ATOM 5052 C C . HIS C 1 247 ? -46.91576 18.97445 -14.10926 1.000 19.35641 296 HIS A C 1
ATOM 5053 O O . HIS C 1 247 ? -46.45403 18.90917 -15.25475 1.000 20.70223 296 HIS A O 1
ATOM 5060 N N . ARG C 1 248 ? -47.04231 20.13047 -13.47505 1.000 20.85806 297 ARG A N 1
ATOM 5061 C CA . ARG C 1 248 ? -46.52047 21.35134 -14.06399 1.000 21.46466 297 ARG A CA 1
ATOM 5062 C C . ARG C 1 248 ? -45.06715 21.55305 -13.62591 1.000 21.32039 297 ARG A C 1
ATOM 5063 O O . ARG C 1 248 ? -44.58023 20.91254 -12.69038 1.000 22.76065 297 ARG A O 1
ATOM 5071 N N . TRP C 1 249 ? -44.37216 22.45333 -14.31536 1.000 20.50229 298 TRP A N 1
ATOM 5072 C CA . TRP C 1 249 ? -42.97729 22.76600 -14.03048 1.000 19.91295 298 TRP A CA 1
ATOM 5073 C C . TRP C 1 249 ? -42.87233 24.16340 -13.44608 1.000 22.11616 298 TRP A C 1
ATOM 5074 O O . TRP C 1 249 ? -43.54791 25.08427 -13.91092 1.000 22.18653 298 TRP A O 1
ATOM 5085 N N . HIS C 1 250 ? -41.98546 24.33278 -12.46819 1.000 22.00081 299 HIS A N 1
ATOM 5086 C CA . HIS C 1 250 ? -41.73271 25.62891 -11.85679 1.000 22.62004 299 HIS A CA 1
ATOM 5087 C C . HIS C 1 250 ? -40.27501 26.01919 -12.04308 1.000 20.97608 299 HIS A C 1
ATOM 5088 O O . HIS C 1 250 ? -39.39405 25.16027 -12.13435 1.000 22.23581 299 HIS A O 1
ATOM 5095 N N . ALA C 1 251 ? -40.03399 27.32823 -12.07302 1.000 23.13814 300 ALA A N 1
ATOM 5096 C CA . ALA C 1 251 ? -38.68471 27.84550 -12.26232 1.000 21.04673 300 ALA A CA 1
ATOM 5097 C C . ALA C 1 251 ? -37.81485 27.49165 -11.06336 1.000 21.87611 300 ALA A C 1
ATOM 5098 O O . ALA C 1 251 ? -38.21723 27.73445 -9.91545 1.000 23.06690 300 ALA A O 1
ATOM 5100 N N . PRO C 1 252 ? -36.62444 26.93289 -11.28241 1.000 22.01734 301 PRO A N 1
ATOM 5101 C CA . PRO C 1 252 ? -35.76289 26.55973 -10.15241 1.000 23.32190 301 PRO A CA 1
ATOM 5102 C C . PRO C 1 252 ? -34.96708 27.71774 -9.57978 1.000 25.39358 301 PRO A C 1
ATOM 5103 O O . PRO C 1 252 ? -34.47575 27.59783 -8.45237 1.000 24.82735 301 PRO A O 1
ATOM 5107 N N . VAL C 1 253 ? -34.81635 28.82114 -10.31462 1.000 24.53632 302 VAL A N 1
ATOM 5108 C CA . VAL C 1 253 ? -34.04368 29.97568 -9.86637 1.000 24.95078 302 VAL A CA 1
ATOM 5109 C C . VAL C 1 253 ? -34.68930 31.23055 -10.43828 1.000 27.56494 302 VAL A C 1
ATOM 5110 O O . VAL C 1 253 ? -35.41587 31.18180 -11.43710 1.000 26.99714 302 VAL A O 1
ATOM 5114 N N . ASN C 1 254 ? -34.42344 32.36856 -9.79368 1.000 27.22858 303 ASN A N 1
ATOM 5115 C CA . ASN C 1 254 ? -34.54429 33.64299 -10.48824 1.000 28.41335 303 ASN A CA 1
ATOM 5116 C C . ASN C 1 254 ? -33.51054 33.66259 -11.60136 1.000 29.57181 303 ASN A C 1
ATOM 5117 O O . ASN C 1 254 ? -32.31344 33.51430 -11.33849 1.000 29.68721 303 ASN A O 1
ATOM 5122 N N . GLY C 1 255 ? -33.94757 33.82786 -12.84332 1.000 29.24362 304 GLY A N 1
ATOM 5123 C CA . GLY C 1 255 ? -32.97383 33.83518 -13.91754 1.000 29.44968 304 GLY A CA 1
ATOM 5124 C C . GLY C 1 255 ? -33.62429 34.03768 -15.26489 1.000 28.98532 304 GLY A C 1
ATOM 5125 O O . GLY C 1 255 ? -34.81252 34.34987 -15.36684 1.000 28.637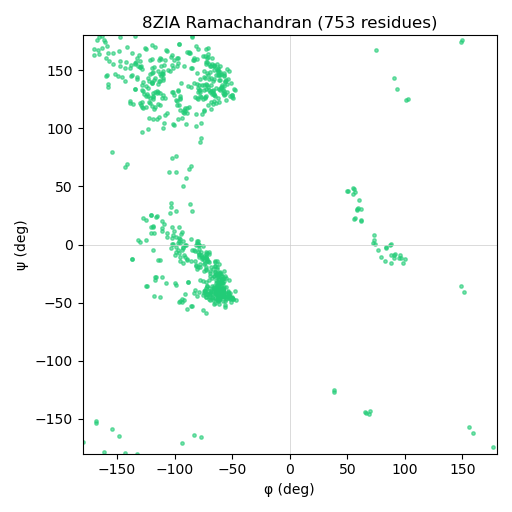13 304 GLY A O 1
ATOM 5126 N N . THR C 1 256 ? -32.81975 33.84757 -16.30402 1.000 28.12530 305 THR A N 1
ATOM 5127 C CA . THR C 1 256 ? -33.22845 34.12330 -17.67355 1.000 29.39027 305 THR A CA 1
ATOM 5128 C C . THR C 1 256 ? -33.22010 32.83864 -18.48651 1.000 26.95594 305 THR A C 1
ATOM 5129 O O . THR C 1 256 ? -32.23457 32.09616 -18.46787 1.000 26.73366 305 THR A O 1
ATOM 5133 N N . ILE C 1 257 ? -34.31155 32.58785 -19.20827 1.000 27.10862 306 ILE A N 1
ATOM 5134 C CA . ILE C 1 257 ? -34.36578 31.44274 -20.11008 1.000 26.94577 306 ILE A CA 1
ATOM 5135 C C . ILE C 1 257 ? -33.39704 31.69830 -21.25593 1.000 27.70030 306 ILE A C 1
ATOM 5136 O O . ILE C 1 257 ? -33.51029 32.70599 -21.96241 1.000 32.09527 306 ILE A O 1
ATOM 5141 N N . VAL C 1 258 ? -32.43996 30.79386 -21.44322 1.000 25.41935 307 VAL A N 1
ATOM 5142 C CA . VAL C 1 258 ? -31.42826 30.97499 -22.48296 1.000 25.31435 307 VAL A CA 1
ATOM 5143 C C . VAL C 1 258 ? -31.81708 30.25559 -23.76679 1.000 28.18097 307 VAL A C 1
ATOM 5144 O O . VAL C 1 258 ? -31.74504 30.82188 -24.86114 1.000 28.91601 307 VAL A O 1
ATOM 5148 N N . LYS C 1 259 ? -32.20980 28.99117 -23.65533 1.000 27.08616 308 LYS A N 1
ATOM 5149 C CA . LYS C 1 259 ? -32.43017 28.16676 -24.83195 1.000 26.66524 308 LYS A CA 1
ATOM 5150 C C . LYS C 1 259 ? -33.35186 27.01611 -24.46173 1.000 26.65510 308 LYS A C 1
ATOM 5151 O O . LYS C 1 259 ? -33.21020 26.41868 -23.39016 1.000 25.31201 308 LYS A O 1
ATOM 5157 N N . ILE C 1 260 ? -34.29362 26.71826 -25.35188 1.000 25.41363 309 ILE A N 1
ATOM 5158 C CA . ILE C 1 260 ? -35.22741 25.61186 -25.19118 1.000 24.02421 309 ILE A CA 1
ATOM 5159 C C . ILE C 1 260 ? -35.08346 24.71227 -26.40729 1.000 25.39003 309 ILE A C 1
ATOM 5160 O O . ILE C 1 260 ? -35.16812 25.18993 -27.54283 1.000 26.36787 309 ILE A O 1
ATOM 5165 N N . ILE C 1 261 ? -34.86900 23.42057 -26.17373 1.000 21.30070 310 ILE A N 1
ATOM 5166 C CA . ILE C 1 261 ? -34.67794 22.46004 -27.25638 1.000 24.51414 310 ILE A CA 1
ATOM 5167 C C . ILE C 1 261 ? -35.60031 21.27322 -27.03633 1.000 24.23708 310 ILE A C 1
ATOM 5168 O O . ILE C 1 261 ? -35.50278 20.59487 -26.00923 1.000 20.57952 310 ILE A O 1
ATOM 5173 N N . ASN C 1 262 ? -36.47179 20.99880 -28.00653 1.000 23.96246 311 ASN A N 1
ATOM 5174 C CA . ASN C 1 262 ? -37.28682 19.79119 -27.98064 1.000 23.85614 311 ASN A CA 1
ATOM 5175 C C . ASN C 1 262 ? -36.60334 18.70895 -28.80553 1.000 22.66558 311 ASN A C 1
ATOM 5176 O O . ASN C 1 262 ? -36.25203 18.93595 -29.96871 1.000 23.90613 311 ASN A O 1
ATOM 5181 N N . VAL C 1 263 ? -36.38798 17.54673 -28.19760 1.000 18.90504 312 VAL A N 1
ATOM 5182 C CA . VAL C 1 263 ? -35.61623 16.47357 -28.81022 1.000 20.58850 312 VAL A CA 1
ATOM 5183 C C . VAL C 1 263 ? -36.52167 15.26692 -28.99082 1.000 21.39801 312 VAL A C 1
ATOM 5184 O O . VAL C 1 263 ? -37.01105 14.70121 -28.00688 1.000 18.41558 312 VAL A O 1
ATOM 5188 N N . PRO C 1 264 ? -36.77799 14.82780 -30.21610 1.000 19.65157 313 PRO A N 1
ATOM 5189 C CA . PRO C 1 264 ? -37.51069 13.57653 -30.41763 1.000 19.39951 313 PRO A CA 1
ATOM 5190 C C . PRO C 1 264 ? -36.73174 12.40667 -29.84148 1.000 17.58818 313 PRO A C 1
ATOM 5191 O O . PRO C 1 264 ? -35.49616 12.39284 -29.83771 1.000 17.99611 313 PRO A O 1
ATOM 5195 N N . GLY C 1 265 ? -37.46450 11.41072 -29.36045 1.000 16.06676 314 GLY A N 1
ATOM 5196 C CA . GLY C 1 265 ? -36.80483 10.25687 -28.78381 1.000 16.57358 314 GLY A CA 1
ATOM 5197 C C . GLY C 1 265 ? -37.71383 9.06967 -28.53296 1.000 14.87615 314 GLY A C 1
ATOM 5198 O O . GLY C 1 265 ? -38.71878 8.87242 -29.23361 1.000 16.31285 314 GLY A O 1
ATOM 5199 N N . THR C 1 266 ? -37.35816 8.26672 -27.53573 1.000 15.02815 315 THR A N 1
ATOM 5200 C CA . THR C 1 266 ? -38.07417 7.04311 -27.21757 1.000 14.61260 315 THR A CA 1
ATOM 5201 C C . THR C 1 266 ? -39.23769 7.30655 -26.26878 1.000 14.35509 315 THR A C 1
ATOM 5202 O O . THR C 1 266 ? -39.32066 8.34365 -25.60573 1.000 15.16880 315 THR A O 1
ATOM 5206 N N . TYR C 1 267 ? -40.09754 6.32112 -26.18690 1.000 14.25140 316 TYR A N 1
ATOM 5207 C CA . TYR C 1 267 ? -41.23910 6.25894 -25.27618 1.000 14.51496 316 TYR A CA 1
ATOM 5208 C C . TYR C 1 267 ? -41.22771 5.01092 -24.42341 1.000 14.86407 316 TYR A C 1
ATOM 5209 O O . TYR C 1 267 ? -41.64265 5.06628 -23.25728 1.000 15.21148 316 TYR A O 1
ATOM 5218 N N . PHE C 1 268 ? -40.77649 3.88178 -24.97556 1.000 15.59260 317 PHE A N 1
ATOM 5219 C CA . PHE C 1 268 ? -40.94653 2.57452 -24.35028 1.000 16.06365 317 PHE A CA 1
ATOM 5220 C C . PHE C 1 268 ? -39.62779 1.84267 -24.17512 1.000 16.55840 317 PHE A C 1
ATOM 5221 O O . PHE C 1 268 ? -39.63041 0.61063 -24.04063 1.000 17.19025 317 PHE A O 1
ATOM 5229 N N . ALA C 1 269 ? -38.51328 2.57151 -24.16997 1.000 14.46650 318 ALA A N 1
ATOM 5230 C CA . ALA C 1 269 ? -37.18317 1.98831 -24.01782 1.000 14.38274 318 ALA A CA 1
ATOM 5231 C C . ALA C 1 269 ? -36.78934 1.94945 -22.54396 1.000 14.53923 318 ALA A C 1
ATOM 5232 O O . ALA C 1 269 ? -36.60484 2.99411 -21.91254 1.000 16.33610 318 ALA A O 1
ATOM 5234 N N . GLN C 1 270 ? -36.63679 0.74788 -22.01459 1.000 14.99444 319 GLN A N 1
ATOM 5235 C CA . GLN C 1 270 ? -36.05043 0.53141 -20.70149 1.000 15.32253 319 GLN A CA 1
ATOM 5236 C C . GLN C 1 270 ? -34.57162 0.20988 -20.86809 1.000 15.57299 319 GLN A C 1
ATOM 5237 O O . GLN C 1 270 ? -34.07700 0.02689 -21.98308 1.000 17.12771 319 GLN A O 1
ATOM 5243 N N . ALA C 1 271 ? -33.85854 0.14504 -19.75319 1.000 16.29294 320 ALA A N 1
ATOM 5244 C CA . ALA C 1 271 ? -32.42219 -0.11955 -19.83172 1.000 16.80653 320 ALA A CA 1
ATOM 5245 C C . ALA C 1 271 ? -32.18864 -1.55935 -20.27814 1.000 18.58037 320 ALA A C 1
ATOM 5246 O O . ALA C 1 271 ? -32.82895 -2.47436 -19.75179 1.000 18.58791 320 ALA A O 1
ATOM 5248 N N . PRO C 1 272 ? -31.30347 -1.80458 -21.24779 1.000 18.79090 321 PRO A N 1
ATOM 5249 C CA . PRO C 1 272 ? -31.12075 -3.18684 -21.72041 1.000 19.76645 321 PRO A CA 1
ATOM 5250 C C . PRO C 1 272 ? -30.68272 -4.14193 -20.62627 1.000 20.48896 321 PRO A C 1
ATOM 5251 O O . PRO C 1 272 ? -31.03035 -5.32877 -20.68029 1.000 21.00884 321 PRO A O 1
ATOM 5255 N N . SER C 1 273 ? -29.94596 -3.65922 -19.61816 1.000 21.22027 322 SER A N 1
ATOM 5256 C CA . SER C 1 273 ? -29.52239 -4.53580 -18.53253 1.000 24.06185 322 SER A CA 1
ATOM 5257 C C . SER C 1 273 ? -30.69247 -5.06233 -17.70871 1.000 23.14284 322 SER A C 1
ATOM 5258 O O . SER C 1 273 ? -30.51690 -6.02392 -16.95171 1.000 25.76021 322 SER A O 1
ATOM 5261 N N . THR C 1 274 ? -31.88035 -4.46618 -17.82808 1.000 20.75869 323 THR A N 1
ATOM 5262 C CA . THR C 1 274 ? -33.04237 -4.92137 -17.07624 1.000 22.02238 323 THR A CA 1
ATOM 5263 C C . THR C 1 274 ? -33.94896 -5.84518 -17.88155 1.000 19.43624 323 THR A C 1
ATOM 5264 O O . THR C 1 274 ? -34.93856 -6.34384 -17.33381 1.000 21.86070 323 THR A O 1
ATOM 5268 N N . ILE C 1 275 ? -33.65450 -6.05852 -19.16572 1.000 20.49912 324 ILE A N 1
ATOM 5269 C CA . ILE C 1 275 ? -34.56010 -6.84506 -19.99795 1.000 20.04863 324 ILE A CA 1
ATOM 5270 C C . ILE C 1 275 ? -34.64817 -8.25277 -19.43112 1.000 22.35073 324 ILE A C 1
ATOM 5271 O O . ILE C 1 275 ? -33.62807 -8.92319 -19.22585 1.000 24.33856 324 ILE A O 1
ATOM 5276 N N . GLY C 1 276 ? -35.87154 -8.70302 -19.16734 1.000 21.49666 325 GLY A N 1
ATOM 5277 C CA . GLY C 1 276 ? -36.10176 -10.00724 -18.59527 1.000 23.23641 325 GLY A CA 1
ATOM 5278 C C . GLY C 1 276 ? -36.27195 -10.00465 -17.09255 1.000 25.37525 325 GLY A C 1
ATOM 5279 O O . GLY C 1 276 ? -36.63889 -11.04188 -16.52940 1.000 26.87338 325 GLY A O 1
ATOM 5280 N N . ASP C 1 277 ? -36.01777 -8.88149 -16.42722 1.000 23.32999 326 ASP A N 1
ATOM 5281 C CA . ASP C 1 277 ? -36.26441 -8.81980 -14.99291 1.000 24.44790 326 ASP A CA 1
ATOM 5282 C C . ASP C 1 277 ? -37.75450 -9.00817 -14.72580 1.000 25.15406 326 ASP A C 1
ATOM 5283 O O . ASP C 1 277 ? -38.59251 -8.67420 -15.56434 1.000 23.58682 326 ASP A O 1
ATOM 5288 N N . PRO C 1 278 ? -38.12126 -9.54994 -13.57109 1.000 26.14411 327 PRO A N 1
ATOM 5289 C CA . PRO C 1 278 ? -39.54665 -9.74025 -13.28786 1.000 24.39914 327 PRO A CA 1
ATOM 5290 C C . PRO C 1 278 ? -40.29155 -8.41224 -13.24216 1.000 27.06716 327 PRO A C 1
ATOM 5291 O O . PRO C 1 278 ? -39.75264 -7.38047 -12.83315 1.000 25.86819 327 PRO A O 1
ATOM 5295 N N . ILE C 1 279 ? -41.54278 -8.44131 -13.69726 1.000 23.57238 328 ILE A N 1
ATOM 5296 C CA . ILE C 1 279 ? -42.42504 -7.28731 -13.56977 1.000 22.83388 328 ILE A CA 1
ATOM 5297 C C . ILE C 1 279 ? -43.35797 -7.57030 -12.39975 1.000 22.25899 328 ILE A C 1
ATOM 5298 O O . ILE C 1 279 ? -44.29436 -8.36618 -12.54321 1.000 24.75672 328 ILE A O 1
ATOM 5303 N N . PRO C 1 280 ? -43.14219 -6.96940 -11.23188 1.000 22.17431 329 PRO A N 1
ATOM 5304 C CA . PRO C 1 280 ? -43.95177 -7.34372 -10.06420 1.000 25.83300 329 PRO A CA 1
ATOM 5305 C C . PRO C 1 280 ? -45.43233 -7.05775 -10.26918 1.000 27.00041 329 PRO A C 1
ATOM 5306 O O . PRO C 1 280 ? -45.81754 -6.03701 -10.84479 1.000 26.30013 329 PRO A O 1
ATOM 5310 N N . ASP C 1 281 ? -46.27006 -7.96840 -9.76345 1.000 26.55106 330 ASP A N 1
ATOM 5311 C CA . ASP C 1 281 ? -47.72381 -7.79830 -9.80764 1.000 31.28588 330 ASP A CA 1
ATOM 5312 C C . ASP C 1 281 ? -48.21534 -7.07869 -8.54767 1.000 29.27838 330 ASP A C 1
ATOM 5313 O O . ASP C 1 281 ? -49.05411 -7.56416 -7.78691 1.000 31.93943 330 ASP A O 1
ATOM 5318 N N . ASN C 1 282 ? -47.65874 -5.88846 -8.34213 1.000 27.56266 331 ASN A N 1
ATOM 5319 C CA . ASN C 1 282 ? -48.02016 -5.02282 -7.23099 1.000 28.88760 331 ASN A CA 1
ATOM 5320 C C . ASN C 1 282 ? -47.54888 -3.62230 -7.58418 1.000 28.97430 331 ASN A C 1
ATOM 5321 O O . ASN C 1 282 ? -46.91176 -3.41104 -8.61911 1.000 26.36341 331 ASN A O 1
ATOM 5326 N N . ASP C 1 283 ? -47.85949 -2.66272 -6.71569 1.000 27.88097 332 ASP A N 1
ATOM 5327 C CA . ASP C 1 283 ? -47.52916 -1.27098 -6.98956 1.000 29.88995 332 ASP A CA 1
ATOM 5328 C C . ASP C 1 283 ? -46.36905 -0.74825 -6.15089 1.000 31.41066 332 ASP A C 1
ATOM 5329 O O . ASP C 1 283 ? -46.10565 0.45803 -6.16497 1.000 34.27657 332 ASP A O 1
ATOM 5334 N N . TYR C 1 284 ? -45.65494 -1.61330 -5.43756 1.000 28.16442 333 TYR A N 1
ATOM 5335 C CA . TYR C 1 284 ? -44.56533 -1.14014 -4.59242 1.000 28.19284 333 TYR A CA 1
ATOM 5336 C C . TYR C 1 284 ? -43.18744 -1.63296 -5.00720 1.000 26.60780 333 TYR A C 1
ATOM 5337 O O . TYR C 1 284 ? -42.20112 -0.95461 -4.72075 1.000 27.88809 333 TYR A O 1
ATOM 5346 N N . ASP C 1 285 ? -43.08195 -2.79396 -5.64329 1.000 24.23194 334 ASP A N 1
ATOM 5347 C CA . ASP C 1 285 ? -41.77997 -3.31991 -6.03711 1.000 22.70458 334 ASP A CA 1
ATOM 5348 C C . ASP C 1 285 ? -41.47160 -2.85032 -7.45178 1.000 24.13680 334 ASP A C 1
ATOM 5349 O O . ASP C 1 285 ? -42.16689 -3.25111 -8.39151 1.000 25.20230 334 ASP A O 1
ATOM 5354 N N . PRO C 1 286 ? -40.46364 -1.99866 -7.65638 1.000 22.45818 335 PRO A N 1
ATOM 5355 C CA . PRO C 1 286 ? -40.32316 -1.29059 -8.95437 1.000 22.47268 335 PRO A CA 1
ATOM 5356 C C . PRO C 1 286 ? -40.12451 -2.24357 -10.11598 1.000 22.90355 335 PRO A C 1
ATOM 5357 O O . PRO C 1 286 ? -39.26331 -3.13935 -10.06799 1.000 24.72537 335 PRO A O 1
ATOM 5361 N N . PRO C 1 287 ? -40.85079 -2.04203 -11.21287 1.000 20.16934 336 PRO A N 1
ATOM 5362 C CA . PRO C 1 287 ? -40.61222 -2.82835 -12.42406 1.000 19.66408 336 PRO A CA 1
ATOM 5363 C C . PRO C 1 287 ? -39.41915 -2.28670 -13.19816 1.000 19.95325 336 PRO A C 1
ATOM 5364 O O . PRO C 1 287 ? -38.94457 -1.17340 -12.92959 1.000 18.91598 336 PRO A O 1
ATOM 5368 N N . PRO C 1 288 ? -38.93273 -3.04031 -14.18442 1.000 19.56897 337 PRO A N 1
ATOM 5369 C CA . PRO C 1 288 ? -37.70962 -2.63244 -14.90757 1.000 19.71095 337 PRO A CA 1
ATOM 5370 C C . PRO C 1 288 ? -37.75675 -1.22561 -15.48009 1.000 17.14544 337 PRO A C 1
ATOM 5371 O O . PRO C 1 288 ? -36.75764 -0.50279 -15.41795 1.000 17.91617 337 PRO A O 1
ATOM 5375 N N . TYR C 1 289 ? -38.88207 -0.81842 -16.06078 1.000 17.77331 338 TYR A N 1
ATOM 5376 C CA . TYR C 1 289 ? -38.91899 0.51243 -16.65074 1.000 17.39935 338 TYR A CA 1
ATOM 5377 C C . TYR C 1 289 ? -38.69989 1.58454 -15.59275 1.000 17.81169 338 TYR A C 1
ATOM 5378 O O . TYR C 1 289 ? -38.04817 2.60398 -15.85554 1.000 17.50573 338 TYR A O 1
ATOM 5387 N N . LEU C 1 290 ? -39.20828 1.36311 -14.37497 1.000 16.85599 339 LEU A N 1
ATOM 5388 C CA . LEU C 1 290 ? -39.01251 2.34672 -13.31771 1.000 17.94847 339 LEU A CA 1
ATOM 5389 C C . LEU C 1 290 ? -37.65471 2.22409 -12.63972 1.000 19.05868 339 LEU A C 1
ATOM 5390 O O . LEU C 1 290 ? -37.37123 2.99624 -11.71701 1.000 19.39561 339 LEU A O 1
ATOM 5395 N N . LYS C 1 291 ? -36.82653 1.27299 -13.06547 1.000 17.52987 340 LYS A N 1
ATOM 5396 C CA . LYS C 1 291 ? -35.42334 1.22128 -12.69178 1.000 17.32780 340 LYS A CA 1
ATOM 5397 C C . LYS C 1 291 ? -34.52473 1.71543 -13.80814 1.000 17.62757 340 LYS A C 1
ATOM 5398 O O . LYS C 1 291 ? -33.30496 1.49593 -13.76137 1.000 19.35992 340 LYS A O 1
ATOM 5404 N N . SER C 1 292 ? -35.09630 2.39362 -14.81005 1.000 17.12275 341 SER A N 1
ATOM 5405 C CA . SER C 1 292 ? -34.36373 2.76032 -16.01336 1.000 16.24981 341 SER A CA 1
ATOM 5406 C C . SER C 1 292 ? -34.32543 4.26134 -16.25745 1.000 17.04449 341 SER A C 1
ATOM 5407 O O . SER C 1 292 ? -33.93629 4.68044 -17.35069 1.000 15.97189 341 SER A O 1
ATOM 5410 N N . LEU C 1 293 ? -34.75168 5.08117 -15.29096 1.000 16.78718 342 LEU A N 1
ATOM 5411 C CA . LEU C 1 293 ? -34.93068 6.51179 -15.54478 1.000 15.49300 342 LEU A CA 1
ATOM 5412 C C . LEU C 1 293 ? -33.61863 7.20864 -15.89512 1.000 16.81437 342 LEU A C 1
ATOM 5413 O O . LEU C 1 293 ? -33.61992 8.15116 -16.69239 1.000 15.65715 342 LEU A O 1
ATOM 5418 N N . VAL C 1 294 ? -32.49809 6.80576 -15.28863 1.000 16.65247 343 VAL A N 1
ATOM 5419 C CA . VAL C 1 294 ? -31.22487 7.40946 -15.67635 1.000 15.39228 343 VAL A CA 1
ATOM 5420 C C . VAL C 1 294 ? -30.86798 7.01227 -17.10259 1.000 15.45747 343 VAL A C 1
ATOM 5421 O O . VAL C 1 294 ? -30.47684 7.85644 -17.92063 1.000 16.55985 343 VAL A O 1
ATOM 5425 N N . TYR C 1 295 ? -31.02132 5.72573 -17.42399 1.000 16.37433 344 TYR A N 1
ATOM 5426 C CA . TYR C 1 295 ? -30.72500 5.26105 -18.77416 1.000 16.12257 344 TYR A CA 1
ATOM 5427 C C . TYR C 1 295 ? -31.53139 6.02587 -19.81393 1.000 14.77924 344 TYR A C 1
ATOM 5428 O O . TYR C 1 295 ? -30.97131 6.56964 -20.77224 1.000 15.69215 344 TYR A O 1
ATOM 5437 N N . PHE C 1 296 ? -32.86120 6.07643 -19.65766 1.000 15.46550 345 PHE A N 1
ATOM 5438 C CA . PHE C 1 296 ? -33.60217 6.66455 -20.76644 1.000 15.73028 345 PHE A CA 1
ATOM 5439 C C . PHE C 1 296 ? -33.64627 8.18494 -20.71166 1.000 14.21056 345 PHE A C 1
ATOM 5440 O O . PHE C 1 296 ? -34.10812 8.80323 -21.67927 1.000 14.57597 345 PHE A O 1
ATOM 5448 N N . SER C 1 297 ? -33.12611 8.81963 -19.65748 1.000 15.52559 346 SER A N 1
ATOM 5449 C CA . SER C 1 297 ? -32.94665 10.26855 -19.73107 1.000 14.44479 346 SER A CA 1
ATOM 5450 C C . SER C 1 297 ? -32.09704 10.64008 -20.94011 1.000 15.58146 346 SER A C 1
ATOM 5451 O O . SER C 1 297 ? -32.24568 11.73184 -21.50411 1.000 15.91433 346 SER A O 1
ATOM 5454 N N . ASN C 1 298 ? -31.24226 9.72049 -21.36366 1.000 14.99382 347 ASN A N 1
ATOM 5455 C CA . ASN C 1 298 ? -30.32471 9.94862 -22.47325 1.000 14.41182 347 ASN A CA 1
ATOM 5456 C C . ASN C 1 298 ? -31.01144 9.93450 -23.83112 1.000 15.64931 347 ASN A C 1
ATOM 5457 O O . ASN C 1 298 ? -30.43897 10.47544 -24.79317 1.000 17.56104 347 ASN A O 1
ATOM 5462 N N . ILE C 1 299 ? -32.18023 9.29245 -23.94523 1.000 15.15128 348 ILE A N 1
ATOM 5463 C CA . ILE C 1 299 ? -32.75337 8.95966 -25.25319 1.000 14.40254 348 ILE A CA 1
ATOM 5464 C C . ILE C 1 299 ? -34.25511 9.21692 -25.34328 1.000 13.76911 348 ILE A C 1
ATOM 5465 O O . ILE C 1 299 ? -34.81625 9.17271 -26.43820 1.000 15.00052 348 ILE A O 1
ATOM 5470 N N . ALA C 1 300 ? -34.92970 9.45219 -24.22177 1.000 13.77207 349 ALA A N 1
ATOM 5471 C CA . ALA C 1 300 ? -36.37758 9.63076 -24.27524 1.000 13.91224 349 ALA A CA 1
ATOM 5472 C C . ALA C 1 300 ? -36.75347 10.94154 -24.95809 1.000 13.95422 349 ALA A C 1
ATOM 5473 O O . ALA C 1 300 ? -36.01038 11.91863 -24.92893 1.000 15.94296 349 ALA A O 1
ATOM 5475 N N . ALA C 1 301 ? -37.95118 10.98072 -25.53892 1.000 14.05355 350 ALA A N 1
ATOM 5476 C CA . ALA C 1 301 ? -38.48234 12.27468 -25.93595 1.000 15.01277 350 ALA A CA 1
ATOM 5477 C C . ALA C 1 301 ? -38.38596 13.23534 -24.76082 1.000 16.16714 350 ALA A C 1
ATOM 5478 O O . ALA C 1 301 ? -38.81892 12.91310 -23.64768 1.000 16.42818 350 ALA A O 1
ATOM 5480 N N . ARG C 1 302 ? -37.80082 14.40660 -24.99027 1.000 16.39351 351 ARG A N 1
ATOM 5481 C CA . ARG C 1 302 ? -37.46790 15.26256 -23.85627 1.000 17.82653 351 ARG A CA 1
ATOM 5482 C C . ARG C 1 302 ? -37.32358 16.70352 -24.31994 1.000 19.44966 351 ARG A C 1
ATOM 5483 O O . ARG C 1 302 ? -37.20033 16.98226 -25.51636 1.000 20.83174 351 ARG A O 1
ATOM 5491 N N . GLN C 1 303 ? -37.33596 17.61713 -23.34885 1.000 17.52703 352 GLN A N 1
ATOM 5492 C CA . GLN C 1 303 ? -37.08761 19.03136 -23.58917 1.000 18.74698 352 GLN A CA 1
ATOM 5493 C C . GLN C 1 303 ? -35.93419 19.48207 -22.71323 1.000 18.76001 352 GLN A C 1
ATOM 5494 O O . GLN C 1 303 ? -35.93711 19.23973 -21.50379 1.000 18.25660 352 GLN A O 1
ATOM 5500 N N . ILE C 1 304 ? -34.96002 20.14227 -23.32561 1.000 17.89087 353 ILE A N 1
ATOM 5501 C CA . ILE C 1 304 ? -33.81473 20.69912 -22.61413 1.000 17.67967 353 ILE A CA 1
ATOM 5502 C C . ILE C 1 304 ? -34.03701 22.19010 -22.47456 1.000 20.22857 353 ILE A C 1
ATOM 5503 O O . ILE C 1 304 ? -34.34489 22.87080 -23.46041 1.000 20.13302 353 ILE A O 1
ATOM 5508 N N . MET C 1 305 ? -33.86563 22.70859 -21.26173 1.000 20.25754 354 MET A N 1
ATOM 5509 C CA . MET C 1 305 ? -34.02059 24.13334 -21.00455 1.000 19.43883 354 MET A CA 1
ATOM 5510 C C . MET C 1 305 ? -32.77634 24.62533 -20.27875 1.000 22.28193 354 MET A C 1
ATOM 5511 O O . MET C 1 305 ? -32.45901 24.14922 -19.18137 1.000 23.84230 354 MET A O 1
ATOM 5516 N N . PHE C 1 306 ? -32.06008 25.55714 -20.89755 1.000 20.66146 355 PHE A N 1
ATOM 5517 C CA . PHE C 1 306 ? -30.90698 26.18819 -20.26771 1.000 20.98027 355 PHE A CA 1
ATOM 5518 C C . PHE C 1 306 ? -31.34227 27.50943 -19.65537 1.000 22.91560 355 PHE A C 1
ATOM 5519 O O . PHE C 1 306 ? -32.03849 28.30045 -20.30206 1.000 24.82758 355 PHE A O 1
ATOM 5527 N N . ILE C 1 307 ? -30.94912 27.73827 -18.40431 1.000 22.52899 356 ILE A N 1
ATOM 5528 C CA . ILE C 1 307 ? -31.33761 28.93532 -17.67331 1.000 22.38745 356 ILE A CA 1
ATOM 5529 C C . ILE C 1 307 ? -30.08485 29.58248 -17.10555 1.000 24.05440 356 ILE A C 1
ATOM 5530 O O . ILE C 1 307 ? -29.25167 28.89918 -16.50285 1.000 24.55993 356 ILE A O 1
ATOM 5535 N N . GLU C 1 308 ? -29.95976 30.89600 -17.29051 1.000 27.24454 357 GLU A N 1
ATOM 5536 C CA . GLU C 1 308 ? -28.88872 31.67712 -16.67323 1.000 27.71485 357 GLU A CA 1
ATOM 5537 C C . GLU C 1 308 ? -29.41607 32.24891 -15.36007 1.000 28.49929 357 GLU A C 1
ATOM 5538 O O . GLU C 1 308 ? -30.26669 33.14358 -15.36025 1.000 28.03932 357 GLU A O 1
ATOM 5544 N N . ALA C 1 309 ? -28.92516 31.72144 -14.24111 1.000 28.13591 358 ALA A N 1
ATOM 5545 C CA . ALA C 1 309 ? -29.36987 32.20254 -12.93873 1.000 29.11945 358 ALA A CA 1
ATOM 5546 C C . ALA C 1 309 ? -28.93932 33.65041 -12.72940 1.000 31.04099 358 ALA A C 1
ATOM 5547 O O . ALA C 1 309 ? -27.84622 34.05397 -13.13898 1.000 31.39353 358 ALA A O 1
ATOM 5549 N N . ASP C 1 310 ? -29.81242 34.44114 -12.09488 1.000 30.79353 359 ASP A N 1
ATOM 5550 C CA . ASP C 1 310 ? -29.43604 35.80756 -11.74276 1.000 30.66976 359 ASP A CA 1
ATOM 5551 C C . ASP C 1 310 ? -28.18435 35.81976 -10.87616 1.000 34.14991 359 ASP A C 1
ATOM 5552 O O . ASP C 1 310 ? -27.34365 36.71529 -10.99934 1.000 35.53241 359 ASP A O 1
ATOM 5557 N N . ASN C 1 311 ? -28.05024 34.83898 -9.98687 1.000 33.65529 360 ASN A N 1
ATOM 5558 C CA . ASN C 1 311 ? -26.88186 34.72832 -9.12118 1.000 33.52929 360 ASN A CA 1
ATOM 5559 C C . ASN C 1 311 ? -25.71103 34.18394 -9.93094 1.000 33.49623 360 ASN A C 1
ATOM 5560 O O . ASN C 1 311 ? -25.73282 33.02223 -10.35225 1.000 32.53475 360 ASN A O 1
ATOM 5565 N N . LYS C 1 312 ? -24.69215 35.02185 -10.14624 1.000 36.05893 361 LYS A N 1
ATOM 5566 C CA . LYS C 1 312 ? -23.54305 34.63856 -10.96345 1.000 36.61620 361 LYS A CA 1
ATOM 5567 C C . LYS C 1 312 ? -22.80897 33.41864 -10.41960 1.000 34.98192 361 LYS A C 1
ATOM 5568 O O . LYS C 1 312 ? -22.16916 32.70014 -11.19607 1.000 39.06391 361 LYS A O 1
ATOM 5574 N N . GLU C 1 313 ? -22.86868 33.17679 -9.10877 1.000 37.34626 362 GLU A N 1
ATOM 5575 C CA . GLU C 1 313 ? -22.18991 32.02206 -8.53229 1.000 37.51640 362 GLU A CA 1
ATOM 5576 C C . GLU C 1 313 ? -22.91073 30.71809 -8.84276 1.000 35.25701 362 GLU A C 1
ATOM 5577 O O . GLU C 1 313 ? -22.31081 29.64528 -8.71300 1.000 36.53857 362 GLU A O 1
ATOM 5583 N N . ILE C 1 314 ? -24.17255 30.78871 -9.25246 1.000 32.51382 363 ILE A N 1
ATOM 5584 C CA . ILE C 1 314 ? -24.87307 29.62822 -9.78690 1.000 30.19520 363 ILE A CA 1
ATOM 5585 C C . ILE C 1 314 ? -24.72983 29.56154 -11.29999 1.000 29.56821 363 ILE A C 1
ATOM 5586 O O . ILE C 1 314 ? -24.40946 28.50962 -11.85833 1.000 29.24352 363 ILE A O 1
ATOM 5591 N N . GLY C 1 315 ? -24.96104 30.68563 -11.97719 1.000 30.69606 364 GLY A N 1
ATOM 5592 C CA . GLY C 1 315 ? -24.65186 30.77561 -13.39528 1.000 29.30599 364 GLY A CA 1
ATOM 5593 C C . GLY C 1 315 ? -25.58426 29.93651 -14.24858 1.000 27.66598 364 GLY A C 1
ATOM 5594 O O . GLY C 1 315 ? -26.79011 29.83193 -13.99069 1.000 26.94458 364 GLY A O 1
ATOM 5595 N N . LEU C 1 316 ? -25.02006 29.34183 -15.29787 1.000 27.17703 365 LEU A N 1
ATOM 5596 C CA . LEU C 1 316 ? -25.81471 28.56739 -16.24132 1.000 24.82945 365 LEU A CA 1
ATOM 5597 C C . LEU C 1 316 ? -26.13341 27.19398 -15.66204 1.000 24.14103 365 LEU A C 1
ATOM 5598 O O . LEU C 1 316 ? -25.23912 26.48596 -15.19285 1.000 23.10954 365 LEU A O 1
ATOM 5603 N N . ILE C 1 317 ? -27.41724 26.83282 -15.66984 1.000 23.38981 366 ILE A N 1
ATOM 5604 C CA . ILE C 1 317 ? -27.87937 25.51578 -15.25037 1.000 21.66290 366 ILE A CA 1
ATOM 5605 C C . ILE C 1 317 ? -28.69521 24.92592 -16.38973 1.000 21.10225 366 ILE A C 1
ATOM 5606 O O . ILE C 1 317 ? -29.05648 25.62019 -17.34407 1.000 22.47268 366 ILE A O 1
ATOM 5611 N N . PHE C 1 318 ? -28.99763 23.63183 -16.28931 1.000 18.38345 367 PHE A N 1
ATOM 5612 C CA . PHE C 1 318 ? -29.96527 23.07095 -17.21909 1.000 18.80421 367 PHE A CA 1
ATOM 5613 C C . PHE C 1 318 ? -31.04973 22.29354 -16.49438 1.000 19.56230 367 PHE A C 1
ATOM 5614 O O . PHE C 1 318 ? -30.87691 21.81971 -15.36266 1.000 18.98140 367 PHE A O 1
ATOM 5622 N N . LEU C 1 319 ? -32.19592 22.23877 -17.16004 1.000 20.49320 368 LEU A N 1
ATOM 5623 C CA . LEU C 1 319 ? -33.28639 21.34203 -16.83606 1.000 19.45416 368 LEU A CA 1
ATOM 5624 C C . LEU C 1 319 ? -33.51772 20.45788 -18.04574 1.000 19.83900 368 LEU A C 1
ATOM 5625 O O . LEU C 1 319 ? -33.44463 20.92749 -19.18792 1.000 19.79772 368 LEU A O 1
ATOM 5630 N N . VAL C 1 320 ? -33.76614 19.17924 -17.80592 1.000 17.88452 369 VAL A N 1
ATOM 5631 C CA . VAL C 1 320 ? -34.28190 18.29953 -18.84369 1.000 16.44515 369 VAL A CA 1
ATOM 5632 C C . VAL C 1 320 ? -35.59598 17.73751 -18.34808 1.000 17.22020 369 VAL A C 1
ATOM 5633 O O . VAL C 1 320 ? -35.64601 17.10294 -17.28654 1.000 18.07384 369 VAL A O 1
ATOM 5637 N N . PHE C 1 321 ? -36.65350 17.97077 -19.10477 1.000 15.92627 370 PHE A N 1
ATOM 5638 C CA . PHE C 1 321 ? -37.95331 17.39684 -18.80731 1.000 16.86816 370 PHE A CA 1
ATOM 5639 C C . PHE C 1 321 ? -38.10486 16.15788 -19.67942 1.000 16.89806 370 PHE A C 1
ATOM 5640 O O . PHE C 1 321 ? -37.96213 16.23190 -20.90899 1.000 17.94807 370 PHE A O 1
ATOM 5648 N N . ILE C 1 322 ? -38.28597 15.01352 -19.02915 1.000 15.42613 371 ILE A N 1
ATOM 5649 C CA . ILE C 1 322 ? -38.04954 13.70074 -19.62200 1.000 15.10820 371 ILE A CA 1
ATOM 5650 C C . ILE C 1 322 ? -39.37508 12.96501 -19.73185 1.000 15.89487 371 ILE A C 1
ATOM 5651 O O . ILE C 1 322 ? -40.04578 12.71461 -18.71788 1.000 15.52629 371 ILE A O 1
ATOM 5656 N N . GLY C 1 323 ? -39.75469 12.59830 -20.95521 1.000 15.11959 372 GLY A N 1
ATOM 5657 C CA . GLY C 1 323 ? -41.01488 11.90636 -21.13585 1.000 15.90694 372 GLY A CA 1
ATOM 5658 C C . GLY C 1 323 ? -40.94701 10.48526 -20.61281 1.000 16.54727 372 GLY A C 1
ATOM 5659 O O . GLY C 1 323 ? -39.88138 9.89193 -20.45413 1.000 15.35184 372 GLY A O 1
ATOM 5660 N N . MET C 1 324 ? -42.11545 9.93879 -20.30236 1.000 15.31076 373 MET A N 1
ATOM 5661 C CA . MET C 1 324 ? -42.23402 8.52921 -19.95289 1.000 15.24570 373 MET A CA 1
ATOM 5662 C C . MET C 1 324 ? -43.49211 8.00353 -20.61732 1.000 15.43801 373 MET A C 1
ATOM 5663 O O . MET C 1 324 ? -44.58431 8.54659 -20.39881 1.000 15.60191 373 MET A O 1
ATOM 5668 N N . THR C 1 325 ? -43.32402 6.96078 -21.43258 1.000 16.13870 374 THR A N 1
ATOM 5669 C CA . THR C 1 325 ? -44.37675 6.35875 -22.24474 1.000 17.60615 374 THR A CA 1
ATOM 5670 C C . THR C 1 325 ? -45.30384 7.43467 -22.80804 1.000 17.35927 374 THR A C 1
ATOM 5671 O O . THR C 1 325 ? -44.82735 8.36798 -23.45811 1.000 17.50323 374 THR A O 1
ATOM 5675 N N . GLU C 1 326 ? -46.61730 7.31665 -22.60072 1.000 17.27064 375 GLU A N 1
ATOM 5676 C CA . GLU C 1 326 ? -47.54196 8.24298 -23.24407 1.000 18.45199 375 GLU A CA 1
ATOM 5677 C C . GLU C 1 326 ? -47.50636 9.65013 -22.65904 1.000 18.78786 375 GLU A C 1
ATOM 5678 O O . GLU C 1 326 ? -48.15224 10.54968 -23.21577 1.000 19.53760 375 GLU A O 1
ATOM 5684 N N . ILE C 1 327 ? -46.79019 9.87171 -21.55934 1.000 17.37184 376 ILE A N 1
ATOM 5685 C CA . ILE C 1 327 ? -46.74941 11.20308 -20.96764 1.000 16.13492 376 ILE A CA 1
ATOM 5686 C C . ILE C 1 327 ? -45.42436 11.83443 -21.36323 1.000 17.55427 376 ILE A C 1
ATOM 5687 O O . ILE C 1 327 ? -44.50199 11.94152 -20.55158 1.000 17.76672 376 ILE A O 1
ATOM 5692 N N . SER C 1 328 ? -45.32903 12.25484 -22.62715 1.000 16.63526 377 SER A N 1
ATOM 5693 C CA . SER C 1 328 ? -44.05047 12.66020 -23.18949 1.000 18.37004 377 SER A CA 1
ATOM 5694 C C . SER C 1 328 ? -44.08905 13.99033 -23.91944 1.000 21.19805 377 SER A C 1
ATOM 5695 O O . SER C 1 328 ? -43.06488 14.39546 -24.48046 1.000 21.70606 377 SER A O 1
ATOM 5698 N N . THR C 1 329 ? -45.21366 14.68650 -23.92133 1.000 18.85329 378 THR A N 1
ATOM 5699 C CA . THR C 1 329 ? -45.23958 16.04327 -24.44374 1.000 20.56649 378 THR A CA 1
ATOM 5700 C C . THR C 1 329 ? -44.74745 17.00117 -23.36746 1.000 20.13980 378 THR A C 1
ATOM 5701 O O . THR C 1 329 ? -45.23894 16.99296 -22.23055 1.000 20.96622 378 THR A O 1
ATOM 5705 N N . CYS C 1 330 ? -43.75613 17.80402 -23.72430 1.000 20.40179 379 CYS A N 1
ATOM 5706 C CA . CYS C 1 330 ? -43.14865 18.78438 -22.83818 1.000 18.99586 379 CYS A CA 1
ATOM 5707 C C . CYS C 1 330 ? -43.45074 20.16213 -23.40497 1.000 24.61502 379 CYS A C 1
ATOM 5708 O O . CYS C 1 330 ? -42.88366 20.54653 -24.43655 1.000 26.24356 379 CYS A O 1
ATOM 5711 N N . GLU C 1 331 ? -44.33957 20.90192 -22.74302 1.000 20.98099 380 GLU A N 1
ATOM 5712 C CA . GLU C 1 331 ? -44.74782 22.22087 -23.21338 1.000 21.81872 380 GLU A CA 1
ATOM 5713 C C . GLU C 1 331 ? -44.11087 23.28316 -22.33065 1.000 24.00480 380 GLU A C 1
ATOM 5714 O O . GLU C 1 331 ? -44.47613 23.41928 -21.15787 1.000 24.10720 380 GLU A O 1
ATOM 5720 N N . ALA C 1 332 ? -43.19798 24.05736 -22.90052 1.000 25.13673 381 ALA A N 1
ATOM 5721 C CA . ALA C 1 332 ? -42.71523 25.25229 -22.22643 1.000 25.13726 381 ALA A CA 1
ATOM 5722 C C . ALA C 1 332 ? -43.72889 26.37786 -22.38910 1.000 28.48796 381 ALA A C 1
ATOM 5723 O O . ALA C 1 332 ? -44.29443 26.57277 -23.46962 1.000 30.05020 381 ALA A O 1
ATOM 5725 N N . THR C 1 333 ? -43.97747 27.10469 -21.30165 1.000 25.20000 382 THR A N 1
ATOM 5726 C CA . THR C 1 333 ? -44.81206 28.29727 -21.34843 1.000 27.42009 382 THR A CA 1
ATOM 5727 C C . THR C 1 333 ? -44.00130 29.56324 -21.11338 1.000 28.38785 382 THR A C 1
ATOM 5728 O O . THR C 1 333 ? -44.57676 30.63686 -20.90491 1.000 30.35997 382 THR A O 1
ATOM 5732 N N . VAL C 1 334 ? -42.67897 29.45458 -21.13965 1.000 29.34475 383 VAL A N 1
ATOM 5733 C CA . VAL C 1 334 ? -41.78686 30.59698 -21.11393 1.000 29.08588 383 VAL A CA 1
ATOM 5734 C C . VAL C 1 334 ? -41.08167 30.66434 -22.46293 1.000 28.92825 383 VAL A C 1
ATOM 5735 O O . VAL C 1 334 ? -41.01585 29.68490 -23.21334 1.000 29.52208 383 VAL A O 1
ATOM 5739 N N . SER C 1 335 ? -40.55166 31.83951 -22.77438 1.000 30.68601 384 SER A N 1
ATOM 5740 C CA . SER C 1 335 ? -39.84494 32.06243 -24.02405 1.000 29.15053 384 SER A CA 1
ATOM 5741 C C . SER C 1 335 ? -38.36214 32.28731 -23.76259 1.000 31.52998 384 SER A C 1
ATOM 5742 O O . SER C 1 335 ? -37.96386 32.73953 -22.68495 1.000 32.68105 384 SER A O 1
ATOM 5745 N N . GLU C 1 336 ? -37.54411 31.96142 -24.75812 1.000 27.86876 385 GLU A N 1
ATOM 5746 C CA . GLU C 1 336 ? -36.13367 32.30976 -24.68724 1.000 31.55658 385 GLU A CA 1
ATOM 5747 C C . GLU C 1 336 ? -35.99021 33.81517 -24.50530 1.000 32.57843 385 GLU A C 1
ATOM 5748 O O . GLU C 1 336 ? -36.63226 34.60281 -25.20889 1.000 34.09322 385 GLU A O 1
ATOM 5754 N N . GLY C 1 337 ? -35.15669 34.21209 -23.54337 1.000 31.30873 386 GLY A N 1
ATOM 5755 C CA . GLY C 1 337 ? -34.98554 35.60633 -23.19578 1.000 31.57378 386 GLY A CA 1
ATOM 5756 C C . GLY C 1 337 ? -35.84653 36.08827 -22.04953 1.000 33.27953 386 GLY A C 1
ATOM 5757 O O . GLY C 1 337 ? -35.61484 37.19358 -21.54408 1.000 35.46409 386 GLY A O 1
ATOM 5758 N N . GLN C 1 338 ? -36.83010 35.30209 -21.62367 1.000 31.97656 387 GLN A N 1
ATOM 5759 C CA . GLN C 1 338 ? -37.73218 35.71729 -20.55805 1.000 32.65854 387 GLN A CA 1
ATOM 5760 C C . GLN C 1 338 ? -37.05224 35.57331 -19.20298 1.000 31.36602 387 GLN A C 1
ATOM 5761 O O . GLN C 1 338 ? -36.29566 34.62789 -18.96765 1.000 30.42618 387 GLN A O 1
ATOM 5767 N N . HIS C 1 339 ? -37.31963 36.52226 -18.31193 1.000 33.93868 388 HIS A N 1
ATOM 5768 C CA . HIS C 1 339 ? -36.87294 36.40897 -16.93520 1.000 32.53378 388 HIS A CA 1
ATOM 5769 C C . HIS C 1 339 ? -37.98421 35.80031 -16.09182 1.000 31.84825 388 HIS A C 1
ATOM 5770 O O . HIS C 1 339 ? -39.15954 36.13943 -16.25015 1.000 33.09801 388 HIS A O 1
ATOM 5777 N N . VAL C 1 340 ? -37.60213 34.89711 -15.19275 1.000 30.95090 389 VAL A N 1
ATOM 5778 C CA . VAL C 1 340 ? -38.54030 34.22583 -14.30660 1.000 30.98033 389 VAL A CA 1
ATOM 5779 C C . VAL C 1 340 ? -38.01206 34.32544 -12.88431 1.000 30.48990 389 VAL A C 1
ATOM 5780 O O . VAL C 1 340 ? -36.81852 34.52065 -12.65466 1.000 31.28296 389 VAL A O 1
ATOM 5784 N N . ASN C 1 341 ? -38.92053 34.18223 -11.92614 1.000 30.59871 390 ASN A N 1
ATOM 5785 C CA . ASN C 1 341 ? -38.55733 34.05911 -10.52514 1.000 30.81419 390 ASN A CA 1
ATOM 5786 C C . ASN C 1 341 ? -38.72279 32.61729 -10.06595 1.000 29.87248 390 ASN A C 1
ATOM 5787 O O . ASN C 1 341 ? -39.57704 31.87597 -10.56835 1.000 28.10051 390 ASN A O 1
ATOM 5792 N N . ARG C 1 342 ? -37.89341 32.22941 -9.09754 1.000 28.46102 391 ARG A N 1
ATOM 5793 C CA . ARG C 1 342 ? -38.00855 30.91398 -8.48704 1.000 25.76800 391 ARG A CA 1
ATOM 5794 C C . ARG C 1 342 ? -39.45268 30.66001 -8.07525 1.000 27.86466 391 ARG A C 1
ATOM 5795 O O . ARG C 1 342 ? -40.06756 31.47466 -7.38596 1.000 28.51397 391 ARG A O 1
ATOM 5803 N N . GLY C 1 343 ? -40.00308 29.54064 -8.53691 1.000 26.30310 392 GLY A N 1
ATOM 5804 C CA . GLY C 1 343 ? -41.37628 29.17973 -8.26532 1.000 25.93242 392 GLY A CA 1
ATOM 5805 C C . GLY C 1 343 ? -42.35996 29.54077 -9.35979 1.000 27.74868 392 GLY A C 1
ATOM 5806 O O . GLY C 1 343 ? -43.50873 29.09137 -9.30192 1.000 26.09085 392 GLY A O 1
ATOM 5807 N N . ASP C 1 344 ? -41.95255 30.33912 -10.34375 1.000 26.55523 393 ASP A N 1
ATOM 5808 C CA . ASP C 1 344 ? -42.86385 30.72331 -11.41370 1.000 30.24176 393 ASP A CA 1
ATOM 5809 C C . ASP C 1 344 ? -43.15225 29.53494 -12.33040 1.000 29.41063 393 ASP A C 1
ATOM 5810 O O . ASP C 1 344 ? -42.40601 28.55393 -12.37700 1.000 26.80709 393 ASP A O 1
ATOM 5815 N N . ASP C 1 345 ? -44.24331 29.65242 -13.08928 1.000 30.03827 394 ASP A N 1
ATOM 5816 C CA . ASP C 1 345 ? -44.56470 28.66420 -14.11683 1.000 28.96492 394 ASP A CA 1
ATOM 5817 C C . ASP C 1 345 ? -43.46082 28.59614 -15.17129 1.000 29.12739 394 ASP A C 1
ATOM 5818 O O . ASP C 1 345 ? -43.00216 29.62564 -15.67632 1.000 30.11232 394 ASP A O 1
ATOM 5823 N N . LEU C 1 346 ? -43.03418 27.37719 -15.51187 1.000 26.38699 395 LEU A N 1
ATOM 5824 C CA . LEU C 1 346 ? -42.15064 27.14738 -16.65195 1.000 26.81384 395 LEU A CA 1
ATOM 5825 C C . LEU C 1 346 ? -42.81913 26.40996 -17.79502 1.000 25.02061 395 LEU A C 1
ATOM 5826 O O . LEU C 1 346 ? -42.37935 26.54131 -18.93762 1.000 24.76490 395 LEU A O 1
ATOM 5831 N N . GLY C 1 347 ? -43.82117 25.59711 -17.49754 1.000 26.00281 396 GLY A N 1
ATOM 5832 C CA . GLY C 1 347 ? -44.43869 24.73274 -18.48594 1.000 24.60274 396 GLY A CA 1
ATOM 5833 C C . GLY C 1 347 ? -45.07725 23.55106 -17.78119 1.000 22.58723 396 GLY A C 1
ATOM 5834 O O . GLY C 1 347 ? -45.39866 23.62181 -16.59552 1.000 22.89920 396 GLY A O 1
ATOM 5835 N N . MET C 1 348 ? -45.25943 22.46992 -18.53455 1.000 21.79326 397 MET A N 1
ATOM 5836 C CA . MET C 1 348 ? -45.92654 21.30851 -17.96504 1.000 19.47658 397 MET A CA 1
ATOM 5837 C C . MET C 1 348 ? -45.79416 20.13036 -18.91465 1.000 19.71051 397 MET A C 1
ATOM 5838 O O . MET C 1 348 ? -45.50121 20.29319 -20.10555 1.000 19.55894 397 MET A O 1
ATOM 5843 N N . PHE C 1 349 ? -46.03707 18.94421 -18.36931 1.000 18.79641 398 PHE A N 1
ATOM 5844 C CA . PHE C 1 349 ? -46.16313 17.72762 -19.15772 1.000 18.65308 398 PHE A CA 1
ATOM 5845 C C . PHE C 1 349 ? -47.59686 17.57461 -19.65452 1.000 20.20612 398 PHE A C 1
ATOM 5846 O O . PHE C 1 349 ? -48.54257 18.03650 -19.01556 1.000 23.19813 398 PHE A O 1
ATOM 5854 N N . HIS C 1 350 ? -47.74687 16.90144 -20.79749 1.000 19.53007 399 HIS A N 1
ATOM 5855 C CA . HIS C 1 350 ? -49.04614 16.44048 -21.27720 1.000 21.67384 399 HIS A CA 1
ATOM 5856 C C . HIS C 1 350 ? -48.94280 14.99531 -21.75346 1.000 21.36658 399 HIS A C 1
ATOM 5857 O O . HIS C 1 350 ? -47.87803 14.53324 -22.16999 1.000 19.85646 399 HIS A O 1
ATOM 5864 N N . PHE C 1 351 ? -50.07806 14.29487 -21.72769 1.000 22.25088 400 PHE A N 1
ATOM 5865 C CA . PHE C 1 351 ? -50.22712 13.11205 -22.56544 1.000 21.23364 400 PHE A CA 1
ATOM 5866 C C . PHE C 1 351 ? -49.99840 13.50588 -24.01777 1.000 22.36251 400 PHE A C 1
ATOM 5867 O O . PHE C 1 351 ? -50.59205 14.47467 -24.50813 1.000 25.11959 400 PHE A O 1
ATOM 5875 N N . GLY C 1 352 ? -49.14305 12.76606 -24.70128 1.000 20.18064 401 GLY A N 1
ATOM 5876 C CA . GLY C 1 352 ? -48.74653 13.11316 -26.05107 1.000 19.45997 401 GLY A CA 1
ATOM 5877 C C . GLY C 1 352 ? -47.32437 12.65707 -26.31304 1.000 22.23702 401 GLY A C 1
ATOM 5878 O O . GLY C 1 352 ? -46.62719 12.17040 -25.42550 1.000 20.93363 401 GLY A O 1
ATOM 5879 N N . GLY C 1 353 ? -46.90779 12.82137 -27.56507 1.000 21.24967 402 GLY A N 1
ATOM 5880 C CA . GLY C 1 353 ? -45.56993 12.41907 -27.96659 1.000 22.68441 402 GLY A CA 1
ATOM 5881 C C . GLY C 1 353 ? -44.54943 13.52745 -27.85550 1.000 24.91864 402 GLY A C 1
ATOM 5882 O O . GLY C 1 353 ? -43.34781 13.31759 -28.09620 1.000 24.76113 402 GLY A O 1
ATOM 5889 N N . SER D 2 2 ? -40.41938 12.57790 -15.69200 1.000 16.27705 502 SER B N 1
ATOM 5890 C CA . SER D 2 2 ? -39.16133 12.71542 -14.94649 1.000 16.86341 502 SER B CA 1
ATOM 5891 C C . SER D 2 2 ? -38.53318 14.07607 -15.26964 1.000 16.91404 502 SER B C 1
ATOM 5892 O O . SER D 2 2 ? -38.84049 14.68379 -16.29171 1.000 17.09950 502 SER B O 1
ATOM 5895 N N . PHE D 2 3 ? -37.66382 14.57786 -14.39628 1.000 17.44709 503 PHE B N 1
ATOM 5896 C CA . PHE D 2 3 ? -36.92904 15.79373 -14.71634 1.000 17.50256 503 PHE B CA 1
ATOM 5897 C C . PHE D 2 3 ? -35.53020 15.66760 -14.14958 1.000 17.65697 503 PHE B C 1
ATOM 5898 O O . PHE D 2 3 ? -35.30739 14.93635 -13.18420 1.000 16.67922 503 PHE B O 1
ATOM 5906 N N . ALA D 2 4 ? -34.58667 16.35455 -14.79114 1.000 16.53456 504 ALA B N 1
ATOM 5907 C CA . ALA D 2 4 ? -33.21252 16.42139 -14.31033 1.000 16.80727 504 ALA B CA 1
ATOM 5908 C C . ALA D 2 4 ? -32.77463 17.87335 -14.20202 1.000 19.42369 504 ALA B C 1
ATOM 5909 O O . ALA D 2 4 ? -33.07392 18.69485 -15.07775 1.000 19.86161 504 ALA B O 1
ATOM 5911 N N . LEU D 2 5 ? -32.04101 18.17144 -13.12898 1.000 17.34654 505 LEU B N 1
ATOM 5912 C CA . LEU D 2 5 ? -31.40166 19.45556 -12.90725 1.000 17.72459 505 LEU B CA 1
ATOM 5913 C C . LEU D 2 5 ? -29.90596 19.25340 -13.02680 1.000 17.70448 505 LEU B C 1
ATOM 5914 O O . LEU D 2 5 ? -29.35202 18.37025 -12.36248 1.000 18.33124 505 LEU B O 1
ATOM 5919 N N . GLY D 2 6 ? -29.27043 20.04736 -13.88082 1.000 17.66850 506 GLY B N 1
ATOM 5920 C CA . GLY D 2 6 ? -27.83440 19.94779 -14.08882 1.000 17.67480 506 GLY B CA 1
ATOM 5921 C C . GLY D 2 6 ? -27.09861 21.18884 -13.63943 1.000 18.24439 506 GLY B C 1
ATOM 5922 O O . GLY D 2 6 ? -27.48265 22.31351 -13.98744 1.000 19.87658 506 GLY B O 1
ATOM 5923 N N . LEU D 2 7 ? -26.05028 20.98979 -12.84678 1.000 20.20347 507 LEU B N 1
ATOM 5924 C CA . LEU D 2 7 ? -25.24276 22.06247 -12.29090 1.000 20.80895 507 LEU B CA 1
ATOM 5925 C C . LEU D 2 7 ? -23.81015 21.90493 -12.77528 1.000 22.42233 507 LEU B C 1
ATOM 5926 O O . LEU D 2 7 ? -23.28170 20.79007 -12.81480 1.000 23.15425 507 LEU B O 1
ATOM 5931 N N . ARG D 2 8 ? -23.19242 23.02554 -13.12645 1.000 22.40439 508 ARG B N 1
ATOM 5932 C CA . ARG D 2 8 ? -21.80047 23.01232 -13.53508 1.000 24.37001 508 ARG B CA 1
ATOM 5933 C C . ARG D 2 8 ? -20.89752 22.72758 -12.33676 1.000 28.43258 508 ARG B C 1
ATOM 5934 O O . ARG D 2 8 ? -21.25635 22.96048 -11.17645 1.000 28.25933 508 ARG B O 1
ATOM 5942 N N . LYS D 2 9 ? -19.71419 22.18815 -12.63437 1.000 28.20620 509 LYS B N 1
ATOM 5943 C CA . LYS D 2 9 ? -18.76302 21.85858 -11.57978 1.000 30.92529 509 LYS B CA 1
ATOM 5944 C C . LYS D 2 9 ? -18.44941 23.07700 -10.72118 1.000 31.96947 509 LYS B C 1
ATOM 5945 O O . LYS D 2 9 ? -18.40725 22.98227 -9.49031 1.000 36.01549 509 LYS B O 1
ATOM 5951 N N . ASP D 2 10 ? -18.25972 24.23596 -11.34754 1.000 35.43638 510 ASP B N 1
ATOM 5952 C CA . ASP D 2 10 ? -17.93534 25.44267 -10.59720 1.000 37.39658 510 ASP B CA 1
ATOM 5953 C C . ASP D 2 10 ? -19.14360 26.09137 -9.93352 1.000 35.90565 510 ASP B C 1
ATOM 5954 O O . ASP D 2 10 ? -18.95955 27.02398 -9.14353 1.000 41.03065 510 ASP B O 1
ATOM 5959 N N . CYS D 2 11 ? -20.36313 25.64101 -10.22660 1.000 36.63444 511 CYS B N 1
ATOM 5960 C CA . CYS D 2 11 ? -21.52859 26.13290 -9.50147 1.000 34.94403 511 CYS B CA 1
ATOM 5961 C C . CYS D 2 11 ? -21.29692 25.99897 -8.00180 1.000 36.13051 511 CYS B C 1
ATOM 5962 O O . CYS D 2 11 ? -20.93068 24.92720 -7.51240 1.000 38.52775 511 CYS B O 1
ATOM 5965 N N . ARG D 2 12 ? -21.49644 27.09790 -7.27020 1.000 36.56657 512 ARG B N 1
ATOM 5966 C CA . ARG D 2 12 ? -21.28098 27.05052 -5.82988 1.000 39.21211 512 ARG B CA 1
ATOM 5967 C C . ARG D 2 12 ? -22.47547 26.48045 -5.08058 1.000 39.16592 512 ARG B C 1
ATOM 5968 O O . ARG D 2 12 ? -22.34343 26.13199 -3.90323 1.000 42.08395 512 ARG B O 1
ATOM 5976 N N . ALA D 2 13 ? -23.63202 26.36862 -5.72371 1.000 36.57067 513 ALA B N 1
ATOM 5977 C CA . ALA D 2 13 ? -24.74463 25.66274 -5.10718 1.000 35.62162 513 ALA B CA 1
ATOM 5978 C C . ALA D 2 13 ? -24.52475 24.16825 -5.29027 1.000 34.50484 513 ALA B C 1
ATOM 5979 O O . ALA D 2 13 ? -24.18821 23.71174 -6.38845 1.000 37.69782 513 ALA B O 1
ATOM 5981 N N . GLU D 2 14 ? -24.66815 23.41411 -4.21049 1.000 31.66363 514 GLU B N 1
ATOM 5982 C CA . GLU D 2 14 ? -24.50499 21.97180 -4.24761 1.000 31.81238 514 GLU B CA 1
ATOM 5983 C C . GLU D 2 14 ? -25.82233 21.29660 -3.88848 1.000 29.50711 514 GLU B C 1
ATOM 5984 O O . GLU D 2 14 ? -26.57746 21.77906 -3.03823 1.000 30.05413 514 GLU B O 1
ATOM 5990 N N . ILE D 2 15 ? -26.09149 20.17354 -4.55738 1.000 25.79582 515 ILE B N 1
ATOM 5991 C CA . ILE D 2 15 ? -27.32013 19.42852 -4.30926 1.000 25.70440 515 ILE B CA 1
ATOM 5992 C C . ILE D 2 15 ? -27.44919 19.10646 -2.82540 1.000 27.06974 515 ILE B C 1
ATOM 5993 O O . ILE D 2 15 ? -26.47747 18.72363 -2.15920 1.000 27.53167 515 ILE B O 1
ATOM 5998 N N . VAL D 2 16 ? -28.66504 19.26130 -2.30479 1.000 24.97532 516 VAL B N 1
ATOM 5999 C CA . VAL D 2 16 ? -28.93302 18.99608 -0.89791 1.000 25.82878 516 VAL B CA 1
ATOM 6000 C C . VAL D 2 16 ? -28.82688 17.50152 -0.62549 1.000 26.10530 516 VAL B C 1
ATOM 6001 O O . VAL D 2 16 ? -29.41245 16.67529 -1.33689 1.000 27.29535 516 VAL B O 1
ATOM 6005 N N . GLU D 2 17 ? -28.08091 17.15040 0.42609 1.000 29.52359 517 GLU B N 1
ATOM 6006 C CA . GLU D 2 17 ? -27.62923 15.77456 0.61129 1.000 30.82624 517 GLU B CA 1
ATOM 6007 C C . GLU D 2 17 ? -28.78498 14.77911 0.67648 1.000 27.45040 517 GLU B C 1
ATOM 6008 O O . GLU D 2 17 ? -28.66451 13.65646 0.17008 1.000 28.63139 517 GLU B O 1
ATOM 6014 N N . LYS D 2 18 ? -29.91221 15.15127 1.29665 1.000 27.77783 518 LYS B N 1
ATOM 6015 C CA . LYS D 2 18 ? -30.96529 14.15866 1.50566 1.000 25.59465 518 LYS B CA 1
ATOM 6016 C C . LYS D 2 18 ? -31.51976 13.62912 0.18599 1.000 27.66099 518 LYS B C 1
ATOM 6017 O O . LYS D 2 18 ? -32.02289 12.50194 0.13521 1.000 28.33964 518 LYS B O 1
ATOM 6023 N N . PHE D 2 19 ? -31.43219 14.41204 -0.88633 1.000 25.41372 519 PHE B N 1
ATOM 6024 C CA . PHE D 2 19 ? -31.97347 13.95697 -2.15857 1.000 24.77077 519 PHE B CA 1
ATOM 6025 C C . PHE D 2 19 ? -31.08301 12.94155 -2.85017 1.000 24.03891 519 PHE B C 1
ATOM 6026 O O . PHE D 2 19 ? -31.51041 12.36649 -3.85795 1.000 22.70122 519 PHE B O 1
ATOM 6034 N N . THR D 2 20 ? -29.87948 12.68094 -2.32344 1.000 24.39101 520 THR B N 1
ATOM 6035 C CA . THR D 2 20 ? -29.06034 11.60319 -2.87440 1.000 26.44149 520 THR B CA 1
ATOM 6036 C C . THR D 2 20 ? -29.60420 10.23235 -2.50943 1.000 25.70775 520 THR B C 1
ATOM 6037 O O . THR D 2 20 ? -29.14626 9.22859 -3.06675 1.000 28.11497 520 THR B O 1
ATOM 6041 N N . GLU D 2 21 ? -30.56890 10.17110 -1.59680 1.000 25.39271 521 GLU B N 1
ATOM 6042 C CA . GLU D 2 21 ? -31.22170 8.91858 -1.25870 1.000 26.40648 521 GLU B CA 1
ATOM 6043 C C . GLU D 2 21 ? -32.47039 8.76248 -2.11309 1.000 25.21737 521 GLU B C 1
ATOM 6044 O O . GLU D 2 21 ? -33.39366 9.57620 -1.99181 1.000 25.43811 521 GLU B O 1
ATOM 6050 N N . PRO D 2 22 ? -32.52926 7.77778 -3.01269 1.000 25.28663 522 PRO B N 1
ATOM 6051 C CA . PRO D 2 22 ? -33.73001 7.60760 -3.84519 1.000 25.37550 522 PRO B CA 1
ATOM 6052 C C . PRO D 2 22 ? -34.98969 7.43327 -3.00779 1.000 26.08482 522 PRO B C 1
ATOM 6053 O O . PRO D 2 22 ? -34.96921 6.85588 -1.91836 1.000 26.71586 522 PRO B O 1
ATOM 6057 N N . GLY D 2 23 ? -36.10531 7.93317 -3.54036 1.000 24.48949 523 GLY B N 1
ATOM 6058 C CA . GLY D 2 23 ? -37.38140 7.83993 -2.85321 1.000 24.31167 523 GLY B CA 1
ATOM 6059 C C . GLY D 2 23 ? -37.66899 8.95652 -1.87408 1.000 26.17198 523 GLY B C 1
ATOM 6060 O O . GLY D 2 23 ? -38.74379 8.94995 -1.25048 1.000 28.29033 523 GLY B O 1
ATOM 6061 N N . THR D 2 24 ? -36.75287 9.90557 -1.71234 1.000 23.83428 524 THR B N 1
ATOM 6062 C CA . THR D 2 24 ? -36.98546 11.05750 -0.84709 1.000 25.02436 524 THR B CA 1
ATOM 6063 C C . THR D 2 24 ? -38.01162 11.98593 -1.49141 1.000 23.92436 524 THR B C 1
ATOM 6064 O O . THR D 2 24 ? -37.96275 12.24118 -2.69561 1.000 22.89298 524 THR B O 1
ATOM 6068 N N . VAL D 2 25 ? -38.96857 12.47157 -0.69881 1.000 24.36384 525 VAL B N 1
ATOM 6069 C CA . VAL D 2 25 ? -40.01338 13.32735 -1.25256 1.000 23.91543 525 VAL B CA 1
ATOM 6070 C C . VAL D 2 25 ? -39.40183 14.64898 -1.69362 1.000 23.35395 525 VAL B C 1
ATOM 6071 O O . VAL D 2 25 ? -38.64533 15.28585 -0.94842 1.000 25.88292 525 VAL B O 1
ATOM 6075 N N . ILE D 2 26 ? -39.69865 15.05247 -2.92542 1.000 24.23768 526 ILE B N 1
ATOM 6076 C CA . ILE D 2 26 ? -39.28635 16.34741 -3.44447 1.000 21.29387 526 ILE B CA 1
ATOM 6077 C C . ILE D 2 26 ? -40.55346 17.18145 -3.58028 1.000 21.61332 526 ILE B C 1
ATOM 6078 O O . ILE D 2 26 ? -41.32640 17.03139 -4.53526 1.000 21.87808 526 ILE B O 1
ATOM 6083 N N . ARG D 2 27 ? -40.79021 18.05629 -2.61040 1.000 24.09908 527 ARG B N 1
ATOM 6084 C CA . ARG D 2 27 ? -41.91636 18.96768 -2.72240 1.000 23.63618 527 ARG B CA 1
ATOM 6085 C C . ARG D 2 27 ? -41.54453 20.07756 -3.69375 1.000 22.01292 527 ARG B C 1
ATOM 6086 O O . ARG D 2 27 ? -40.49506 20.71086 -3.55169 1.000 22.35532 527 ARG B O 1
ATOM 6094 N N . ILE D 2 28 ? -42.38469 20.29046 -4.70622 1.000 22.06088 528 ILE B N 1
ATOM 6095 C CA . ILE D 2 28 ? -42.05839 21.31118 -5.68428 1.000 22.59003 528 ILE B CA 1
ATOM 6096 C C . ILE D 2 28 ? -41.84725 22.63250 -4.95690 1.000 23.47505 528 ILE B C 1
ATOM 6097 O O . ILE D 2 28 ? -42.52525 22.94221 -3.96593 1.000 23.20139 528 ILE B O 1
ATOM 6102 N N . ASN D 2 29 ? -40.85643 23.38939 -5.40765 1.000 22.82393 529 ASN B N 1
ATOM 6103 C CA . ASN D 2 29 ? -40.42831 24.67214 -4.86533 1.000 23.27877 529 ASN B CA 1
ATOM 6104 C C . ASN D 2 29 ? -39.49394 24.52646 -3.66887 1.000 24.71449 529 ASN B C 1
ATOM 6105 O O . ASN D 2 29 ? -38.85765 25.51007 -3.29868 1.000 25.13124 529 ASN B O 1
ATOM 6110 N N . GLU D 2 30 ? -39.37217 23.35221 -3.05575 1.000 23.27798 530 GLU B N 1
ATOM 6111 C CA . GLU D 2 30 ? -38.44049 23.26901 -1.93725 1.000 25.01214 530 GLU B CA 1
ATOM 6112 C C . GLU D 2 30 ? -36.99890 23.28837 -2.44067 1.000 23.02027 530 GLU B C 1
ATOM 6113 O O . GLU D 2 30 ? -36.71616 23.06204 -3.62245 1.000 22.24501 530 GLU B O 1
ATOM 6119 N N . VAL D 2 31 ? -36.07468 23.58392 -1.52978 1.000 24.38567 531 VAL B N 1
ATOM 6120 C CA . VAL D 2 31 ? -34.68606 23.77445 -1.92587 1.000 23.41991 531 VAL B CA 1
ATOM 6121 C C . VAL D 2 31 ? -34.05322 22.42945 -2.25346 1.000 23.46028 531 VAL B C 1
ATOM 6122 O O . VAL D 2 31 ? -34.08075 21.49546 -1.44345 1.000 25.54622 531 VAL B O 1
ATOM 6126 N N . VAL D 2 32 ? -33.47112 22.31617 -3.45347 1.000 22.23638 532 VAL B N 1
ATOM 6127 C CA . VAL D 2 32 ? -32.75442 21.10242 -3.83396 1.000 22.53007 532 VAL B CA 1
ATOM 6128 C C . VAL D 2 32 ? -31.25945 21.32813 -3.99190 1.000 23.65842 532 VAL B C 1
ATOM 6129 O O . VAL D 2 32 ? -30.51036 20.34311 -4.06111 1.000 24.13121 532 VAL B O 1
ATOM 6133 N N . ALA D 2 33 ? -30.80281 22.57871 -4.05171 1.000 22.93351 533 ALA B N 1
ATOM 6134 C CA . ALA D 2 33 ? -29.38167 22.89497 -4.04324 1.000 24.04472 533 ALA B CA 1
ATOM 6135 C C . ALA D 2 33 ? -29.20111 24.24665 -3.37342 1.000 27.82952 533 ALA B C 1
ATOM 6136 O O . ALA D 2 33 ? -30.05225 25.13106 -3.49158 1.000 27.06112 533 ALA B O 1
ATOM 6138 N N . ALA D 2 34 ? -28.09627 24.39019 -2.64530 1.000 27.30036 534 ALA B N 1
ATOM 6139 C CA . ALA D 2 34 ? -27.84725 25.60292 -1.87985 1.000 29.29300 534 ALA B CA 1
ATOM 6140 C C . ALA D 2 34 ? -26.35669 25.89176 -1.87576 1.000 35.05670 534 ALA B C 1
ATOM 6141 O O . ALA D 2 34 ? -25.53342 24.97032 -1.83078 1.000 37.41110 534 ALA B O 1
ATOM 6143 N N . LEU D 2 35 ? -26.02135 27.18123 -1.92030 1.000 37.32069 535 LEU B N 1
ATOM 6144 C CA . LEU D 2 35 ? -24.61879 27.60538 -1.96521 1.000 39.44493 535 LEU B CA 1
ATOM 6145 C C . LEU D 2 35 ? -23.85584 27.08564 -0.74520 1.000 42.69125 535 LEU B C 1
ATOM 6146 O O . LEU D 2 35 ? -23.99022 27.62016 0.34963 1.000 44.40269 535 LEU B O 1
#

Radius of gyration: 29.36 Å; Cα contacts (8 Å, |Δi|>4): 1752; chains: 4; bounding box: 87×54×74 Å

Sequence (764 aa):
FGLMQPIQEFKAFIESDPVVHQEFIDMFEGIQDSPRNYQELCNMFNDIFRKAPVYGDLGPPVYMIMAKLMNTRAGFSAFTRQRLNLHFKKLFDTWGLFLSSKDSRNVLVADQFDDRHCGWLNERALSAMVKHYNGRAFDEVFLCDKNAPYYGFNSYDDFFNRRFRNNRDIDRPVVGGVNNTTLISAACESLSYNVSYDVQSLDTLVFKGETYSLKHLLNNDPFTPQFEHGSILQGFLNVTAYHRWHAPVNGTIVKIINVPGTYFAQAPSTIGDPIPDNDYDPPPYLKSLVYFSNIAARQIMFIEADNKEIGLIFLVFIGMTEISTCEATVSEGQHVNRGDDLGMFHFGGSFALGLRKDCRAEIVEKFTEPGTVIRINEVVAALFGLMQPIQEFKAFIESDPVVHQEFIDMFEGIQDSPRNYQELCNMFNDIFRKAPVYGDLGPPVYMIMAKLMNTRAGFSAFTRQRLNLHFKKLFDTWGLFLSSKDSRNVLVADQFDDRHCGWLNERALSAMVKHYNGRAFDEVFLCDKNAPYYGFNSYDDFFNRRFRNRDIDRPVVGGVNNTTLISAACESLSYNVSYDVQSLDTLVFKGETYSLKHLLNNDPFTPQFEHGSILQGFLNVTAYHRWHAPVNGTIVKIINVPGTYFAQAPSTIGDPIPDNDYDPPPYLKSLVYFSNIAARQIMFIEADNKEIGLIFLVFIGMTEISTCEATVSEGQHVNRGDDLGMFHFGGSFALGLRKDCRAEIVEKFTEPGTVIRINEVVAAL